Protein AF-0000000067424485 (afdb_homodimer)

Radius of gyration: 32.21 Å; Cα contacts (8 Å, |Δi|>4): 2195; chains: 2; bounding box: 85×82×153 Å

Solvent-accessible surface area (backbone atoms only — not comparable to full-atom values): 50454 Å² total; per-residue (Å²): 135,81,77,74,72,79,77,76,78,76,75,73,73,69,72,68,76,72,78,63,91,46,63,32,52,30,34,28,37,26,36,22,57,15,24,46,33,15,52,48,31,17,42,77,70,68,48,71,54,36,32,33,37,15,55,43,88,62,64,22,59,66,34,34,63,41,83,54,95,89,36,58,42,59,64,37,60,46,65,44,68,18,32,54,38,92,95,49,61,64,26,64,59,49,52,41,26,60,76,63,67,55,47,63,33,79,59,57,82,79,54,53,46,43,27,31,86,86,6,76,39,93,52,60,67,50,39,54,48,36,54,52,51,50,52,51,44,41,51,51,34,51,51,32,58,76,67,34,36,50,66,39,23,26,41,31,50,51,64,73,43,84,81,83,63,81,47,42,59,40,43,36,28,43,36,62,70,40,23,70,74,50,17,37,52,42,68,49,19,18,30,46,56,53,36,37,34,46,30,42,28,31,32,56,93,65,67,14,20,17,81,45,41,30,32,56,69,32,70,83,30,68,29,43,41,59,47,54,56,42,62,73,75,58,50,81,84,28,57,39,58,63,37,42,65,37,31,38,37,49,32,83,78,22,29,39,38,30,30,73,87,66,55,64,40,35,16,49,25,30,38,40,31,61,41,66,22,28,71,60,62,69,63,52,46,48,37,66,67,73,53,70,40,37,48,51,19,51,42,44,47,37,54,23,29,58,31,48,39,38,36,26,37,92,62,80,84,74,82,86,43,51,25,32,40,35,25,37,73,42,78,64,59,65,24,42,33,38,42,41,43,26,89,81,65,39,65,84,62,27,30,38,33,35,38,30,33,24,72,56,29,57,36,51,62,61,46,53,70,69,55,51,50,50,52,50,50,52,50,49,43,35,42,35,70,91,49,87,76,74,73,58,78,43,78,50,62,66,52,39,57,77,34,81,82,29,28,21,62,39,34,33,58,26,38,49,53,48,57,56,36,50,35,16,49,38,27,45,55,63,31,34,35,49,28,19,20,69,55,18,64,44,28,40,51,36,69,58,12,8,36,34,30,5,35,53,49,16,44,50,53,42,34,34,76,69,64,67,62,72,73,77,54,61,69,53,80,72,62,64,31,90,70,62,76,78,77,46,81,71,88,52,62,135,82,78,73,72,78,78,76,78,76,75,72,74,70,71,69,77,72,77,64,91,48,63,32,54,30,35,28,36,26,39,20,56,15,24,45,34,16,52,48,31,17,43,77,69,70,48,71,53,35,33,34,36,16,54,43,87,62,65,22,59,66,36,34,62,42,82,54,94,90,36,57,42,61,61,37,62,47,61,44,68,17,34,54,40,93,94,49,60,64,27,64,58,48,53,40,25,60,74,62,68,56,47,62,31,80,60,56,83,77,54,51,46,41,25,30,85,85,6,77,39,93,49,60,68,50,41,54,50,35,53,52,52,50,53,50,42,42,51,51,34,50,50,30,58,77,66,32,36,52,66,38,22,27,42,31,49,52,65,74,42,83,81,81,64,82,48,42,60,41,43,36,28,43,36,61,71,42,23,70,74,50,17,38,53,40,67,47,19,18,30,46,55,53,37,38,34,47,31,43,29,30,32,56,93,63,66,14,20,17,83,48,42,30,30,56,66,32,69,82,32,66,31,43,40,58,46,55,57,42,60,74,75,60,51,84,83,28,57,39,58,64,38,42,66,37,32,39,37,50,32,85,77,23,29,40,37,30,30,73,88,65,55,64,41,35,16,48,24,30,38,41,30,60,41,66,23,26,70,61,61,68,62,51,46,48,37,66,66,71,54,69,38,38,49,51,20,52,41,44,47,38,53,23,27,58,31,48,38,40,36,25,38,90,61,81,85,74,79,84,43,49,24,32,41,34,24,37,72,42,78,63,59,66,23,42,33,37,43,41,44,25,89,82,64,37,64,84,61,25,30,40,32,36,38,30,36,26,72,56,29,56,37,52,61,62,45,53,70,68,57,49,49,51,53,51,50,51,51,50,43,34,41,35,70,90,48,88,75,74,73,59,77,43,77,51,63,67,54,40,57,77,33,81,82,29,27,21,62,38,36,33,59,25,38,48,55,49,58,58,36,50,37,17,48,38,26,44,56,63,29,34,35,48,28,20,19,70,55,18,64,42,27,41,51,36,69,57,13,8,35,34,29,6,36,52,49,16,43,48,52,43,33,34,75,69,64,68,63,70,73,76,54,63,68,54,79,73,61,64,30,90,68,61,76,76,76,46,80,71,90,51,63

Foldseek 3Di:
DPPPPPPPPPPPPPPDPPPPVFEFAEEEEAQAQLSLLLQVLLVVLPRQRYAYFHQAQDHHFQQDWDQFLNFIDTQFDFKDFFAADVVADGQVLNVLCVVLVFDWFWADLLQAFEFELQAGDDPSVLLVVLVVLVVVLLVVLVVCVVVVHAWDFLVVSSVVDDDDDDDLSNLLSNCSVQCLQQLDDSQWAISNLSSLQVCCDDPVVSPHGHVIMIGGQGRVGSSVSSRVSSVVRDDPSHYDYSWAWAEWEFAQQWIWTATPVGDIHIHRFYEYAAALLLVLPPSYHYVVHDAPLLNCLSPQWDFKAKKKKKFAAPDADDDQHQWYAYRYPDRQQQGIKGDCCYPRHDPPRRMIITMGGGPVLVVCLPPDQVVVQVSVVVSVCSNPVPDPGDRTPTIDMDSQLPPSRHNHRWIGGTPPNDPQSLLSNQWADNSYGYAYLCSASNNGRHSSSSSVRSSVVSNLSSCVVVVVDNDTGDHDNDDDDPPDDDDDDDPPD/DPPPPPPPPPPPPPPDPPPPVFEFAEEEEAQAQLSLLLQVLLVVLPRQRYAYFHQAQDHHFQQDWDQFLNFIDTQFDFKDFFAADVVADGQVLNVLCVVLVFDWFWADLLQAFEFELQAGDDPSVLLVVLVVLVVVLLVVLVVCVVVVHAWDFLVVSSVVDDDDDDDLSNLLSNCSVQCQQQLDDSQWAISNLSSLQVCCDDPVVSPHGHVIMIGGQGRVGSSVSSRVSSVVRDDPSHYDYSWAWAEWEFAQQWIWTATPVGDIHIHRFYEYAAALLLVLPPSYHYVVHDAPLQNCLSPQWDFKAKKKKKFAAPDADDDQHQWYAYRYPDRQQQGIKGDCCYPRHDPPRRMIITMGGGPVLVVCLPPDQVVVQVSVVVSVCSNPVPDPGDRTPTIDMDSQLPPSRHNHRWIGGTPPNDPQSLLSNQWADNSYGYAYLCSASNNGRHSSSSSVRSSVVSNLSSCVVVVVDNDTGDHDNDDDDPPDDDDDDDPDD

pLDDT: mean 93.12, std 13.77, range [20.92, 98.94]

Organism: Laccaria bicolor (strain S238N-H82 / ATCC MYA-4686) (NCBI:txid486041)

InterPro domains:
  IPR001613 Flavin amine oxidase [PR00757] (25-44)
  IPR001613 Flavin amine oxidase [PR00757] (412-434)
  IPR002937 Amine oxidase [PF01593] (33-455)
  IPR036188 FAD/NAD(P)-binding domain superfamily [G3DSA:3.50.50.60] (26-456)
  IPR036188 FAD/NAD(P)-binding domain superfamily [SSF51905] (23-464)
  IPR050281 Flavin monoamine oxidase and related enzymes [PTHR10742] (24-456)

Secondary structure (DSSP, 8-state):
--------------------TTEEEEEEE--SHHHHHHHHHHHHTT---EEEE-SSSSS-TT--EEEETTEEEESS--EEES---TTSPPPHHHHHHHHTT--EEE--SSSEEEEETTEE---HHHHHHHHHHHHHHHHHHHHHHHTTBPP-BHHHHHHTSS----SHHHHHHHHHHTHHHHSS-GGGSBHHHHHHHHHHHH-GGGT---S-EEEE--TT-TTHHHHHHHHTT--GGGEE-S--EEEEEE-SS-EEEEETTS-EEEEEEEEE---HHHHHTT-SEEESPPPHHHHHHHHHSEEE-EEEEEEE-SS--S-SSSEEEE--SSTTSS-EEEESSSTTS-TT--EEEEEEEHHHHHHHHTS-HHHHHHHHHHHHHHH-TTS-PPPPSEEEE--TTT-TTTSSSEEE--TT--HHHHHHHH--BTTEEE-SGGG-SSSTTSHHHHHHHHHHHHHHHHHHHTTS--PPPP--S--B-SS-----SSS--/--------------------TTEEEEEEE--SHHHHHHHHHHHHTT---EEEE-SSSSS-TT--EEEETTEEEESS--EEES---TTSPPPHHHHHHHHTT--EEE--SSSEEEEETTEE---HHHHHHHHHHHHHHHHHHHHHHHTTBPP-BHHHHHHTSS----SHHHHHHHHHHTHHHHSS-GGGSBHHHHHHHHHHHH-GGGT---S-EEEE--TT-TTHHHHHHHHTT--GGGEE-S--EEEEEE-SS-EEEEETTS-EEEEEEEEE---HHHHHTT-SEEESPPPHHHHHHHHHSEEE-EEEEEEE-SS--S-SSSEEEE--SSTTSS-EEEESSSTTS-TT--EEEEEEEHHHHHHHHTS-HHHHHHHHHHHHHHH-TTS-PPPPSEEEE--TTT-TTTSSSEEE--TT--HHHHHHHH--BTTEEE-SGGG-SSSTTSHHHHHHHHHHHHHHHHHHHTTS--PPPP--S--B-SS-----SSS--

Nearest PDB structures (foldseek):
  3kpf-assembly1_A  TM=9.245E-01  e=2.719E-48  Zea mays
  1b37-assembly2_B  TM=9.116E-01  e=5.068E-49  Zea mays
  2vvm-assembly1_B  TM=7.666E-01  e=5.950E-23  Aspergillus niger
  2vvl-assembly2_B  TM=7.730E-01  e=3.018E-22  Aspergillus niger
  3qj4-assembly1_A  TM=7.071E-01  e=7.004E-14  Homo sapiens

Structure (mmCIF, N/CA/C/O backbone):
data_AF-0000000067424485-model_v1
#
loop_
_entity.id
_entity.type
_entity.pdbx_description
1 polymer 'Amine oxidase'
#
loop_
_atom_site.group_PDB
_atom_site.id
_atom_site.type_symbol
_atom_site.label_atom_id
_atom_site.label_alt_id
_atom_site.label_comp_id
_atom_site.label_asym_id
_atom_site.label_entity_id
_atom_site.label_seq_id
_atom_site.pdbx_PDB_ins_code
_atom_site.Cartn_x
_atom_site.Cartn_y
_atom_site.Cartn_z
_atom_site.occupancy
_atom_site.B_iso_or_equiv
_atom_site.auth_seq_id
_atom_site.auth_comp_id
_atom_site.auth_asym_id
_atom_site.auth_atom_id
_atom_site.pdbx_PDB_model_num
ATOM 1 N N . MET A 1 1 ? -51.062 -33.281 -72.75 1 21.31 1 MET A N 1
ATOM 2 C CA . MET A 1 1 ? -49.969 -34.25 -72.625 1 21.31 1 MET A CA 1
ATOM 3 C C . MET A 1 1 ? -48.781 -33.594 -71.938 1 21.31 1 MET A C 1
ATOM 5 O O . MET A 1 1 ? -48 -32.875 -72.625 1 21.31 1 MET A O 1
ATOM 9 N N . ARG A 1 2 ? -49.094 -33.031 -70.75 1 25.83 2 ARG A N 1
ATOM 10 C CA . ARG A 1 2 ? -48.344 -32.25 -69.812 1 25.83 2 ARG A CA 1
ATOM 11 C C . ARG A 1 2 ? -47.062 -32.969 -69.375 1 25.83 2 ARG A C 1
ATOM 13 O O . ARG A 1 2 ? -47.125 -34.031 -68.75 1 25.83 2 ARG A O 1
ATOM 20 N N . ARG A 1 3 ? -46.125 -33 -70.375 1 26 3 ARG A N 1
ATOM 21 C CA . ARG A 1 3 ? -44.875 -33.75 -70.25 1 26 3 ARG A CA 1
ATOM 22 C C . ARG A 1 3 ? -44.219 -33.406 -68.875 1 26 3 ARG A C 1
ATOM 24 O O . ARG A 1 3 ? -44 -32.219 -68.625 1 26 3 ARG A O 1
ATOM 31 N N . LEU A 1 4 ? -44.438 -34.219 -67.875 1 30.42 4 LEU A N 1
ATOM 32 C CA . LEU A 1 4 ? -43.906 -34.281 -66.562 1 30.42 4 LEU A CA 1
ATOM 33 C C . LEU A 1 4 ? -42.406 -34.438 -66.562 1 30.42 4 LEU A C 1
ATOM 35 O O . LEU A 1 4 ? -41.875 -35.438 -67 1 30.42 4 LEU A O 1
ATOM 39 N N . TYR A 1 5 ? -41.688 -33.312 -67 1 34.91 5 TYR A N 1
ATOM 40 C CA . TYR A 1 5 ? -40.25 -33.531 -67 1 34.91 5 TYR A CA 1
ATOM 41 C C . TYR A 1 5 ? -39.75 -33.906 -65.625 1 34.91 5 TYR A C 1
ATOM 43 O O . TYR A 1 5 ? -40.156 -33.281 -64.625 1 34.91 5 TYR A O 1
ATOM 51 N N . PRO A 1 6 ? -39.406 -35.125 -65.438 1 36.62 6 PRO A N 1
ATOM 52 C CA . PRO A 1 6 ? -38.906 -35.531 -64.125 1 36.62 6 PRO A CA 1
ATOM 53 C C . PRO A 1 6 ? -37.688 -34.75 -63.688 1 36.62 6 PRO A C 1
ATOM 55 O O . PRO A 1 6 ? -36.719 -34.594 -64.438 1 36.62 6 PRO A O 1
ATOM 58 N N . PHE A 1 7 ? -37.906 -33.562 -63.031 1 36.5 7 PHE A N 1
ATOM 59 C CA . PHE A 1 7 ? -36.75 -32.844 -62.5 1 36.5 7 PHE A CA 1
ATOM 60 C C . PHE A 1 7 ? -35.875 -33.75 -61.625 1 36.5 7 PHE A C 1
ATOM 62 O O . PHE A 1 7 ? -36.375 -34.375 -60.688 1 36.5 7 PHE A O 1
ATOM 69 N N . LEU A 1 8 ? -34.875 -34.375 -62.25 1 33.09 8 LEU A N 1
ATOM 70 C CA . LEU A 1 8 ? -33.844 -35.094 -61.5 1 33.09 8 LEU A CA 1
ATOM 71 C C . LEU A 1 8 ? -33.219 -34.219 -60.438 1 33.09 8 LEU A C 1
ATOM 73 O O . LEU A 1 8 ? -32.656 -33.156 -60.719 1 33.09 8 LEU A O 1
ATOM 77 N N . LEU A 1 9 ? -33.781 -34.25 -59.219 1 33.12 9 LEU A N 1
ATOM 78 C CA . LEU A 1 9 ? -33.188 -33.594 -58.062 1 33.12 9 LEU A CA 1
ATOM 79 C C . LEU A 1 9 ? -31.781 -34.125 -57.812 1 33.12 9 LEU A C 1
ATOM 81 O O . LEU A 1 9 ? -31.609 -35.312 -57.531 1 33.12 9 LEU A O 1
ATOM 85 N N . ILE A 1 10 ? -30.781 -33.594 -58.562 1 35.34 10 ILE A N 1
ATOM 86 C CA . ILE A 1 10 ? -29.406 -33.906 -58.188 1 35.34 10 ILE A CA 1
ATOM 87 C C . ILE A 1 10 ? -29.172 -33.531 -56.719 1 35.34 10 ILE A C 1
ATOM 89 O O . ILE A 1 10 ? -29.328 -32.375 -56.344 1 35.34 10 ILE A O 1
ATOM 93 N N . ALA A 1 11 ? -29.281 -34.469 -55.812 1 35.69 11 ALA A N 1
ATOM 94 C CA . ALA A 1 11 ? -28.875 -34.344 -54.438 1 35.69 11 ALA A CA 1
ATOM 95 C C . ALA A 1 11 ? -27.406 -33.906 -54.312 1 35.69 11 ALA A C 1
ATOM 97 O O . ALA A 1 11 ? -26.5 -34.656 -54.688 1 35.69 11 ALA A O 1
ATOM 98 N N . ILE A 1 12 ? -27.141 -32.688 -54.531 1 34.78 12 ILE A N 1
ATOM 99 C CA . ILE A 1 12 ? -25.781 -32.25 -54.219 1 34.78 12 ILE A CA 1
ATOM 100 C C . ILE A 1 12 ? -25.438 -32.656 -52.781 1 34.78 12 ILE A C 1
ATOM 102 O O . ILE A 1 12 ? -26.109 -32.25 -51.844 1 34.78 12 ILE A O 1
ATOM 106 N N . ALA A 1 13 ? -24.812 -33.812 -52.719 1 34.88 13 ALA A N 1
ATOM 107 C CA . ALA A 1 13 ? -24.219 -34.25 -51.469 1 34.88 13 ALA A CA 1
ATOM 108 C C . ALA A 1 13 ? -23.391 -33.156 -50.812 1 34.88 13 ALA A C 1
ATOM 110 O O . ALA A 1 13 ? -22.375 -32.719 -51.344 1 34.88 13 ALA A O 1
ATOM 111 N N . GLY A 1 14 ? -24.047 -32.188 -50.219 1 32.38 14 GLY A N 1
ATOM 112 C CA . GLY A 1 14 ? -23.328 -31.234 -49.438 1 32.38 14 GLY A CA 1
ATOM 113 C C . GLY A 1 14 ? -22.219 -31.844 -48.594 1 32.38 14 GLY A C 1
ATOM 114 O O . GLY A 1 14 ? -22.453 -32.781 -47.844 1 32.38 14 GLY A O 1
ATOM 115 N N . GLY A 1 15 ? -21.016 -31.938 -49.219 1 33.03 15 GLY A N 1
ATOM 116 C CA . GLY A 1 15 ? -19.891 -32.375 -48.406 1 33.03 15 GLY A CA 1
ATOM 117 C C . GLY A 1 15 ? -19.938 -31.828 -46.969 1 33.03 15 GLY A C 1
ATOM 118 O O . GLY A 1 15 ? -20.312 -30.672 -46.75 1 33.03 15 GLY A O 1
ATOM 119 N N . ARG A 1 16 ? -20.266 -32.719 -46.094 1 37.06 16 ARG A N 1
ATOM 120 C CA . ARG A 1 16 ? -20.125 -32.344 -44.688 1 37.06 16 ARG A CA 1
ATOM 121 C C . ARG A 1 16 ? -18.906 -31.453 -44.469 1 37.06 16 ARG A C 1
ATOM 123 O O . ARG A 1 16 ? -17.828 -31.75 -45 1 37.06 16 ARG A O 1
ATOM 130 N N . PRO A 1 17 ? -18.953 -30.203 -44.062 1 36.22 17 PRO A N 1
ATOM 131 C CA . PRO A 1 17 ? -17.75 -29.422 -43.781 1 36.22 17 PRO A CA 1
ATOM 132 C C . PRO A 1 17 ? -16.672 -30.234 -43.094 1 36.22 17 PRO A C 1
ATOM 134 O O . PRO A 1 17 ? -16.984 -31.109 -42.281 1 36.22 17 PRO A O 1
ATOM 137 N N . SER A 1 18 ? -15.609 -30.594 -43.75 1 33.62 18 SER A N 1
ATOM 138 C CA . SER A 1 18 ? -14.414 -31.203 -43.188 1 33.62 18 SER A CA 1
ATOM 139 C C . SER A 1 18 ? -14.18 -30.734 -41.75 1 33.62 18 SER A C 1
ATOM 141 O O . SER A 1 18 ? -14.25 -29.531 -41.469 1 33.62 18 SER A O 1
ATOM 143 N N . ALA A 1 19 ? -14.484 -31.531 -40.688 1 40.97 19 ALA A N 1
ATOM 144 C CA . ALA A 1 19 ? -13.992 -31.312 -39.344 1 40.97 19 ALA A CA 1
ATOM 145 C C . ALA A 1 19 ? -12.625 -30.625 -39.344 1 40.97 19 ALA A C 1
ATOM 147 O O . ALA A 1 19 ? -11.695 -31.109 -40 1 40.97 19 ALA A O 1
ATOM 148 N N . ASN A 1 20 ? -12.383 -29.359 -39.438 1 46.88 20 ASN A N 1
ATOM 149 C CA . ASN A 1 20 ? -11.109 -28.672 -39.281 1 46.88 20 ASN A CA 1
ATOM 150 C C . ASN A 1 20 ? -10.188 -29.422 -38.344 1 46.88 20 ASN A C 1
ATOM 152 O O . ASN A 1 20 ? -10.531 -29.656 -37.188 1 46.88 20 ASN A O 1
ATOM 156 N N . PRO A 1 21 ? -9.148 -30.141 -38.75 1 55.94 21 PRO A N 1
ATOM 157 C CA . PRO A 1 21 ? -8.242 -31.078 -38.062 1 55.94 21 PRO A CA 1
ATOM 158 C C . PRO A 1 21 ? -7.809 -30.594 -36.688 1 55.94 21 PRO A C 1
ATOM 160 O O . PRO A 1 21 ? -7.32 -31.375 -35.875 1 55.94 21 PRO A O 1
ATOM 163 N N . HIS A 1 22 ? -8.094 -29.406 -36.219 1 83.12 22 HIS A N 1
ATOM 164 C CA . HIS A 1 22 ? -7.574 -29.094 -34.906 1 83.12 22 HIS A CA 1
ATOM 165 C C . HIS A 1 22 ? -8.688 -28.641 -33.969 1 83.12 22 HIS A C 1
ATOM 167 O O . HIS A 1 22 ? -8.547 -27.641 -33.25 1 83.12 22 HIS A O 1
ATOM 173 N N . HIS A 1 23 ? -9.867 -29.375 -34.031 1 93 23 HIS A N 1
ATOM 174 C CA . HIS A 1 23 ? -10.984 -29.062 -33.156 1 93 23 HIS A CA 1
ATOM 175 C C . HIS A 1 23 ? -11.062 -30.078 -32 1 93 23 HIS A C 1
ATOM 177 O O . HIS A 1 23 ? -10.906 -31.281 -32.219 1 93 23 HIS A O 1
ATOM 183 N N . HIS A 1 24 ? -11.32 -29.594 -30.781 1 97.19 24 HIS A N 1
ATOM 184 C CA . HIS A 1 24 ? -11.555 -30.375 -29.578 1 97.19 24 HIS A CA 1
ATOM 185 C C . HIS A 1 24 ? -12.828 -29.938 -28.875 1 97.19 24 HIS A C 1
ATOM 187 O O . HIS A 1 24 ? -13.344 -28.844 -29.141 1 97.19 24 HIS A O 1
ATOM 193 N N . GLN A 1 25 ? -13.359 -30.781 -28.062 1 97.5 25 GLN A N 1
ATOM 194 C CA . GLN A 1 25 ? -14.484 -30.359 -27.234 1 97.5 25 GLN A CA 1
ATOM 195 C C . GLN A 1 25 ? -14.062 -29.266 -26.25 1 97.5 25 GLN A C 1
ATOM 197 O O . GLN A 1 25 ? -14.781 -28.281 -26.062 1 97.5 25 GLN A O 1
ATOM 202 N N . VAL A 1 26 ? -12.891 -29.484 -25.625 1 98.56 26 VAL A N 1
ATOM 203 C CA . VAL A 1 26 ? -12.461 -28.5 -24.625 1 98.56 26 VAL A CA 1
ATOM 204 C C . VAL A 1 26 ? -10.992 -28.156 -24.859 1 98.56 26 VAL A C 1
ATOM 206 O O . VAL A 1 26 ? -10.156 -29.031 -25.016 1 98.56 26 VAL A O 1
ATOM 209 N N . LEU A 1 27 ? -10.672 -26.859 -24.922 1 98.88 27 LEU A N 1
ATOM 210 C CA . LEU A 1 27 ? -9.297 -26.359 -24.828 1 98.88 27 LEU A CA 1
ATOM 211 C C . LEU A 1 27 ? -8.945 -25.969 -23.406 1 98.88 27 LEU A C 1
ATOM 213 O O . LEU A 1 27 ? -9.641 -25.172 -22.781 1 98.88 27 LEU A O 1
ATOM 217 N N . VAL A 1 28 ? -7.941 -26.609 -22.828 1 98.94 28 VAL A N 1
ATOM 218 C CA . VAL A 1 28 ? -7.422 -26.203 -21.531 1 98.94 28 VAL A CA 1
ATOM 219 C C . VAL A 1 28 ? -6.152 -25.375 -21.719 1 98.94 28 VAL A C 1
ATOM 221 O O . VAL A 1 28 ? -5.113 -25.906 -22.125 1 98.94 28 VAL A O 1
ATOM 224 N N . LEU A 1 29 ? -6.246 -24.109 -21.406 1 98.88 29 LEU A N 1
ATOM 225 C CA . LEU A 1 29 ? -5.145 -23.188 -21.656 1 98.88 29 LEU A CA 1
ATOM 226 C C . LEU A 1 29 ? -4.289 -23.016 -20.406 1 98.88 29 LEU A C 1
ATOM 228 O O . LEU A 1 29 ? -4.656 -22.281 -19.484 1 98.88 29 LEU A O 1
ATOM 232 N N . GLY A 1 30 ? -3.115 -23.609 -20.406 1 98.62 30 GLY A N 1
ATOM 233 C CA . GLY A 1 30 ? -2.207 -23.641 -19.266 1 98.62 30 GLY A CA 1
ATOM 234 C C . GLY A 1 30 ? -2.047 -25.016 -18.672 1 98.62 30 GLY A C 1
ATOM 235 O O . GLY A 1 30 ? -3.027 -25.75 -18.516 1 98.62 30 GLY A O 1
ATOM 236 N N . GLY A 1 31 ? -0.848 -25.328 -18.328 1 98.44 31 GLY A N 1
ATOM 237 C CA . GLY A 1 31 ? -0.529 -26.641 -17.812 1 98.44 31 GLY A CA 1
ATOM 238 C C . GLY A 1 31 ? -0.057 -26.625 -16.375 1 98.44 31 GLY A C 1
ATOM 239 O O . GLY A 1 31 ? 0.809 -27.422 -15.992 1 98.44 31 GLY A O 1
ATOM 240 N N . GLY A 1 32 ? -0.542 -25.703 -15.555 1 98.44 32 GLY A N 1
ATOM 241 C CA . GLY A 1 32 ? -0.323 -25.719 -14.117 1 98.44 32 GLY A CA 1
ATOM 242 C C . GLY A 1 32 ? -1.32 -26.578 -13.367 1 98.44 32 GLY A C 1
ATOM 243 O O . GLY A 1 32 ? -2.057 -27.359 -13.977 1 98.44 32 GLY A O 1
ATOM 244 N N . VAL A 1 33 ? -1.398 -26.375 -12.07 1 98.75 33 VAL A N 1
ATOM 245 C CA . VAL A 1 33 ? -2.248 -27.188 -11.219 1 98.75 33 VAL A CA 1
ATOM 246 C C . VAL A 1 33 ? -3.707 -27.047 -11.648 1 98.75 33 VAL A C 1
ATOM 248 O O . VAL A 1 33 ? -4.414 -28.031 -11.812 1 98.75 33 VAL A O 1
ATOM 251 N N . ALA A 1 34 ? -4.16 -25.859 -11.859 1 98.81 34 ALA A N 1
ATOM 252 C CA . ALA A 1 34 ? -5.555 -25.625 -12.227 1 98.81 34 ALA A CA 1
ATOM 253 C C . ALA A 1 34 ? -5.898 -26.297 -13.547 1 98.81 34 ALA A C 1
ATOM 255 O O . ALA A 1 34 ? -6.953 -26.922 -13.68 1 98.81 34 ALA A O 1
ATOM 256 N N . GLY A 1 35 ? -5 -26.203 -14.523 1 98.81 35 GLY A N 1
ATOM 257 C CA . GLY A 1 35 ? -5.246 -26.781 -15.836 1 98.81 35 GLY A CA 1
ATOM 258 C C . GLY A 1 35 ? -5.285 -28.312 -15.812 1 98.81 35 GLY A C 1
ATOM 259 O O . GLY A 1 35 ? -6.191 -28.922 -16.375 1 98.81 35 GLY A O 1
ATOM 260 N N . ILE A 1 36 ? -4.344 -28.875 -15.141 1 98.81 36 ILE A N 1
ATOM 261 C CA . ILE A 1 36 ? -4.238 -30.328 -15.102 1 98.81 36 ILE A CA 1
ATOM 262 C C . ILE A 1 36 ? -5.43 -30.922 -14.352 1 98.81 36 ILE A C 1
ATOM 264 O O . ILE A 1 36 ? -6.008 -31.922 -14.781 1 98.81 36 ILE A O 1
ATOM 268 N N . ILE A 1 37 ? -5.793 -30.25 -13.258 1 98.81 37 ILE A N 1
ATOM 269 C CA . ILE A 1 37 ? -6.898 -30.766 -12.461 1 98.81 37 ILE A CA 1
ATOM 270 C C . ILE A 1 37 ? -8.211 -30.562 -13.211 1 98.81 37 ILE A C 1
ATOM 272 O O . ILE A 1 37 ? -9.117 -31.406 -13.141 1 98.81 37 ILE A O 1
ATOM 276 N N . ALA A 1 38 ? -8.352 -29.453 -13.945 1 98.81 38 ALA A N 1
ATOM 277 C CA . ALA A 1 38 ? -9.523 -29.266 -14.789 1 98.81 38 ALA A CA 1
ATOM 278 C C . ALA A 1 38 ? -9.633 -30.375 -15.836 1 98.81 38 ALA A C 1
ATOM 280 O O . ALA A 1 38 ? -10.703 -30.953 -16.031 1 98.81 38 ALA A O 1
ATOM 281 N N . ALA A 1 39 ? -8.516 -30.688 -16.5 1 98.81 39 ALA A N 1
ATOM 282 C CA . ALA A 1 39 ? -8.484 -31.75 -17.516 1 98.81 39 ALA A CA 1
ATOM 283 C C . ALA A 1 39 ? -8.828 -33.094 -16.891 1 98.81 39 ALA A C 1
ATOM 285 O O . ALA A 1 39 ? -9.562 -33.906 -17.484 1 98.81 39 ALA A O 1
ATOM 286 N N . ARG A 1 40 ? -8.281 -33.344 -15.727 1 98.69 40 ARG A N 1
ATOM 287 C CA . ARG A 1 40 ? -8.602 -34.594 -15.023 1 98.69 40 ARG A CA 1
ATOM 288 C C . ARG A 1 40 ? -10.094 -34.688 -14.734 1 98.69 40 ARG A C 1
ATOM 290 O O . ARG A 1 40 ? -10.688 -35.75 -14.875 1 98.69 40 ARG A O 1
ATOM 297 N N . SER A 1 41 ? -10.625 -33.562 -14.266 1 98.25 41 SER A N 1
ATOM 298 C CA . SER A 1 41 ? -12.055 -33.531 -13.977 1 98.25 41 SER A CA 1
ATOM 299 C C . SER A 1 41 ? -12.875 -33.844 -15.227 1 98.25 41 SER A C 1
ATOM 301 O O . SER A 1 41 ? -13.867 -34.562 -15.148 1 98.25 41 SER A O 1
ATOM 303 N N . LEU A 1 42 ? -12.523 -33.281 -16.375 1 98.31 42 LEU A N 1
ATOM 304 C CA . LEU A 1 42 ? -13.164 -33.594 -17.656 1 98.31 42 LEU A CA 1
ATOM 305 C C . LEU A 1 42 ? -13.094 -35.094 -17.938 1 98.31 42 LEU A C 1
ATOM 307 O O . LEU A 1 42 ? -14.109 -35.719 -18.234 1 98.31 42 LEU A O 1
ATOM 311 N N . HIS A 1 43 ? -11.93 -35.625 -17.781 1 98.31 43 HIS A N 1
ATOM 312 C CA . HIS A 1 43 ? -11.695 -37.062 -18.047 1 98.31 43 HIS A CA 1
ATOM 313 C C . HIS A 1 43 ? -12.547 -37.938 -17.156 1 98.31 43 HIS A C 1
ATOM 315 O O . HIS A 1 43 ? -13.164 -38.906 -17.625 1 98.31 43 HIS A O 1
ATOM 321 N N . THR A 1 44 ? -12.539 -37.562 -15.875 1 97.94 44 THR A N 1
ATOM 322 C CA . THR A 1 44 ? -13.281 -38.344 -14.891 1 97.94 44 THR A CA 1
ATOM 323 C C . THR A 1 44 ? -14.773 -38.312 -15.195 1 97.94 44 THR A C 1
ATOM 325 O O . THR A 1 44 ? -15.508 -39.25 -14.859 1 97.94 44 THR A O 1
ATOM 328 N N . LYS A 1 45 ? -15.172 -37.281 -15.898 1 97.25 45 LYS A N 1
ATOM 329 C CA . LYS A 1 45 ? -16.578 -37.125 -16.25 1 97.25 45 LYS A CA 1
ATOM 330 C C . LYS A 1 45 ? -16.859 -37.656 -17.656 1 97.25 45 LYS A C 1
ATOM 332 O O . LYS A 1 45 ? -17.938 -37.438 -18.203 1 97.25 45 LYS A O 1
ATOM 337 N N . GLY A 1 46 ? -15.859 -38.25 -18.281 1 97.19 46 GLY A N 1
ATOM 338 C CA . GLY A 1 46 ? -16.031 -38.906 -19.547 1 97.19 46 GLY A CA 1
ATOM 339 C C . GLY A 1 46 ? -15.781 -38 -20.75 1 97.19 46 GLY A C 1
ATOM 340 O O . GLY A 1 46 ? -16.125 -38.344 -21.875 1 97.19 46 GLY A O 1
ATOM 341 N N . VAL A 1 47 ? -15.305 -36.844 -20.562 1 97.75 47 VAL A N 1
ATOM 342 C CA . VAL A 1 47 ? -14.93 -35.938 -21.641 1 97.75 47 VAL A CA 1
ATOM 343 C C . VAL A 1 47 ? -13.438 -36.062 -21.938 1 97.75 47 VAL A C 1
ATOM 345 O O . VAL A 1 47 ? -12.602 -35.438 -21.281 1 97.75 47 VAL A O 1
ATOM 348 N N . ASP A 1 48 ? -13.125 -36.781 -23.016 1 97.06 48 ASP A N 1
ATOM 349 C CA . ASP A 1 48 ? -11.719 -37.094 -23.266 1 97.06 48 ASP A CA 1
ATOM 350 C C . ASP A 1 48 ? -11.172 -36.312 -24.438 1 97.06 48 ASP A C 1
ATOM 352 O O . ASP A 1 48 ? -9.961 -36.25 -24.656 1 97.06 48 ASP A O 1
ATOM 356 N N . ASP A 1 49 ? -12.086 -35.688 -25.141 1 97.19 49 ASP A N 1
ATOM 357 C CA . ASP A 1 49 ? -11.625 -34.875 -26.266 1 97.19 49 ASP A CA 1
ATOM 358 C C . ASP A 1 49 ? -11.25 -33.469 -25.812 1 97.19 49 ASP A C 1
ATOM 360 O O . ASP A 1 49 ? -11.977 -32.5 -26.062 1 97.19 49 ASP A O 1
ATOM 364 N N . PHE A 1 50 ? -10.141 -33.344 -25.156 1 98.25 50 PHE A N 1
ATOM 365 C CA . PHE A 1 50 ? -9.57 -32.062 -24.75 1 98.25 50 PHE A CA 1
ATOM 366 C C . PHE A 1 50 ? -8.102 -31.984 -25.141 1 98.25 50 PHE A C 1
ATOM 368 O O . PHE A 1 50 ? -7.477 -33 -25.453 1 98.25 50 PHE A O 1
ATOM 375 N N . VAL A 1 51 ? -7.598 -30.781 -25.156 1 98.44 51 VAL A N 1
ATOM 376 C CA . VAL A 1 51 ? -6.168 -30.578 -25.359 1 98.44 51 VAL A CA 1
ATOM 377 C C . VAL A 1 51 ? -5.656 -29.5 -24.391 1 98.44 51 VAL A C 1
ATOM 379 O O . VAL A 1 51 ? -6.305 -28.469 -24.203 1 98.44 51 VAL A O 1
ATOM 382 N N . ILE A 1 52 ? -4.547 -29.844 -23.672 1 98.62 52 ILE A N 1
ATOM 383 C CA . ILE A 1 52 ? -3.854 -28.891 -22.812 1 98.62 52 ILE A CA 1
ATOM 384 C C . ILE A 1 52 ? -2.812 -28.125 -23.641 1 98.62 52 ILE A C 1
ATOM 386 O O . ILE A 1 52 ? -1.958 -28.734 -24.281 1 98.62 52 ILE A O 1
ATOM 390 N N . ILE A 1 53 ? -2.928 -26.828 -23.641 1 98.56 53 ILE A N 1
ATOM 391 C CA . ILE A 1 53 ? -1.999 -25.969 -24.359 1 98.56 53 ILE A CA 1
ATOM 392 C C . ILE A 1 53 ? -1.103 -25.234 -23.359 1 98.56 53 ILE A C 1
ATOM 394 O O . ILE A 1 53 ? -1.582 -24.422 -22.562 1 98.56 53 ILE A O 1
ATOM 398 N N . GLU A 1 54 ? 0.16 -25.547 -23.375 1 98.44 54 GLU A N 1
ATOM 399 C CA . GLU A 1 54 ? 1.124 -25.031 -22.406 1 98.44 54 GLU A CA 1
ATOM 400 C C . GLU A 1 54 ? 2.299 -24.359 -23.094 1 98.44 54 GLU A C 1
ATOM 402 O O . GLU A 1 54 ? 2.869 -24.906 -24.047 1 98.44 54 GLU A O 1
ATOM 407 N N . ALA A 1 55 ? 2.641 -23.125 -22.656 1 98.44 55 ALA A N 1
ATOM 408 C CA . ALA A 1 55 ? 3.68 -22.312 -23.281 1 98.44 55 ALA A CA 1
ATOM 409 C C . ALA A 1 55 ? 5.062 -22.922 -23.062 1 98.44 55 ALA A C 1
ATOM 411 O O . ALA A 1 55 ? 5.938 -22.812 -23.922 1 98.44 55 ALA A O 1
ATOM 412 N N . ARG A 1 56 ? 5.266 -23.625 -21.984 1 98.06 56 ARG A N 1
ATOM 413 C CA . ARG A 1 56 ? 6.574 -24.188 -21.656 1 98.06 56 ARG A CA 1
ATOM 414 C C . ARG A 1 56 ? 6.738 -25.578 -22.266 1 98.06 56 ARG A C 1
ATOM 416 O O . ARG A 1 56 ? 5.777 -26.156 -22.766 1 98.06 56 ARG A O 1
ATOM 423 N N . ASP A 1 57 ? 7.941 -26.125 -22.094 1 97.94 57 ASP A N 1
ATOM 424 C CA . ASP A 1 57 ? 8.266 -27.453 -22.609 1 97.94 57 ASP A CA 1
ATOM 425 C C . ASP A 1 57 ? 7.922 -28.531 -21.594 1 97.94 57 ASP A C 1
ATOM 427 O O . ASP A 1 57 ? 8.164 -29.719 -21.844 1 97.94 57 ASP A O 1
ATOM 431 N N . GLU A 1 58 ? 7.32 -28.109 -20.484 1 97.56 58 GLU A N 1
ATOM 432 C CA . GLU A 1 58 ? 6.918 -29.047 -19.438 1 97.56 58 GLU A CA 1
ATOM 433 C C . GLU A 1 58 ? 5.695 -28.531 -18.688 1 97.56 58 GLU A C 1
ATOM 435 O O . GLU A 1 58 ? 5.371 -27.344 -18.75 1 97.56 58 GLU A O 1
ATOM 440 N N . LEU A 1 59 ? 5.008 -29.422 -18.016 1 97.88 59 LEU A N 1
ATOM 441 C CA . LEU A 1 59 ? 3.877 -29.078 -17.172 1 97.88 59 LEU A CA 1
ATOM 442 C C . LEU A 1 59 ? 4.359 -28.578 -15.805 1 97.88 59 LEU A C 1
ATOM 444 O O . LEU A 1 59 ? 5.461 -28.922 -15.367 1 97.88 59 LEU A O 1
ATOM 448 N N . GLY A 1 60 ? 3.541 -27.75 -15.18 1 97.56 60 GLY A N 1
ATOM 449 C CA . GLY A 1 60 ? 3.871 -27.391 -13.812 1 97.56 60 GLY A CA 1
ATOM 450 C C . GLY A 1 60 ? 3.514 -25.953 -13.477 1 97.56 60 GLY A C 1
ATOM 451 O O . GLY A 1 60 ? 3.342 -25.609 -12.305 1 97.56 60 GLY A O 1
ATOM 452 N N . GLY A 1 61 ? 3.381 -25.078 -14.492 1 97.25 61 GLY A N 1
ATOM 453 C CA . GLY A 1 61 ? 3.076 -23.672 -14.242 1 97.25 61 GLY A CA 1
ATOM 454 C C . GLY A 1 61 ? 4.09 -23 -13.336 1 97.25 61 GLY A C 1
ATOM 455 O O . GLY A 1 61 ? 5.293 -23.047 -13.594 1 97.25 61 GLY A O 1
ATOM 456 N N . ARG A 1 62 ? 3.639 -22.422 -12.234 1 97.88 62 ARG A N 1
ATOM 457 C CA . ARG A 1 62 ? 4.516 -21.688 -11.336 1 97.88 62 ARG A CA 1
ATOM 458 C C . ARG A 1 62 ? 5.16 -22.609 -10.312 1 97.88 62 ARG A C 1
ATOM 460 O O . ARG A 1 62 ? 5.961 -22.156 -9.484 1 97.88 62 ARG A O 1
ATOM 467 N N . MET A 1 63 ? 4.75 -23.906 -10.305 1 97.94 63 MET A N 1
ATOM 468 C CA . MET A 1 63 ? 5.617 -24.891 -9.688 1 97.94 63 MET A CA 1
ATOM 469 C C . MET A 1 63 ? 6.887 -25.109 -10.508 1 97.94 63 MET A C 1
ATOM 471 O O . MET A 1 63 ? 6.918 -25.953 -11.398 1 97.94 63 MET A O 1
ATOM 475 N N . ARG A 1 64 ? 7.898 -24.391 -10.109 1 97 64 ARG A N 1
ATOM 476 C CA . ARG A 1 64 ? 9.102 -24.344 -10.938 1 97 64 ARG A CA 1
ATOM 477 C C . ARG A 1 64 ? 10.336 -24.75 -10.125 1 97 64 ARG A C 1
ATOM 479 O O . ARG A 1 64 ? 10.562 -24.234 -9.031 1 97 64 ARG A O 1
ATOM 486 N N . SER A 1 65 ? 11.094 -25.688 -10.695 1 97.25 65 SER A N 1
ATOM 487 C CA . SER A 1 65 ? 12.359 -26.125 -10.109 1 97.25 65 SER A CA 1
ATOM 488 C C . SER A 1 65 ? 13.547 -25.609 -10.922 1 97.25 65 SER A C 1
ATOM 490 O O . SER A 1 65 ? 13.391 -25.234 -12.086 1 97.25 65 SER A O 1
ATOM 492 N N . HIS A 1 66 ? 14.648 -25.5 -10.281 1 97.19 66 HIS A N 1
ATOM 493 C CA . HIS A 1 66 ? 15.883 -25.047 -10.891 1 97.19 66 HIS A CA 1
ATOM 494 C C . HIS A 1 66 ? 17.078 -25.891 -10.438 1 97.19 66 HIS A C 1
ATOM 496 O O . HIS A 1 66 ? 17.188 -26.219 -9.258 1 97.19 66 HIS A O 1
ATOM 502 N N . ASN A 1 67 ? 17.891 -26.328 -11.406 1 97 67 ASN A N 1
ATOM 503 C CA . ASN A 1 67 ? 19.141 -26.984 -11.039 1 97 67 ASN A CA 1
ATOM 504 C C . ASN A 1 67 ? 20.156 -25.984 -10.508 1 97 67 ASN A C 1
ATOM 506 O O . ASN A 1 67 ? 20.547 -25.047 -11.219 1 97 67 ASN A O 1
ATOM 510 N N . PHE A 1 68 ? 20.562 -26.188 -9.344 1 97.12 68 PHE A N 1
ATOM 511 C CA . PHE A 1 68 ? 21.438 -25.234 -8.656 1 97.12 68 PHE A CA 1
ATOM 512 C C . PHE A 1 68 ? 22.562 -25.969 -7.941 1 97.12 68 PHE A C 1
ATOM 514 O O . PHE A 1 68 ? 22.359 -26.547 -6.871 1 97.12 68 PHE A O 1
ATOM 521 N N . GLY A 1 69 ? 23.75 -25.906 -8.477 1 93.19 69 GLY A N 1
ATOM 522 C CA . GLY A 1 69 ? 24.906 -26.594 -7.887 1 93.19 69 GLY A CA 1
ATOM 523 C C . GLY A 1 69 ? 24.734 -28.094 -7.848 1 93.19 69 GLY A C 1
ATOM 524 O O . GLY A 1 69 ? 25.094 -28.734 -6.852 1 93.19 69 GLY A O 1
ATOM 525 N N . GLY A 1 70 ? 24.047 -28.609 -8.719 1 93.31 70 GLY A N 1
ATOM 526 C CA . GLY A 1 70 ? 23.875 -30.062 -8.789 1 93.31 70 GLY A CA 1
ATOM 527 C C . GLY A 1 70 ? 22.641 -30.547 -8.031 1 93.31 70 GLY A C 1
ATOM 528 O O . GLY A 1 70 ? 22.359 -31.734 -8 1 93.31 70 GLY A O 1
ATOM 529 N N . MET A 1 71 ? 21.922 -29.609 -7.504 1 96.06 71 MET A N 1
ATOM 530 C CA . MET A 1 71 ? 20.719 -29.953 -6.754 1 96.06 71 MET A CA 1
ATOM 531 C C . MET A 1 71 ? 19.5 -29.266 -7.348 1 96.06 71 MET A C 1
ATOM 533 O O . MET A 1 71 ? 19.609 -28.203 -7.965 1 96.06 71 MET A O 1
ATOM 537 N N . THR A 1 72 ? 18.359 -29.875 -7.082 1 97.31 72 THR A N 1
ATOM 538 C CA . THR A 1 72 ? 17.094 -29.25 -7.477 1 97.31 72 THR A CA 1
ATOM 539 C C . THR A 1 72 ? 16.562 -28.375 -6.355 1 97.31 72 THR A C 1
ATOM 541 O O . THR A 1 72 ? 16.375 -28.828 -5.227 1 97.31 72 THR A O 1
ATOM 544 N N . VAL A 1 73 ? 16.406 -27.094 -6.652 1 98 73 VAL A N 1
ATOM 545 C CA . VAL A 1 73 ? 15.758 -26.188 -5.711 1 98 73 VAL A CA 1
ATOM 546 C C . VAL A 1 73 ? 14.453 -25.672 -6.305 1 98 73 VAL A C 1
ATOM 548 O O . VAL A 1 73 ? 14.281 -25.656 -7.527 1 98 73 VAL A O 1
ATOM 551 N N . GLU A 1 74 ? 13.562 -25.359 -5.477 1 98.5 74 GLU A N 1
ATOM 552 C CA . GLU A 1 74 ? 12.273 -24.828 -5.914 1 98.5 74 GLU A CA 1
ATOM 553 C C . GLU A 1 74 ? 12.273 -23.312 -5.938 1 98.5 74 GLU A C 1
ATOM 555 O O . GLU A 1 74 ? 12.305 -22.672 -4.883 1 98.5 74 GLU A O 1
ATOM 560 N N . VAL A 1 75 ? 12.133 -22.703 -7.148 1 97.75 75 VAL A N 1
ATOM 561 C CA . VAL A 1 75 ? 12.117 -21.25 -7.242 1 97.75 75 VAL A CA 1
ATOM 562 C C . VAL A 1 75 ? 10.68 -20.75 -7.121 1 97.75 75 VAL A C 1
ATOM 564 O O . VAL A 1 75 ? 10.453 -19.594 -6.742 1 97.75 75 VAL A O 1
ATOM 567 N N . GLY A 1 76 ? 9.672 -21.578 -7.438 1 97.56 76 GLY A N 1
ATOM 568 C CA . GLY A 1 76 ? 8.266 -21.297 -7.211 1 97.56 76 GLY A CA 1
ATOM 569 C C . GLY A 1 76 ? 7.727 -21.938 -5.945 1 97.56 76 GLY A C 1
ATOM 570 O O . GLY A 1 76 ? 8.406 -21.953 -4.914 1 97.56 76 GLY A O 1
ATOM 571 N N . ALA A 1 77 ? 6.547 -22.422 -5.961 1 97.38 77 ALA A N 1
ATOM 572 C CA . ALA A 1 77 ? 5.93 -23.078 -4.805 1 97.38 77 ALA A CA 1
ATOM 573 C C . ALA A 1 77 ? 6.809 -24.203 -4.266 1 97.38 77 ALA A C 1
ATOM 575 O O . ALA A 1 77 ? 7.414 -24.938 -5.039 1 97.38 77 ALA A O 1
ATOM 576 N N . ASN A 1 78 ? 6.91 -24.266 -2.926 1 96.88 78 ASN A N 1
ATOM 577 C CA . ASN A 1 78 ? 7.758 -25.328 -2.396 1 96.88 78 ASN A CA 1
ATOM 578 C C . ASN A 1 78 ? 7.156 -25.953 -1.136 1 96.88 78 ASN A C 1
ATOM 580 O O . ASN A 1 78 ? 7.773 -26.812 -0.509 1 96.88 78 ASN A O 1
ATOM 584 N N . TRP A 1 79 ? 5.957 -25.5 -0.738 1 97.5 79 TRP A N 1
ATOM 585 C CA . TRP A 1 79 ? 5.344 -26.047 0.472 1 97.5 79 TRP A CA 1
ATOM 586 C C . TRP A 1 79 ? 3.949 -26.594 0.18 1 97.5 79 TRP A C 1
ATOM 588 O O . TRP A 1 79 ? 3.225 -26.047 -0.655 1 97.5 79 TRP A O 1
ATOM 598 N N . ILE A 1 80 ? 3.639 -27.656 0.82 1 98.12 80 ILE A N 1
ATOM 599 C CA . ILE A 1 80 ? 2.248 -28.016 1.086 1 98.12 80 ILE A CA 1
ATOM 600 C C . ILE A 1 80 ? 1.777 -27.328 2.369 1 98.12 80 ILE A C 1
ATOM 602 O O . ILE A 1 80 ? 2.207 -27.703 3.467 1 98.12 80 ILE A O 1
ATOM 606 N N . GLN A 1 81 ? 0.919 -26.344 2.201 1 95.62 81 GLN A N 1
ATOM 607 C CA . GLN A 1 81 ? 0.518 -25.5 3.324 1 95.62 81 GLN A CA 1
ATOM 608 C C . GLN A 1 81 ? -0.786 -25.984 3.943 1 95.62 81 GLN A C 1
ATOM 610 O O . GLN A 1 81 ? -1.82 -26.031 3.275 1 95.62 81 GLN A O 1
ATOM 615 N N . GLY A 1 82 ? -0.761 -26.281 5.203 1 94.75 82 GLY A N 1
ATOM 616 C CA . GLY A 1 82 ? -1.884 -27.016 5.766 1 94.75 82 GLY A CA 1
ATOM 617 C C . GLY A 1 82 ? -2.016 -28.422 5.215 1 94.75 82 GLY A C 1
ATOM 618 O O . GLY A 1 82 ? -2.305 -28.594 4.031 1 94.75 82 GLY A O 1
ATOM 619 N N . THR A 1 83 ? -1.754 -29.453 6.148 1 96.25 83 THR A N 1
ATOM 620 C CA . THR A 1 83 ? -1.72 -30.812 5.633 1 96.25 83 THR A CA 1
ATOM 621 C C . THR A 1 83 ? -2.994 -31.562 6.004 1 96.25 83 THR A C 1
ATOM 623 O O . THR A 1 83 ? -3.963 -31.578 5.242 1 96.25 83 THR A O 1
ATOM 626 N N . GLN A 1 84 ? -2.955 -32.094 7.141 1 95.25 84 GLN A N 1
ATOM 627 C CA . GLN A 1 84 ? -4.129 -32.812 7.633 1 95.25 84 GLN A CA 1
ATOM 628 C C . GLN A 1 84 ? -3.994 -33.125 9.117 1 95.25 84 GLN A C 1
ATOM 630 O O . GLN A 1 84 ? -2.932 -33.562 9.57 1 95.25 84 GLN A O 1
ATOM 635 N N . VAL A 1 85 ? -5.121 -32.906 9.844 1 94.69 85 VAL A N 1
ATOM 636 C CA . VAL A 1 85 ? -5.195 -33.438 11.203 1 94.69 85 VAL A CA 1
ATOM 637 C C . VAL A 1 85 ? -5.883 -34.781 11.18 1 94.69 85 VAL A C 1
ATOM 639 O O . VAL A 1 85 ? -6.641 -35.094 10.258 1 94.69 85 VAL A O 1
ATOM 642 N N . PRO A 1 86 ? -5.629 -35.562 12.266 1 93.44 86 PRO A N 1
ATOM 643 C CA . PRO A 1 86 ? -6.316 -36.875 12.297 1 93.44 86 PRO A CA 1
ATOM 644 C C . PRO A 1 86 ? -7.836 -36.75 12.219 1 93.44 86 PRO A C 1
ATOM 646 O O . PRO A 1 86 ? -8.438 -36.031 13.023 1 93.44 86 PRO A O 1
ATOM 649 N N . GLY A 1 87 ? -8.344 -37.438 11.25 1 92.38 87 GLY A N 1
ATOM 650 C CA . GLY A 1 87 ? -9.789 -37.438 11.086 1 92.38 87 GLY A CA 1
ATOM 651 C C . GLY A 1 87 ? -10.305 -36.219 10.328 1 92.38 87 GLY A C 1
ATOM 652 O O . GLY A 1 87 ? -11.5 -36.125 10.023 1 92.38 87 GLY A O 1
ATOM 653 N N . GLY A 1 88 ? -9.43 -35.281 9.992 1 93.75 88 GLY A N 1
ATOM 654 C CA . GLY A 1 88 ? -9.836 -34.094 9.25 1 93.75 88 GLY A CA 1
ATOM 655 C C . GLY A 1 88 ? -9.625 -34.25 7.75 1 93.75 88 GLY A C 1
ATOM 656 O O . GLY A 1 88 ? -9.078 -35.25 7.281 1 93.75 88 GLY A O 1
ATOM 657 N N . PRO A 1 89 ? -10.133 -33.219 7.066 1 93.69 89 PRO A N 1
ATOM 658 C CA . PRO A 1 89 ? -9.906 -33.25 5.621 1 93.69 89 PRO A CA 1
ATOM 659 C C . PRO A 1 89 ? -8.43 -33.062 5.258 1 93.69 89 PRO A C 1
ATOM 661 O O . PRO A 1 89 ? -7.723 -32.281 5.918 1 93.69 89 PRO A O 1
ATOM 664 N N . ALA A 1 90 ? -8.008 -33.719 4.211 1 96.25 90 ALA A N 1
ATOM 665 C CA . ALA A 1 90 ? -6.637 -33.562 3.73 1 96.25 90 ALA A CA 1
ATOM 666 C C . ALA A 1 90 ? -6.543 -32.469 2.688 1 96.25 90 ALA A C 1
ATOM 668 O O . ALA A 1 90 ? -7.441 -32.281 1.859 1 96.25 90 ALA A O 1
ATOM 669 N N . ASN A 1 91 ? -5.508 -31.703 2.748 1 97.62 91 ASN A N 1
ATOM 670 C CA . ASN A 1 91 ? -5.148 -30.875 1.604 1 97.62 91 ASN A CA 1
ATOM 671 C C . ASN A 1 91 ? -4.949 -31.719 0.344 1 97.62 91 ASN A C 1
ATOM 673 O O . ASN A 1 91 ? -4.184 -32.688 0.351 1 97.62 91 ASN A O 1
ATOM 677 N N . PRO A 1 92 ? -5.598 -31.328 -0.676 1 97.94 92 PRO A N 1
ATOM 678 C CA . PRO A 1 92 ? -5.523 -32.188 -1.865 1 97.94 92 PRO A CA 1
ATOM 679 C C . PRO A 1 92 ? -4.109 -32.281 -2.438 1 97.94 92 PRO A C 1
ATOM 681 O O . PRO A 1 92 ? -3.775 -33.25 -3.111 1 97.94 92 PRO A O 1
ATOM 684 N N . ILE A 1 93 ? -3.277 -31.297 -2.199 1 98.5 93 ILE A N 1
ATOM 685 C CA . ILE A 1 93 ? -1.89 -31.359 -2.646 1 98.5 93 ILE A CA 1
ATOM 686 C C . ILE A 1 93 ? -1.128 -32.406 -1.842 1 98.5 93 ILE A C 1
ATOM 688 O O . ILE A 1 93 ? -0.243 -33.094 -2.373 1 98.5 93 ILE A O 1
ATOM 692 N N . LEU A 1 94 ? -1.441 -32.5 -0.554 1 98 94 LEU A N 1
ATOM 693 C CA . LEU A 1 94 ? -0.875 -33.562 0.253 1 98 94 LEU A CA 1
ATOM 694 C C . LEU A 1 94 ? -1.266 -34.938 -0.307 1 98 94 LEU A C 1
ATOM 696 O O . LEU A 1 94 ? -0.424 -35.812 -0.416 1 98 94 LEU A O 1
ATOM 700 N N . ASP A 1 95 ? -2.547 -35.094 -0.647 1 98 95 ASP A N 1
ATOM 701 C CA . ASP A 1 95 ? -3.025 -36.344 -1.232 1 98 95 ASP A CA 1
ATOM 702 C C . ASP A 1 95 ? -2.232 -36.688 -2.486 1 98 95 ASP A C 1
ATOM 704 O O . ASP A 1 95 ? -1.862 -37.844 -2.68 1 98 95 ASP A O 1
ATOM 708 N N . LEU A 1 96 ? -2.014 -35.719 -3.32 1 98.31 96 LEU A N 1
ATOM 709 C CA . LEU A 1 96 ? -1.239 -35.938 -4.535 1 98.31 96 LEU A CA 1
ATOM 710 C C . LEU A 1 96 ? 0.198 -36.312 -4.195 1 98.31 96 LEU A C 1
ATOM 712 O O . LEU A 1 96 ? 0.788 -37.188 -4.855 1 98.31 96 LEU A O 1
ATOM 716 N N . ALA A 1 97 ? 0.757 -35.656 -3.24 1 98.19 97 ALA A N 1
ATOM 717 C CA . ALA A 1 97 ? 2.129 -35.938 -2.828 1 98.19 97 ALA A CA 1
ATOM 718 C C . ALA A 1 97 ? 2.266 -37.375 -2.348 1 98.19 97 ALA A C 1
ATOM 720 O O . ALA A 1 97 ? 3.227 -38.062 -2.697 1 98.19 97 ALA A O 1
ATOM 721 N N . ILE A 1 98 ? 1.326 -37.812 -1.552 1 97.94 98 ILE A N 1
ATOM 722 C CA . ILE A 1 98 ? 1.325 -39.188 -1.039 1 97.94 98 ILE A CA 1
ATOM 723 C C . ILE A 1 98 ? 1.132 -40.188 -2.191 1 97.94 98 ILE A C 1
ATOM 725 O O . ILE A 1 98 ? 1.885 -41.156 -2.32 1 97.94 98 ILE A O 1
ATOM 729 N N . LYS A 1 99 ? 0.181 -39.906 -3.018 1 98.25 99 LYS A N 1
ATOM 730 C CA . LYS A 1 99 ? -0.149 -40.75 -4.152 1 98.25 99 LYS A CA 1
ATOM 731 C C . LYS A 1 99 ? 1.071 -41 -5.039 1 98.25 99 LYS A C 1
ATOM 733 O O . LYS A 1 99 ? 1.292 -42.094 -5.523 1 98.25 99 LYS A O 1
ATOM 738 N N . HIS A 1 100 ? 1.816 -39.969 -5.234 1 98.38 100 HIS A N 1
ATOM 739 C CA . HIS A 1 100 ? 2.902 -40.031 -6.207 1 98.38 100 HIS A CA 1
ATOM 740 C C . HIS A 1 100 ? 4.258 -40.125 -5.512 1 98.38 100 HIS A C 1
ATOM 742 O O . HIS A 1 100 ? 5.297 -39.938 -6.141 1 98.38 100 HIS A O 1
ATOM 748 N N . ASN A 1 101 ? 4.293 -40.344 -4.227 1 98.19 101 ASN A N 1
ATOM 749 C CA . ASN A 1 101 ? 5.477 -40.625 -3.418 1 98.19 101 ASN A CA 1
ATOM 750 C C . ASN A 1 101 ? 6.477 -39.469 -3.49 1 98.19 101 ASN A C 1
ATOM 752 O O . ASN A 1 101 ? 7.656 -39.688 -3.777 1 98.19 101 ASN A O 1
ATOM 756 N N . LEU A 1 102 ? 5.926 -38.281 -3.385 1 98.19 102 LEU A N 1
ATOM 757 C CA . LEU A 1 102 ? 6.777 -37.094 -3.291 1 98.19 102 LEU A CA 1
ATOM 758 C C . LEU A 1 102 ? 7.41 -37 -1.908 1 98.19 102 LEU A C 1
ATOM 760 O O . LEU A 1 102 ? 6.734 -37.188 -0.895 1 98.19 102 LEU A O 1
ATOM 764 N N . LYS A 1 103 ? 8.711 -36.688 -1.838 1 98.19 103 LYS A N 1
ATOM 765 C CA . LYS A 1 103 ? 9.391 -36.531 -0.555 1 98.19 103 LYS A CA 1
ATOM 766 C C . LYS A 1 103 ? 9.195 -35.125 0.005 1 98.19 103 LYS A C 1
ATOM 768 O O . LYS A 1 103 ? 9.531 -34.156 -0.652 1 98.19 103 LYS A O 1
ATOM 773 N N . THR A 1 104 ? 8.648 -35.031 1.199 1 97.81 104 THR A N 1
ATOM 774 C CA . THR A 1 104 ? 8.453 -33.781 1.885 1 97.81 104 THR A CA 1
ATOM 775 C C . THR A 1 104 ? 8.984 -33.844 3.314 1 97.81 104 THR A C 1
ATOM 777 O O . THR A 1 104 ? 9.25 -34.938 3.83 1 97.81 104 THR A O 1
ATOM 780 N N . ARG A 1 105 ? 9.258 -32.719 3.893 1 97.69 105 ARG A N 1
ATOM 781 C CA . ARG A 1 105 ? 9.672 -32.594 5.285 1 97.69 105 ARG A CA 1
ATOM 782 C C . ARG A 1 105 ? 8.969 -31.406 5.961 1 97.69 105 ARG A C 1
ATOM 784 O O . ARG A 1 105 ? 8.742 -30.375 5.336 1 97.69 105 ARG A O 1
ATOM 791 N N . ALA A 1 106 ? 8.695 -31.688 7.25 1 96.38 106 ALA A N 1
ATOM 792 C CA . ALA A 1 106 ? 8.18 -30.578 8.031 1 96.38 106 ALA A CA 1
ATOM 793 C C . ALA A 1 106 ? 9.203 -29.438 8.102 1 96.38 106 ALA A C 1
ATOM 795 O O . ALA A 1 106 ? 10.406 -29.688 8.227 1 96.38 106 ALA A O 1
ATOM 796 N N . ASN A 1 107 ? 8.758 -28.234 7.945 1 95.94 107 ASN A N 1
ATOM 797 C CA . ASN A 1 107 ? 9.586 -27.031 8.062 1 95.94 107 ASN A CA 1
ATOM 798 C C . ASN A 1 107 ? 9.266 -26.25 9.328 1 95.94 107 ASN A C 1
ATOM 800 O O . ASN A 1 107 ? 8.141 -25.781 9.508 1 95.94 107 ASN A O 1
ATOM 804 N N . ASP A 1 108 ? 10.211 -26.078 10.195 1 95.5 108 ASP A N 1
ATOM 805 C CA . ASP A 1 108 ? 10.023 -25.359 11.445 1 95.5 108 ASP A CA 1
ATOM 806 C C . ASP A 1 108 ? 10.109 -23.859 11.234 1 95.5 108 ASP A C 1
ATOM 808 O O . ASP A 1 108 ? 11.172 -23.266 11.43 1 95.5 108 ASP A O 1
ATOM 812 N N . TRP A 1 109 ? 8.984 -23.234 11 1 93.5 109 TRP A N 1
ATOM 813 C CA . TRP A 1 109 ? 8.914 -21.812 10.703 1 93.5 109 TRP A CA 1
ATOM 814 C C . TRP A 1 109 ? 9.133 -20.969 11.961 1 93.5 109 TRP A C 1
ATOM 816 O O . TRP A 1 109 ? 9.391 -19.766 11.883 1 93.5 109 TRP A O 1
ATOM 826 N N . PHE A 1 110 ? 9.141 -21.609 13.125 1 90.19 110 PHE A N 1
ATOM 827 C CA . PHE A 1 110 ? 9.102 -20.797 14.336 1 90.19 110 PHE A CA 1
ATOM 828 C C . PHE A 1 110 ? 10.344 -21.031 15.188 1 90.19 110 PHE A C 1
ATOM 830 O O . PHE A 1 110 ? 10.586 -20.297 16.141 1 90.19 110 PHE A O 1
ATOM 837 N N . GLY A 1 111 ? 11.086 -22.109 14.836 1 91.06 111 GLY A N 1
ATOM 838 C CA . GLY A 1 111 ? 12.438 -22.234 15.359 1 91.06 111 GLY A CA 1
ATOM 839 C C . GLY A 1 111 ? 13.453 -21.422 14.57 1 91.06 111 GLY A C 1
ATOM 840 O O . GLY A 1 111 ? 14.211 -21.969 13.773 1 91.06 111 GLY A O 1
ATOM 841 N N . THR A 1 112 ? 13.523 -20.062 14.875 1 96.06 112 THR A N 1
ATOM 842 C CA . THR A 1 112 ? 14.211 -19.109 14.016 1 96.06 112 THR A CA 1
ATOM 843 C C . THR A 1 112 ? 15.344 -18.406 14.773 1 96.06 112 THR A C 1
ATOM 845 O O . THR A 1 112 ? 15.195 -18.078 15.945 1 96.06 112 THR A O 1
ATOM 848 N N . ALA A 1 113 ? 16.5 -18.328 14.141 1 98.5 113 ALA A N 1
ATOM 849 C CA . ALA A 1 113 ? 17.547 -17.453 14.641 1 98.5 113 ALA A CA 1
ATOM 850 C C . ALA A 1 113 ? 17.281 -15.992 14.281 1 98.5 113 ALA A C 1
ATOM 852 O O . ALA A 1 113 ? 16.656 -15.711 13.25 1 98.5 113 ALA A O 1
ATOM 853 N N . THR A 1 114 ? 17.703 -15.07 15.172 1 98.81 114 THR A N 1
ATOM 854 C CA . THR A 1 114 ? 17.391 -13.664 14.914 1 98.81 114 THR A CA 1
ATOM 855 C C . THR A 1 114 ? 18.672 -12.844 14.812 1 98.81 114 THR A C 1
ATOM 857 O O . THR A 1 114 ? 19.641 -13.094 15.547 1 98.81 114 THR A O 1
ATOM 860 N N . TYR A 1 115 ? 18.766 -11.922 13.875 1 98.88 115 TYR A N 1
ATOM 861 C CA . TYR A 1 115 ? 19.891 -11.047 13.594 1 98.88 115 TYR A CA 1
ATOM 862 C C . TYR A 1 115 ? 19.438 -9.609 13.383 1 98.88 115 TYR A C 1
ATOM 864 O O . TYR A 1 115 ? 18.281 -9.367 13.016 1 98.88 115 TYR A O 1
ATOM 872 N N . ASP A 1 116 ? 20.266 -8.68 13.672 1 98.31 116 ASP A N 1
ATOM 873 C CA . ASP A 1 116 ? 20.062 -7.277 13.32 1 98.31 116 ASP A CA 1
ATOM 874 C C . ASP A 1 116 ? 21.391 -6.617 12.922 1 98.31 116 ASP A C 1
ATOM 876 O O . ASP A 1 116 ? 22.312 -7.297 12.484 1 98.31 116 ASP A O 1
ATOM 880 N N . SER A 1 117 ? 21.516 -5.309 12.961 1 95.62 117 SER A N 1
ATOM 881 C CA . SER A 1 117 ? 22.688 -4.57 12.484 1 95.62 117 SER A CA 1
ATOM 882 C C . SER A 1 117 ? 23.922 -4.871 13.328 1 95.62 117 SER A C 1
ATOM 884 O O . SER A 1 117 ? 25.047 -4.559 12.938 1 95.62 117 SER A O 1
ATOM 886 N N . LYS A 1 118 ? 23.75 -5.555 14.484 1 97.06 118 LYS A N 1
ATOM 887 C CA . LYS A 1 118 ? 24.859 -5.879 15.367 1 97.06 118 LYS A CA 1
ATOM 888 C C . LYS A 1 118 ? 25.266 -7.348 15.25 1 97.06 118 LYS A C 1
ATOM 890 O O . LYS A 1 118 ? 26.156 -7.816 15.945 1 97.06 118 LYS A O 1
ATOM 895 N N . GLY A 1 119 ? 24.656 -8.016 14.375 1 98.25 119 GLY A N 1
ATOM 896 C CA . GLY A 1 119 ? 24.859 -9.453 14.25 1 98.25 119 GLY A CA 1
ATOM 897 C C . GLY A 1 119 ? 23.812 -10.281 14.961 1 98.25 119 GLY A C 1
ATOM 898 O O . GLY A 1 119 ? 22.625 -9.922 14.945 1 98.25 119 GLY A O 1
ATOM 899 N N . ALA A 1 120 ? 24.219 -11.375 15.492 1 98.44 120 ALA A N 1
ATOM 900 C CA . ALA A 1 120 ? 23.281 -12.219 16.219 1 98.44 120 ALA A CA 1
ATOM 901 C C . ALA A 1 120 ? 22.703 -11.484 17.422 1 98.44 120 ALA A C 1
ATOM 903 O O . ALA A 1 120 ? 23.438 -11.008 18.281 1 98.44 120 ALA A O 1
ATOM 904 N N . THR A 1 121 ? 21.438 -11.289 17.406 1 98.62 121 THR A N 1
ATOM 905 C CA . THR A 1 121 ? 20.719 -10.586 18.453 1 98.62 121 THR A CA 1
ATOM 906 C C . THR A 1 121 ? 19.438 -11.328 18.828 1 98.62 121 THR A C 1
ATOM 908 O O . THR A 1 121 ? 18.609 -11.609 17.969 1 98.62 121 THR A O 1
ATOM 911 N N . ASP A 1 122 ? 19.281 -11.641 20.094 1 98.38 122 ASP A N 1
ATOM 912 C CA . ASP A 1 122 ? 18.109 -12.383 20.531 1 98.38 122 ASP A CA 1
ATOM 913 C C . ASP A 1 122 ? 16.922 -11.445 20.75 1 98.38 122 ASP A C 1
ATOM 915 O O . ASP A 1 122 ? 16.891 -10.68 21.719 1 98.38 122 ASP A O 1
ATOM 919 N N . TYR A 1 123 ? 15.961 -11.461 19.859 1 98.44 123 TYR A N 1
ATOM 920 C CA . TYR A 1 123 ? 14.688 -10.773 20.031 1 98.44 123 TYR A CA 1
ATOM 921 C C . TYR A 1 123 ? 13.516 -11.711 19.781 1 98.44 123 TYR A C 1
ATOM 923 O O . TYR A 1 123 ? 12.5 -11.305 19.219 1 98.44 123 TYR A O 1
ATOM 931 N N . LEU A 1 124 ? 13.656 -12.93 20.203 1 98.12 124 LEU A N 1
ATOM 932 C CA . LEU A 1 124 ? 12.641 -13.961 20.016 1 98.12 124 LEU A CA 1
ATOM 933 C C . LEU A 1 124 ? 11.367 -13.609 20.781 1 98.12 124 LEU A C 1
ATOM 935 O O . LEU A 1 124 ? 10.273 -14.023 20.406 1 98.12 124 LEU A O 1
ATOM 939 N N . ASP A 1 125 ? 11.555 -12.883 21.859 1 97.62 125 ASP A N 1
ATOM 940 C CA . ASP A 1 125 ? 10.367 -12.438 22.578 1 97.62 125 ASP A CA 1
ATOM 941 C C . ASP A 1 125 ? 9.492 -11.555 21.688 1 97.62 125 ASP A C 1
ATOM 943 O O . ASP A 1 125 ? 8.266 -11.68 21.703 1 97.62 125 ASP A O 1
ATOM 947 N N . VAL A 1 126 ? 10.125 -10.641 20.938 1 97.94 126 VAL A N 1
ATOM 948 C CA . VAL A 1 126 ? 9.414 -9.773 20 1 97.94 126 VAL A CA 1
ATOM 949 C C . VAL A 1 126 ? 8.789 -10.617 18.891 1 97.94 126 VAL A C 1
ATOM 951 O O . VAL A 1 126 ? 7.641 -10.383 18.5 1 97.94 126 VAL A O 1
ATOM 954 N N . PHE A 1 127 ? 9.516 -11.594 18.438 1 98 127 PHE A N 1
ATOM 955 C CA . PHE A 1 127 ? 9.039 -12.5 17.406 1 98 127 PHE A CA 1
ATOM 956 C C . PHE A 1 127 ? 7.805 -13.258 17.891 1 98 127 PHE A C 1
ATOM 958 O O . PHE A 1 127 ? 6.793 -13.328 17.188 1 98 127 PHE A O 1
ATOM 965 N N . LYS A 1 128 ? 7.852 -13.812 19.047 1 97.19 128 LYS A N 1
ATOM 966 C CA . LYS A 1 128 ? 6.734 -14.562 19.609 1 97.19 128 LYS A CA 1
ATOM 967 C C . LYS A 1 128 ? 5.523 -13.664 19.828 1 97.19 128 LYS A C 1
ATOM 969 O O . LYS A 1 128 ? 4.383 -14.078 19.594 1 97.19 128 LYS A O 1
ATOM 974 N N . ALA A 1 129 ? 5.793 -12.477 20.266 1 97 129 ALA A N 1
ATOM 975 C CA . ALA A 1 129 ? 4.707 -11.516 20.438 1 97 129 ALA A CA 1
ATOM 976 C C . ALA A 1 129 ? 4.008 -11.234 19.109 1 97 129 ALA A C 1
ATOM 978 O O . ALA A 1 129 ? 2.797 -11.016 19.062 1 97 129 ALA A O 1
ATOM 979 N N . SER A 1 130 ? 4.773 -11.172 18.062 1 97 130 SER A N 1
ATOM 980 C CA . SER A 1 130 ? 4.191 -10.93 16.75 1 97 130 SER A CA 1
ATOM 981 C C . SER A 1 130 ? 3.271 -12.07 16.328 1 97 130 SER A C 1
ATOM 983 O O . SER A 1 130 ? 2.309 -11.859 15.586 1 97 130 SER A O 1
ATOM 985 N N . VAL A 1 131 ? 3.537 -13.305 16.719 1 96.38 131 VAL A N 1
ATOM 986 C CA . VAL A 1 131 ? 2.66 -14.445 16.469 1 96.38 131 VAL A CA 1
ATOM 987 C C . VAL A 1 131 ? 1.319 -14.234 17.172 1 96.38 131 VAL A C 1
ATOM 989 O O . VAL A 1 131 ? 0.26 -14.43 16.578 1 96.38 131 VAL A O 1
ATOM 992 N N . ASP A 1 132 ? 1.398 -13.789 18.391 1 96.31 132 ASP A N 1
ATOM 993 C CA . ASP A 1 132 ? 0.187 -13.492 19.156 1 96.31 132 ASP A CA 1
ATOM 994 C C . ASP A 1 132 ? -0.599 -12.352 18.516 1 96.31 132 ASP A C 1
ATOM 996 O O . ASP A 1 132 ? -1.83 -12.391 18.469 1 96.31 132 ASP A O 1
ATOM 1000 N N . HIS A 1 133 ? 0.144 -11.375 18.094 1 96.38 133 HIS A N 1
ATOM 1001 C CA . HIS A 1 133 ? -0.493 -10.234 17.453 1 96.38 133 HIS A CA 1
ATOM 1002 C C . HIS A 1 133 ? -1.248 -10.664 16.203 1 96.38 133 HIS A C 1
ATOM 1004 O O . HIS A 1 133 ? -2.354 -10.18 15.945 1 96.38 133 HIS A O 1
ATOM 1010 N N . PHE A 1 134 ? -0.687 -11.547 15.422 1 96.69 134 PHE A N 1
ATOM 1011 C CA . PHE A 1 134 ? -1.36 -12.055 14.234 1 96.69 134 PHE A CA 1
ATOM 1012 C C . PHE A 1 134 ? -2.576 -12.891 14.609 1 96.69 134 PHE A C 1
ATOM 1014 O O . PHE A 1 134 ? -3.611 -12.828 13.945 1 96.69 134 PHE A O 1
ATOM 1021 N N . SER A 1 135 ? -2.455 -13.664 15.609 1 95.69 135 SER A N 1
ATOM 1022 C CA . SER A 1 135 ? -3.6 -14.414 16.109 1 95.69 135 SER A CA 1
ATOM 1023 C C . SER A 1 135 ? -4.746 -13.484 16.5 1 95.69 135 SER A C 1
ATOM 1025 O O . SER A 1 135 ? -5.906 -13.766 16.188 1 95.69 135 SER A O 1
ATOM 1027 N N . ASN A 1 136 ? -4.422 -12.43 17.203 1 96.69 136 ASN A N 1
ATOM 1028 C CA . ASN A 1 136 ? -5.426 -11.438 17.562 1 96.69 136 ASN A CA 1
ATOM 1029 C C . ASN A 1 136 ? -6.035 -10.773 16.344 1 96.69 136 ASN A C 1
ATOM 1031 O O . ASN A 1 136 ? -7.211 -10.406 16.344 1 96.69 136 ASN A O 1
ATOM 1035 N N . LEU A 1 137 ? -5.219 -10.633 15.352 1 97.12 137 LEU A N 1
ATOM 1036 C CA . LEU A 1 137 ? -5.703 -10.102 14.078 1 97.12 137 LEU A CA 1
ATOM 1037 C C . LEU A 1 137 ? -6.781 -11.008 13.492 1 97.12 137 LEU A C 1
ATOM 1039 O O . LEU A 1 137 ? -7.781 -10.523 12.961 1 97.12 137 LEU A O 1
ATOM 1043 N N . THR A 1 138 ? -6.59 -12.32 13.539 1 95.88 138 THR A N 1
ATOM 1044 C CA . THR A 1 138 ? -7.566 -13.273 13.023 1 95.88 138 THR A CA 1
ATOM 1045 C C . THR A 1 138 ? -8.867 -13.188 13.812 1 95.88 138 THR A C 1
ATOM 1047 O O . THR A 1 138 ? -9.953 -13.289 13.234 1 95.88 138 THR A O 1
ATOM 1050 N N . VAL A 1 139 ? -8.758 -12.953 15.086 1 94.88 139 VAL A N 1
ATOM 1051 C CA . VAL A 1 139 ? -9.938 -12.82 15.938 1 94.88 139 VAL A CA 1
ATOM 1052 C C . VAL A 1 139 ? -10.695 -11.547 15.562 1 94.88 139 VAL A C 1
ATOM 1054 O O . VAL A 1 139 ? -11.922 -11.562 15.43 1 94.88 139 VAL A O 1
ATOM 1057 N N . LEU A 1 140 ? -9.953 -10.531 15.398 1 96.62 140 LEU A N 1
ATOM 1058 C CA . LEU A 1 140 ? -10.555 -9.258 15.023 1 96.62 140 LEU A CA 1
ATOM 1059 C C . LEU A 1 140 ? -11.297 -9.383 13.695 1 96.62 140 LEU A C 1
ATOM 1061 O O . LEU A 1 140 ? -12.43 -8.922 13.57 1 96.62 140 LEU A O 1
ATOM 1065 N N . ALA A 1 141 ? -10.68 -9.953 12.734 1 95.75 141 ALA A N 1
ATOM 1066 C CA . ALA A 1 141 ? -11.289 -10.125 11.422 1 95.75 141 ALA A CA 1
ATOM 1067 C C . ALA A 1 141 ? -12.539 -11 11.5 1 95.75 141 ALA A C 1
ATOM 1069 O O . ALA A 1 141 ? -13.547 -10.711 10.859 1 95.75 141 ALA A O 1
ATOM 1070 N N . GLY A 1 142 ? -12.422 -12.117 12.203 1 91.62 142 GLY A N 1
ATOM 1071 C CA . GLY A 1 142 ? -13.578 -12.977 12.391 1 91.62 142 GLY A CA 1
ATOM 1072 C C . GLY A 1 142 ? -14.773 -12.25 12.984 1 91.62 142 GLY A C 1
ATOM 1073 O O . GLY A 1 142 ? -15.906 -12.453 12.555 1 91.62 142 GLY A O 1
ATOM 1074 N N . THR A 1 143 ? -14.484 -11.414 13.977 1 93.12 143 THR A N 1
ATOM 1075 C CA . THR A 1 143 ? -15.539 -10.633 14.617 1 93.12 143 THR A CA 1
ATOM 1076 C C . THR A 1 143 ? -16.188 -9.688 13.617 1 93.12 143 THR A C 1
ATOM 1078 O O . THR A 1 143 ? -17.406 -9.484 13.648 1 93.12 143 THR A O 1
ATOM 1081 N N . ARG A 1 144 ? -15.445 -9.141 12.781 1 93.75 144 ARG A N 1
ATOM 1082 C CA . ARG A 1 144 ? -15.977 -8.242 11.766 1 93.75 144 ARG A CA 1
ATOM 1083 C C . ARG A 1 144 ? -16.906 -8.984 10.805 1 93.75 144 ARG A C 1
ATOM 1085 O O . ARG A 1 144 ? -17.953 -8.453 10.414 1 93.75 144 ARG A O 1
ATOM 1092 N N . VAL A 1 145 ? -16.531 -10.141 10.391 1 90.5 145 VAL A N 1
ATOM 1093 C CA . VAL A 1 145 ? -17.375 -10.945 9.508 1 90.5 145 VAL A CA 1
ATOM 1094 C C . VAL A 1 145 ? -18.688 -11.273 10.211 1 90.5 145 VAL A C 1
ATOM 1096 O O . VAL A 1 145 ? -19.766 -11.133 9.625 1 90.5 145 VAL A O 1
ATOM 1099 N N . ASP A 1 146 ? -18.578 -11.695 11.461 1 89.75 146 ASP A N 1
ATOM 1100 C CA . ASP A 1 146 ? -19.766 -12.055 12.234 1 89.75 146 ASP A CA 1
ATOM 1101 C C . ASP A 1 146 ? -20.719 -10.867 12.352 1 89.75 146 ASP A C 1
ATOM 1103 O O . ASP A 1 146 ? -21.938 -11.039 12.297 1 89.75 146 ASP A O 1
ATOM 1107 N N . LYS A 1 147 ? -20.141 -9.719 12.484 1 92.44 147 LYS A N 1
ATOM 1108 C CA . LYS A 1 147 ? -20.938 -8.523 12.68 1 92.44 147 LYS A CA 1
ATOM 1109 C C . LYS A 1 147 ? -21.281 -7.859 11.352 1 92.44 147 LYS A C 1
ATOM 1111 O O . LYS A 1 147 ? -21.938 -6.812 11.32 1 92.44 147 LYS A O 1
ATOM 1116 N N . LYS A 1 148 ? -20.797 -8.398 10.227 1 91.69 148 LYS A N 1
ATOM 1117 C CA . LYS A 1 148 ? -21.047 -7.902 8.883 1 91.69 148 LYS A CA 1
ATOM 1118 C C . LYS A 1 148 ? -20.531 -6.477 8.719 1 91.69 148 LYS A C 1
ATOM 1120 O O . LYS A 1 148 ? -21.203 -5.621 8.156 1 91.69 148 LYS A O 1
ATOM 1125 N N . LEU A 1 149 ? -19.391 -6.23 9.328 1 94.06 149 LEU A N 1
ATOM 1126 C CA . LEU A 1 149 ? -18.75 -4.926 9.195 1 94.06 149 LEU A CA 1
ATOM 1127 C C . LEU A 1 149 ? -17.969 -4.84 7.887 1 94.06 149 LEU A C 1
ATOM 1129 O O . LEU A 1 149 ? -17.594 -5.863 7.312 1 94.06 149 LEU A O 1
ATOM 1133 N N . VAL A 1 150 ? -17.766 -3.611 7.406 1 93.69 150 VAL A N 1
ATOM 1134 C CA . VAL A 1 150 ? -16.969 -3.393 6.207 1 93.69 150 VAL A CA 1
ATOM 1135 C C . VAL A 1 150 ? -15.539 -3.889 6.441 1 93.69 150 VAL A C 1
ATOM 1137 O O . VAL A 1 150 ? -15.078 -3.955 7.582 1 93.69 150 VAL A O 1
ATOM 1140 N N . ASP A 1 151 ? -14.922 -4.273 5.387 1 94.38 151 ASP A N 1
ATOM 1141 C CA . ASP A 1 151 ? -13.508 -4.629 5.457 1 94.38 151 ASP A CA 1
ATOM 1142 C C . ASP A 1 151 ? -12.633 -3.389 5.656 1 94.38 151 ASP A C 1
ATOM 1144 O O . ASP A 1 151 ? -13.102 -2.262 5.469 1 94.38 151 ASP A O 1
ATOM 1148 N N . VAL A 1 152 ? -11.398 -3.559 6.207 1 96.69 152 VAL A N 1
ATOM 1149 C CA . VAL A 1 152 ? -10.352 -2.547 6.324 1 96.69 152 VAL A CA 1
ATOM 1150 C C . VAL A 1 152 ? -9.016 -3.133 5.883 1 96.69 152 VAL A C 1
ATOM 1152 O O . VAL A 1 152 ? -8.945 -4.285 5.441 1 96.69 152 VAL A O 1
ATOM 1155 N N . THR A 1 153 ? -7.949 -2.332 5.902 1 97.94 153 THR A N 1
ATOM 1156 C CA . THR A 1 153 ? -6.633 -2.854 5.551 1 97.94 153 THR A CA 1
ATOM 1157 C C . THR A 1 153 ? -6.055 -3.676 6.699 1 97.94 153 THR A C 1
ATOM 1159 O O . THR A 1 153 ? -6.445 -3.502 7.855 1 97.94 153 THR A O 1
ATOM 1162 N N . GLY A 1 154 ? -5.145 -4.543 6.348 1 97.88 154 GLY A N 1
ATOM 1163 C CA . GLY A 1 154 ? -4.398 -5.223 7.395 1 97.88 154 GLY A CA 1
ATOM 1164 C C . GLY A 1 154 ? -3.746 -4.266 8.375 1 97.88 154 GLY A C 1
ATOM 1165 O O . GLY A 1 154 ? -3.686 -4.547 9.578 1 97.88 154 GLY A O 1
ATOM 1166 N N . ARG A 1 155 ? -3.307 -3.119 7.926 1 97.06 155 ARG A N 1
ATOM 1167 C CA . ARG A 1 155 ? -2.658 -2.133 8.781 1 97.06 155 ARG A CA 1
ATOM 1168 C C . ARG A 1 155 ? -3.639 -1.568 9.805 1 97.06 155 ARG A C 1
ATOM 1170 O O . ARG A 1 155 ? -3.297 -1.409 10.977 1 97.06 155 ARG A O 1
ATOM 1177 N N . THR A 1 156 ? -4.871 -1.272 9.336 1 97.38 156 THR A N 1
ATOM 1178 C CA . THR A 1 156 ? -5.895 -0.837 10.273 1 97.38 156 THR A CA 1
ATOM 1179 C C . THR A 1 156 ? -6.109 -1.888 11.359 1 97.38 156 THR A C 1
ATOM 1181 O O . THR A 1 156 ? -6.176 -1.559 12.547 1 97.38 156 THR A O 1
ATOM 1184 N N . GLY A 1 157 ? -6.195 -3.131 10.906 1 97.56 157 GLY A N 1
ATOM 1185 C CA . GLY A 1 157 ? -6.363 -4.203 11.875 1 97.56 157 GLY A CA 1
ATOM 1186 C C . GLY A 1 157 ? -5.27 -4.234 12.93 1 97.56 157 GLY A C 1
ATOM 1187 O O . GLY A 1 157 ? -5.559 -4.242 14.125 1 97.56 157 GLY A O 1
ATOM 1188 N N . TYR A 1 158 ? -4.031 -4.199 12.492 1 97.19 158 TYR A N 1
ATOM 1189 C CA . TYR A 1 158 ? -2.9 -4.219 13.414 1 97.19 158 TYR A CA 1
ATOM 1190 C C . TYR A 1 158 ? -2.934 -3.006 14.336 1 97.19 158 TYR A C 1
ATOM 1192 O O . TYR A 1 158 ? -2.547 -3.098 15.5 1 97.19 158 TYR A O 1
ATOM 1200 N N . SER A 1 159 ? -3.418 -1.884 13.82 1 96.06 159 SER A N 1
ATOM 1201 C CA . SER A 1 159 ? -3.439 -0.65 14.602 1 96.06 159 SER A CA 1
ATOM 1202 C C . SER A 1 159 ? -4.504 -0.705 15.695 1 96.06 159 SER A C 1
ATOM 1204 O O . SER A 1 159 ? -4.422 0.028 16.688 1 96.06 159 SER A O 1
ATOM 1206 N N . LEU A 1 160 ? -5.469 -1.538 15.531 1 95.94 160 LEU A N 1
ATOM 1207 C CA . LEU A 1 160 ? -6.559 -1.655 16.5 1 95.94 160 LEU A CA 1
ATOM 1208 C C . LEU A 1 160 ? -6.203 -2.646 17.594 1 95.94 160 LEU A C 1
ATOM 1210 O O . LEU A 1 160 ? -6.941 -2.781 18.578 1 95.94 160 LEU A O 1
ATOM 1214 N N . ILE A 1 161 ? -5.016 -3.299 17.375 1 93.69 161 ILE A N 1
ATOM 1215 C CA . ILE A 1 161 ? -4.574 -4.285 18.344 1 93.69 161 ILE A CA 1
ATOM 1216 C C . ILE A 1 161 ? -3.344 -3.766 19.094 1 93.69 161 ILE A C 1
ATOM 1218 O O . ILE A 1 161 ? -2.254 -3.699 18.516 1 93.69 161 ILE A O 1
ATOM 1222 N N . PRO A 1 162 ? -3.375 -3.373 20.312 1 83.75 162 PRO A N 1
ATOM 1223 C CA . PRO A 1 162 ? -2.205 -2.922 21.078 1 83.75 162 PRO A CA 1
ATOM 1224 C C . PRO A 1 162 ? -1.304 -4.074 21.5 1 83.75 162 PRO A C 1
ATOM 1226 O O . PRO A 1 162 ? -1.771 -5.207 21.656 1 83.75 162 PRO A O 1
ATOM 1229 N N . PRO A 1 163 ? -0.079 -3.855 21.734 1 78.5 163 PRO A N 1
ATOM 1230 C CA . PRO A 1 163 ? 0.675 -2.617 21.531 1 78.5 163 PRO A CA 1
ATOM 1231 C C . PRO A 1 163 ? 1.198 -2.482 20.094 1 78.5 163 PRO A C 1
ATOM 1233 O O . PRO A 1 163 ? 1.583 -3.479 19.484 1 78.5 163 PRO A O 1
ATOM 1236 N N . ARG A 1 164 ? 1.267 -1.268 19.656 1 81.06 164 ARG A N 1
ATOM 1237 C CA . ARG A 1 164 ? 1.886 -0.981 18.375 1 81.06 164 ARG A CA 1
ATOM 1238 C C . ARG A 1 164 ? 3.361 -0.634 18.531 1 81.06 164 ARG A C 1
ATOM 1240 O O . ARG A 1 164 ? 3.705 0.309 19.25 1 81.06 164 ARG A O 1
ATOM 1247 N N . LYS A 1 165 ? 4.184 -1.516 18.062 1 80.69 165 LYS A N 1
ATOM 1248 C CA . LYS A 1 165 ? 5.617 -1.237 18.047 1 80.69 165 LYS A CA 1
ATOM 1249 C C . LYS A 1 165 ? 6.137 -1.121 16.609 1 80.69 165 LYS A C 1
ATOM 1251 O O . LYS A 1 165 ? 5.684 -1.84 15.727 1 80.69 165 LYS A O 1
ATOM 1256 N N . THR A 1 166 ? 7.027 -0.138 16.484 1 85.06 166 THR A N 1
ATOM 1257 C CA . THR A 1 166 ? 7.473 0.125 15.117 1 85.06 166 THR A CA 1
ATOM 1258 C C . THR A 1 166 ? 8.992 0.074 15.031 1 85.06 166 THR A C 1
ATOM 1260 O O . THR A 1 166 ? 9.586 0.606 14.086 1 85.06 166 THR A O 1
ATOM 1263 N N . ASP A 1 167 ? 9.562 -0.509 16.062 1 92.31 167 ASP A N 1
ATOM 1264 C CA . ASP A 1 167 ? 11.016 -0.65 15.984 1 92.31 167 ASP A CA 1
ATOM 1265 C C . ASP A 1 167 ? 11.414 -1.724 14.969 1 92.31 167 ASP A C 1
ATOM 1267 O O . ASP A 1 167 ? 10.555 -2.432 14.438 1 92.31 167 ASP A O 1
ATOM 1271 N N . ASP A 1 168 ? 12.711 -1.874 14.734 1 95.44 168 ASP A N 1
ATOM 1272 C CA . ASP A 1 168 ? 13.211 -2.748 13.672 1 95.44 168 ASP A CA 1
ATOM 1273 C C . ASP A 1 168 ? 12.797 -4.199 13.922 1 95.44 168 ASP A C 1
ATOM 1275 O O . ASP A 1 168 ? 12.383 -4.895 12.992 1 95.44 168 ASP A O 1
ATOM 1279 N N . HIS A 1 169 ? 12.891 -4.648 15.156 1 98.19 169 HIS A N 1
ATOM 1280 C CA . HIS A 1 169 ? 12.562 -6.023 15.508 1 98.19 169 HIS A CA 1
ATOM 1281 C C . HIS A 1 169 ? 11.086 -6.316 15.273 1 98.19 169 HIS A C 1
ATOM 1283 O O . HIS A 1 169 ? 10.734 -7.359 14.719 1 98.19 169 HIS A O 1
ATOM 1289 N N . SER A 1 170 ? 10.25 -5.367 15.656 1 97.31 170 SER A N 1
ATOM 1290 C CA . SER A 1 170 ? 8.805 -5.535 15.5 1 97.31 170 SER A CA 1
ATOM 1291 C C . SER A 1 170 ? 8.414 -5.539 14.023 1 97.31 170 SER A C 1
ATOM 1293 O O . SER A 1 170 ? 7.578 -6.34 13.602 1 97.31 170 SER A O 1
ATOM 1295 N N . ARG A 1 171 ? 9.039 -4.668 13.289 1 96.75 171 ARG A N 1
ATOM 1296 C CA . ARG A 1 171 ? 8.703 -4.582 11.875 1 96.75 171 ARG A CA 1
ATOM 1297 C C . ARG A 1 171 ? 9.125 -5.848 11.133 1 96.75 171 ARG A C 1
ATOM 1299 O O . ARG A 1 171 ? 8.391 -6.348 10.281 1 96.75 171 ARG A O 1
ATOM 1306 N N . ALA A 1 172 ? 10.305 -6.348 11.414 1 98.25 172 ALA A N 1
ATOM 1307 C CA . ALA A 1 172 ? 10.766 -7.586 10.789 1 98.25 172 ALA A CA 1
ATOM 1308 C C . ALA A 1 172 ? 9.875 -8.766 11.188 1 98.25 172 ALA A C 1
ATOM 1310 O O . ALA A 1 172 ? 9.57 -9.625 10.359 1 98.25 172 ALA A O 1
ATOM 1311 N N . SER A 1 173 ? 9.477 -8.766 12.461 1 98.5 173 SER A N 1
ATOM 1312 C CA . SER A 1 173 ? 8.633 -9.844 12.953 1 98.5 173 SER A CA 1
ATOM 1313 C C . SER A 1 173 ? 7.246 -9.797 12.32 1 98.5 173 SER A C 1
ATOM 1315 O O . SER A 1 173 ? 6.672 -10.836 11.977 1 98.5 173 SER A O 1
ATOM 1317 N N . GLU A 1 174 ? 6.711 -8.625 12.172 1 97.81 174 GLU A N 1
ATOM 1318 C CA . GLU A 1 174 ? 5.441 -8.469 11.469 1 97.81 174 GLU A CA 1
ATOM 1319 C C . GLU A 1 174 ? 5.555 -8.945 10.023 1 97.81 174 GLU A C 1
ATOM 1321 O O . GLU A 1 174 ? 4.648 -9.609 9.508 1 97.81 174 GLU A O 1
ATOM 1326 N N . TYR A 1 175 ? 6.664 -8.523 9.383 1 98.19 175 TYR A N 1
ATOM 1327 C CA . TYR A 1 175 ? 6.938 -8.961 8.023 1 98.19 175 TYR A CA 1
ATOM 1328 C C . TYR A 1 175 ? 6.891 -10.484 7.922 1 98.19 175 TYR A C 1
ATOM 1330 O O . TYR A 1 175 ? 6.285 -11.031 7 1 98.19 175 TYR A O 1
ATOM 1338 N N . TYR A 1 176 ? 7.465 -11.133 8.852 1 98.69 176 TYR A N 1
ATOM 1339 C CA . TYR A 1 176 ? 7.52 -12.586 8.883 1 98.69 176 TYR A CA 1
ATOM 1340 C C . TYR A 1 176 ? 6.121 -13.18 8.977 1 98.69 176 TYR A C 1
ATOM 1342 O O . TYR A 1 176 ? 5.832 -14.211 8.359 1 98.69 176 TYR A O 1
ATOM 1350 N N . GLN A 1 177 ? 5.27 -12.555 9.703 1 97.5 177 GLN A N 1
ATOM 1351 C CA . GLN A 1 177 ? 3.939 -13.102 9.961 1 97.5 177 GLN A CA 1
ATOM 1352 C C . GLN A 1 177 ? 2.973 -12.75 8.836 1 97.5 177 GLN A C 1
ATOM 1354 O O . GLN A 1 177 ? 1.981 -13.453 8.625 1 97.5 177 GLN A O 1
ATOM 1359 N N . PHE A 1 178 ? 3.271 -11.719 8.102 1 98.25 178 PHE A N 1
ATOM 1360 C CA . PHE A 1 178 ? 2.238 -11.203 7.207 1 98.25 178 PHE A CA 1
ATOM 1361 C C . PHE A 1 178 ? 2.742 -11.156 5.77 1 98.25 178 PHE A C 1
ATOM 1363 O O . PHE A 1 178 ? 2.277 -11.914 4.914 1 98.25 178 PHE A O 1
ATOM 1370 N N . ASP A 1 179 ? 3.797 -10.359 5.523 1 98.56 179 ASP A N 1
ATOM 1371 C CA . ASP A 1 179 ? 4.297 -10.148 4.168 1 98.56 179 ASP A CA 1
ATOM 1372 C C . ASP A 1 179 ? 4.805 -11.453 3.561 1 98.56 179 ASP A C 1
ATOM 1374 O O . ASP A 1 179 ? 4.59 -11.719 2.377 1 98.56 179 ASP A O 1
ATOM 1378 N N . TRP A 1 180 ? 5.457 -12.211 4.398 1 98.19 180 TRP A N 1
ATOM 1379 C CA . TRP A 1 180 ? 6.055 -13.453 3.928 1 98.19 180 TRP A CA 1
ATOM 1380 C C . TRP A 1 180 ? 4.992 -14.383 3.354 1 98.19 180 TRP A C 1
ATOM 1382 O O . TRP A 1 180 ? 5.246 -15.117 2.393 1 98.19 180 TRP A O 1
ATOM 1392 N N . GLU A 1 181 ? 3.801 -14.289 3.904 1 96.69 181 GLU A N 1
ATOM 1393 C CA . GLU A 1 181 ? 2.719 -15.148 3.434 1 96.69 181 GLU A CA 1
ATOM 1394 C C . GLU A 1 181 ? 1.958 -14.5 2.281 1 96.69 181 GLU A C 1
ATOM 1396 O O . GLU A 1 181 ? 1.663 -15.148 1.279 1 96.69 181 GLU A O 1
ATOM 1401 N N . TYR A 1 182 ? 1.704 -13.219 2.365 1 97.62 182 TYR A N 1
ATOM 1402 C CA . TYR A 1 182 ? 0.775 -12.602 1.428 1 97.62 182 TYR A CA 1
ATOM 1403 C C . TYR A 1 182 ? 1.524 -11.82 0.353 1 97.62 182 TYR A C 1
ATOM 1405 O O . TYR A 1 182 ? 0.911 -11.273 -0.564 1 97.62 182 TYR A O 1
ATOM 1413 N N . ALA A 1 183 ? 2.812 -11.734 0.489 1 98.31 183 ALA A N 1
ATOM 1414 C CA . ALA A 1 183 ? 3.752 -11.164 -0.474 1 98.31 183 ALA A CA 1
ATOM 1415 C C . ALA A 1 183 ? 3.486 -9.68 -0.682 1 98.31 183 ALA A C 1
ATOM 1417 O O . ALA A 1 183 ? 3.887 -9.102 -1.699 1 98.31 183 ALA A O 1
ATOM 1418 N N . GLN A 1 184 ? 2.688 -9.016 0.2 1 97.94 184 GLN A N 1
ATOM 1419 C CA . GLN A 1 184 ? 2.447 -7.578 0.254 1 97.94 184 GLN A CA 1
ATOM 1420 C C . GLN A 1 184 ? 2.338 -7.094 1.696 1 97.94 184 GLN A C 1
ATOM 1422 O O . GLN A 1 184 ? 2.236 -7.902 2.623 1 97.94 184 GLN A O 1
ATOM 1427 N N . THR A 1 185 ? 2.361 -5.773 1.884 1 97.62 185 THR A N 1
ATOM 1428 C CA . THR A 1 185 ? 2.273 -5.18 3.213 1 97.62 185 THR A CA 1
ATOM 1429 C C . THR A 1 185 ? 0.837 -5.215 3.727 1 97.62 185 THR A C 1
ATOM 1431 O O . THR A 1 185 ? -0.102 -5.395 2.949 1 97.62 185 THR A O 1
ATOM 1434 N N . PRO A 1 186 ? 0.691 -5.031 5.051 1 97.38 186 PRO A N 1
ATOM 1435 C CA . PRO A 1 186 ? -0.662 -4.914 5.598 1 97.38 186 PRO A CA 1
ATOM 1436 C C . PRO A 1 186 ? -1.434 -3.732 5.016 1 97.38 186 PRO A C 1
ATOM 1438 O O . PRO A 1 186 ? -2.664 -3.77 4.941 1 97.38 186 PRO A O 1
ATOM 1441 N N . GLU A 1 187 ? -0.766 -2.67 4.527 1 97 187 GLU A N 1
ATOM 1442 C CA . GLU A 1 187 ? -1.409 -1.509 3.922 1 97 187 GLU A CA 1
ATOM 1443 C C . GLU A 1 187 ? -2.055 -1.87 2.586 1 97 187 GLU A C 1
ATOM 1445 O O . GLU A 1 187 ? -3.062 -1.276 2.197 1 97 187 GLU A O 1
ATOM 1450 N N . GLU A 1 188 ? -1.505 -2.965 1.971 1 97.88 188 GLU A N 1
ATOM 1451 C CA . GLU A 1 188 ? -1.914 -3.32 0.615 1 97.88 188 GLU A CA 1
ATOM 1452 C C . GLU A 1 188 ? -2.803 -4.559 0.614 1 97.88 188 GLU A C 1
ATOM 1454 O O . GLU A 1 188 ? -3.074 -5.137 -0.442 1 97.88 188 GLU A O 1
ATOM 1459 N N . SER A 1 189 ? -3.244 -4.953 1.806 1 98.38 189 SER A N 1
ATOM 1460 C CA . SER A 1 189 ? -3.977 -6.211 1.918 1 98.38 189 SER A CA 1
ATOM 1461 C C . SER A 1 189 ? -5.285 -6.023 2.674 1 98.38 189 SER A C 1
ATOM 1463 O O . SER A 1 189 ? -5.348 -5.262 3.645 1 98.38 189 SER A O 1
ATOM 1465 N N . SER A 1 190 ? -6.301 -6.727 2.223 1 97.62 190 SER A N 1
ATOM 1466 C CA . SER A 1 190 ? -7.539 -6.844 2.986 1 97.62 190 SER A CA 1
ATOM 1467 C C . SER A 1 190 ? -7.305 -7.539 4.32 1 97.62 190 SER A C 1
ATOM 1469 O O . SER A 1 190 ? -6.594 -8.539 4.387 1 97.62 190 SER A O 1
ATOM 1471 N N . LEU A 1 191 ? -7.891 -6.961 5.352 1 97.75 191 LEU A N 1
ATOM 1472 C CA . LEU A 1 191 ? -7.828 -7.633 6.648 1 97.75 191 LEU A CA 1
ATOM 1473 C C . LEU A 1 191 ? -8.609 -8.945 6.621 1 97.75 191 LEU A C 1
ATOM 1475 O O . LEU A 1 191 ? -8.07 -10 6.961 1 97.75 191 LEU A O 1
ATOM 1479 N N . ILE A 1 192 ? -9.812 -8.891 6.156 1 96.12 192 ILE A N 1
ATOM 1480 C CA . ILE A 1 192 ? -10.719 -10.031 6.223 1 96.12 192 ILE A CA 1
ATOM 1481 C C . ILE A 1 192 ? -10.227 -11.141 5.301 1 96.12 192 ILE A C 1
ATOM 1483 O O . ILE A 1 192 ? -10.148 -12.305 5.707 1 96.12 192 ILE A O 1
ATOM 1487 N N . ALA A 1 193 ? -9.781 -10.812 4.105 1 96.12 193 ALA A N 1
ATOM 1488 C CA . ALA A 1 193 ? -9.375 -11.836 3.148 1 96.12 193 ALA A CA 1
ATOM 1489 C C . ALA A 1 193 ? -8.07 -12.5 3.58 1 96.12 193 ALA A C 1
ATOM 1491 O O . ALA A 1 193 ? -7.879 -13.703 3.379 1 96.12 193 ALA A O 1
ATOM 1492 N N . ALA A 1 194 ? -7.145 -11.68 4.133 1 96.31 194 ALA A N 1
ATOM 1493 C CA . ALA A 1 194 ? -5.91 -12.281 4.637 1 96.31 194 ALA A CA 1
ATOM 1494 C C . ALA A 1 194 ? -6.207 -13.344 5.688 1 96.31 194 ALA A C 1
ATOM 1496 O O . ALA A 1 194 ? -5.617 -14.43 5.664 1 96.31 194 ALA A O 1
ATOM 1497 N N . VAL A 1 195 ? -7.152 -13.062 6.48 1 94.06 195 VAL A N 1
ATOM 1498 C CA . VAL A 1 195 ? -7.496 -13.977 7.566 1 94.06 195 VAL A CA 1
ATOM 1499 C C . VAL A 1 195 ? -8.266 -15.172 7.016 1 94.06 195 VAL A C 1
ATOM 1501 O O . VAL A 1 195 ? -8.109 -16.297 7.504 1 94.06 195 VAL A O 1
ATOM 1504 N N . TRP A 1 196 ? -9.117 -15.016 5.965 1 92 196 TRP A N 1
ATOM 1505 C CA . TRP A 1 196 ? -9.727 -16.156 5.277 1 92 196 TRP A CA 1
ATOM 1506 C C . TRP A 1 196 ? -8.672 -17.125 4.777 1 92 196 TRP A C 1
ATOM 1508 O O . TRP A 1 196 ? -8.727 -18.328 5.074 1 92 196 TRP A O 1
ATOM 1518 N N . GLY A 1 197 ? -7.719 -16.547 4.09 1 92.19 197 GLY A N 1
ATOM 1519 C CA . GLY A 1 197 ? -6.66 -17.391 3.561 1 92.19 197 GLY A CA 1
ATOM 1520 C C . GLY A 1 197 ? -5.965 -18.219 4.629 1 92.19 197 GLY A C 1
ATOM 1521 O O . GLY A 1 197 ? -5.746 -19.422 4.453 1 92.19 197 GLY A O 1
ATOM 1522 N N . ASN A 1 198 ? -5.711 -17.531 5.73 1 94.69 198 ASN A N 1
ATOM 1523 C CA . ASN A 1 198 ? -5.055 -18.219 6.84 1 94.69 198 ASN A CA 1
ATOM 1524 C C . ASN A 1 198 ? -5.969 -19.266 7.477 1 94.69 198 ASN A C 1
ATOM 1526 O O . ASN A 1 198 ? -5.574 -20.406 7.656 1 94.69 198 ASN A O 1
ATOM 1530 N N . ASN A 1 199 ? -7.188 -18.859 7.801 1 93.5 199 ASN A N 1
ATOM 1531 C CA . ASN A 1 199 ? -8.086 -19.703 8.578 1 93.5 199 ASN A CA 1
ATOM 1532 C C . ASN A 1 199 ? -8.516 -20.938 7.797 1 93.5 199 ASN A C 1
ATOM 1534 O O . ASN A 1 199 ? -8.5 -22.047 8.328 1 93.5 199 ASN A O 1
ATOM 1538 N N . PHE A 1 200 ? -8.773 -20.781 6.531 1 94 200 PHE A N 1
ATOM 1539 C CA . PHE A 1 200 ? -9.281 -21.891 5.738 1 94 200 PHE A CA 1
ATOM 1540 C C . PHE A 1 200 ? -8.156 -22.828 5.348 1 94 200 PHE A C 1
ATOM 1542 O O . PHE A 1 200 ? -8.406 -23.953 4.879 1 94 200 PHE A O 1
ATOM 1549 N N . THR A 1 201 ? -6.918 -22.453 5.629 1 95.94 201 THR A N 1
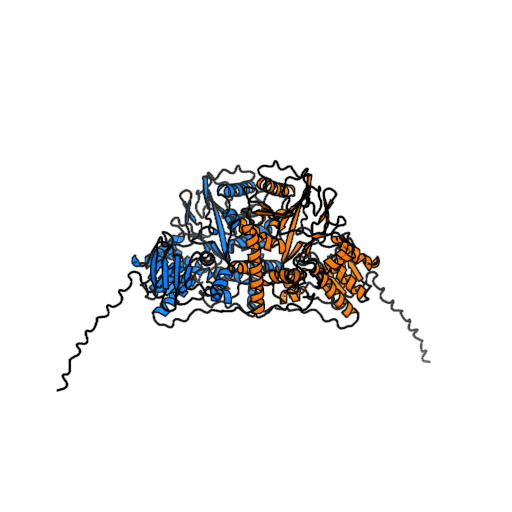ATOM 1550 C CA . THR A 1 201 ? -5.785 -23.328 5.328 1 95.94 201 THR A CA 1
ATOM 1551 C C . THR A 1 201 ? -5.254 -23.969 6.605 1 95.94 201 THR A C 1
ATOM 1553 O O . THR A 1 201 ? -5.039 -25.188 6.645 1 95.94 201 THR A O 1
ATOM 1556 N N . TYR A 1 202 ? -5.23 -23.156 7.711 1 94.81 202 TYR A N 1
ATOM 1557 C CA . TYR A 1 202 ? -4.434 -23.625 8.844 1 94.81 202 TYR A CA 1
ATOM 1558 C C . TYR A 1 202 ? -5.309 -23.875 10.062 1 94.81 202 TYR A C 1
ATOM 1560 O O . TYR A 1 202 ? -4.953 -24.672 10.93 1 94.81 202 TYR A O 1
ATOM 1568 N N . ASN A 1 203 ? -6.414 -23.188 10.156 1 93.62 203 ASN A N 1
ATOM 1569 C CA . ASN A 1 203 ? -7.234 -23.266 11.359 1 93.62 203 ASN A CA 1
ATOM 1570 C C . ASN A 1 203 ? -8.328 -24.312 11.227 1 93.62 203 ASN A C 1
ATOM 1572 O O . ASN A 1 203 ? -9.367 -24.062 10.609 1 93.62 203 ASN A O 1
ATOM 1576 N N . THR A 1 204 ? -8.234 -25.391 11.891 1 93.44 204 THR A N 1
ATOM 1577 C CA . THR A 1 204 ? -9.148 -26.531 11.75 1 93.44 204 THR A CA 1
ATOM 1578 C C . THR A 1 204 ? -10.523 -26.172 12.305 1 93.44 204 THR A C 1
ATOM 1580 O O . THR A 1 204 ? -11.531 -26.75 11.883 1 93.44 204 THR A O 1
ATOM 1583 N N . ASP A 1 205 ? -10.578 -25.219 13.195 1 89 205 ASP A N 1
ATOM 1584 C CA . ASP A 1 205 ? -11.859 -24.797 13.758 1 89 205 ASP A CA 1
ATOM 1585 C C . ASP A 1 205 ? -12.68 -24.016 12.734 1 89 205 ASP A C 1
ATOM 1587 O O . ASP A 1 205 ? -13.898 -23.891 12.867 1 89 205 ASP A O 1
ATOM 1591 N N . GLU A 1 206 ? -11.961 -23.594 11.734 1 88.25 206 GLU A N 1
ATOM 1592 C CA . GLU A 1 206 ? -12.625 -22.781 10.719 1 88.25 206 GLU A CA 1
ATOM 1593 C C . GLU A 1 206 ? -12.703 -23.516 9.383 1 88.25 206 GLU A C 1
ATOM 1595 O O . GLU A 1 206 ? -12.992 -22.906 8.352 1 88.25 206 GLU A O 1
ATOM 1600 N N . GLY A 1 207 ? -12.359 -24.781 9.398 1 88.62 207 GLY A N 1
ATOM 1601 C CA . GLY A 1 207 ? -12.438 -25.578 8.188 1 88.62 207 GLY A CA 1
ATOM 1602 C C . GLY A 1 207 ? -11.094 -25.766 7.508 1 88.62 207 GLY A C 1
ATOM 1603 O O . GLY A 1 207 ? -11.023 -26.312 6.402 1 88.62 207 GLY A O 1
ATOM 1604 N N . GLY A 1 208 ? -9.992 -25.328 8.156 1 93.56 208 GLY A N 1
ATOM 1605 C CA . GLY A 1 208 ? -8.656 -25.516 7.617 1 93.56 208 GLY A CA 1
ATOM 1606 C C . GLY A 1 208 ? -8.164 -26.953 7.758 1 93.56 208 GLY A C 1
ATOM 1607 O O . GLY A 1 208 ? -8.82 -27.781 8.383 1 93.56 208 GLY A O 1
ATOM 1608 N N . PHE A 1 209 ? -7.012 -27.188 7.195 1 96.69 209 PHE A N 1
ATOM 1609 C CA . PHE A 1 209 ? -6.469 -28.531 7.125 1 96.69 209 PHE A CA 1
ATOM 1610 C C . PHE A 1 209 ? -5.668 -28.859 8.375 1 96.69 209 PHE A C 1
ATOM 1612 O O . PHE A 1 209 ? -5.867 -29.906 8.992 1 96.69 209 PHE A O 1
ATOM 1619 N N . SER A 1 210 ? -4.672 -28.094 8.695 1 96 210 SER A N 1
ATOM 1620 C CA . SER A 1 210 ? -3.805 -28.219 9.859 1 96 210 SER A CA 1
ATOM 1621 C C . SER A 1 210 ? -2.85 -27.031 9.961 1 96 210 SER A C 1
ATOM 1623 O O . SER A 1 210 ? -2.693 -26.266 9.008 1 96 210 SER A O 1
ATOM 1625 N N . ASP A 1 211 ? -2.195 -26.859 11.023 1 92.38 211 ASP A N 1
ATOM 1626 C CA . ASP A 1 211 ? -1.207 -25.812 11.195 1 92.38 211 ASP A CA 1
ATOM 1627 C C . ASP A 1 211 ? 0.163 -26.234 10.688 1 92.38 211 ASP A C 1
ATOM 1629 O O . ASP A 1 211 ? 1.121 -25.469 10.719 1 92.38 211 ASP A O 1
ATOM 1633 N N . ASP A 1 212 ? 0.232 -27.438 10.133 1 92.81 212 ASP A N 1
ATOM 1634 C CA . ASP A 1 212 ? 1.5 -28 9.672 1 92.81 212 ASP A CA 1
ATOM 1635 C C . ASP A 1 212 ? 1.769 -27.609 8.219 1 92.81 212 ASP A C 1
ATOM 1637 O O . ASP A 1 212 ? 0.834 -27.391 7.445 1 92.81 212 ASP A O 1
ATOM 1641 N N . ASN A 1 213 ? 3.039 -27.422 7.895 1 94.94 213 ASN A N 1
ATOM 1642 C CA . ASN A 1 213 ? 3.504 -27.266 6.52 1 94.94 213 ASN A CA 1
ATOM 1643 C C . ASN A 1 213 ? 4.602 -28.281 6.18 1 94.94 213 ASN A C 1
ATOM 1645 O O . ASN A 1 213 ? 5.418 -28.625 7.035 1 94.94 213 ASN A O 1
ATOM 1649 N N . GLN A 1 214 ? 4.582 -28.75 5.004 1 97.25 214 GLN A N 1
ATOM 1650 C CA . GLN A 1 214 ? 5.613 -29.656 4.52 1 97.25 214 GLN A CA 1
ATOM 1651 C C . GLN A 1 214 ? 6.34 -29.062 3.312 1 97.25 214 GLN A C 1
ATOM 1653 O O . GLN A 1 214 ? 5.711 -28.719 2.309 1 97.25 214 GLN A O 1
ATOM 1658 N N . MET A 1 215 ? 7.605 -29.016 3.41 1 97.75 215 MET A N 1
ATOM 1659 C CA . MET A 1 215 ? 8.414 -28.516 2.303 1 97.75 215 MET A CA 1
ATOM 1660 C C . MET A 1 215 ? 8.836 -29.656 1.384 1 97.75 215 MET A C 1
ATOM 1662 O O . MET A 1 215 ? 9.172 -30.75 1.852 1 97.75 215 MET A O 1
ATOM 1666 N N . SER A 1 216 ? 8.781 -29.453 0.094 1 98.12 216 SER A N 1
ATOM 1667 C CA . SER A 1 216 ? 9.266 -30.438 -0.864 1 98.12 216 SER A CA 1
ATOM 1668 C C . SER A 1 216 ? 10.789 -30.516 -0.85 1 98.12 216 SER A C 1
ATOM 1670 O O . SER A 1 216 ? 11.477 -29.516 -1.029 1 98.12 216 SER A O 1
ATOM 1672 N N . ILE A 1 217 ? 11.297 -31.703 -0.609 1 97.94 217 ILE A N 1
ATOM 1673 C CA . ILE A 1 217 ? 12.742 -31.922 -0.672 1 97.94 217 ILE A CA 1
ATOM 1674 C C . ILE A 1 217 ? 13.055 -32.969 -1.748 1 97.94 217 ILE A C 1
ATOM 1676 O O . ILE A 1 217 ? 14.102 -33.594 -1.707 1 97.94 217 ILE A O 1
ATOM 1680 N N . ASP A 1 218 ? 12.086 -33.156 -2.592 1 98.25 218 ASP A N 1
ATOM 1681 C CA . ASP A 1 218 ? 12.211 -34.188 -3.633 1 98.25 218 ASP A CA 1
ATOM 1682 C C . ASP A 1 218 ? 13.078 -33.688 -4.789 1 98.25 218 ASP A C 1
ATOM 1684 O O . ASP A 1 218 ? 12.758 -32.656 -5.414 1 98.25 218 ASP A O 1
ATOM 1688 N N . GLN A 1 219 ? 14.086 -34.375 -5.152 1 97.81 219 GLN A N 1
ATOM 1689 C CA . GLN A 1 219 ? 15.047 -33.938 -6.145 1 97.81 219 GLN A CA 1
ATOM 1690 C C . GLN A 1 219 ? 14.5 -34.094 -7.559 1 97.81 219 GLN A C 1
ATOM 1692 O O . GLN A 1 219 ? 15.062 -33.562 -8.516 1 97.81 219 GLN A O 1
ATOM 1697 N N . ARG A 1 220 ? 13.375 -34.688 -7.684 1 97.75 220 ARG A N 1
ATOM 1698 C CA . ARG A 1 220 ? 12.688 -34.719 -8.969 1 97.75 220 ARG A CA 1
ATOM 1699 C C . ARG A 1 220 ? 11.922 -33.406 -9.211 1 97.75 220 ARG A C 1
ATOM 1701 O O . ARG A 1 220 ? 11.5 -33.125 -10.328 1 97.75 220 ARG A O 1
ATOM 1708 N N . GLY A 1 221 ? 11.805 -32.594 -8.148 1 97.88 221 GLY A N 1
ATOM 1709 C CA . GLY A 1 221 ? 11.094 -31.344 -8.211 1 97.88 221 GLY A CA 1
ATOM 1710 C C . GLY A 1 221 ? 9.68 -31.422 -7.668 1 97.88 221 GLY A C 1
ATOM 1711 O O . GLY A 1 221 ? 9.031 -32.469 -7.766 1 97.88 221 GLY A O 1
ATOM 1712 N N . PHE A 1 222 ? 9.211 -30.375 -7.109 1 98.38 222 PHE A N 1
ATOM 1713 C CA . PHE A 1 222 ? 7.871 -30.312 -6.547 1 98.38 222 PHE A CA 1
ATOM 1714 C C . PHE A 1 222 ? 6.82 -30.547 -7.629 1 98.38 222 PHE A C 1
ATOM 1716 O O . PHE A 1 222 ? 5.793 -31.188 -7.379 1 98.38 222 PHE A O 1
ATOM 1723 N N . LYS A 1 223 ? 7.055 -30.047 -8.867 1 98.06 223 LYS A N 1
ATOM 1724 C CA . LYS A 1 223 ? 6.129 -30.141 -10 1 98.06 223 LYS A CA 1
ATOM 1725 C C . LYS A 1 223 ? 5.902 -31.594 -10.398 1 98.06 223 LYS A C 1
ATOM 1727 O O . LYS A 1 223 ? 4.965 -31.891 -11.141 1 98.06 223 LYS A O 1
ATOM 1732 N N . TYR A 1 224 ? 6.738 -32.469 -9.898 1 97.88 224 TYR A N 1
ATOM 1733 C CA . TYR A 1 224 ? 6.656 -33.875 -10.219 1 97.88 224 TYR A CA 1
ATOM 1734 C C . TYR A 1 224 ? 5.27 -34.438 -9.898 1 97.88 224 TYR A C 1
ATOM 1736 O O . TYR A 1 224 ? 4.742 -35.25 -10.641 1 97.88 224 TYR A O 1
ATOM 1744 N N . LEU A 1 225 ? 4.676 -33.938 -8.859 1 96.88 225 LEU A N 1
ATOM 1745 C CA . LEU A 1 225 ? 3.398 -34.5 -8.438 1 96.88 225 LEU A CA 1
ATOM 1746 C C . LEU A 1 225 ? 2.312 -34.219 -9.469 1 96.88 225 LEU A C 1
ATOM 1748 O O . LEU A 1 225 ? 1.478 -35.094 -9.75 1 96.88 225 LEU A O 1
ATOM 1752 N N . ILE A 1 226 ? 2.35 -33 -10.094 1 97.31 226 ILE A N 1
ATOM 1753 C CA . ILE A 1 226 ? 1.3 -32.688 -11.055 1 97.31 226 ILE A CA 1
ATOM 1754 C C . ILE A 1 226 ? 1.601 -33.312 -12.398 1 97.31 226 ILE A C 1
ATOM 1756 O O . ILE A 1 226 ? 0.682 -33.688 -13.141 1 97.31 226 ILE A O 1
ATOM 1760 N N . GLN A 1 227 ? 2.869 -33.5 -12.727 1 98.19 227 GLN A N 1
ATOM 1761 C CA . GLN A 1 227 ? 3.268 -34.219 -13.945 1 98.19 227 GLN A CA 1
ATOM 1762 C C . GLN A 1 227 ? 2.855 -35.688 -13.906 1 98.19 227 GLN A C 1
ATOM 1764 O O . GLN A 1 227 ? 2.342 -36.219 -14.891 1 98.19 227 GLN A O 1
ATOM 1769 N N . GLN A 1 228 ? 3.066 -36.25 -12.758 1 98.06 228 GLN A N 1
ATOM 1770 C CA . GLN A 1 228 ? 2.668 -37.656 -12.602 1 98.06 228 GLN A CA 1
ATOM 1771 C C . GLN A 1 228 ? 1.149 -37.812 -12.633 1 98.06 228 GLN A C 1
ATOM 1773 O O . GLN A 1 228 ? 0.625 -38.781 -13.188 1 98.06 228 GLN A O 1
ATOM 1778 N N . GLU A 1 229 ? 0.487 -36.844 -12 1 97.75 229 GLU A N 1
ATOM 1779 C CA . GLU A 1 229 ? -0.972 -36.875 -12.055 1 97.75 229 GLU A CA 1
ATOM 1780 C C . GLU A 1 229 ? -1.476 -36.812 -13.492 1 97.75 229 GLU A C 1
ATOM 1782 O O . GLU A 1 229 ? -2.393 -37.531 -13.867 1 97.75 229 GLU A O 1
ATOM 1787 N N . ALA A 1 230 ? -0.915 -35.969 -14.266 1 98.06 230 ALA A N 1
ATOM 1788 C CA . ALA A 1 230 ? -1.291 -35.812 -15.664 1 98.06 230 ALA A CA 1
ATOM 1789 C C . ALA A 1 230 ? -1.044 -37.094 -16.453 1 98.06 230 ALA A C 1
ATOM 1791 O O . ALA A 1 230 ? -1.839 -37.438 -17.328 1 98.06 230 ALA A O 1
ATOM 1792 N N . GLN A 1 231 ? 0.004 -37.75 -16.188 1 97.06 231 GLN A N 1
ATOM 1793 C CA . GLN A 1 231 ? 0.409 -38.938 -16.938 1 97.06 231 GLN A CA 1
ATOM 1794 C C . GLN A 1 231 ? -0.627 -40.062 -16.797 1 97.06 231 GLN A C 1
ATOM 1796 O O . GLN A 1 231 ? -0.698 -40.969 -17.641 1 97.06 231 GLN A O 1
ATOM 1801 N N . GLU A 1 232 ? -1.436 -39.938 -15.82 1 97 232 GLU A N 1
ATOM 1802 C CA . GLU A 1 232 ? -2.396 -41 -15.562 1 97 232 GLU A CA 1
ATOM 1803 C C . GLU A 1 232 ? -3.537 -41 -16.578 1 97 232 GLU A C 1
ATOM 1805 O O . GLU A 1 232 ? -4.203 -42 -16.781 1 97 232 GLU A O 1
ATOM 1810 N N . PHE A 1 233 ? -3.76 -39.812 -17.203 1 97.25 233 PHE A N 1
ATOM 1811 C CA . PHE A 1 233 ? -4.969 -39.781 -18.016 1 97.25 233 PHE A CA 1
ATOM 1812 C C . PHE A 1 233 ? -4.699 -39.094 -19.344 1 97.25 233 PHE A C 1
ATOM 1814 O O . PHE A 1 233 ? -5.504 -39.188 -20.281 1 97.25 233 PHE A O 1
ATOM 1821 N N . ILE A 1 234 ? -3.566 -38.438 -19.453 1 95.44 234 ILE A N 1
ATOM 1822 C CA . ILE A 1 234 ? -3.289 -37.688 -20.672 1 95.44 234 ILE A CA 1
ATOM 1823 C C . ILE A 1 234 ? -2.787 -38.625 -21.766 1 95.44 234 ILE A C 1
ATOM 1825 O O . ILE A 1 234 ? -1.941 -39.5 -21.5 1 95.44 234 ILE A O 1
ATOM 1829 N N . LYS A 1 235 ? -3.268 -38.469 -22.922 1 93.5 235 LYS A N 1
ATOM 1830 C CA . LYS A 1 235 ? -2.816 -39.188 -24.125 1 93.5 235 LYS A CA 1
ATOM 1831 C C . LYS A 1 235 ? -2.057 -38.25 -25.062 1 93.5 235 LYS A C 1
ATOM 1833 O O . LYS A 1 235 ? -2.123 -37.031 -24.906 1 93.5 235 LYS A O 1
ATOM 1838 N N . PRO A 1 236 ? -1.221 -38.75 -25.938 1 85.88 236 PRO A N 1
ATOM 1839 C CA . PRO A 1 236 ? -0.418 -37.906 -26.812 1 85.88 236 PRO A CA 1
ATOM 1840 C C . PRO A 1 236 ? -1.247 -36.812 -27.5 1 85.88 236 PRO A C 1
ATOM 1842 O O . PRO A 1 236 ? -0.786 -35.688 -27.656 1 85.88 236 PRO A O 1
ATOM 1845 N N . GLY A 1 237 ? -2.416 -36.969 -27.859 1 90.88 237 GLY A N 1
ATOM 1846 C CA . GLY A 1 237 ? -3.246 -35.969 -28.547 1 90.88 237 GLY A CA 1
ATOM 1847 C C . GLY A 1 237 ? -3.869 -34.969 -27.594 1 90.88 237 GLY A C 1
ATOM 1848 O O . GLY A 1 237 ? -4.398 -33.938 -28.031 1 90.88 237 GLY A O 1
ATOM 1849 N N . ASN A 1 238 ? -3.52 -35.094 -26.328 1 95.19 238 ASN A N 1
ATOM 1850 C CA . ASN A 1 238 ? -4.164 -34.25 -25.328 1 95.19 238 ASN A CA 1
ATOM 1851 C C . ASN A 1 238 ? -3.242 -33.125 -24.844 1 95.19 238 ASN A C 1
ATOM 1853 O O . ASN A 1 238 ? -3.633 -32.312 -24.016 1 95.19 238 ASN A O 1
ATOM 1857 N N . LEU A 1 239 ? -2.031 -33.062 -25.406 1 97.31 239 LEU A N 1
ATOM 1858 C CA . LEU A 1 239 ? -1.066 -32.156 -24.812 1 97.31 239 LEU A CA 1
ATOM 1859 C C . LEU A 1 239 ? -0.245 -31.453 -25.891 1 97.31 239 LEU A C 1
ATOM 1861 O O . LEU A 1 239 ? 0.315 -32.125 -26.766 1 97.31 239 LEU A O 1
ATOM 1865 N N . MET A 1 240 ? -0.308 -30.172 -25.906 1 97.25 240 MET A N 1
ATOM 1866 C CA . MET A 1 240 ? 0.559 -29.344 -26.734 1 97.25 240 MET A CA 1
ATOM 1867 C C . MET A 1 240 ? 1.507 -28.516 -25.875 1 97.25 240 MET A C 1
ATOM 1869 O O . MET A 1 240 ? 1.083 -27.578 -25.203 1 97.25 240 MET A O 1
ATOM 1873 N N . LEU A 1 241 ? 2.781 -28.828 -25.875 1 97.56 241 LEU A N 1
ATOM 1874 C CA . LEU A 1 241 ? 3.809 -28.062 -25.172 1 97.56 241 LEU A CA 1
ATOM 1875 C C . LEU A 1 241 ? 4.461 -27.047 -26.109 1 97.56 241 LEU A C 1
ATOM 1877 O O . LEU A 1 241 ? 4.207 -27.062 -27.312 1 97.56 241 LEU A O 1
ATOM 1881 N N . ASN A 1 242 ? 5.301 -26.141 -25.547 1 98.12 242 ASN A N 1
ATOM 1882 C CA . ASN A 1 242 ? 5.949 -25.078 -26.328 1 98.12 242 ASN A CA 1
ATOM 1883 C C . ASN A 1 242 ? 4.949 -24.328 -27.203 1 98.12 242 ASN A C 1
ATOM 1885 O O . ASN A 1 242 ? 5.234 -24.031 -28.359 1 98.12 242 ASN A O 1
ATOM 1889 N N . ALA A 1 243 ? 3.75 -24.125 -26.656 1 98.12 243 ALA A N 1
ATOM 1890 C CA . ALA A 1 243 ? 2.65 -23.484 -27.375 1 98.12 243 ALA A CA 1
ATOM 1891 C C . ALA A 1 243 ? 2.133 -22.266 -26.609 1 98.12 243 ALA A C 1
ATOM 1893 O O . ALA A 1 243 ? 1.394 -22.406 -25.625 1 98.12 243 ALA A O 1
ATOM 1894 N N . THR A 1 244 ? 2.506 -21.094 -27.094 1 98.31 244 THR A N 1
ATOM 1895 C CA . THR A 1 244 ? 2.117 -19.859 -26.422 1 98.31 244 THR A CA 1
ATOM 1896 C C . THR A 1 244 ? 0.895 -19.25 -27.094 1 98.31 244 THR A C 1
ATOM 1898 O O . THR A 1 244 ? 0.881 -19.047 -28.312 1 98.31 244 THR A O 1
ATOM 1901 N N . VAL A 1 245 ? -0.117 -19 -26.359 1 98.62 245 VAL A N 1
ATOM 1902 C CA . VAL A 1 245 ? -1.359 -18.438 -26.875 1 98.62 245 VAL A CA 1
ATOM 1903 C C . VAL A 1 245 ? -1.165 -16.938 -27.156 1 98.62 245 VAL A C 1
ATOM 1905 O O . VAL A 1 245 ? -0.716 -16.188 -26.281 1 98.62 245 VAL A O 1
ATOM 1908 N N . LYS A 1 246 ? -1.514 -16.531 -28.312 1 98.25 246 LYS A N 1
ATOM 1909 C CA . LYS A 1 246 ? -1.442 -15.133 -28.719 1 98.25 246 LYS A CA 1
ATOM 1910 C C . LYS A 1 246 ? -2.799 -14.453 -28.578 1 98.25 246 LYS A C 1
ATOM 1912 O O . LYS A 1 246 ? -2.883 -13.312 -28.109 1 98.25 246 LYS A O 1
ATOM 1917 N N . SER A 1 247 ? -3.836 -15.164 -29.031 1 98.56 247 SER A N 1
ATOM 1918 C CA . SER A 1 247 ? -5.172 -14.578 -28.969 1 98.56 247 SER A CA 1
ATOM 1919 C C . SER A 1 247 ? -6.234 -15.648 -28.75 1 98.56 247 SER A C 1
ATOM 1921 O O . SER A 1 247 ? -6.008 -16.828 -29.047 1 98.56 247 SER A O 1
ATOM 1923 N N . ILE A 1 248 ? -7.316 -15.266 -28.203 1 98.75 248 ILE A N 1
ATOM 1924 C CA . ILE A 1 248 ? -8.477 -16.109 -27.953 1 98.75 248 ILE A CA 1
ATOM 1925 C C . ILE A 1 248 ? -9.734 -15.438 -28.5 1 98.75 248 ILE A C 1
ATOM 1927 O O . ILE A 1 248 ? -10.117 -14.359 -28.047 1 98.75 248 ILE A O 1
ATOM 1931 N N . SER A 1 249 ? -10.32 -15.992 -29.484 1 98.62 249 SER A N 1
ATOM 1932 C CA . SER A 1 249 ? -11.648 -15.594 -29.938 1 98.62 249 SER A CA 1
ATOM 1933 C C . SER A 1 249 ? -12.734 -16.469 -29.328 1 98.62 249 SER A C 1
ATOM 1935 O O . SER A 1 249 ? -12.688 -17.703 -29.438 1 98.62 249 SER A O 1
ATOM 1937 N N . TYR A 1 250 ? -13.703 -15.82 -28.625 1 98.31 250 TYR A N 1
ATOM 1938 C CA . TYR A 1 250 ? -14.711 -16.609 -27.922 1 98.31 250 TYR A CA 1
ATOM 1939 C C . TYR A 1 250 ? -16.109 -16.125 -28.266 1 98.31 250 TYR A C 1
ATOM 1941 O O . TYR A 1 250 ? -16.312 -14.969 -28.641 1 98.31 250 TYR A O 1
ATOM 1949 N N . SER A 1 251 ? -17.062 -17 -28.234 1 97.62 251 SER A N 1
ATOM 1950 C CA . SER A 1 251 ? -18.5 -16.766 -28.375 1 97.62 251 SER A CA 1
ATOM 1951 C C . SER A 1 251 ? -19.297 -17.781 -27.578 1 97.62 251 SER A C 1
ATOM 1953 O O . SER A 1 251 ? -18.75 -18.547 -26.781 1 97.62 251 SER A O 1
ATOM 1955 N N . ASN A 1 252 ? -20.625 -17.703 -27.75 1 95.25 252 ASN A N 1
ATOM 1956 C CA . ASN A 1 252 ? -21.484 -18.688 -27.094 1 95.25 252 ASN A CA 1
ATOM 1957 C C . ASN A 1 252 ? -21.531 -20 -27.844 1 95.25 252 ASN A C 1
ATOM 1959 O O . ASN A 1 252 ? -22.125 -20.969 -27.391 1 95.25 252 ASN A O 1
ATOM 1963 N N . SER A 1 253 ? -20.719 -20.141 -28.938 1 95.06 253 SER A N 1
ATOM 1964 C CA . SER A 1 253 ? -20.781 -21.359 -29.766 1 95.06 253 SER A CA 1
ATOM 1965 C C . SER A 1 253 ? -19.422 -22.031 -29.844 1 95.06 253 SER A C 1
ATOM 1967 O O . SER A 1 253 ? -19.297 -23.141 -30.391 1 95.06 253 SER A O 1
ATOM 1969 N N . GLY A 1 254 ? -18.453 -21.312 -29.359 1 96.88 254 GLY A N 1
ATOM 1970 C CA . GLY A 1 254 ? -17.156 -21.938 -29.391 1 96.88 254 GLY A CA 1
ATOM 1971 C C . GLY A 1 254 ? -16.016 -20.984 -29.125 1 96.88 254 GLY A C 1
ATOM 1972 O O . GLY A 1 254 ? -16.234 -19.797 -28.844 1 96.88 254 GLY A O 1
ATOM 1973 N N . VAL A 1 255 ? -14.727 -21.547 -29.141 1 98.5 255 VAL A N 1
ATOM 1974 C CA . VAL A 1 255 ? -13.516 -20.781 -28.859 1 98.5 255 VAL A CA 1
ATOM 1975 C C . VAL A 1 255 ? -12.438 -21.125 -29.875 1 98.5 255 VAL A C 1
ATOM 1977 O O . VAL A 1 255 ? -12.266 -22.281 -30.234 1 98.5 255 VAL A O 1
ATOM 1980 N N . THR A 1 256 ? -11.781 -20.141 -30.406 1 98.56 256 THR A N 1
ATOM 1981 C CA . THR A 1 256 ? -10.609 -20.312 -31.266 1 98.56 256 THR A CA 1
ATOM 1982 C C . THR A 1 256 ? -9.383 -19.688 -30.625 1 98.56 256 THR A C 1
ATOM 1984 O O . THR A 1 256 ? -9.383 -18.5 -30.281 1 98.56 256 THR A O 1
ATOM 1987 N N . VAL A 1 257 ? -8.344 -20.5 -30.469 1 98.62 257 VAL A N 1
ATOM 1988 C CA . VAL A 1 257 ? -7.078 -20.031 -29.922 1 98.62 257 VAL A CA 1
ATOM 1989 C C . VAL A 1 257 ? -6.027 -19.953 -31.016 1 98.62 257 VAL A C 1
ATOM 1991 O O . VAL A 1 257 ? -5.848 -20.891 -31.797 1 98.62 257 VAL A O 1
ATOM 1994 N N . THR A 1 258 ? -5.418 -18.812 -31.141 1 98.44 258 THR A N 1
ATOM 1995 C CA . THR A 1 258 ? -4.285 -18.656 -32.031 1 98.44 258 THR A CA 1
ATOM 1996 C C . THR A 1 258 ? -2.975 -18.609 -31.266 1 98.44 258 THR A C 1
ATOM 1998 O O . THR A 1 258 ? -2.83 -17.812 -30.328 1 98.44 258 THR A O 1
ATOM 2001 N N . LEU A 1 259 ? -2.104 -19.453 -31.656 1 98.25 259 LEU A N 1
ATOM 2002 C CA . LEU A 1 259 ? -0.795 -19.5 -31.016 1 98.25 259 LEU A CA 1
ATOM 2003 C C . LEU A 1 259 ? 0.159 -18.5 -31.641 1 98.25 259 LEU A C 1
ATOM 2005 O O . LEU A 1 259 ? -0.134 -17.922 -32.688 1 98.25 259 LEU A O 1
ATOM 2009 N N . THR A 1 260 ? 1.288 -18.234 -30.984 1 97.44 260 THR A N 1
ATOM 2010 C CA . THR A 1 260 ? 2.258 -17.25 -31.438 1 97.44 260 THR A CA 1
ATOM 2011 C C . THR A 1 260 ? 2.898 -17.688 -32.75 1 97.44 260 THR A C 1
ATOM 2013 O O . THR A 1 260 ? 3.369 -16.844 -33.531 1 97.44 260 THR A O 1
ATOM 2016 N N . ASP A 1 261 ? 2.871 -18.984 -33.125 1 96.81 261 ASP A N 1
ATOM 2017 C CA . ASP A 1 261 ? 3.428 -19.484 -34.375 1 96.81 261 ASP A CA 1
ATOM 2018 C C . ASP A 1 261 ? 2.389 -19.438 -35.5 1 96.81 261 ASP A C 1
ATOM 2020 O O . ASP A 1 261 ? 2.672 -19.812 -36.625 1 96.81 261 ASP A O 1
ATOM 2024 N N . GLY A 1 262 ? 1.144 -19.062 -35.156 1 96.25 262 GLY A N 1
ATOM 2025 C CA . GLY A 1 262 ? 0.108 -18.891 -36.156 1 96.25 262 GLY A CA 1
ATOM 2026 C C . GLY A 1 262 ? -0.89 -20.031 -36.188 1 96.25 262 GLY A C 1
ATOM 2027 O O . GLY A 1 262 ? -1.966 -19.906 -36.781 1 96.25 262 GLY A O 1
ATOM 2028 N N . LYS A 1 263 ? -0.581 -21.156 -35.531 1 96.94 263 LYS A N 1
ATOM 2029 C CA . LYS A 1 263 ? -1.483 -22.312 -35.5 1 96.94 263 LYS A CA 1
ATOM 2030 C C . LYS A 1 263 ? -2.775 -21.969 -34.781 1 96.94 263 LYS A C 1
ATOM 2032 O O . LYS A 1 263 ? -2.75 -21.281 -33.75 1 96.94 263 LYS A O 1
ATOM 2037 N N . LYS A 1 264 ? -3.85 -22.406 -35.312 1 97.62 264 LYS A N 1
ATOM 2038 C CA . LYS A 1 264 ? -5.156 -22.219 -34.688 1 97.62 264 LYS A CA 1
ATOM 2039 C C . LYS A 1 264 ? -5.703 -23.547 -34.156 1 97.62 264 LYS A C 1
ATOM 2041 O O . LYS A 1 264 ? -5.551 -24.594 -34.812 1 97.62 264 LYS A O 1
ATOM 2046 N N . VAL A 1 265 ? -6.203 -23.484 -33.031 1 97.88 265 VAL A N 1
ATOM 2047 C CA . VAL A 1 265 ? -6.879 -24.609 -32.375 1 97.88 265 VAL A CA 1
ATOM 2048 C C . VAL A 1 265 ? -8.281 -24.188 -31.953 1 97.88 265 VAL A C 1
ATOM 2050 O O . VAL A 1 265 ? -8.469 -23.094 -31.406 1 97.88 265 VAL A O 1
ATOM 2053 N N . THR A 1 266 ? -9.273 -24.984 -32.281 1 98.06 266 THR A N 1
ATOM 2054 C CA . THR A 1 266 ? -10.648 -24.625 -31.953 1 98.06 266 THR A CA 1
ATOM 2055 C C . THR A 1 266 ? -11.234 -25.594 -30.938 1 98.06 266 THR A C 1
ATOM 2057 O O . THR A 1 266 ? -10.797 -26.75 -30.828 1 98.06 266 THR A O 1
ATOM 2060 N N . GLY A 1 267 ? -12.148 -25.109 -30.109 1 98.12 267 GLY A N 1
ATOM 2061 C CA . GLY A 1 267 ? -12.867 -25.906 -29.141 1 98.12 267 GLY A CA 1
ATOM 2062 C C . GLY A 1 267 ? -14.305 -25.453 -28.938 1 98.12 267 GLY A C 1
ATOM 2063 O O . GLY A 1 267 ? -14.641 -24.297 -29.203 1 98.12 267 GLY A O 1
ATOM 2064 N N . SER A 1 268 ? -15.164 -26.391 -28.531 1 97.62 268 SER A N 1
ATOM 2065 C CA . SER A 1 268 ? -16.516 -26.016 -28.125 1 97.62 268 SER A CA 1
ATOM 2066 C C . SER A 1 268 ? -16.5 -25.141 -26.875 1 97.62 268 SER A C 1
ATOM 2068 O O . SER A 1 268 ? -17.312 -24.234 -26.719 1 97.62 268 SER A O 1
ATOM 2070 N N . TYR A 1 269 ? -15.609 -25.469 -25.938 1 97.81 269 TYR A N 1
ATOM 2071 C CA . TYR A 1 269 ? -15.352 -24.703 -24.719 1 97.81 269 TYR A CA 1
ATOM 2072 C C . TYR A 1 269 ? -13.852 -24.5 -24.516 1 97.81 269 TYR A C 1
ATOM 2074 O O . TYR A 1 269 ? -13.039 -25.203 -25.109 1 97.81 269 TYR A O 1
ATOM 2082 N N . ALA A 1 270 ? -13.547 -23.547 -23.703 1 98.75 270 ALA A N 1
ATOM 2083 C CA . ALA A 1 270 ? -12.172 -23.375 -23.25 1 98.75 270 ALA A CA 1
ATOM 2084 C C . ALA A 1 270 ? -12.125 -23.031 -21.766 1 98.75 270 ALA A C 1
ATOM 2086 O O . ALA A 1 270 ? -13.039 -22.391 -21.234 1 98.75 270 ALA A O 1
ATOM 2087 N N . ILE A 1 271 ? -11.102 -23.5 -21.094 1 98.81 271 ILE A N 1
ATOM 2088 C CA . ILE A 1 271 ? -10.789 -23.141 -19.719 1 98.81 271 ILE A CA 1
ATOM 2089 C C . ILE A 1 271 ? -9.445 -22.422 -19.656 1 98.81 271 ILE A C 1
ATOM 2091 O O . ILE A 1 271 ? -8.391 -23.047 -19.859 1 98.81 271 ILE A O 1
ATOM 2095 N N . CYS A 1 272 ? -9.484 -21.172 -19.391 1 98.81 272 CYS A N 1
ATOM 2096 C CA . CYS A 1 272 ? -8.281 -20.359 -19.281 1 98.81 272 CYS A CA 1
ATOM 2097 C C . CYS A 1 272 ? -7.719 -20.422 -17.859 1 98.81 272 CYS A C 1
ATOM 2099 O O . CYS A 1 272 ? -8.367 -19.984 -16.906 1 98.81 272 CYS A O 1
ATOM 2101 N N . THR A 1 273 ? -6.492 -20.906 -17.719 1 98.75 273 THR A N 1
ATOM 2102 C CA . THR A 1 273 ? -5.883 -21.016 -16.391 1 98.75 273 THR A CA 1
ATOM 2103 C C . THR A 1 273 ? -4.594 -20.203 -16.328 1 98.75 273 THR A C 1
ATOM 2105 O O . THR A 1 273 ? -3.67 -20.562 -15.586 1 98.75 273 THR A O 1
ATOM 2108 N N . PHE A 1 274 ? -4.5 -19.141 -17.094 1 98.38 274 PHE A N 1
ATOM 2109 C CA . PHE A 1 274 ? -3.361 -18.234 -17.031 1 98.38 274 PHE A CA 1
ATOM 2110 C C . PHE A 1 274 ? -3.273 -17.578 -15.664 1 98.38 274 PHE A C 1
ATOM 2112 O O . PHE A 1 274 ? -4.285 -17.422 -14.977 1 98.38 274 PHE A O 1
ATOM 2119 N N . SER A 1 275 ? -2.027 -17.25 -15.312 1 97.81 275 SER A N 1
ATOM 2120 C CA . SER A 1 275 ? -1.875 -16.5 -14.078 1 97.81 275 SER A CA 1
ATOM 2121 C C . SER A 1 275 ? -2.602 -15.156 -14.156 1 97.81 275 SER A C 1
ATOM 2123 O O . SER A 1 275 ? -2.789 -14.609 -15.25 1 97.81 275 SER A O 1
ATOM 2125 N N . LEU A 1 276 ? -2.998 -14.656 -13.023 1 98.38 276 LEU A N 1
ATOM 2126 C CA . LEU A 1 276 ? -3.584 -13.328 -12.945 1 98.38 276 LEU A CA 1
ATOM 2127 C C . LEU A 1 276 ? -2.674 -12.297 -13.609 1 98.38 276 LEU A C 1
ATOM 2129 O O . LEU A 1 276 ? -3.152 -11.383 -14.281 1 98.38 276 LEU A O 1
ATOM 2133 N N . GLY A 1 277 ? -1.358 -12.445 -13.375 1 97.62 277 GLY A N 1
ATOM 2134 C CA . GLY A 1 277 ? -0.394 -11.523 -13.961 1 97.62 277 GLY A CA 1
ATOM 2135 C C . GLY A 1 277 ? -0.455 -11.477 -15.477 1 97.62 277 GLY A C 1
ATOM 2136 O O . GLY A 1 277 ? -0.324 -10.406 -16.078 1 97.62 277 GLY A O 1
ATOM 2137 N N . VAL A 1 278 ? -0.664 -12.578 -16.109 1 97.75 278 VAL A N 1
ATOM 2138 C CA . VAL A 1 278 ? -0.772 -12.641 -17.562 1 97.75 278 VAL A CA 1
ATOM 2139 C C . VAL A 1 278 ? -2.047 -11.93 -18.016 1 97.75 278 VAL A C 1
ATOM 2141 O O . VAL A 1 278 ? -2.023 -11.156 -18.969 1 97.75 278 VAL A O 1
ATOM 2144 N N . LEU A 1 279 ? -3.137 -12.188 -17.297 1 97.75 279 LEU A N 1
ATOM 2145 C CA . LEU A 1 279 ? -4.406 -11.555 -17.641 1 97.75 279 LEU A CA 1
ATOM 2146 C C . LEU A 1 279 ? -4.32 -10.039 -17.453 1 97.75 279 LEU A C 1
ATOM 2148 O O . LEU A 1 279 ? -4.98 -9.289 -18.188 1 97.75 279 LEU A O 1
ATOM 2152 N N . GLN A 1 280 ? -3.482 -9.57 -16.562 1 96.81 280 GLN A N 1
ATOM 2153 C CA . GLN A 1 280 ? -3.389 -8.148 -16.219 1 96.81 280 GLN A CA 1
ATOM 2154 C C . GLN A 1 280 ? -2.484 -7.41 -17.203 1 96.81 280 GLN A C 1
ATOM 2156 O O . GLN A 1 280 ? -2.498 -6.18 -17.266 1 96.81 280 GLN A O 1
ATOM 2161 N N . ASN A 1 281 ? -1.64 -8.117 -17.953 1 93.56 281 ASN A N 1
ATOM 2162 C CA . ASN A 1 281 ? -0.604 -7.449 -18.734 1 93.56 281 ASN A CA 1
ATOM 2163 C C . ASN A 1 281 ? -0.856 -7.586 -20.234 1 93.56 281 ASN A C 1
ATOM 2165 O O . ASN A 1 281 ? 0.062 -7.418 -21.047 1 93.56 281 ASN A O 1
ATOM 2169 N N . ASN A 1 282 ? -1.972 -7.852 -20.656 1 85.31 282 ASN A N 1
ATOM 2170 C CA . ASN A 1 282 ? -2.41 -7.863 -22.047 1 85.31 282 ASN A CA 1
ATOM 2171 C C . ASN A 1 282 ? -1.486 -8.711 -22.906 1 85.31 282 ASN A C 1
ATOM 2173 O O . ASN A 1 282 ? -1.122 -8.297 -24.016 1 85.31 282 ASN A O 1
ATOM 2177 N N . ARG A 1 283 ? -1.055 -9.75 -22.406 1 89.25 283 ARG A N 1
ATOM 2178 C CA . ARG A 1 283 ? -0.201 -10.68 -23.125 1 89.25 283 ARG A CA 1
ATOM 2179 C C . ARG A 1 283 ? -1.013 -11.5 -24.125 1 89.25 283 ARG A C 1
ATOM 2181 O O . ARG A 1 283 ? -0.468 -12.023 -25.094 1 89.25 283 ARG A O 1
ATOM 2188 N N . VAL A 1 284 ? -2.279 -11.648 -23.859 1 96.44 284 VAL A N 1
ATOM 2189 C CA . VAL A 1 284 ? -3.209 -12.406 -24.703 1 96.44 284 VAL A CA 1
ATOM 2190 C C . VAL A 1 284 ? -4.336 -11.484 -25.172 1 96.44 284 VAL A C 1
ATOM 2192 O O . VAL A 1 284 ? -4.941 -10.773 -24.375 1 96.44 284 VAL A O 1
ATOM 2195 N N . GLU A 1 285 ? -4.543 -11.516 -26.484 1 97.5 285 GLU A N 1
ATOM 2196 C CA . GLU A 1 285 ? -5.633 -10.719 -27.047 1 97.5 285 GLU A CA 1
ATOM 2197 C C . GLU A 1 285 ? -6.945 -11.492 -27.031 1 97.5 285 GLU A C 1
ATOM 2199 O O . GLU A 1 285 ? -7.016 -12.625 -27.516 1 97.5 285 GLU A O 1
ATOM 2204 N N . PHE A 1 286 ? -7.934 -10.898 -26.438 1 98.5 286 PHE A N 1
ATOM 2205 C CA . PHE A 1 286 ? -9.258 -11.5 -26.422 1 98.5 286 PHE A CA 1
ATOM 2206 C C . PHE A 1 286 ? -10.156 -10.852 -27.484 1 98.5 286 PHE A C 1
ATOM 2208 O O . PHE A 1 286 ? -10.164 -9.633 -27.625 1 98.5 286 PHE A O 1
ATOM 2215 N N . GLN A 1 287 ? -10.844 -11.648 -28.188 1 98.25 287 GLN A N 1
ATOM 2216 C CA . GLN A 1 287 ? -11.781 -11.188 -29.203 1 98.25 287 GLN A CA 1
ATOM 2217 C C . GLN A 1 287 ? -13.148 -11.836 -29.031 1 98.25 287 GLN A C 1
ATOM 2219 O O . GLN A 1 287 ? -13.289 -13.047 -29.203 1 98.25 287 GLN A O 1
ATOM 2224 N N . PRO A 1 288 ? -14.125 -11.047 -28.828 1 98.06 288 PRO A N 1
ATOM 2225 C CA . PRO A 1 288 ? -14.07 -9.617 -28.516 1 98.06 288 PRO A CA 1
ATOM 2226 C C . PRO A 1 288 ? -13.258 -9.312 -27.266 1 98.06 288 PRO A C 1
ATOM 2228 O O . PRO A 1 288 ? -12.914 -10.227 -26.5 1 98.06 288 PRO A O 1
ATOM 2231 N N . PRO A 1 289 ? -12.914 -7.996 -27.047 1 97.56 289 PRO A N 1
ATOM 2232 C CA . PRO A 1 289 ? -12.281 -7.652 -25.781 1 97.56 289 PRO A CA 1
ATOM 2233 C C . PRO A 1 289 ? -13.117 -8.062 -24.578 1 97.56 289 PRO A C 1
ATOM 2235 O O . PRO A 1 289 ? -14.352 -8.07 -24.641 1 97.56 289 PRO A O 1
ATOM 2238 N N . LEU A 1 290 ? -12.422 -8.422 -23.547 1 97.94 290 LEU A N 1
ATOM 2239 C CA . LEU A 1 290 ? -13.148 -8.781 -22.328 1 97.94 290 LEU A CA 1
ATOM 2240 C C . LEU A 1 290 ? -14.078 -7.648 -21.906 1 97.94 290 LEU A C 1
ATOM 2242 O O . LEU A 1 290 ? -13.734 -6.473 -22.016 1 97.94 290 LEU A O 1
ATOM 2246 N N . PRO A 1 291 ? -15.297 -8.039 -21.438 1 97.81 291 PRO A N 1
ATOM 2247 C CA . PRO A 1 291 ? -16.219 -7.004 -20.969 1 97.81 291 PRO A CA 1
ATOM 2248 C C . PRO A 1 291 ? -15.648 -6.188 -19.812 1 97.81 291 PRO A C 1
ATOM 2250 O O . PRO A 1 291 ? -14.797 -6.68 -19.062 1 97.81 291 PRO A O 1
ATOM 2253 N N . ALA A 1 292 ? -16.172 -4.969 -19.641 1 96.88 292 ALA A N 1
ATOM 2254 C CA . ALA A 1 292 ? -15.656 -4.012 -18.656 1 96.88 292 ALA A CA 1
ATOM 2255 C C . ALA A 1 292 ? -15.672 -4.59 -17.25 1 96.88 292 ALA A C 1
ATOM 2257 O O . ALA A 1 292 ? -14.742 -4.379 -16.469 1 96.88 292 ALA A O 1
ATOM 2258 N N . PHE A 1 293 ? -16.766 -5.348 -16.922 1 97.62 293 PHE A N 1
ATOM 2259 C CA . PHE A 1 293 ? -16.859 -5.91 -15.578 1 97.62 293 PHE A CA 1
ATOM 2260 C C . PHE A 1 293 ? -15.734 -6.902 -15.32 1 97.62 293 PHE A C 1
ATOM 2262 O O . PHE A 1 293 ? -15.211 -6.98 -14.211 1 97.62 293 PHE A O 1
ATOM 2269 N N . LYS A 1 294 ? -15.32 -7.66 -16.328 1 98.19 294 LYS A N 1
ATOM 2270 C CA . LYS A 1 294 ? -14.258 -8.648 -16.234 1 98.19 294 LYS A CA 1
ATOM 2271 C C . LYS A 1 294 ? -12.891 -7.973 -16.141 1 98.19 294 LYS A C 1
ATOM 2273 O O . LYS A 1 294 ? -12.047 -8.367 -15.336 1 98.19 294 LYS A O 1
ATOM 2278 N N . VAL A 1 295 ? -12.695 -6.973 -16.953 1 97.56 295 VAL A N 1
ATOM 2279 C CA . VAL A 1 295 ? -11.43 -6.246 -16.969 1 97.56 295 VAL A CA 1
ATOM 2280 C C . VAL A 1 295 ? -11.219 -5.574 -15.609 1 97.56 295 VAL A C 1
ATOM 2282 O O . VAL A 1 295 ? -10.117 -5.633 -15.047 1 97.56 295 VAL A O 1
ATOM 2285 N N . GLU A 1 296 ? -12.258 -4.945 -15.07 1 97.75 296 GLU A N 1
ATOM 2286 C CA . GLU A 1 296 ? -12.148 -4.305 -13.766 1 97.75 296 GLU A CA 1
ATOM 2287 C C . GLU A 1 296 ? -11.797 -5.316 -12.68 1 97.75 296 GLU A C 1
ATOM 2289 O O . GLU A 1 296 ? -10.961 -5.047 -11.82 1 97.75 296 GLU A O 1
ATOM 2294 N N . ALA A 1 297 ? -12.445 -6.457 -12.758 1 98.31 297 ALA A N 1
ATOM 2295 C CA . ALA A 1 297 ? -12.18 -7.5 -11.773 1 98.31 297 ALA A CA 1
ATOM 2296 C C . ALA A 1 297 ? -10.727 -7.973 -11.852 1 98.31 297 ALA A C 1
ATOM 2298 O O . ALA A 1 297 ? -10.039 -8.07 -10.828 1 98.31 297 ALA A O 1
ATOM 2299 N N . ILE A 1 298 ? -10.234 -8.211 -13.055 1 98.12 298 ILE A N 1
ATOM 2300 C CA . ILE A 1 298 ? -8.875 -8.68 -13.289 1 98.12 298 ILE A CA 1
ATOM 2301 C C . ILE A 1 298 ? -7.875 -7.645 -12.781 1 98.12 298 ILE A C 1
ATOM 2303 O O . ILE A 1 298 ? -6.938 -7.98 -12.062 1 98.12 298 ILE A O 1
ATOM 2307 N N . GLN A 1 299 ? -8.172 -6.402 -13.008 1 97.25 299 GLN A N 1
ATOM 2308 C CA . GLN A 1 299 ? -7.219 -5.34 -12.688 1 97.25 299 GLN A CA 1
ATOM 2309 C C . GLN A 1 299 ? -7.309 -4.941 -11.219 1 97.25 299 GLN A C 1
ATOM 2311 O O . GLN A 1 299 ? -6.41 -4.281 -10.695 1 97.25 299 GLN A O 1
ATOM 2316 N N . SER A 1 300 ? -8.375 -5.371 -10.57 1 97.69 300 SER A N 1
ATOM 2317 C CA . SER A 1 300 ? -8.586 -4.934 -9.188 1 97.69 300 SER A CA 1
ATOM 2318 C C . SER A 1 300 ? -7.969 -5.914 -8.195 1 97.69 300 SER A C 1
ATOM 2320 O O . SER A 1 300 ? -7.809 -5.594 -7.02 1 97.69 300 SER A O 1
ATOM 2322 N N . MET A 1 301 ? -7.676 -7.109 -8.609 1 98.06 301 MET A N 1
ATOM 2323 C CA . MET A 1 301 ? -6.918 -8.008 -7.75 1 98.06 301 MET A CA 1
ATOM 2324 C C . MET A 1 301 ? -5.418 -7.785 -7.91 1 98.06 301 MET A C 1
ATOM 2326 O O . MET A 1 301 ? -4.992 -7.004 -8.766 1 98.06 301 MET A O 1
ATOM 2330 N N . THR A 1 302 ? -4.629 -8.312 -6.941 1 97.88 302 THR A N 1
ATOM 2331 C CA . THR A 1 302 ? -3.191 -8.062 -7.016 1 97.88 302 THR A CA 1
ATOM 2332 C C . THR A 1 302 ? -2.438 -9.352 -7.344 1 97.88 302 THR A C 1
ATOM 2334 O O . THR A 1 302 ? -2.717 -10.406 -6.77 1 97.88 302 THR A O 1
ATOM 2337 N N . MET A 1 303 ? -1.589 -9.273 -8.328 1 97.94 303 MET A N 1
ATOM 2338 C CA . MET A 1 303 ? -0.569 -10.305 -8.523 1 97.94 303 MET A CA 1
ATOM 2339 C C . MET A 1 303 ? 0.728 -9.922 -7.812 1 97.94 303 MET A C 1
ATOM 2341 O O . MET A 1 303 ? 1.517 -9.133 -8.336 1 97.94 303 MET A O 1
ATOM 2345 N N . ALA A 1 304 ? 0.973 -10.547 -6.707 1 98.19 304 ALA A N 1
ATOM 2346 C CA . ALA A 1 304 ? 2.133 -10.203 -5.887 1 98.19 304 ALA A CA 1
ATOM 2347 C C . ALA A 1 304 ? 3.383 -10.93 -6.375 1 98.19 304 ALA A C 1
ATOM 2349 O O . ALA A 1 304 ? 3.289 -11.914 -7.109 1 98.19 304 ALA A O 1
ATOM 2350 N N . THR A 1 305 ? 4.527 -10.406 -6.023 1 98.25 305 THR A N 1
ATOM 2351 C CA . THR A 1 305 ? 5.812 -11.008 -6.363 1 98.25 305 THR A CA 1
ATOM 2352 C C . THR A 1 305 ? 6.547 -11.461 -5.102 1 98.25 305 THR A C 1
ATOM 2354 O O . THR A 1 305 ? 6.727 -10.68 -4.168 1 98.25 305 THR A O 1
ATOM 2357 N N . TYR A 1 306 ? 6.824 -12.656 -5.023 1 98.56 306 TYR A N 1
ATOM 2358 C CA . TYR A 1 306 ? 7.551 -13.375 -3.986 1 98.56 306 TYR A CA 1
ATOM 2359 C C . TYR A 1 306 ? 8.828 -13.992 -4.543 1 98.56 306 TYR A C 1
ATOM 2361 O O . TYR A 1 306 ? 8.773 -14.906 -5.371 1 98.56 306 TYR A O 1
ATOM 2369 N N . THR A 1 307 ? 10.008 -13.508 -4.039 1 98.56 307 THR A N 1
ATOM 2370 C CA . THR A 1 307 ? 11.25 -13.906 -4.688 1 98.56 307 THR A CA 1
ATOM 2371 C C . THR A 1 307 ? 12.18 -14.609 -3.697 1 98.56 307 THR A C 1
ATOM 2373 O O . THR A 1 307 ? 12.484 -14.062 -2.635 1 98.56 307 THR A O 1
ATOM 2376 N N . LYS A 1 308 ? 12.578 -15.789 -4.016 1 98.75 308 LYS A N 1
ATOM 2377 C CA . LYS A 1 308 ? 13.648 -16.5 -3.322 1 98.75 308 LYS A CA 1
ATOM 2378 C C . LYS A 1 308 ? 14.984 -16.312 -4.031 1 98.75 308 LYS A C 1
ATOM 2380 O O . LYS A 1 308 ? 15.109 -16.594 -5.223 1 98.75 308 LYS A O 1
ATOM 2385 N N . VAL A 1 309 ? 15.969 -15.852 -3.324 1 98.88 309 VAL A N 1
ATOM 2386 C CA . VAL A 1 309 ? 17.312 -15.695 -3.887 1 98.88 309 VAL A CA 1
ATOM 2387 C C . VAL A 1 309 ? 18.25 -16.75 -3.293 1 98.88 309 VAL A C 1
ATOM 2389 O O . VAL A 1 309 ? 18.5 -16.75 -2.084 1 98.88 309 VAL A O 1
ATOM 2392 N N . PHE A 1 310 ? 18.828 -17.578 -4.152 1 98.88 310 PHE A N 1
ATOM 2393 C CA . PHE A 1 310 ? 19.625 -18.703 -3.713 1 98.88 310 PHE A CA 1
ATOM 2394 C C . PHE A 1 310 ? 21.109 -18.406 -3.824 1 98.88 310 PHE A C 1
ATOM 2396 O O . PHE A 1 310 ? 21.562 -17.844 -4.828 1 98.88 310 PHE A O 1
ATOM 2403 N N . LEU A 1 311 ? 21.812 -18.75 -2.789 1 98.88 311 LEU A N 1
ATOM 2404 C CA . LEU A 1 311 ? 23.266 -18.672 -2.75 1 98.88 311 LEU A CA 1
ATOM 2405 C C . LEU A 1 311 ? 23.875 -20 -2.309 1 98.88 311 LEU A C 1
ATOM 2407 O O . LEU A 1 311 ? 23.391 -20.625 -1.373 1 98.88 311 LEU A O 1
ATOM 2411 N N . ARG A 1 312 ? 24.891 -20.422 -2.99 1 98.75 312 ARG A N 1
ATOM 2412 C CA . ARG A 1 312 ? 25.688 -21.562 -2.57 1 98.75 312 ARG A CA 1
ATOM 2413 C C . ARG A 1 312 ? 27.109 -21.141 -2.201 1 98.75 312 ARG A C 1
ATOM 2415 O O . ARG A 1 312 ? 27.719 -20.328 -2.9 1 98.75 312 ARG A O 1
ATOM 2422 N N . PHE A 1 313 ? 27.578 -21.672 -1.107 1 98.62 313 PHE A N 1
ATOM 2423 C CA . PHE A 1 313 ? 28.875 -21.219 -0.6 1 98.62 313 PHE A CA 1
ATOM 2424 C C . PHE A 1 313 ? 29.875 -22.375 -0.576 1 98.62 313 PHE A C 1
ATOM 2426 O O . PHE A 1 313 ? 29.484 -23.547 -0.677 1 98.62 313 PHE A O 1
ATOM 2433 N N . PRO A 1 314 ? 31.188 -22.062 -0.5 1 98.31 314 PRO A N 1
ATOM 2434 C CA . PRO A 1 314 ? 32.188 -23.125 -0.387 1 98.31 314 PRO A CA 1
ATOM 2435 C C . PRO A 1 314 ? 32.094 -23.875 0.939 1 98.31 314 PRO A C 1
ATOM 2437 O O . PRO A 1 314 ? 32.5 -25.047 1.018 1 98.31 314 PRO A O 1
ATOM 2440 N N . LYS A 1 315 ? 31.562 -23.234 1.954 1 97.81 315 LYS A N 1
ATOM 2441 C CA . LYS A 1 315 ? 31.375 -23.844 3.266 1 97.81 315 LYS A CA 1
ATOM 2442 C C . LYS A 1 315 ? 30.219 -23.188 4.012 1 97.81 315 LYS A C 1
ATOM 2444 O O . LYS A 1 315 ? 29.891 -22.031 3.75 1 97.81 315 LYS A O 1
ATOM 2449 N N . LYS A 1 316 ? 29.672 -23.953 4.891 1 98 316 LYS A N 1
ATOM 2450 C CA . LYS A 1 316 ? 28.594 -23.422 5.723 1 98 316 LYS A CA 1
ATOM 2451 C C . LYS A 1 316 ? 29.156 -22.578 6.875 1 98 316 LYS A C 1
ATOM 2453 O O . LYS A 1 316 ? 30.078 -23.016 7.574 1 98 316 LYS A O 1
ATOM 2458 N N . PHE A 1 317 ? 28.672 -21.328 7.09 1 98.5 317 PHE A N 1
ATOM 2459 C CA . PHE A 1 317 ? 29.109 -20.484 8.188 1 98.5 317 PHE A CA 1
ATOM 2460 C C . PHE A 1 317 ? 27.938 -19.906 8.953 1 98.5 317 PHE A C 1
ATOM 2462 O O . PHE A 1 317 ? 28.109 -19.203 9.953 1 98.5 317 PHE A O 1
ATOM 2469 N N . TRP A 1 318 ? 26.734 -20.234 8.477 1 98.38 318 TRP A N 1
ATOM 2470 C CA . TRP A 1 318 ? 25.562 -19.547 9 1 98.38 318 TRP A CA 1
ATOM 2471 C C . TRP A 1 318 ? 24.859 -20.391 10.062 1 98.38 318 TRP A C 1
ATOM 2473 O O . TRP A 1 318 ? 25.422 -21.375 10.555 1 98.38 318 TRP A O 1
ATOM 2483 N N . PHE A 1 319 ? 23.688 -20.031 10.578 1 98.12 319 PHE A N 1
ATOM 2484 C CA . PHE A 1 319 ? 22.906 -20.547 11.695 1 98.12 319 PHE A CA 1
ATOM 2485 C C . PHE A 1 319 ? 22.531 -22.016 11.469 1 98.12 319 PHE A C 1
ATOM 2487 O O . PHE A 1 319 ? 22.5 -22.469 10.328 1 98.12 319 PHE A O 1
ATOM 2494 N N . ASP A 1 320 ? 22.156 -22.719 12.5 1 97.56 320 ASP A N 1
ATOM 2495 C CA . ASP A 1 320 ? 21.812 -24.141 12.445 1 97.56 320 ASP A CA 1
ATOM 2496 C C . ASP A 1 320 ? 20.297 -24.344 12.422 1 97.56 320 ASP A C 1
ATOM 2498 O O . ASP A 1 320 ? 19.812 -25.438 12.117 1 97.56 320 ASP A O 1
ATOM 2502 N N . THR A 1 321 ? 19.562 -23.25 12.75 1 98.19 321 THR A N 1
ATOM 2503 C CA . THR A 1 321 ? 18.109 -23.328 12.641 1 98.19 321 THR A CA 1
ATOM 2504 C C . THR A 1 321 ? 17.688 -23.438 11.18 1 98.19 321 THR A C 1
ATOM 2506 O O . THR A 1 321 ? 18.484 -23.172 10.273 1 98.19 321 THR A O 1
ATOM 2509 N N . GLU A 1 322 ? 16.5 -23.875 10.938 1 98.06 322 GLU A N 1
ATOM 2510 C CA . GLU A 1 322 ? 15.977 -23.953 9.578 1 98.06 322 GLU A CA 1
ATOM 2511 C C . GLU A 1 322 ? 15.727 -22.547 9 1 98.06 322 GLU A C 1
ATOM 2513 O O . GLU A 1 322 ? 15.938 -22.312 7.812 1 98.06 322 GLU A O 1
ATOM 2518 N N . MET A 1 323 ? 15.305 -21.656 9.914 1 98.5 323 MET A N 1
ATOM 2519 C CA . MET A 1 323 ? 14.961 -20.281 9.531 1 98.5 323 MET A CA 1
ATOM 2520 C C . MET A 1 323 ? 15.805 -19.281 10.305 1 98.5 323 MET A C 1
ATOM 2522 O O . MET A 1 323 ? 16.312 -19.594 11.375 1 98.5 323 MET A O 1
ATOM 2526 N N . ALA A 1 324 ? 15.945 -18.094 9.742 1 98.88 324 ALA A N 1
ATOM 2527 C CA . ALA A 1 324 ? 16.484 -16.922 10.445 1 98.88 324 ALA A CA 1
ATOM 2528 C C . ALA A 1 324 ? 15.797 -15.648 10 1 98.88 324 ALA A C 1
ATOM 2530 O O . ALA A 1 324 ? 15.312 -15.555 8.867 1 98.88 324 ALA A O 1
ATOM 2531 N N . LEU A 1 325 ? 15.695 -14.711 10.914 1 98.88 325 LEU A N 1
ATOM 2532 C CA . LEU A 1 325 ? 15.07 -13.414 10.656 1 98.88 325 LEU A CA 1
ATOM 2533 C C . LEU A 1 325 ? 16.062 -12.281 10.875 1 98.88 325 LEU A C 1
ATOM 2535 O O . LEU A 1 325 ? 16.688 -12.195 11.938 1 98.88 325 LEU A O 1
ATOM 2539 N N . TYR A 1 326 ? 16.281 -11.492 9.867 1 98.81 326 TYR A N 1
ATOM 2540 C CA . TYR A 1 326 ? 17.156 -10.328 9.938 1 98.81 326 TYR A CA 1
ATOM 2541 C C . TYR A 1 326 ? 16.344 -9.039 10.023 1 98.81 326 TYR A C 1
ATOM 2543 O O . TYR A 1 326 ? 15.508 -8.758 9.156 1 98.81 326 TYR A O 1
ATOM 2551 N N . ALA A 1 327 ? 16.516 -8.281 11.062 1 98.56 327 ALA A N 1
ATOM 2552 C CA . ALA A 1 327 ? 15.852 -6.996 11.258 1 98.56 327 ALA A CA 1
ATOM 2553 C C . ALA A 1 327 ? 16.734 -5.844 10.789 1 98.56 327 ALA A C 1
ATOM 2555 O O . ALA A 1 327 ? 17.625 -5.398 11.516 1 98.56 327 ALA A O 1
ATOM 2556 N N . ASP A 1 328 ? 16.422 -5.355 9.641 1 96.62 328 ASP A N 1
ATOM 2557 C CA . ASP A 1 328 ? 17.094 -4.18 9.094 1 96.62 328 ASP A CA 1
ATOM 2558 C C . ASP A 1 328 ? 16.328 -2.9 9.453 1 96.62 328 ASP A C 1
ATOM 2560 O O . ASP A 1 328 ? 15.164 -2.947 9.828 1 96.62 328 ASP A O 1
ATOM 2564 N N . ALA A 1 329 ? 17.062 -1.826 9.391 1 92.31 329 ALA A N 1
ATOM 2565 C CA . ALA A 1 329 ? 16.406 -0.535 9.562 1 92.31 329 ALA A CA 1
ATOM 2566 C C . ALA A 1 329 ? 15.391 -0.29 8.453 1 92.31 329 ALA A C 1
ATOM 2568 O O . ALA A 1 329 ? 14.383 0.399 8.656 1 92.31 329 ALA A O 1
ATOM 2569 N N . GLU A 1 330 ? 15.609 -0.814 7.316 1 93.12 330 GLU A N 1
ATOM 2570 C CA . GLU A 1 330 ? 14.656 -0.794 6.207 1 93.12 330 GLU A CA 1
ATOM 2571 C C . GLU A 1 330 ? 13.773 -2.039 6.215 1 93.12 330 GLU A C 1
ATOM 2573 O O . GLU A 1 330 ? 14.25 -3.146 5.961 1 93.12 330 GLU A O 1
ATOM 2578 N N . ARG A 1 331 ? 12.516 -1.83 6.43 1 94.38 331 ARG A N 1
ATOM 2579 C CA . ARG A 1 331 ? 11.578 -2.947 6.465 1 94.38 331 ARG A CA 1
ATOM 2580 C C . ARG A 1 331 ? 11.586 -3.715 5.148 1 94.38 331 ARG A C 1
ATOM 2582 O O . ARG A 1 331 ? 11.508 -3.115 4.074 1 94.38 331 ARG A O 1
ATOM 2589 N N . GLY A 1 332 ? 11.773 -5.012 5.191 1 96.25 332 GLY A N 1
ATOM 2590 C CA . GLY A 1 332 ? 11.672 -5.852 4.012 1 96.25 332 GLY A CA 1
ATOM 2591 C C . GLY A 1 332 ? 13.008 -6.066 3.316 1 96.25 332 GLY A C 1
ATOM 2592 O O . GLY A 1 332 ? 13.086 -6.789 2.322 1 96.25 332 GLY A O 1
ATOM 2593 N N . ARG A 1 333 ? 14.117 -5.441 3.846 1 97.06 333 ARG A N 1
ATOM 2594 C CA . ARG A 1 333 ? 15.438 -5.621 3.244 1 97.06 333 ARG A CA 1
ATOM 2595 C C . ARG A 1 333 ? 16.031 -6.973 3.619 1 97.06 333 ARG A C 1
ATOM 2597 O O . ARG A 1 333 ? 16.719 -7.094 4.641 1 97.06 333 ARG A O 1
ATOM 2604 N N . TYR A 1 334 ? 15.859 -7.934 2.82 1 98.75 334 TYR A N 1
ATOM 2605 C CA . TYR A 1 334 ? 16.344 -9.305 2.891 1 98.75 334 TYR A CA 1
ATOM 2606 C C . TYR A 1 334 ? 16.125 -9.898 4.277 1 98.75 334 TYR A C 1
ATOM 2608 O O . TYR A 1 334 ? 17.062 -10.375 4.918 1 98.75 334 TYR A O 1
ATOM 2616 N N . PRO A 1 335 ? 14.852 -10.031 4.676 1 98.81 335 PRO A N 1
ATOM 2617 C CA . PRO A 1 335 ? 14.578 -10.312 6.086 1 98.81 335 PRO A CA 1
ATOM 2618 C C . PRO A 1 335 ? 14.531 -11.812 6.383 1 98.81 335 PRO A C 1
ATOM 2620 O O . PRO A 1 335 ? 14.906 -12.242 7.477 1 98.81 335 PRO A O 1
ATOM 2623 N N . VAL A 1 336 ? 14.031 -12.68 5.453 1 98.88 336 VAL A N 1
ATOM 2624 C CA . VAL A 1 336 ? 13.719 -14.062 5.797 1 98.88 336 VAL A CA 1
ATOM 2625 C C . VAL A 1 336 ? 14.734 -15 5.148 1 98.88 336 VAL A C 1
ATOM 2627 O O . VAL A 1 336 ? 14.781 -15.117 3.92 1 98.88 336 VAL A O 1
ATOM 2630 N N . TRP A 1 337 ? 15.477 -15.656 6 1 98.88 337 TRP A N 1
ATOM 2631 C CA . TRP A 1 337 ? 16.531 -16.562 5.547 1 98.88 337 TRP A CA 1
ATOM 2632 C C . TRP A 1 337 ? 16.188 -18 5.871 1 98.88 337 TRP A C 1
ATOM 2634 O O . TRP A 1 337 ? 15.602 -18.297 6.918 1 98.88 337 TRP A O 1
ATOM 2644 N N . GLN A 1 338 ? 16.5 -18.891 5 1 98.5 338 GLN A N 1
ATOM 2645 C CA . GLN A 1 338 ? 16.281 -20.312 5.199 1 98.5 338 GLN A CA 1
ATOM 2646 C C . GLN A 1 338 ? 17.5 -21.125 4.762 1 98.5 338 GLN A C 1
ATOM 2648 O O . GLN A 1 338 ? 18.078 -20.875 3.695 1 98.5 338 GLN A O 1
ATOM 2653 N N . SER A 1 339 ? 17.891 -22.062 5.621 1 98.31 339 SER A N 1
ATOM 2654 C CA . SER A 1 339 ? 19.016 -22.953 5.309 1 98.31 339 SER A CA 1
ATOM 2655 C C . SER A 1 339 ? 18.531 -24.234 4.652 1 98.31 339 SER A C 1
ATOM 2657 O O . SER A 1 339 ? 17.734 -24.969 5.23 1 98.31 339 SER A O 1
ATOM 2659 N N . LEU A 1 340 ? 19.031 -24.484 3.477 1 98 340 LEU A N 1
ATOM 2660 C CA . LEU A 1 340 ? 18.781 -25.781 2.883 1 98 340 LEU A CA 1
ATOM 2661 C C . LEU A 1 340 ? 19.859 -26.781 3.322 1 98 340 LEU A C 1
ATOM 2663 O O . LEU A 1 340 ? 19.656 -28 3.227 1 98 340 LEU A O 1
ATOM 2667 N N . ASP A 1 341 ? 20.984 -26.203 3.725 1 98.25 341 ASP A N 1
ATOM 2668 C CA . ASP A 1 341 ? 21.984 -27.047 4.355 1 98.25 341 ASP A CA 1
ATOM 2669 C C . ASP A 1 341 ? 21.625 -27.344 5.809 1 98.25 341 ASP A C 1
ATOM 2671 O O . ASP A 1 341 ? 22.188 -26.734 6.727 1 98.25 341 ASP A O 1
ATOM 2675 N N . HIS A 1 342 ? 20.812 -28.266 5.992 1 97.75 342 HIS A N 1
ATOM 2676 C CA . HIS A 1 342 ? 20.234 -28.656 7.273 1 97.75 342 HIS A CA 1
ATOM 2677 C C . HIS A 1 342 ? 19.938 -30.156 7.316 1 97.75 342 HIS A C 1
ATOM 2679 O O . HIS A 1 342 ? 19.562 -30.75 6.301 1 97.75 342 HIS A O 1
ATOM 2685 N N . PRO A 1 343 ? 19.984 -30.734 8.5 1 97.44 343 PRO A N 1
ATOM 2686 C CA . PRO A 1 343 ? 19.766 -32.188 8.602 1 97.44 343 PRO A CA 1
ATOM 2687 C C . PRO A 1 343 ? 18.391 -32.594 8.086 1 97.44 343 PRO A C 1
ATOM 2689 O O . PRO A 1 343 ? 18.234 -33.719 7.57 1 97.44 343 PRO A O 1
ATOM 2692 N N . ASN A 1 344 ? 17.438 -31.812 8.109 1 96.56 344 ASN A N 1
ATOM 2693 C CA . ASN A 1 344 ? 16.078 -32.125 7.711 1 96.56 344 ASN A CA 1
ATOM 2694 C C . ASN A 1 344 ? 15.859 -31.938 6.215 1 96.56 344 ASN A C 1
ATOM 2696 O O . ASN A 1 344 ? 14.852 -32.375 5.66 1 96.56 344 ASN A O 1
ATOM 2700 N N . PHE A 1 345 ? 16.781 -31.297 5.535 1 97.06 345 PHE A N 1
ATOM 2701 C CA . PHE A 1 345 ? 16.594 -30.969 4.133 1 97.06 345 PHE A CA 1
ATOM 2702 C C . PHE A 1 345 ? 17.703 -31.562 3.277 1 97.06 345 PHE A C 1
ATOM 2704 O O . PHE A 1 345 ? 17.688 -32.75 2.961 1 97.06 345 PHE A O 1
ATOM 2711 N N . PHE A 1 346 ? 18.781 -30.734 3.025 1 97.69 346 PHE A N 1
ATOM 2712 C CA . PHE A 1 346 ? 19.875 -31.219 2.193 1 97.69 346 PHE A CA 1
ATOM 2713 C C . PHE A 1 346 ? 21.219 -31 2.887 1 97.69 346 PHE A C 1
ATOM 2715 O O . PHE A 1 346 ? 22 -30.141 2.477 1 97.69 346 PHE A O 1
ATOM 2722 N N . PRO A 1 347 ? 21.516 -31.938 3.875 1 97.12 347 PRO A N 1
ATOM 2723 C CA . PRO A 1 347 ? 22.781 -31.766 4.582 1 97.12 347 PRO A CA 1
ATOM 2724 C C . PRO A 1 347 ? 23.984 -31.75 3.645 1 97.12 347 PRO A C 1
ATOM 2726 O O . PRO A 1 347 ? 24.125 -32.656 2.801 1 97.12 347 PRO A O 1
ATOM 2729 N N . GLY A 1 348 ? 24.828 -30.75 3.781 1 97.38 348 GLY A N 1
ATOM 2730 C CA . GLY A 1 348 ? 26.047 -30.656 2.982 1 97.38 348 GLY A CA 1
ATOM 2731 C C . GLY A 1 348 ? 25.844 -29.875 1.693 1 97.38 348 GLY A C 1
ATOM 2732 O O . GLY A 1 348 ? 26.812 -29.641 0.953 1 97.38 348 GLY A O 1
ATOM 2733 N N . SER A 1 349 ? 24.641 -29.391 1.458 1 97.88 349 SER A N 1
ATOM 2734 C CA . SER A 1 349 ? 24.359 -28.703 0.202 1 97.88 349 SER A CA 1
ATOM 2735 C C . SER A 1 349 ? 25.047 -27.359 0.147 1 97.88 349 SER A C 1
ATOM 2737 O O . SER A 1 349 ? 25.312 -26.828 -0.938 1 97.88 349 SER A O 1
ATOM 2739 N N . ARG A 1 350 ? 25.281 -26.688 1.275 1 98.44 350 ARG A N 1
ATOM 2740 C CA . ARG A 1 350 ? 25.891 -25.359 1.418 1 98.44 350 ARG A CA 1
ATOM 2741 C C . ARG A 1 350 ? 25.062 -24.297 0.722 1 98.44 350 ARG A C 1
ATOM 2743 O O . ARG A 1 350 ? 25.609 -23.344 0.149 1 98.44 350 ARG A O 1
ATOM 2750 N N . ILE A 1 351 ? 23.734 -24.531 0.693 1 98.56 351 ILE A N 1
ATOM 2751 C CA . ILE A 1 351 ? 22.812 -23.594 0.048 1 98.56 351 ILE A CA 1
ATOM 2752 C C . ILE A 1 351 ? 22.016 -22.828 1.108 1 98.56 351 ILE A C 1
ATOM 2754 O O . ILE A 1 351 ? 21.516 -23.422 2.066 1 98.56 351 ILE A O 1
ATOM 2758 N N . LEU A 1 352 ? 21.984 -21.531 0.942 1 98.62 352 LEU A N 1
ATOM 2759 C CA . LEU A 1 352 ? 21.203 -20.578 1.716 1 98.62 352 LEU A CA 1
ATOM 2760 C C . LEU A 1 352 ? 20.344 -19.703 0.801 1 98.62 352 LEU A C 1
ATOM 2762 O O . LEU A 1 352 ? 20.797 -19.312 -0.282 1 98.62 352 LEU A O 1
ATOM 2766 N N . PHE A 1 353 ? 19.109 -19.484 1.176 1 98.38 353 PHE A N 1
ATOM 2767 C CA . PHE A 1 353 ? 18.391 -18.516 0.359 1 98.38 353 PHE A CA 1
ATOM 2768 C C . PHE A 1 353 ? 17.656 -17.516 1.236 1 98.38 353 PHE A C 1
ATOM 2770 O O . PHE A 1 353 ? 17.422 -17.766 2.418 1 98.38 353 PHE A O 1
ATOM 2777 N N . VAL A 1 354 ? 17.406 -16.359 0.675 1 98.88 354 VAL A N 1
ATOM 2778 C CA . VAL A 1 354 ? 16.688 -15.273 1.332 1 98.88 354 VAL A CA 1
ATOM 2779 C C . VAL A 1 354 ? 15.453 -14.898 0.505 1 98.88 354 VAL A C 1
ATOM 2781 O O . VAL A 1 354 ? 15.477 -15 -0.724 1 98.88 354 VAL A O 1
ATOM 2784 N N . THR A 1 355 ? 14.367 -14.578 1.217 1 98.81 355 THR A N 1
ATOM 2785 C CA . THR A 1 355 ? 13.109 -14.234 0.555 1 98.81 355 THR A CA 1
ATOM 2786 C C . THR A 1 355 ? 12.797 -12.75 0.732 1 98.81 355 THR A C 1
ATOM 2788 O O . THR A 1 355 ? 12.922 -12.211 1.833 1 98.81 355 THR A O 1
ATOM 2791 N N . VAL A 1 356 ? 12.438 -12.094 -0.375 1 98.69 356 VAL A N 1
ATOM 2792 C CA . VAL A 1 356 ? 11.883 -10.742 -0.364 1 98.69 356 VAL A CA 1
ATOM 2793 C C . VAL A 1 356 ? 10.539 -10.734 -1.088 1 98.69 356 VAL A C 1
ATOM 2795 O O . VAL A 1 356 ? 10.273 -11.594 -1.929 1 98.69 356 VAL A O 1
ATOM 2798 N N . THR A 1 357 ? 9.656 -9.805 -0.729 1 98.56 357 THR A N 1
ATOM 2799 C CA . THR A 1 357 ? 8.305 -9.773 -1.285 1 98.56 357 THR A CA 1
ATOM 2800 C C . THR A 1 357 ? 7.938 -8.359 -1.729 1 98.56 357 THR A C 1
ATOM 2802 O O . THR A 1 357 ? 8.656 -7.406 -1.432 1 98.56 357 THR A O 1
ATOM 2805 N N . GLY A 1 358 ? 6.887 -8.273 -2.471 1 96.5 358 GLY A N 1
ATOM 2806 C CA . GLY A 1 358 ? 6.254 -7.004 -2.791 1 96.5 358 GLY A CA 1
ATOM 2807 C C . GLY A 1 358 ? 7.176 -6.051 -3.531 1 96.5 358 GLY A C 1
ATOM 2808 O O . GLY A 1 358 ? 7.852 -6.445 -4.48 1 96.5 358 GLY A O 1
ATOM 2809 N N . ASP A 1 359 ? 7.18 -4.809 -3.111 1 93.06 359 ASP A N 1
ATOM 2810 C CA . ASP A 1 359 ? 7.91 -3.746 -3.801 1 93.06 359 ASP A CA 1
ATOM 2811 C C . ASP A 1 359 ? 9.406 -4.023 -3.807 1 93.06 359 ASP A C 1
ATOM 2813 O O . ASP A 1 359 ? 10.109 -3.674 -4.758 1 93.06 359 ASP A O 1
ATOM 2817 N N . TYR A 1 360 ? 9.867 -4.66 -2.727 1 96.31 360 TYR A N 1
ATOM 2818 C CA . TYR A 1 360 ? 11.297 -4.949 -2.672 1 96.31 360 TYR A CA 1
ATOM 2819 C C . TYR A 1 360 ? 11.68 -5.996 -3.709 1 96.31 360 TYR A C 1
ATOM 2821 O O . TYR A 1 360 ? 12.758 -5.926 -4.305 1 96.31 360 TYR A O 1
ATOM 2829 N N . SER A 1 361 ? 10.781 -6.992 -3.879 1 97.5 361 SER A N 1
ATOM 2830 C CA . SER A 1 361 ? 11 -7.977 -4.93 1 97.5 361 SER A CA 1
ATOM 2831 C C . SER A 1 361 ? 11.031 -7.324 -6.309 1 97.5 361 SER A C 1
ATOM 2833 O O . SER A 1 361 ? 11.875 -7.652 -7.137 1 97.5 361 SER A O 1
ATOM 2835 N N . LEU A 1 362 ? 10.125 -6.449 -6.547 1 95.5 362 LEU A N 1
ATOM 2836 C CA . LEU A 1 362 ? 10.102 -5.746 -7.824 1 95.5 362 LEU A CA 1
ATOM 2837 C C . LEU A 1 362 ? 11.383 -4.949 -8.031 1 95.5 362 LEU A C 1
ATOM 2839 O O . LEU A 1 362 ? 11.93 -4.918 -9.133 1 95.5 362 LEU A O 1
ATOM 2843 N N . ARG A 1 363 ? 11.844 -4.34 -6.949 1 94.75 363 ARG A N 1
ATOM 2844 C CA . ARG A 1 363 ? 13.062 -3.547 -7.012 1 94.75 363 ARG A CA 1
ATOM 2845 C C . ARG A 1 363 ? 14.242 -4.398 -7.469 1 94.75 363 ARG A C 1
ATOM 2847 O O . ARG A 1 363 ? 14.977 -4.016 -8.383 1 94.75 363 ARG A O 1
ATOM 2854 N N . ILE A 1 364 ? 14.422 -5.555 -6.922 1 96.81 364 ILE A N 1
ATOM 2855 C CA . ILE A 1 364 ? 15.641 -6.301 -7.207 1 96.81 364 ILE A CA 1
ATOM 2856 C C . ILE A 1 364 ? 15.555 -6.922 -8.602 1 96.81 364 ILE A C 1
ATOM 2858 O O . ILE A 1 364 ? 16.578 -7.227 -9.219 1 96.81 364 ILE A O 1
ATOM 2862 N N . GLU A 1 365 ? 14.328 -7.148 -9.094 1 95.94 365 GLU A N 1
ATOM 2863 C CA . GLU A 1 365 ? 14.195 -7.656 -10.453 1 95.94 365 GLU A CA 1
ATOM 2864 C C . GLU A 1 365 ? 14.711 -6.645 -11.477 1 95.94 365 GLU A C 1
ATOM 2866 O O . GLU A 1 365 ? 15.07 -7.012 -12.594 1 95.94 365 GLU A O 1
ATOM 2871 N N . HIS A 1 366 ? 14.828 -5.395 -11.023 1 92.06 366 HIS A N 1
ATOM 2872 C CA . HIS A 1 366 ? 15.297 -4.348 -11.93 1 92.06 366 HIS A CA 1
ATOM 2873 C C . HIS A 1 366 ? 16.797 -4.117 -11.781 1 92.06 366 HIS A C 1
ATOM 2875 O O . HIS A 1 366 ? 17.375 -3.277 -12.484 1 92.06 366 HIS A O 1
ATOM 2881 N N . LEU A 1 367 ? 17.406 -4.855 -10.938 1 94.19 367 LEU A N 1
ATOM 2882 C CA . LEU A 1 367 ? 18.859 -4.773 -10.734 1 94.19 367 LEU A CA 1
ATOM 2883 C C . LEU A 1 367 ? 19.562 -5.938 -11.414 1 94.19 367 LEU A C 1
ATOM 2885 O O . LEU A 1 367 ? 18.953 -6.965 -11.703 1 94.19 367 LEU A O 1
ATOM 2889 N N . SER A 1 368 ? 20.859 -5.723 -11.648 1 95.5 368 SER A N 1
ATOM 2890 C CA . SER A 1 368 ? 21.672 -6.836 -12.141 1 95.5 368 SER A CA 1
ATOM 2891 C C . SER A 1 368 ? 21.906 -7.875 -11.055 1 95.5 368 SER A C 1
ATOM 2893 O O . SER A 1 368 ? 21.828 -7.566 -9.859 1 95.5 368 SER A O 1
ATOM 2895 N N . ASP A 1 369 ? 22.219 -9.094 -11.477 1 97.81 369 ASP A N 1
ATOM 2896 C CA . ASP A 1 369 ? 22.516 -10.141 -10.508 1 97.81 369 ASP A CA 1
ATOM 2897 C C . ASP A 1 369 ? 23.672 -9.734 -9.602 1 97.81 369 ASP A C 1
ATOM 2899 O O . ASP A 1 369 ? 23.656 -10.008 -8.398 1 97.81 369 ASP A O 1
ATOM 2903 N N . SER A 1 370 ? 24.641 -9.055 -10.203 1 97.88 370 SER A N 1
ATOM 2904 C CA . SER A 1 370 ? 25.812 -8.648 -9.438 1 97.88 370 SER A CA 1
ATOM 2905 C C . SER A 1 370 ? 25.453 -7.629 -8.359 1 97.88 370 SER A C 1
ATOM 2907 O O . SER A 1 370 ? 25.984 -7.664 -7.254 1 97.88 370 SER A O 1
ATOM 2909 N N . GLN A 1 371 ? 24.516 -6.762 -8.648 1 95.81 371 GLN A N 1
ATOM 2910 C CA . GLN A 1 371 ? 24.078 -5.766 -7.68 1 95.81 371 GLN A CA 1
ATOM 2911 C C . GLN A 1 371 ? 23.297 -6.41 -6.543 1 95.81 371 GLN A C 1
ATOM 2913 O O . GLN A 1 371 ? 23.516 -6.09 -5.371 1 95.81 371 GLN A O 1
ATOM 2918 N N . VAL A 1 372 ? 22.391 -7.301 -6.926 1 98.44 372 VAL A N 1
ATOM 2919 C CA . VAL A 1 372 ? 21.609 -7.992 -5.91 1 98.44 372 VAL A CA 1
ATOM 2920 C C . VAL A 1 372 ? 22.531 -8.82 -5.016 1 98.44 372 VAL A C 1
ATOM 2922 O O . VAL A 1 372 ? 22.406 -8.781 -3.787 1 98.44 372 VAL A O 1
ATOM 2925 N N . LYS A 1 373 ? 23.469 -9.531 -5.625 1 98.75 373 LYS A N 1
ATOM 2926 C CA . LYS A 1 373 ? 24.438 -10.328 -4.875 1 98.75 373 LYS A CA 1
ATOM 2927 C C . LYS A 1 373 ? 25.219 -9.453 -3.902 1 98.75 373 LYS A C 1
ATOM 2929 O O . LYS A 1 373 ? 25.406 -9.828 -2.742 1 98.75 373 LYS A O 1
ATOM 2934 N N . SER A 1 374 ? 25.641 -8.305 -4.398 1 98.19 374 SER A N 1
ATOM 2935 C CA . SER A 1 374 ? 26.406 -7.395 -3.557 1 98.19 374 SER A CA 1
ATOM 2936 C C . SER A 1 374 ? 25.594 -6.941 -2.346 1 98.19 374 SER A C 1
ATOM 2938 O O . SER A 1 374 ? 26.125 -6.875 -1.232 1 98.19 374 SER A O 1
ATOM 2940 N N . GLU A 1 375 ? 24.359 -6.633 -2.549 1 97.62 375 GLU A N 1
ATOM 2941 C CA . GLU A 1 375 ? 23.5 -6.223 -1.44 1 97.62 375 GLU A CA 1
ATOM 2942 C C . GLU A 1 375 ? 23.344 -7.348 -0.42 1 97.62 375 GLU A C 1
ATOM 2944 O O . GLU A 1 375 ? 23.453 -7.117 0.787 1 97.62 375 GLU A O 1
ATOM 2949 N N . ILE A 1 376 ? 23.109 -8.516 -0.935 1 98.88 376 ILE A N 1
ATOM 2950 C CA . ILE A 1 376 ? 22.859 -9.656 -0.06 1 98.88 376 ILE A CA 1
ATOM 2951 C C . ILE A 1 376 ? 24.125 -9.992 0.724 1 98.88 376 ILE A C 1
ATOM 2953 O O . ILE A 1 376 ? 24.062 -10.281 1.921 1 98.88 376 ILE A O 1
ATOM 2957 N N . MET A 1 377 ? 25.266 -9.906 0.066 1 98.81 377 MET A N 1
ATOM 2958 C CA . MET A 1 377 ? 26.531 -10.164 0.742 1 98.81 377 MET A CA 1
ATOM 2959 C C . MET A 1 377 ? 26.797 -9.125 1.828 1 98.81 377 MET A C 1
ATOM 2961 O O . MET A 1 377 ? 27.359 -9.438 2.873 1 98.81 377 MET A O 1
ATOM 2965 N N . GLY A 1 378 ? 26.406 -7.863 1.521 1 98.12 378 GLY A N 1
ATOM 2966 C CA . GLY A 1 378 ? 26.5 -6.848 2.559 1 98.12 378 GLY A CA 1
ATOM 2967 C C . GLY A 1 378 ? 25.672 -7.188 3.791 1 98.12 378 GLY A C 1
ATOM 2968 O O . GLY A 1 378 ? 26.141 -7.02 4.918 1 98.12 378 GLY A O 1
ATOM 2969 N N . VAL A 1 379 ? 24.484 -7.684 3.607 1 98.62 379 VAL A N 1
ATOM 2970 C CA . VAL A 1 379 ? 23.609 -8.078 4.703 1 98.62 379 VAL A CA 1
ATOM 2971 C C . VAL A 1 379 ? 24.219 -9.25 5.461 1 98.62 379 VAL A C 1
ATOM 2973 O O . VAL A 1 379 ? 24.25 -9.258 6.695 1 98.62 379 VAL A O 1
ATOM 2976 N N . LEU A 1 380 ? 24.75 -10.25 4.711 1 98.88 380 LEU A N 1
ATOM 2977 C CA . LEU A 1 380 ? 25.359 -11.414 5.352 1 98.88 380 LEU A CA 1
ATOM 2978 C C . LEU A 1 380 ? 26.547 -11 6.199 1 98.88 380 LEU A C 1
ATOM 2980 O O . LEU A 1 380 ? 26.734 -11.508 7.309 1 98.88 380 LEU A O 1
ATOM 2984 N N . ARG A 1 381 ? 27.375 -10.094 5.719 1 98.69 381 ARG A N 1
ATOM 2985 C CA . ARG A 1 381 ? 28.531 -9.633 6.484 1 98.69 381 ARG A CA 1
ATOM 2986 C C . ARG A 1 381 ? 28.094 -8.883 7.738 1 98.69 381 ARG A C 1
ATOM 2988 O O . ARG A 1 381 ? 28.766 -8.93 8.766 1 98.69 381 ARG A O 1
ATOM 2995 N N . THR A 1 382 ? 26.922 -8.25 7.648 1 98.19 382 THR A N 1
ATOM 2996 C CA . THR A 1 382 ? 26.344 -7.594 8.82 1 98.19 382 THR A CA 1
ATOM 2997 C C . THR A 1 382 ? 25.828 -8.625 9.812 1 98.19 382 THR A C 1
ATOM 2999 O O . THR A 1 382 ? 26 -8.469 11.023 1 98.19 382 THR A O 1
ATOM 3002 N N . MET A 1 383 ? 25.25 -9.664 9.352 1 98.69 383 MET A N 1
ATOM 3003 C CA . MET A 1 383 ? 24.703 -10.719 10.203 1 98.69 383 MET A CA 1
ATOM 3004 C C . MET A 1 383 ? 25.812 -11.492 10.898 1 98.69 383 MET A C 1
ATOM 3006 O O . MET A 1 383 ? 25.625 -11.992 12.008 1 98.69 383 MET A O 1
ATOM 3010 N N . PHE A 1 384 ? 26.969 -11.57 10.203 1 98.62 384 PHE A N 1
ATOM 3011 C CA . PHE A 1 384 ? 28.078 -12.367 10.719 1 98.62 384 PHE A CA 1
ATOM 3012 C C . PHE A 1 384 ? 29.359 -11.547 10.75 1 98.62 384 PHE A C 1
ATOM 3014 O O . PHE A 1 384 ? 30.328 -11.883 10.078 1 98.62 384 PHE A O 1
ATOM 3021 N N . PRO A 1 385 ? 29.453 -10.648 11.633 1 97.56 385 PRO A N 1
ATOM 3022 C CA . PRO A 1 385 ? 30.578 -9.703 11.625 1 97.56 385 PRO A CA 1
ATOM 3023 C C . PRO A 1 385 ? 31.906 -10.367 11.992 1 97.56 385 PRO A C 1
ATOM 3025 O O . PRO A 1 385 ? 32.969 -9.828 11.688 1 97.56 385 PRO A O 1
ATOM 3028 N N . ASN A 1 386 ? 31.875 -11.484 12.602 1 96.94 386 ASN A N 1
ATOM 3029 C CA . ASN A 1 386 ? 33.094 -12.133 13.047 1 96.94 386 ASN A CA 1
ATOM 3030 C C . ASN A 1 386 ? 33.5 -13.266 12.102 1 96.94 386 ASN A C 1
ATOM 3032 O O . ASN A 1 386 ? 34.375 -14.078 12.438 1 96.94 386 ASN A O 1
ATOM 3036 N N . VAL A 1 387 ? 32.844 -13.344 11.039 1 97.38 387 VAL A N 1
ATOM 3037 C CA . VAL A 1 387 ? 33.125 -14.359 10.031 1 97.38 387 VAL A CA 1
ATOM 3038 C C . VAL A 1 387 ? 33.594 -13.688 8.75 1 97.38 387 VAL A C 1
ATOM 3040 O O . VAL A 1 387 ? 33.062 -12.664 8.336 1 97.38 387 VAL A O 1
ATOM 3043 N N . THR A 1 388 ? 34.688 -14.18 8.211 1 98 388 THR A N 1
ATOM 3044 C CA . THR A 1 388 ? 35 -13.805 6.84 1 98 388 THR A CA 1
ATOM 3045 C C . THR A 1 388 ? 34.062 -14.516 5.855 1 98 388 THR A C 1
ATOM 3047 O O . THR A 1 388 ? 34.312 -15.664 5.488 1 98 388 THR A O 1
ATOM 3050 N N . VAL A 1 389 ? 33.062 -13.859 5.449 1 98.5 389 VAL A N 1
ATOM 3051 C CA . VAL A 1 389 ? 32.031 -14.453 4.598 1 98.5 389 VAL A CA 1
ATOM 3052 C C . VAL A 1 389 ? 32.594 -14.664 3.191 1 98.5 389 VAL A C 1
ATOM 3054 O O . VAL A 1 389 ? 32.969 -13.703 2.518 1 98.5 389 VAL A O 1
ATOM 3057 N N . PRO A 1 390 ? 32.656 -15.852 2.742 1 98.44 390 PRO A N 1
ATOM 3058 C CA . PRO A 1 390 ? 33.188 -16.094 1.396 1 98.44 390 PRO A CA 1
ATOM 3059 C C . PRO A 1 390 ? 32.219 -15.664 0.298 1 98.44 390 PRO A C 1
ATOM 3061 O O . PRO A 1 390 ? 31.016 -15.492 0.559 1 98.44 390 PRO A O 1
ATOM 3064 N N . GLU A 1 391 ? 32.75 -15.562 -0.881 1 98.31 391 GLU A N 1
ATOM 3065 C CA . GLU A 1 391 ? 31.875 -15.352 -2.041 1 98.31 391 GLU A CA 1
ATOM 3066 C C . GLU A 1 391 ? 31.109 -16.625 -2.391 1 98.31 391 GLU A C 1
ATOM 3068 O O . GLU A 1 391 ? 31.641 -17.734 -2.293 1 98.31 391 GLU A O 1
ATOM 3073 N N . PRO A 1 392 ? 29.891 -16.469 -2.738 1 98.62 392 PRO A N 1
ATOM 3074 C CA . PRO A 1 392 ? 29.156 -17.656 -3.15 1 98.62 392 PRO A CA 1
ATOM 3075 C C . PRO A 1 392 ? 29.672 -18.25 -4.461 1 98.62 392 PRO A C 1
ATOM 3077 O O . PRO A 1 392 ? 30.109 -17.516 -5.348 1 98.62 392 PRO A O 1
ATOM 3080 N N . THR A 1 393 ? 29.547 -19.531 -4.559 1 98.25 393 THR A N 1
ATOM 3081 C CA . THR A 1 393 ? 29.969 -20.234 -5.77 1 98.25 393 THR A CA 1
ATOM 3082 C C . THR A 1 393 ? 28.859 -20.172 -6.824 1 98.25 393 THR A C 1
ATOM 3084 O O . THR A 1 393 ? 29.141 -20.219 -8.023 1 98.25 393 THR A O 1
ATOM 3087 N N . ASP A 1 394 ? 27.656 -20.125 -6.422 1 98.25 394 ASP A N 1
ATOM 3088 C CA . ASP A 1 394 ? 26.484 -20.062 -7.297 1 98.25 394 ASP A CA 1
ATOM 3089 C C . ASP A 1 394 ? 25.469 -19.031 -6.781 1 98.25 394 ASP A C 1
ATOM 3091 O O . ASP A 1 394 ? 25.406 -18.781 -5.578 1 98.25 394 ASP A O 1
ATOM 3095 N N . PHE A 1 395 ? 24.781 -18.422 -7.691 1 98.56 395 PHE A N 1
ATOM 3096 C CA . PHE A 1 395 ? 23.797 -17.391 -7.402 1 98.56 395 PHE A CA 1
ATOM 3097 C C . PHE A 1 395 ? 22.656 -17.438 -8.414 1 98.56 395 PHE A C 1
ATOM 3099 O O . PHE A 1 395 ? 22.891 -17.484 -9.617 1 98.56 395 PHE A O 1
ATOM 3106 N N . PHE A 1 396 ? 21.359 -17.469 -7.824 1 98.5 396 PHE A N 1
ATOM 3107 C CA . PHE A 1 396 ? 20.234 -17.469 -8.766 1 98.5 396 PHE A CA 1
ATOM 3108 C C . PHE A 1 396 ? 18.953 -17 -8.086 1 98.5 396 PHE A C 1
ATOM 3110 O O . PHE A 1 396 ? 18.719 -17.312 -6.918 1 98.5 396 PHE A O 1
ATOM 3117 N N . PHE A 1 397 ? 18.188 -16.219 -8.797 1 98.38 397 PHE A N 1
ATOM 3118 C CA . PHE A 1 397 ? 16.797 -16.031 -8.43 1 98.38 397 PHE A CA 1
ATOM 3119 C C . PHE A 1 397 ? 15.93 -15.812 -9.664 1 98.38 397 PHE A C 1
ATOM 3121 O O . PHE A 1 397 ? 16.406 -15.312 -10.68 1 98.38 397 PHE A O 1
ATOM 3128 N N . GLN A 1 398 ? 14.688 -16.25 -9.586 1 98 398 GLN A N 1
ATOM 3129 C CA . GLN A 1 398 ? 13.719 -16.109 -10.664 1 98 398 GLN A CA 1
ATOM 3130 C C . GLN A 1 398 ? 13.062 -14.734 -10.648 1 98 398 GLN A C 1
ATOM 3132 O O . GLN A 1 398 ? 12.586 -14.289 -9.609 1 98 398 GLN A O 1
ATOM 3137 N N . ARG A 1 399 ? 13.117 -14.016 -11.812 1 97.81 399 ARG A N 1
ATOM 3138 C CA . ARG A 1 399 ? 12.414 -12.742 -11.953 1 97.81 399 ARG A CA 1
ATOM 3139 C C . ARG A 1 399 ? 10.969 -12.969 -12.398 1 97.81 399 ARG A C 1
ATOM 3141 O O . ARG A 1 399 ? 10.641 -12.781 -13.57 1 97.81 399 ARG A O 1
ATOM 3148 N N . TRP A 1 400 ? 10.133 -13.211 -11.453 1 98.19 400 TRP A N 1
ATOM 3149 C CA . TRP A 1 400 ? 8.758 -13.648 -11.68 1 98.19 400 TRP A CA 1
ATOM 3150 C C . TRP A 1 400 ? 7.949 -12.562 -12.375 1 98.19 400 TRP A C 1
ATOM 3152 O O . TRP A 1 400 ? 7.168 -12.852 -13.289 1 98.19 400 TRP A O 1
ATOM 3162 N N . ASN A 1 401 ? 8.07 -11.336 -11.922 1 96.5 401 ASN A N 1
ATOM 3163 C CA . ASN A 1 401 ? 7.293 -10.25 -12.508 1 96.5 401 ASN A CA 1
ATOM 3164 C C . ASN A 1 401 ? 7.727 -9.961 -13.938 1 96.5 401 ASN A C 1
ATOM 3166 O O . ASN A 1 401 ? 6.898 -9.609 -14.781 1 96.5 401 ASN A O 1
ATOM 3170 N N . ASP A 1 402 ? 8.969 -10.133 -14.258 1 94.81 402 ASP A N 1
ATOM 3171 C CA . ASP A 1 402 ? 9.508 -9.828 -15.578 1 94.81 402 ASP A CA 1
ATOM 3172 C C . ASP A 1 402 ? 9.242 -10.977 -16.562 1 94.81 402 ASP A C 1
ATOM 3174 O O . ASP A 1 402 ? 9.344 -10.797 -17.766 1 94.81 402 ASP A O 1
ATOM 3178 N N . ASP A 1 403 ? 8.984 -12.156 -16.031 1 96.69 403 ASP A N 1
ATOM 3179 C CA . ASP A 1 403 ? 8.695 -13.312 -16.891 1 96.69 403 ASP A CA 1
ATOM 3180 C C . ASP A 1 403 ? 7.32 -13.188 -17.531 1 96.69 403 ASP A C 1
ATOM 3182 O O . ASP A 1 403 ? 6.297 -13.219 -16.844 1 96.69 403 ASP A O 1
ATOM 3186 N N . PRO A 1 404 ? 7.258 -13.109 -18.812 1 95.69 404 PRO A N 1
ATOM 3187 C CA . PRO A 1 404 ? 5.988 -12.844 -19.5 1 95.69 404 PRO A CA 1
ATOM 3188 C C . PRO A 1 404 ? 5.004 -14.008 -19.375 1 95.69 404 PRO A C 1
ATOM 3190 O O . PRO A 1 404 ? 3.822 -13.859 -19.703 1 95.69 404 PRO A O 1
ATOM 3193 N N . LEU A 1 405 ? 5.422 -15.125 -18.875 1 97.12 405 LEU A N 1
ATOM 3194 C CA . LEU A 1 405 ? 4.539 -16.281 -18.75 1 97.12 405 LEU A CA 1
ATOM 3195 C C . LEU A 1 405 ? 3.779 -16.25 -17.438 1 97.12 405 LEU A C 1
ATOM 3197 O O . LEU A 1 405 ? 2.812 -16.984 -17.25 1 97.12 405 LEU A O 1
ATOM 3201 N N . TYR A 1 406 ? 4.227 -15.328 -16.547 1 97.19 406 TYR A N 1
ATOM 3202 C CA . TYR A 1 406 ? 3.617 -15.383 -15.219 1 97.19 406 TYR A CA 1
ATOM 3203 C C . TYR A 1 406 ? 3.242 -13.992 -14.734 1 97.19 406 TYR A C 1
ATOM 3205 O O . TYR A 1 406 ? 2.146 -13.789 -14.203 1 97.19 406 TYR A O 1
ATOM 3213 N N . HIS A 1 407 ? 4.176 -12.992 -14.852 1 97 407 HIS A N 1
ATOM 3214 C CA . HIS A 1 407 ? 4.043 -11.617 -14.375 1 97 407 HIS A CA 1
ATOM 3215 C C . HIS A 1 407 ? 3.678 -11.578 -12.898 1 97 407 HIS A C 1
ATOM 3217 O O . HIS A 1 407 ? 2.77 -10.852 -12.492 1 97 407 HIS A O 1
ATOM 3223 N N . GLY A 1 408 ? 4.363 -12.367 -12.148 1 97.62 408 GLY A N 1
ATOM 3224 C CA . GLY A 1 408 ? 4.203 -12.375 -10.703 1 97.62 408 GLY A CA 1
ATOM 3225 C C . GLY A 1 408 ? 4.211 -13.766 -10.109 1 97.62 408 GLY A C 1
ATOM 3226 O O . GLY A 1 408 ? 4.41 -14.75 -10.82 1 97.62 408 GLY A O 1
ATOM 3227 N N . SER A 1 409 ? 4.023 -13.883 -8.828 1 98.44 409 SER A N 1
ATOM 3228 C CA . SER A 1 409 ? 4.137 -15.148 -8.109 1 98.44 409 SER A CA 1
ATOM 3229 C C . SER A 1 409 ? 2.762 -15.711 -7.762 1 98.44 409 SER A C 1
ATOM 3231 O O . SER A 1 409 ? 2.381 -16.781 -8.25 1 98.44 409 SER A O 1
ATOM 3233 N N . TYR A 1 410 ? 1.988 -14.977 -7.02 1 98.38 410 TYR A N 1
ATOM 3234 C CA . TYR A 1 410 ? 0.633 -15.414 -6.707 1 98.38 410 TYR A CA 1
ATOM 3235 C C . TYR A 1 410 ? -0.236 -14.234 -6.281 1 98.38 410 TYR A C 1
ATOM 3237 O O . TYR A 1 410 ? 0.267 -13.133 -6.066 1 98.38 410 TYR A O 1
ATOM 3245 N N . SER A 1 411 ? -1.517 -14.445 -6.242 1 98.44 411 SER A N 1
ATOM 3246 C CA . SER A 1 411 ? -2.477 -13.367 -6.043 1 98.44 411 SER A CA 1
ATOM 3247 C C . SER A 1 411 ? -2.604 -13.008 -4.566 1 98.44 411 SER A C 1
ATOM 3249 O O . SER A 1 411 ? -2.328 -13.828 -3.695 1 98.44 411 SER A O 1
ATOM 3251 N N . ASN A 1 412 ? -2.891 -11.836 -4.312 1 98.38 412 ASN A N 1
ATOM 3252 C CA . ASN A 1 412 ? -3.297 -11.305 -3.016 1 98.38 412 ASN A CA 1
ATOM 3253 C C . ASN A 1 412 ? -4.566 -10.469 -3.127 1 98.38 412 ASN A C 1
ATOM 3255 O O . ASN A 1 412 ? -4.785 -9.789 -4.133 1 98.38 412 ASN A O 1
ATOM 3259 N N . TRP A 1 413 ? -5.398 -10.594 -2.109 1 97.69 413 TRP A N 1
ATOM 3260 C CA . TRP A 1 413 ? -6.641 -9.82 -2.059 1 97.69 413 TRP A CA 1
ATOM 3261 C C . TRP A 1 413 ? -6.391 -8.414 -1.526 1 97.69 413 TRP A C 1
ATOM 3263 O O . TRP A 1 413 ? -6.094 -8.234 -0.343 1 97.69 413 TRP A O 1
ATOM 3273 N N . PRO A 1 414 ? -6.48 -7.363 -2.375 1 97.56 414 PRO A N 1
ATOM 3274 C CA . PRO A 1 414 ? -6.223 -5.996 -1.92 1 97.56 414 PRO A CA 1
ATOM 3275 C C . PRO A 1 414 ? -7.406 -5.387 -1.175 1 97.56 414 PRO A C 1
ATOM 3277 O O . PRO A 1 414 ? -8.508 -5.953 -1.184 1 97.56 414 PRO A O 1
ATOM 3280 N N . PRO A 1 415 ? -7.137 -4.246 -0.527 1 95.12 415 PRO A N 1
ATOM 3281 C CA . PRO A 1 415 ? -8.281 -3.496 -0.009 1 95.12 415 PRO A CA 1
ATOM 3282 C C . PRO A 1 415 ? -9.203 -2.988 -1.115 1 95.12 415 PRO A C 1
ATOM 3284 O O . PRO A 1 415 ? -8.742 -2.703 -2.225 1 95.12 415 PRO A O 1
ATOM 3287 N N . SER A 1 416 ? -10.469 -2.857 -0.901 1 93 416 SER A N 1
ATOM 3288 C CA . SER A 1 416 ? -11.492 -2.352 -1.811 1 93 416 SER A CA 1
ATOM 3289 C C . SER A 1 416 ? -11.758 -3.332 -2.951 1 93 416 SER A C 1
ATOM 3291 O O . SER A 1 416 ? -12.125 -2.924 -4.055 1 93 416 SER A O 1
ATOM 3293 N N . PHE A 1 417 ? -11.328 -4.562 -2.834 1 95.12 417 PHE A N 1
ATOM 3294 C CA . PHE A 1 417 ? -11.727 -5.641 -3.727 1 95.12 417 PHE A CA 1
ATOM 3295 C C . PHE A 1 417 ? -12.961 -6.363 -3.186 1 95.12 417 PHE A C 1
ATOM 3297 O O . PHE A 1 417 ? -12.867 -7.098 -2.199 1 95.12 417 PHE A O 1
ATOM 3304 N N . PHE A 1 418 ? -14.133 -6.227 -3.785 1 93.12 418 PHE A N 1
ATOM 3305 C CA . PHE A 1 418 ? -15.414 -6.68 -3.262 1 93.12 418 PHE A CA 1
ATOM 3306 C C . PHE A 1 418 ? -15.742 -8.078 -3.771 1 93.12 418 PHE A C 1
ATOM 3308 O O . PHE A 1 418 ? -15.141 -8.547 -4.738 1 93.12 418 PHE A O 1
ATOM 3315 N N . SER A 1 419 ? -16.672 -8.742 -3.107 1 91.75 419 SER A N 1
ATOM 3316 C CA . SER A 1 419 ? -17.109 -10.078 -3.492 1 91.75 419 SER A CA 1
ATOM 3317 C C . SER A 1 419 ? -17.594 -10.109 -4.938 1 91.75 419 SER A C 1
ATOM 3319 O O . SER A 1 419 ? -17.391 -11.094 -5.648 1 91.75 419 SER A O 1
ATOM 3321 N N . GLU A 1 420 ? -18.188 -9 -5.316 1 94.5 420 GLU A N 1
ATOM 3322 C CA . GLU A 1 420 ? -18.688 -8.93 -6.684 1 94.5 420 GLU A CA 1
ATOM 3323 C C . GLU A 1 420 ? -17.547 -8.844 -7.691 1 94.5 420 GLU A C 1
ATOM 3325 O O . GLU A 1 420 ? -17.656 -9.367 -8.805 1 94.5 420 GLU A O 1
ATOM 3330 N N . HIS A 1 421 ? -16.453 -8.172 -7.316 1 95.75 421 HIS A N 1
ATOM 3331 C CA . HIS A 1 421 ? -15.273 -8.211 -8.172 1 95.75 421 HIS A CA 1
ATOM 3332 C C . HIS A 1 421 ? -14.781 -9.641 -8.352 1 95.75 421 HIS A C 1
ATOM 3334 O O . HIS A 1 421 ? -14.406 -10.031 -9.461 1 95.75 421 HIS A O 1
ATOM 3340 N N . HIS A 1 422 ? -14.812 -10.367 -7.258 1 95.88 422 HIS A N 1
ATOM 3341 C CA . HIS A 1 422 ? -14.336 -11.742 -7.324 1 95.88 422 HIS A CA 1
ATOM 3342 C C . HIS A 1 422 ? -15.266 -12.609 -8.164 1 95.88 422 HIS A C 1
ATOM 3344 O O . HIS A 1 422 ? -14.805 -13.461 -8.93 1 95.88 422 HIS A O 1
ATOM 3350 N N . ASP A 1 423 ? -16.609 -12.414 -7.996 1 95.62 423 ASP A N 1
ATOM 3351 C CA . ASP A 1 423 ? -17.562 -13.086 -8.883 1 95.62 423 ASP A CA 1
ATOM 3352 C C . ASP A 1 423 ? -17.219 -12.82 -10.344 1 95.62 423 ASP A C 1
ATOM 3354 O O . ASP A 1 423 ? -17.234 -13.734 -11.172 1 95.62 423 ASP A O 1
ATOM 3358 N N . ASN A 1 424 ? -16.953 -11.586 -10.602 1 97.81 424 ASN A N 1
ATOM 3359 C CA . ASN A 1 424 ? -16.625 -11.18 -11.969 1 97.81 424 ASN A CA 1
ATOM 3360 C C . ASN A 1 424 ? -15.312 -11.789 -12.438 1 97.81 424 ASN A C 1
ATOM 3362 O O . ASN A 1 424 ? -15.164 -12.102 -13.625 1 97.81 424 ASN A O 1
ATOM 3366 N N . LEU A 1 425 ? -14.344 -11.938 -11.547 1 97.94 425 LEU A N 1
ATOM 3367 C CA . LEU A 1 425 ? -13.078 -12.586 -11.867 1 97.94 425 LEU A CA 1
ATOM 3368 C C . LEU A 1 425 ? -13.297 -14.039 -12.266 1 97.94 425 LEU A C 1
ATOM 3370 O O . LEU A 1 425 ? -12.672 -14.531 -13.211 1 97.94 425 LEU A O 1
ATOM 3374 N N . ARG A 1 426 ? -14.25 -14.688 -11.672 1 96.88 426 ARG A N 1
ATOM 3375 C CA . ARG A 1 426 ? -14.547 -16.094 -11.883 1 96.88 426 ARG A CA 1
ATOM 3376 C C . ARG A 1 426 ? -15.438 -16.297 -13.109 1 96.88 426 ARG A C 1
ATOM 3378 O O . ARG A 1 426 ? -15.414 -17.344 -13.734 1 96.88 426 ARG A O 1
ATOM 3385 N N . ALA A 1 427 ? -16.156 -15.305 -13.461 1 97.69 427 ALA A N 1
ATOM 3386 C CA . ALA A 1 427 ? -17.219 -15.406 -14.445 1 97.69 427 ALA A CA 1
ATOM 3387 C C . ALA A 1 427 ? -16.672 -15.812 -15.812 1 97.69 427 ALA A C 1
ATOM 3389 O O . ALA A 1 427 ? -15.641 -15.297 -16.25 1 97.69 427 ALA A O 1
ATOM 3390 N N . ASN A 1 428 ? -17.344 -16.734 -16.438 1 97.94 428 ASN A N 1
ATOM 3391 C CA . ASN A 1 428 ? -17.047 -17.047 -17.828 1 97.94 428 ASN A CA 1
ATOM 3392 C C . ASN A 1 428 ? -17.562 -15.961 -18.766 1 97.94 428 ASN A C 1
ATOM 3394 O O . ASN A 1 428 ? -18.438 -15.188 -18.391 1 97.94 428 ASN A O 1
ATOM 3398 N N . VAL A 1 429 ? -17 -15.836 -19.875 1 97.81 429 VAL A N 1
ATOM 3399 C CA . VAL A 1 429 ? -17.5 -15.047 -21 1 97.81 429 VAL A CA 1
ATOM 3400 C C . VAL A 1 429 ? -17.75 -15.945 -22.203 1 97.81 429 VAL A C 1
ATOM 3402 O O . VAL A 1 429 ? -16.812 -16.469 -22.797 1 97.81 429 VAL A O 1
ATOM 3405 N N . GLY A 1 430 ? -19.016 -16.141 -22.562 1 96.62 430 GLY A N 1
ATOM 3406 C CA . GLY A 1 430 ? -19.344 -17.172 -23.516 1 96.62 430 GLY A CA 1
ATOM 3407 C C . GLY A 1 430 ? -18.859 -18.547 -23.094 1 96.62 430 GLY A C 1
ATOM 3408 O O . GLY A 1 430 ? -19.094 -18.969 -21.953 1 96.62 430 GLY A O 1
ATOM 3409 N N . ASN A 1 431 ? -18.297 -19.234 -24.062 1 97.5 431 ASN A N 1
ATOM 3410 C CA . ASN A 1 431 ? -17.828 -20.594 -23.781 1 97.5 431 ASN A CA 1
ATOM 3411 C C . ASN A 1 431 ? -16.391 -20.594 -23.25 1 97.5 431 ASN A C 1
ATOM 3413 O O . ASN A 1 431 ? -15.75 -21.641 -23.172 1 97.5 431 ASN A O 1
ATOM 3417 N N . LEU A 1 432 ? -15.906 -19.422 -22.828 1 98.5 432 LEU A N 1
ATOM 3418 C CA . LEU A 1 432 ? -14.586 -19.297 -22.219 1 98.5 432 LEU A CA 1
ATOM 3419 C C . LEU A 1 432 ? -14.703 -19.203 -20.703 1 98.5 432 LEU A C 1
ATOM 3421 O O . LEU A 1 432 ? -15.266 -18.25 -20.172 1 98.5 432 LEU A O 1
ATOM 3425 N N . TYR A 1 433 ? -14.164 -20.203 -20.031 1 98.38 433 TYR A N 1
ATOM 3426 C CA . TYR A 1 433 ? -14.164 -20.266 -18.578 1 98.38 433 TYR A CA 1
ATOM 3427 C C . TYR A 1 433 ? -12.789 -19.938 -18.016 1 98.38 433 TYR A C 1
ATOM 3429 O O . TYR A 1 433 ? -11.789 -19.969 -18.734 1 98.38 433 TYR A O 1
ATOM 3437 N N . PHE A 1 434 ? -12.758 -19.625 -16.719 1 98.62 434 PHE A N 1
ATOM 3438 C CA . PHE A 1 434 ? -11.516 -19.25 -16.047 1 98.62 434 PHE A CA 1
ATOM 3439 C C . PHE A 1 434 ? -11.328 -20.047 -14.758 1 98.62 434 PHE A C 1
ATOM 3441 O O . PHE A 1 434 ? -12.289 -20.281 -14.031 1 98.62 434 PHE A O 1
ATOM 3448 N N . ALA A 1 435 ? -10.094 -20.438 -14.531 1 98.12 435 ALA A N 1
ATOM 3449 C CA . ALA A 1 435 ? -9.742 -21.125 -13.281 1 98.12 435 ALA A CA 1
ATOM 3450 C C . ALA A 1 435 ? -8.289 -20.844 -12.898 1 98.12 435 ALA A C 1
ATOM 3452 O O . ALA A 1 435 ? -7.418 -20.766 -13.766 1 98.12 435 ALA A O 1
ATOM 3453 N N . GLY A 1 436 ? -7.977 -20.703 -11.672 1 98.25 436 GLY A N 1
ATOM 3454 C CA . GLY A 1 436 ? -6.68 -20.484 -11.047 1 98.25 436 GLY A CA 1
ATOM 3455 C C . GLY A 1 436 ? -6.773 -20.156 -9.57 1 98.25 436 GLY A C 1
ATOM 3456 O O . GLY A 1 436 ? -7.871 -19.984 -9.031 1 98.25 436 GLY A O 1
ATOM 3457 N N . GLU A 1 437 ? -5.652 -20.109 -8.969 1 98.25 437 GLU A N 1
ATOM 3458 C CA . GLU A 1 437 ? -5.695 -19.844 -7.539 1 98.25 437 GLU A CA 1
ATOM 3459 C C . GLU A 1 437 ? -6.344 -18.484 -7.258 1 98.25 437 GLU A C 1
ATOM 3461 O O . GLU A 1 437 ? -7.062 -18.328 -6.266 1 98.25 437 GLU A O 1
ATOM 3466 N N . ALA A 1 438 ? -6.262 -17.516 -8.148 1 98.19 438 ALA A N 1
ATOM 3467 C CA . ALA A 1 438 ? -6.793 -16.172 -7.941 1 98.19 438 ALA A CA 1
ATOM 3468 C C . ALA A 1 438 ? -8.32 -16.188 -7.883 1 98.19 438 ALA A C 1
ATOM 3470 O O . ALA A 1 438 ? -8.938 -15.273 -7.324 1 98.19 438 ALA A O 1
ATOM 3471 N N . THR A 1 439 ? -8.906 -17.219 -8.508 1 97.44 439 THR A N 1
ATOM 3472 C CA . THR A 1 439 ? -10.359 -17.297 -8.562 1 97.44 439 THR A CA 1
ATOM 3473 C C . THR A 1 439 ? -10.906 -18 -7.328 1 97.44 439 THR A C 1
ATOM 3475 O O . THR A 1 439 ? -12.117 -18.188 -7.199 1 97.44 439 THR A O 1
ATOM 3478 N N . SER A 1 440 ? -10.047 -18.328 -6.387 1 96.44 440 SER A N 1
ATOM 3479 C CA . SER A 1 440 ? -10.492 -18.953 -5.148 1 96.44 440 SER A CA 1
ATOM 3480 C C . SER A 1 440 ? -10.664 -17.922 -4.043 1 96.44 440 SER A C 1
ATOM 3482 O O . SER A 1 440 ? -9.727 -17.203 -3.707 1 96.44 440 SER A O 1
ATOM 3484 N N . THR A 1 441 ? -11.805 -17.859 -3.461 1 93.44 441 THR A N 1
ATOM 3485 C CA . THR A 1 441 ? -12.047 -16.953 -2.352 1 93.44 441 THR A CA 1
ATOM 3486 C C . THR A 1 441 ? -11.305 -17.406 -1.101 1 93.44 441 THR A C 1
ATOM 3488 O O . THR A 1 441 ? -10.688 -16.594 -0.406 1 93.44 441 THR A O 1
ATOM 3491 N N . LYS A 1 442 ? -11.258 -18.703 -0.88 1 93.56 442 LYS A N 1
ATOM 3492 C CA . LYS A 1 442 ? -10.727 -19.266 0.36 1 93.56 442 LYS A CA 1
ATOM 3493 C C . LYS A 1 442 ? -9.219 -19.453 0.277 1 93.56 442 LYS A C 1
ATOM 3495 O O . LYS A 1 442 ? -8.523 -19.391 1.293 1 93.56 442 LYS A O 1
ATOM 3500 N N . TYR A 1 443 ? -8.812 -19.719 -0.996 1 96.56 443 TYR A N 1
ATOM 3501 C CA . TYR A 1 443 ? -7.453 -20.25 -1.105 1 96.56 443 TYR A CA 1
ATOM 3502 C C . TYR A 1 443 ? -6.664 -19.5 -2.176 1 96.56 443 TYR A C 1
ATOM 3504 O O . TYR A 1 443 ? -5.883 -20.109 -2.91 1 96.56 443 TYR A O 1
ATOM 3512 N N . PHE A 1 444 ? -7.004 -18.188 -2.352 1 97.12 444 PHE A N 1
ATOM 3513 C CA . PHE A 1 444 ? -6.18 -17.422 -3.275 1 97.12 444 PHE A CA 1
ATOM 3514 C C . PHE A 1 444 ? -4.715 -17.453 -2.855 1 97.12 444 PHE A C 1
ATOM 3516 O O . PHE A 1 444 ? -4.406 -17.406 -1.664 1 97.12 444 PHE A O 1
ATOM 3523 N N . GLY A 1 445 ? -3.836 -17.641 -3.803 1 97.31 445 GLY A N 1
ATOM 3524 C CA . GLY A 1 445 ? -2.406 -17.609 -3.537 1 97.31 445 GLY A CA 1
ATOM 3525 C C . GLY A 1 445 ? -1.831 -18.969 -3.205 1 97.31 445 GLY A C 1
ATOM 3526 O O . GLY A 1 445 ? -0.612 -19.125 -3.125 1 97.31 445 GLY A O 1
ATOM 3527 N N . PHE A 1 446 ? -2.721 -20.016 -3.127 1 97.69 446 PHE A N 1
ATOM 3528 C CA . PHE A 1 446 ? -2.252 -21.328 -2.705 1 97.69 446 PHE A CA 1
ATOM 3529 C C . PHE A 1 446 ? -2.424 -22.359 -3.824 1 97.69 446 PHE A C 1
ATOM 3531 O O . PHE A 1 446 ? -3.307 -22.203 -4.672 1 97.69 446 PHE A O 1
ATOM 3538 N N . LEU A 1 447 ? -1.654 -23.406 -3.779 1 98.12 447 LEU A N 1
ATOM 3539 C CA . LEU A 1 447 ? -1.765 -24.516 -4.727 1 98.12 447 LEU A CA 1
ATOM 3540 C C . LEU A 1 447 ? -3.135 -25.172 -4.633 1 98.12 447 LEU A C 1
ATOM 3542 O O . LEU A 1 447 ? -3.725 -25.547 -5.652 1 98.12 447 LEU A O 1
ATOM 3546 N N . HIS A 1 448 ? -3.613 -25.375 -3.389 1 98 448 HIS A N 1
ATOM 3547 C CA . HIS A 1 448 ? -4.902 -26.031 -3.23 1 98 448 HIS A CA 1
ATOM 3548 C C . HIS A 1 448 ? -6.043 -25.156 -3.729 1 98 448 HIS A C 1
ATOM 3550 O O . HIS A 1 448 ? -7.117 -25.656 -4.059 1 98 448 HIS A O 1
ATOM 3556 N N . GLY A 1 449 ? -5.816 -23.828 -3.801 1 97.81 449 GLY A N 1
ATOM 3557 C CA . GLY A 1 449 ? -6.781 -22.984 -4.492 1 97.81 449 GLY A CA 1
ATOM 3558 C C . GLY A 1 449 ? -6.875 -23.297 -5.977 1 97.81 449 GLY A C 1
ATOM 3559 O O . GLY A 1 449 ? -7.973 -23.391 -6.527 1 97.81 449 GLY A O 1
ATOM 3560 N N . ALA A 1 450 ? -5.727 -23.422 -6.586 1 98.56 450 ALA A N 1
ATOM 3561 C CA . ALA A 1 450 ? -5.68 -23.797 -7.996 1 98.56 450 ALA A CA 1
ATOM 3562 C C . ALA A 1 450 ? -6.336 -25.156 -8.219 1 98.56 450 ALA A C 1
ATOM 3564 O O . ALA A 1 450 ? -7.078 -25.344 -9.188 1 98.56 450 ALA A O 1
ATOM 3565 N N . TYR A 1 451 ? -6.062 -26.094 -7.32 1 98.56 451 TYR A N 1
ATOM 3566 C CA . TYR A 1 451 ? -6.625 -27.438 -7.395 1 98.56 451 TYR A CA 1
ATOM 3567 C C . TYR A 1 451 ? -8.148 -27.391 -7.375 1 98.56 451 TYR A C 1
ATOM 3569 O O . TYR A 1 451 ? -8.805 -27.922 -8.273 1 98.56 451 TYR A O 1
ATOM 3577 N N . PHE A 1 452 ? -8.703 -26.734 -6.422 1 98 452 PHE A N 1
ATOM 3578 C CA . PHE A 1 452 ? -10.148 -26.734 -6.219 1 98 452 PHE A CA 1
ATOM 3579 C C . PHE A 1 452 ? -10.852 -25.984 -7.34 1 98 452 PHE A C 1
ATOM 3581 O O . PHE A 1 452 ? -11.938 -26.375 -7.773 1 98 452 PHE A O 1
ATOM 3588 N N . GLU A 1 453 ? -10.25 -24.938 -7.773 1 98.06 453 GLU A N 1
ATOM 3589 C CA . GLU A 1 453 ? -10.859 -24.172 -8.867 1 98.06 453 GLU A CA 1
ATOM 3590 C C . GLU A 1 453 ? -10.82 -24.969 -10.172 1 98.06 453 GLU A C 1
ATOM 3592 O O . GLU A 1 453 ? -11.781 -24.953 -10.938 1 98.06 453 GLU A O 1
ATOM 3597 N N . GLY A 1 454 ? -9.672 -25.641 -10.438 1 98.56 454 GLY A N 1
ATOM 3598 C CA . GLY A 1 454 ? -9.617 -26.531 -11.586 1 98.56 454 GLY A CA 1
ATOM 3599 C C . GLY A 1 454 ? -10.656 -27.641 -11.547 1 98.56 454 GLY A C 1
ATOM 3600 O O . GLY A 1 454 ? -11.312 -27.906 -12.547 1 98.56 454 GLY A O 1
ATOM 3601 N N . LEU A 1 455 ? -10.797 -28.219 -10.398 1 98.31 455 LEU A N 1
ATOM 3602 C CA . LEU A 1 455 ? -11.781 -29.266 -10.18 1 98.31 455 LEU A CA 1
ATOM 3603 C C . LEU A 1 455 ? -13.188 -28.781 -10.469 1 98.31 455 LEU A C 1
ATOM 3605 O O . LEU A 1 455 ? -13.93 -29.406 -11.227 1 98.31 455 LEU A O 1
ATOM 3609 N N . ALA A 1 456 ? -13.531 -27.641 -9.906 1 96.56 456 ALA A N 1
ATOM 3610 C CA . ALA A 1 456 ? -14.883 -27.109 -10.008 1 96.56 456 ALA A CA 1
ATOM 3611 C C . ALA A 1 456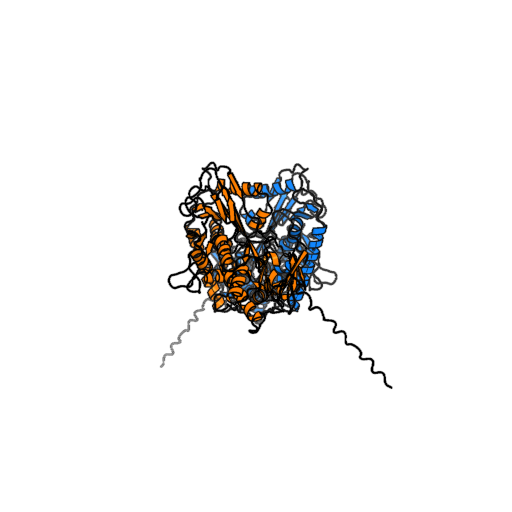 ? -15.219 -26.719 -11.445 1 96.56 456 ALA A C 1
ATOM 3613 O O . ALA A 1 456 ? -16.297 -27.047 -11.953 1 96.56 456 ALA A O 1
ATOM 3614 N N . ILE A 1 457 ? -14.336 -26.047 -12.117 1 97.56 457 ILE A N 1
ATOM 3615 C CA . ILE A 1 457 ? -14.609 -25.547 -13.453 1 97.56 457 ILE A CA 1
ATOM 3616 C C . ILE A 1 457 ? -14.609 -26.703 -14.453 1 97.56 457 ILE A C 1
ATOM 3618 O O . ILE A 1 457 ? -15.398 -26.719 -15.398 1 97.56 457 ILE A O 1
ATOM 3622 N N . GLY A 1 458 ? -13.695 -27.703 -14.273 1 97.88 458 GLY A N 1
ATOM 3623 C CA . GLY A 1 458 ? -13.734 -28.891 -15.102 1 97.88 458 GLY A CA 1
ATOM 3624 C C . GLY A 1 458 ? -15.062 -29.625 -15.023 1 97.88 458 GLY A C 1
ATOM 3625 O O . GLY A 1 458 ? -15.609 -30.031 -16.062 1 97.88 458 GLY A O 1
ATOM 3626 N N . GLN A 1 459 ? -15.547 -29.719 -13.828 1 96.5 459 GLN A N 1
ATOM 3627 C CA . GLN A 1 459 ? -16.828 -30.375 -13.625 1 96.5 459 GLN A CA 1
ATOM 3628 C C . GLN A 1 459 ? -17.969 -29.578 -14.273 1 96.5 459 GLN A C 1
ATOM 3630 O O . GLN A 1 459 ? -18.875 -30.156 -14.883 1 96.5 459 GLN A O 1
ATOM 3635 N N . MET A 1 460 ? -17.875 -28.312 -14.133 1 96.19 460 MET A N 1
ATOM 3636 C CA . MET A 1 460 ? -18.906 -27.438 -14.695 1 96.19 460 MET A CA 1
ATOM 3637 C C . MET A 1 460 ? -18.938 -27.562 -16.219 1 96.19 460 MET A C 1
ATOM 3639 O O . MET A 1 460 ? -20.016 -27.688 -16.812 1 96.19 460 MET A O 1
ATOM 3643 N N . VAL A 1 461 ? -17.828 -27.484 -16.844 1 97.56 461 VAL A N 1
ATOM 3644 C CA . VAL A 1 461 ? -17.734 -27.547 -18.297 1 97.56 461 VAL A CA 1
ATOM 3645 C C . VAL A 1 461 ? -18.172 -28.922 -18.797 1 97.56 461 VAL A C 1
ATOM 3647 O O . VAL A 1 461 ? -18.859 -29.047 -19.797 1 97.56 461 VAL A O 1
ATOM 3650 N N . ALA A 1 462 ? -17.797 -29.969 -18.094 1 97.44 462 ALA A N 1
ATOM 3651 C CA . ALA A 1 462 ? -18.25 -31.312 -18.438 1 97.44 462 ALA A CA 1
ATOM 3652 C C . ALA A 1 462 ? -19.781 -31.391 -18.391 1 97.44 462 ALA A C 1
ATOM 3654 O O . ALA A 1 462 ? -20.391 -32.031 -19.25 1 97.44 462 ALA A O 1
ATOM 3655 N N . GLY A 1 463 ? -20.312 -30.781 -17.344 1 95.69 463 GLY A N 1
ATOM 3656 C CA . GLY A 1 463 ? -21.766 -30.734 -17.25 1 95.69 463 GLY A CA 1
ATOM 3657 C C . GLY A 1 463 ? -22.406 -30.047 -18.438 1 95.69 463 GLY A C 1
ATOM 3658 O O . GLY A 1 463 ? -23.469 -30.484 -18.906 1 95.69 463 GLY A O 1
ATOM 3659 N N . CYS A 1 464 ? -21.828 -29 -18.891 1 95.06 464 CYS A N 1
ATOM 3660 C CA . CYS A 1 464 ? -22.328 -28.297 -20.062 1 95.06 464 CYS A CA 1
ATOM 3661 C C . CYS A 1 464 ? -22.297 -29.188 -21.297 1 95.06 464 CYS A C 1
ATOM 3663 O O . CYS A 1 464 ? -23.25 -29.203 -22.078 1 95.06 464 CYS A O 1
ATOM 3665 N N . ILE A 1 465 ? -21.266 -29.906 -21.484 1 95.06 465 ILE A N 1
ATOM 3666 C CA . ILE A 1 465 ? -21.078 -30.766 -22.625 1 95.06 465 ILE A CA 1
ATOM 3667 C C . ILE A 1 465 ? -22.109 -31.891 -22.609 1 95.06 465 ILE A C 1
ATOM 3669 O O . ILE A 1 465 ? -22.625 -32.281 -23.672 1 95.06 465 ILE A O 1
ATOM 3673 N N . HIS A 1 466 ? -22.469 -32.281 -21.438 1 94.62 466 HIS A N 1
ATOM 3674 C CA . HIS A 1 466 ? -23.422 -33.375 -21.297 1 94.62 466 HIS A CA 1
ATOM 3675 C C . HIS A 1 466 ? -24.859 -32.875 -21.328 1 94.62 466 HIS A C 1
ATOM 3677 O O . HIS A 1 466 ? -25.797 -33.656 -21.281 1 94.62 466 HIS A O 1
ATOM 3683 N N . GLY A 1 467 ? -25.016 -31.672 -21.484 1 88.5 467 GLY A N 1
ATOM 3684 C CA . GLY A 1 467 ? -26.359 -31.094 -21.578 1 88.5 467 GLY A CA 1
ATOM 3685 C C . GLY A 1 467 ? -27.047 -30.984 -20.234 1 88.5 467 GLY A C 1
ATOM 3686 O O . GLY A 1 467 ? -28.281 -31.047 -20.156 1 88.5 467 GLY A O 1
ATOM 3687 N N . GLU A 1 468 ? -26.281 -30.938 -19.156 1 82.19 468 GLU A N 1
ATOM 3688 C CA . GLU A 1 468 ? -26.828 -30.891 -17.812 1 82.19 468 GLU A CA 1
ATOM 3689 C C . GLU A 1 468 ? -27.125 -29.453 -17.391 1 82.19 468 GLU A C 1
ATOM 3691 O O . GLU A 1 468 ? -27.172 -29.141 -16.188 1 82.19 468 GLU A O 1
ATOM 3696 N N . GLY A 1 469 ? -27.375 -28.562 -18.344 1 75.25 469 GLY A N 1
ATOM 3697 C CA . GLY A 1 469 ? -27.641 -27.172 -18.016 1 75.25 469 GLY A CA 1
ATOM 3698 C C . GLY A 1 469 ? -26.391 -26.344 -17.828 1 75.25 469 GLY A C 1
ATOM 3699 O O . GLY A 1 469 ? -25.656 -26.516 -16.844 1 75.25 469 GLY A O 1
ATOM 3700 N N . CYS A 1 470 ? -26 -25.625 -18.797 1 82.19 470 CYS A N 1
ATOM 3701 C CA . CYS A 1 470 ? -24.812 -24.781 -18.734 1 82.19 470 CYS A CA 1
ATOM 3702 C C . CYS A 1 470 ? -25.156 -23.391 -18.219 1 82.19 470 CYS A C 1
ATOM 3704 O O . CYS A 1 470 ? -25.672 -22.562 -18.953 1 82.19 470 CYS A O 1
ATOM 3706 N N . VAL A 1 471 ? -25.188 -23.344 -16.781 1 77.62 471 VAL A N 1
ATOM 3707 C CA . VAL A 1 471 ? -25.5 -22.047 -16.203 1 77.62 471 VAL A CA 1
ATOM 3708 C C . VAL A 1 471 ? -24.203 -21.234 -16.047 1 77.62 471 VAL A C 1
ATOM 3710 O O . VAL A 1 471 ? -23.203 -21.75 -15.547 1 77.62 471 VAL A O 1
ATOM 3713 N N . GLY A 1 472 ? -24.203 -20.109 -16.688 1 86.56 472 GLY A N 1
ATOM 3714 C CA . GLY A 1 472 ? -23.062 -19.203 -16.547 1 86.56 472 GLY A CA 1
ATOM 3715 C C . GLY A 1 472 ? -22.812 -18.812 -15.102 1 86.56 472 GLY A C 1
ATOM 3716 O O . GLY A 1 472 ? -23.719 -18.844 -14.266 1 86.56 472 GLY A O 1
ATOM 3717 N N . LEU A 1 473 ? -21.547 -18.609 -14.758 1 93.38 473 LEU A N 1
ATOM 3718 C CA . LEU A 1 473 ? -21.203 -18.125 -13.43 1 93.38 473 LEU A CA 1
ATOM 3719 C C . LEU A 1 473 ? -21.719 -16.703 -13.219 1 93.38 473 LEU A C 1
ATOM 3721 O O . LEU A 1 473 ? -21.938 -15.961 -14.18 1 93.38 473 LEU A O 1
ATOM 3725 N N . LYS A 1 474 ? -21.922 -16.422 -11.922 1 92.69 474 LYS A N 1
ATOM 3726 C CA . LYS A 1 474 ? -22.453 -15.125 -11.539 1 92.69 474 LYS A CA 1
ATOM 3727 C C . LYS A 1 474 ? -21.578 -13.984 -12.031 1 92.69 474 LYS A C 1
ATOM 3729 O O . LYS A 1 474 ? -20.344 -14.078 -11.961 1 92.69 474 LYS A O 1
ATOM 3734 N N . GLN A 1 475 ? -22.156 -12.961 -12.633 1 94.88 475 GLN A N 1
ATOM 3735 C CA . GLN A 1 475 ? -21.469 -11.734 -13.031 1 94.88 475 GLN A CA 1
ATOM 3736 C C . GLN A 1 475 ? -22.297 -10.5 -12.664 1 94.88 475 GLN A C 1
ATOM 3738 O O . GLN A 1 475 ? -23.531 -10.562 -12.617 1 94.88 475 GLN A O 1
ATOM 3743 N N . VAL A 1 476 ? -21.625 -9.43 -12.305 1 95.12 476 VAL A N 1
ATOM 3744 C CA . VAL A 1 476 ? -22.234 -8.156 -11.969 1 95.12 476 VAL A CA 1
ATOM 3745 C C . VAL A 1 476 ? -21.641 -7.047 -12.836 1 95.12 476 VAL A C 1
ATOM 3747 O O . VAL A 1 476 ? -20.438 -6.816 -12.812 1 95.12 476 VAL A O 1
ATOM 3750 N N . ASN A 1 477 ? -22.5 -6.332 -13.562 1 95.38 477 ASN A N 1
ATOM 3751 C CA . ASN A 1 477 ? -22 -5.301 -14.469 1 95.38 477 ASN A CA 1
ATOM 3752 C C . ASN A 1 477 ? -21.469 -4.09 -13.711 1 95.38 477 ASN A C 1
ATOM 3754 O O . ASN A 1 477 ? -20.391 -3.59 -14.008 1 95.38 477 ASN A O 1
ATOM 3758 N N . ASP A 1 478 ? -22.312 -3.604 -12.773 1 94.19 478 ASP A N 1
ATOM 3759 C CA . ASP A 1 478 ? -21.969 -2.439 -11.961 1 94.19 478 ASP A CA 1
ATOM 3760 C C . ASP A 1 478 ? -21.969 -2.787 -10.477 1 94.19 478 ASP A C 1
ATOM 3762 O O . ASP A 1 478 ? -23 -3.195 -9.93 1 94.19 478 ASP A O 1
ATOM 3766 N N . ILE A 1 479 ? -20.828 -2.666 -9.938 1 94.69 479 ILE A N 1
ATOM 3767 C CA . ILE A 1 479 ? -20.75 -2.873 -8.5 1 94.69 479 ILE A CA 1
ATOM 3768 C C . ILE A 1 479 ? -21.047 -1.562 -7.773 1 94.69 479 ILE A C 1
ATOM 3770 O O . ILE A 1 479 ? -20.172 -0.718 -7.617 1 94.69 479 ILE A O 1
ATOM 3774 N N . ILE A 1 480 ? -22.234 -1.458 -7.258 1 93 480 ILE A N 1
ATOM 3775 C CA . ILE A 1 480 ? -22.781 -0.209 -6.738 1 93 480 ILE A CA 1
ATOM 3776 C C . ILE A 1 480 ? -22.344 -0.018 -5.285 1 93 480 ILE A C 1
ATOM 3778 O O . ILE A 1 480 ? -22.344 -0.968 -4.5 1 93 480 ILE A O 1
ATOM 3782 N N . ASN A 1 481 ? -21.891 1.197 -4.996 1 88.75 481 ASN A N 1
ATOM 3783 C CA . ASN A 1 481 ? -21.625 1.583 -3.611 1 88.75 481 ASN A CA 1
ATOM 3784 C C . ASN A 1 481 ? -22.922 1.855 -2.857 1 88.75 481 ASN A C 1
ATOM 3786 O O . ASN A 1 481 ? -23.594 2.865 -3.102 1 88.75 481 ASN A O 1
ATOM 3790 N N . LEU A 1 482 ? -23.25 1.069 -1.956 1 82 482 LEU A N 1
ATOM 3791 C CA . LEU A 1 482 ? -24.5 1.213 -1.223 1 82 482 LEU A CA 1
ATOM 3792 C C . LEU A 1 482 ? -24.344 2.201 -0.071 1 82 482 LEU A C 1
ATOM 3794 O O . LEU A 1 482 ? -25.328 2.525 0.609 1 82 482 LEU A O 1
ATOM 3798 N N . HIS A 1 483 ? -23.094 2.664 0.117 1 77.69 483 HIS A N 1
ATOM 3799 C CA . HIS A 1 483 ? -22.781 3.791 0.986 1 77.69 483 HIS A CA 1
ATOM 3800 C C . HIS A 1 483 ? -22.219 4.965 0.185 1 77.69 483 HIS A C 1
ATOM 3802 O O . HIS A 1 483 ? -21.062 5.344 0.355 1 77.69 483 HIS A O 1
ATOM 3808 N N . PRO A 1 484 ? -23.125 5.488 -0.627 1 69.5 484 PRO A N 1
ATOM 3809 C CA . PRO A 1 484 ? -22.516 6.492 -1.498 1 69.5 484 PRO A CA 1
ATOM 3810 C C . PRO A 1 484 ? -21.906 7.652 -0.717 1 69.5 484 PRO A C 1
ATOM 3812 O O . PRO A 1 484 ? -22.375 7.984 0.374 1 69.5 484 PRO A O 1
ATOM 3815 N N . TYR A 1 485 ? -20.828 8.156 -1.254 1 71.88 485 TYR A N 1
ATOM 3816 C CA . TYR A 1 485 ? -20.109 9.266 -0.625 1 71.88 485 TYR A CA 1
ATOM 3817 C C . TYR A 1 485 ? -20.969 10.523 -0.611 1 71.88 485 TYR A C 1
ATOM 3819 O O . TYR A 1 485 ? -21.672 10.82 -1.583 1 71.88 485 TYR A O 1
ATOM 3827 N N . GLU A 1 486 ? -21.125 11.016 0.591 1 70.06 486 GLU A N 1
ATOM 3828 C CA . GLU A 1 486 ? -21.781 12.305 0.732 1 70.06 486 GLU A CA 1
ATOM 3829 C C . GLU A 1 486 ? -20.781 13.453 0.74 1 70.06 486 GLU A C 1
ATOM 3831 O O . GLU A 1 486 ? -19.984 13.586 1.679 1 70.06 486 GLU A O 1
ATOM 3836 N N . ILE A 1 487 ? -20.656 14.102 -0.41 1 73.5 487 ILE A N 1
ATOM 3837 C CA . ILE A 1 487 ? -19.781 15.258 -0.459 1 73.5 487 ILE A CA 1
ATOM 3838 C C . ILE A 1 487 ? -20.531 16.5 0.004 1 73.5 487 ILE A C 1
ATOM 3840 O O . ILE A 1 487 ? -21.531 16.891 -0.601 1 73.5 487 ILE A O 1
ATOM 3844 N N . PRO A 1 488 ? -20.125 17 1.16 1 65.19 488 PRO A N 1
ATOM 3845 C CA . PRO A 1 488 ? -20.828 18.172 1.658 1 65.19 488 PRO A CA 1
ATOM 3846 C C . PRO A 1 488 ? -20.828 19.328 0.665 1 65.19 488 PRO A C 1
ATOM 3848 O O . PRO A 1 488 ? -19.828 19.531 -0.051 1 65.19 488 PRO A O 1
ATOM 3851 N N . ASN A 1 489 ? -22.125 19.828 0.634 1 63.28 489 ASN A N 1
ATOM 3852 C CA . ASN A 1 489 ? -22.188 21.062 -0.126 1 63.28 489 ASN A CA 1
ATOM 3853 C C . ASN A 1 489 ? -21.453 22.203 0.583 1 63.28 489 ASN A C 1
ATOM 3855 O O . ASN A 1 489 ? -21.375 22.219 1.812 1 63.28 489 ASN A O 1
ATOM 3859 N N . GLY A 1 490 ? -20.562 22.938 -0.065 1 58.16 490 GLY A N 1
ATOM 3860 C CA . GLY A 1 490 ? -19.859 24.062 0.526 1 58.16 490 GLY A CA 1
ATOM 3861 C C . GLY A 1 490 ? -18.406 23.766 0.828 1 58.16 490 GLY A C 1
ATOM 3862 O O . GLY A 1 490 ? -17.859 22.766 0.348 1 58.16 490 GLY A O 1
ATOM 3863 N N . THR A 1 491 ? -17.812 24.719 1.425 1 48.12 491 THR A N 1
ATOM 3864 C CA . THR A 1 491 ? -16.375 24.656 1.633 1 48.12 491 THR A CA 1
ATOM 3865 C C . THR A 1 491 ? -16.031 23.672 2.74 1 48.12 491 THR A C 1
ATOM 3867 O O . THR A 1 491 ? -14.859 23.328 2.932 1 48.12 491 THR A O 1
ATOM 3870 N N . SER A 1 492 ? -17.172 23.281 3.551 1 50.03 492 SER A N 1
ATOM 3871 C CA . SER A 1 492 ? -16.922 22.375 4.656 1 50.03 492 SER A CA 1
ATOM 3872 C C . SER A 1 492 ? -17.453 20.969 4.348 1 50.03 492 SER A C 1
ATOM 3874 O O . SER A 1 492 ? -18.297 20.812 3.461 1 50.03 492 SER A O 1
ATOM 3876 N N . GLY A 1 493 ? -16.812 19.641 4.469 1 47.81 493 GLY A N 1
ATOM 3877 C CA . GLY A 1 493 ? -17.172 18.234 4.402 1 47.81 493 GLY A CA 1
ATOM 3878 C C . GLY A 1 493 ? -15.984 17.328 4.086 1 47.81 493 GLY A C 1
ATOM 3879 O O . GLY A 1 493 ? -15.039 17.766 3.42 1 47.81 493 GLY A O 1
ATOM 3880 N N . MET B 1 1 ? -43.594 27.359 80.562 1 20.92 1 MET B N 1
ATOM 3881 C CA . MET B 1 1 ? -42.781 28.453 80.062 1 20.92 1 MET B CA 1
ATOM 3882 C C . MET B 1 1 ? -41.656 27.953 79.188 1 20.92 1 MET B C 1
ATOM 3884 O O . MET B 1 1 ? -40.75 27.25 79.625 1 20.92 1 MET B O 1
ATOM 3888 N N . ARG B 1 2 ? -42.125 27.578 77.938 1 24.84 2 ARG B N 1
ATOM 3889 C CA . ARG B 1 2 ? -41.594 26.938 76.75 1 24.84 2 ARG B CA 1
ATOM 3890 C C . ARG B 1 2 ? -40.438 27.75 76.125 1 24.84 2 ARG B C 1
ATOM 3892 O O . ARG B 1 2 ? -40.688 28.812 75.562 1 24.84 2 ARG B O 1
ATOM 3899 N N . ARG B 1 3 ? -39.375 27.891 77 1 25.47 3 ARG B N 1
ATOM 3900 C CA . ARG B 1 3 ? -38.281 28.781 76.625 1 25.47 3 ARG B CA 1
ATOM 3901 C C . ARG B 1 3 ? -37.812 28.469 75.188 1 25.47 3 ARG B C 1
ATOM 3903 O O . ARG B 1 3 ? -37.406 27.344 74.875 1 25.47 3 ARG B O 1
ATOM 3910 N N . LEU B 1 4 ? -38.406 29.141 74.25 1 30.12 4 LEU B N 1
ATOM 3911 C CA . LEU B 1 4 ? -38.156 29.094 72.812 1 30.12 4 LEU B CA 1
ATOM 3912 C C . LEU B 1 4 ? -36.719 29.516 72.5 1 30.12 4 LEU B C 1
ATOM 3914 O O . LEU B 1 4 ? -36.344 30.656 72.75 1 30.12 4 LEU B O 1
ATOM 3918 N N . TYR B 1 5 ? -35.719 28.609 72.812 1 35.19 5 TYR B N 1
ATOM 3919 C CA . TYR B 1 5 ? -34.375 29.062 72.5 1 35.19 5 TYR B CA 1
ATOM 3920 C C . TYR B 1 5 ? -34.25 29.406 71 1 35.19 5 TYR B C 1
ATOM 3922 O O . TYR B 1 5 ? -34.75 28.656 70.125 1 35.19 5 TYR B O 1
ATOM 3930 N N . PRO B 1 6 ? -34.125 30.672 70.75 1 36.16 6 PRO B N 1
ATOM 3931 C CA . PRO B 1 6 ? -34 31.078 69.312 1 36.16 6 PRO B CA 1
ATOM 3932 C C . PRO B 1 6 ? -32.781 30.422 68.625 1 36.16 6 PRO B C 1
ATOM 3934 O O . PR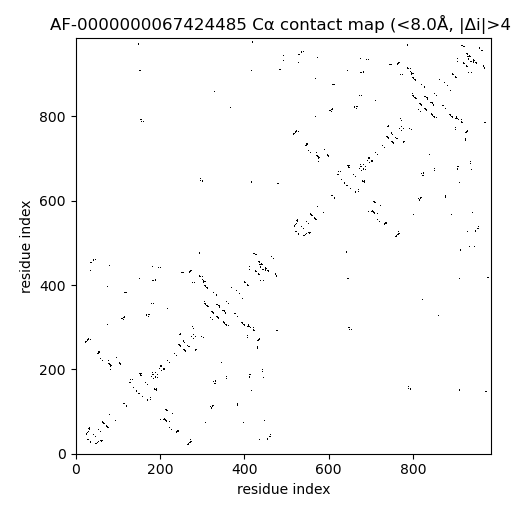O B 1 6 ? -31.688 30.422 69.188 1 36.16 6 PRO B O 1
ATOM 3937 N N . PHE B 1 7 ? -32.969 29.219 68.062 1 36.09 7 PHE B N 1
ATOM 3938 C CA . PHE B 1 7 ? -31.859 28.625 67.312 1 36.09 7 PHE B CA 1
ATOM 3939 C C . PHE B 1 7 ? -31.344 29.594 66.25 1 36.09 7 PHE B C 1
ATOM 3941 O O . PHE B 1 7 ? -32.125 30.078 65.375 1 36.09 7 PHE B O 1
ATOM 3948 N N . LEU B 1 8 ? -30.344 30.422 66.625 1 33.16 8 LEU B N 1
ATOM 3949 C CA . LEU B 1 8 ? -29.625 31.234 65.625 1 33.16 8 LEU B CA 1
ATOM 3950 C C . LEU B 1 8 ? -29.125 30.375 64.5 1 33.16 8 LEU B C 1
ATOM 3952 O O . LEU B 1 8 ? -28.359 29.422 64.688 1 33.16 8 LEU B O 1
ATOM 3956 N N . LEU B 1 9 ? -29.859 30.312 63.375 1 32.81 9 LEU B N 1
ATOM 3957 C CA . LEU B 1 9 ? -29.453 29.719 62.125 1 32.81 9 LEU B CA 1
ATOM 3958 C C . LEU B 1 9 ? -28.172 30.359 61.594 1 32.81 9 LEU B C 1
ATOM 3960 O O . LEU B 1 9 ? -28.156 31.547 61.312 1 32.81 9 LEU B O 1
ATOM 3964 N N . ILE B 1 10 ? -26.984 29.891 62.125 1 35.53 10 ILE B N 1
ATOM 3965 C CA . ILE B 1 10 ? -25.75 30.328 61.5 1 35.53 10 ILE B CA 1
ATOM 3966 C C . ILE B 1 10 ? -25.781 30 60 1 35.53 10 ILE B C 1
ATOM 3968 O O . ILE B 1 10 ? -25.938 28.828 59.625 1 35.53 10 ILE B O 1
ATOM 3972 N N . ALA B 1 11 ? -26.125 30.938 59.156 1 35.53 11 ALA B N 1
ATOM 3973 C CA . ALA B 1 11 ? -25.984 30.859 57.719 1 35.53 11 ALA B CA 1
ATOM 3974 C C . ALA B 1 11 ? -24.562 30.516 57.312 1 35.53 11 ALA B C 1
ATOM 3976 O O . ALA B 1 11 ? -23.641 31.297 57.562 1 35.53 11 ALA B O 1
ATOM 3977 N N . ILE B 1 12 ? -24.172 29.312 57.406 1 34.75 12 ILE B N 1
ATOM 3978 C CA . ILE B 1 12 ? -22.906 28.953 56.812 1 34.75 12 ILE B CA 1
ATOM 3979 C C . ILE B 1 12 ? -22.844 29.438 55.375 1 34.75 12 ILE B C 1
ATOM 3981 O O . ILE B 1 12 ? -23.672 29.016 54.531 1 34.75 12 ILE B O 1
ATOM 3985 N N . ALA B 1 13 ? -22.359 30.656 55.219 1 34.75 13 ALA B N 1
ATOM 3986 C CA . ALA B 1 13 ? -22.062 31.156 53.875 1 34.75 13 ALA B CA 1
ATOM 3987 C C . ALA B 1 13 ? -21.297 30.109 53.062 1 34.75 13 ALA B C 1
ATOM 3989 O O . ALA B 1 13 ? -20.203 29.703 53.438 1 34.75 13 ALA B O 1
ATOM 3990 N N . GLY B 1 14 ? -22 29.188 52.5 1 32.09 14 GLY B N 1
ATOM 3991 C CA . GLY B 1 14 ? -21.391 28.297 51.531 1 32.09 14 GLY B CA 1
ATOM 3992 C C . GLY B 1 14 ? -20.422 29.016 50.594 1 32.09 14 GLY B C 1
ATOM 3993 O O . GLY B 1 14 ? -20.797 29.984 49.938 1 32.09 14 GLY B O 1
ATOM 3994 N N . GLY B 1 15 ? -19.156 29.109 51.031 1 32.94 15 GLY B N 1
ATOM 3995 C CA . GLY B 1 15 ? -18.172 29.641 50.094 1 32.94 15 GLY B CA 1
ATOM 3996 C C . GLY B 1 15 ? -18.406 29.172 48.688 1 32.94 15 GLY B C 1
ATOM 3997 O O . GLY B 1 15 ? -18.75 28.016 48.438 1 32.94 15 GLY B O 1
ATOM 3998 N N . ARG B 1 16 ? -18.922 30.062 47.875 1 36.78 16 ARG B N 1
ATOM 3999 C CA . ARG B 1 16 ? -18.969 29.75 46.469 1 36.78 16 ARG B CA 1
ATOM 4000 C C . ARG B 1 16 ? -17.734 28.953 46.031 1 36.78 16 ARG B C 1
ATOM 4002 O O . ARG B 1 16 ? -16.625 29.25 46.469 1 36.78 16 ARG B O 1
ATOM 4009 N N . PRO B 1 17 ? -17.828 27.703 45.562 1 36.22 17 PRO B N 1
ATOM 4010 C CA . PRO B 1 17 ? -16.656 26.984 45.062 1 36.22 17 PRO B CA 1
ATOM 4011 C C . PRO B 1 17 ? -15.695 27.906 44.281 1 36.22 17 PRO B C 1
ATOM 4013 O O . PRO B 1 17 ? -16.141 28.797 43.562 1 36.22 17 PRO B O 1
ATOM 4016 N N . SER B 1 18 ? -14.578 28.281 44.875 1 33.78 18 SER B N 1
ATOM 4017 C CA . SER B 1 18 ? -13.5 29 44.188 1 33.78 18 SER B CA 1
ATOM 4018 C C . SER B 1 18 ? -13.422 28.625 42.719 1 33.78 18 SER B C 1
ATOM 4020 O O . SER B 1 18 ? -13.438 27.438 42.375 1 33.78 18 SER B O 1
ATOM 4022 N N . ALA B 1 19 ? -13.945 29.406 41.75 1 41 19 ALA B N 1
ATOM 4023 C CA . ALA B 1 19 ? -13.602 29.312 40.312 1 41 19 ALA B CA 1
ATOM 4024 C C . ALA B 1 19 ? -12.195 28.75 40.156 1 41 19 ALA B C 1
ATOM 4026 O O . ALA B 1 19 ? -11.234 29.266 40.719 1 41 19 ALA B O 1
ATOM 4027 N N . ASN B 1 20 ? -11.844 27.5 40.156 1 47.03 20 ASN B N 1
ATOM 4028 C CA . ASN B 1 20 ? -10.547 26.938 39.781 1 47.03 20 ASN B CA 1
ATOM 4029 C C . ASN B 1 20 ? -9.812 27.797 38.781 1 47.03 20 ASN B C 1
ATOM 4031 O O . ASN B 1 20 ? -10.305 28 37.656 1 47.03 20 ASN B O 1
ATOM 4035 N N . PRO B 1 21 ? -8.828 28.609 39.094 1 55.53 21 PRO B N 1
ATOM 4036 C CA . PRO B 1 21 ? -8.102 29.656 38.375 1 55.53 21 PRO B CA 1
ATOM 4037 C C . PRO B 1 21 ? -7.77 29.281 36.938 1 55.53 21 PRO B C 1
ATOM 4039 O O . PRO B 1 21 ? -7.473 30.141 36.094 1 55.53 21 PRO B O 1
ATOM 4042 N N . HIS B 1 22 ? -7.93 28.078 36.438 1 83 22 HIS B N 1
ATOM 4043 C CA . HIS B 1 22 ? -7.523 27.906 35.031 1 83 22 HIS B CA 1
ATOM 4044 C C . HIS B 1 22 ? -8.664 27.344 34.188 1 83 22 HIS B C 1
ATOM 4046 O O . HIS B 1 22 ? -8.484 26.375 33.469 1 83 22 HIS B O 1
ATOM 4052 N N . HIS B 1 23 ? -9.906 27.938 34.375 1 92.94 23 HIS B N 1
ATOM 4053 C CA . HIS B 1 23 ? -11.055 27.531 33.594 1 92.94 23 HIS B CA 1
ATOM 4054 C C . HIS B 1 23 ? -11.32 28.516 32.438 1 92.94 23 HIS B C 1
ATOM 4056 O O . HIS B 1 23 ? -11.258 29.734 32.656 1 92.94 23 HIS B O 1
ATOM 4062 N N . HIS B 1 24 ? -11.617 28.016 31.266 1 97.12 24 HIS B N 1
ATOM 4063 C CA . HIS B 1 24 ? -12.031 28.781 30.094 1 97.12 24 HIS B CA 1
ATOM 4064 C C . HIS B 1 24 ? -13.305 28.203 29.484 1 97.12 24 HIS B C 1
ATOM 4066 O O . HIS B 1 24 ? -13.68 27.062 29.781 1 97.12 24 HIS B O 1
ATOM 4072 N N . GLN B 1 25 ? -14 28.984 28.719 1 97.44 25 GLN B N 1
ATOM 4073 C CA . GLN B 1 25 ? -15.133 28.438 27.984 1 97.44 25 GLN B CA 1
ATOM 4074 C C . GLN B 1 25 ? -14.688 27.391 26.969 1 97.44 25 GLN B C 1
ATOM 4076 O O . GLN B 1 25 ? -15.32 26.344 26.828 1 97.44 25 GLN B O 1
ATOM 4081 N N . VAL B 1 26 ? -13.609 27.719 26.234 1 98.5 26 VAL B N 1
ATOM 4082 C CA . VAL B 1 26 ? -13.164 26.781 25.203 1 98.5 26 VAL B CA 1
ATOM 4083 C C . VAL B 1 26 ? -11.656 26.578 25.312 1 98.5 26 VAL B C 1
ATOM 4085 O O . VAL B 1 26 ? -10.898 27.547 25.406 1 98.5 26 VAL B O 1
ATOM 4088 N N . LEU B 1 27 ? -11.195 25.328 25.328 1 98.88 27 LEU B N 1
ATOM 4089 C CA . LEU B 1 27 ? -9.789 24.984 25.141 1 98.88 27 LEU B CA 1
ATOM 4090 C C . LEU B 1 27 ? -9.523 24.625 23.688 1 98.88 27 LEU B C 1
ATOM 4092 O O . LEU B 1 27 ? -10.18 23.75 23.125 1 98.88 27 LEU B O 1
ATOM 4096 N N . VAL B 1 28 ? -8.633 25.344 23.031 1 98.94 28 VAL B N 1
ATOM 4097 C CA . VAL B 1 28 ? -8.188 25 21.688 1 98.94 28 VAL B CA 1
ATOM 4098 C C . VAL B 1 28 ? -6.828 24.297 21.766 1 98.94 28 VAL B C 1
ATOM 4100 O O . VAL B 1 28 ? -5.82 24.922 22.094 1 98.94 28 VAL B O 1
ATOM 4103 N N . LEU B 1 29 ? -6.82 23.031 21.453 1 98.88 29 LEU B N 1
ATOM 4104 C CA . LEU B 1 29 ? -5.613 22.219 21.594 1 98.88 29 LEU B CA 1
ATOM 4105 C C . LEU B 1 29 ? -4.852 22.125 20.281 1 98.88 29 LEU B C 1
ATOM 4107 O O . LEU B 1 29 ? -5.23 21.359 19.391 1 98.88 29 LEU B O 1
ATOM 4111 N N . GLY B 1 30 ? -3.74 22.828 20.188 1 98.62 30 GLY B N 1
ATOM 4112 C CA . GLY B 1 30 ? -2.938 22.938 18.984 1 98.62 30 GLY B CA 1
ATOM 4113 C C . GLY B 1 30 ? -2.971 24.328 18.375 1 98.62 30 GLY B C 1
ATOM 4114 O O . GLY B 1 30 ? -4.031 24.953 18.297 1 98.62 30 GLY B O 1
ATOM 4115 N N . GLY B 1 31 ? -1.831 24.75 17.953 1 98.44 31 GLY B N 1
ATOM 4116 C CA . GLY B 1 31 ? -1.696 26.109 17.422 1 98.44 31 GLY B CA 1
ATOM 4117 C C . GLY B 1 31 ? -1.343 26.125 15.945 1 98.44 31 GLY B C 1
ATOM 4118 O O . GLY B 1 31 ? -0.597 27 15.492 1 98.44 31 GLY B O 1
ATOM 4119 N N . GLY B 1 32 ? -1.801 25.141 15.164 1 98.44 32 GLY B N 1
ATOM 4120 C CA . GLY B 1 32 ? -1.7 25.172 13.719 1 98.44 32 GLY B CA 1
ATOM 4121 C C . GLY B 1 32 ? -2.834 25.938 13.055 1 98.44 32 GLY B C 1
ATOM 4122 O O . GLY B 1 32 ? -3.592 26.641 13.727 1 98.44 32 GLY B O 1
ATOM 4123 N N . VAL B 1 33 ? -2.998 25.734 11.773 1 98.69 33 VAL B N 1
ATOM 4124 C CA . VAL B 1 33 ? -3.992 26.453 10.992 1 98.69 33 VAL B CA 1
ATOM 4125 C C . VAL B 1 33 ? -5.391 26.172 11.539 1 98.69 33 VAL B C 1
ATOM 4127 O O . VAL B 1 33 ? -6.172 27.094 11.773 1 98.69 33 VAL B O 1
ATOM 4130 N N . ALA B 1 34 ? -5.711 24.938 11.781 1 98.81 34 ALA B N 1
ATOM 4131 C CA . ALA B 1 34 ? -7.039 24.578 12.258 1 98.81 34 ALA B CA 1
ATOM 4132 C C . ALA B 1 34 ? -7.336 25.203 13.609 1 98.81 34 ALA B C 1
ATOM 4134 O O . ALA B 1 34 ? -8.438 25.719 13.836 1 98.81 34 ALA B O 1
ATOM 4135 N N . GLY B 1 35 ? -6.363 25.219 14.5 1 98.81 35 GLY B N 1
ATOM 4136 C CA . GLY B 1 35 ? -6.555 25.781 15.828 1 98.81 35 GLY B CA 1
ATOM 4137 C C . GLY B 1 35 ? -6.742 27.281 15.82 1 98.81 35 GLY B C 1
ATOM 4138 O O . GLY B 1 35 ? -7.656 27.797 16.469 1 98.81 35 GLY B O 1
ATOM 4139 N N . ILE B 1 36 ? -5.922 27.938 15.078 1 98.81 36 ILE B N 1
ATOM 4140 C CA . ILE B 1 36 ? -5.961 29.391 15.047 1 98.81 36 ILE B CA 1
ATOM 4141 C C . ILE B 1 36 ? -7.262 29.859 14.398 1 98.81 36 ILE B C 1
ATOM 4143 O O . ILE B 1 36 ? -7.898 30.812 14.875 1 98.81 36 ILE B O 1
ATOM 4147 N N . ILE B 1 37 ? -7.641 29.156 13.328 1 98.81 37 ILE B N 1
ATOM 4148 C CA . ILE B 1 37 ? -8.859 29.562 12.625 1 98.81 37 ILE B CA 1
ATOM 4149 C C . ILE B 1 37 ? -10.078 29.234 13.477 1 98.81 37 ILE B C 1
ATOM 4151 O O . ILE B 1 37 ? -11.062 29.984 13.477 1 98.81 37 ILE B O 1
ATOM 4155 N N . ALA B 1 38 ? -10.047 28.125 14.219 1 98.81 38 ALA B N 1
ATOM 4156 C CA . ALA B 1 38 ? -11.125 27.812 15.156 1 98.81 38 ALA B CA 1
ATOM 4157 C C . ALA B 1 38 ? -11.25 28.906 16.219 1 98.81 38 ALA B C 1
ATOM 4159 O O . ALA B 1 38 ? -12.352 29.391 16.5 1 98.81 38 ALA B O 1
ATOM 4160 N N . ALA B 1 39 ? -10.125 29.344 16.797 1 98.81 39 ALA B N 1
ATOM 4161 C CA . ALA B 1 39 ? -10.117 30.406 17.797 1 98.81 39 ALA B CA 1
ATOM 4162 C C . ALA B 1 39 ? -10.641 31.719 17.219 1 98.81 39 ALA B C 1
ATOM 4164 O O . ALA B 1 39 ? -11.398 32.438 17.875 1 98.81 39 ALA B O 1
ATOM 4165 N N . ARG B 1 40 ? -10.211 32 16.016 1 98.69 40 ARG B N 1
ATOM 4166 C CA . ARG B 1 40 ? -10.703 33.188 15.352 1 98.69 40 ARG B CA 1
ATOM 4167 C C . ARG B 1 40 ? -12.219 33.156 15.18 1 98.69 40 ARG B C 1
ATOM 4169 O O . ARG B 1 40 ? -12.906 34.156 15.367 1 98.69 40 ARG B O 1
ATOM 4176 N N . SER B 1 41 ? -12.68 31.984 14.758 1 98.25 41 SER B N 1
ATOM 4177 C CA . SER B 1 41 ? -14.117 31.812 14.578 1 98.25 41 SER B CA 1
ATOM 4178 C C . SER B 1 41 ? -14.859 32.031 15.891 1 98.25 41 SER B C 1
ATOM 4180 O O . SER B 1 41 ? -15.922 32.656 15.898 1 98.25 41 SER B O 1
ATOM 4182 N N . LEU B 1 42 ? -14.367 31.531 17 1 98.25 42 LEU B N 1
ATOM 4183 C CA . LEU B 1 42 ? -14.938 31.781 18.328 1 98.25 42 LEU B CA 1
ATOM 4184 C C . LEU B 1 42 ? -14.984 33.281 18.625 1 98.25 42 LEU B C 1
ATOM 4186 O O . LEU B 1 42 ? -16.031 33.812 19 1 98.25 42 LEU B O 1
ATOM 4190 N N . HIS B 1 43 ? -13.898 33.938 18.375 1 98.31 43 HIS B N 1
ATOM 4191 C CA . HIS B 1 43 ? -13.781 35.375 18.641 1 98.31 43 HIS B CA 1
ATOM 4192 C C . HIS B 1 43 ? -14.789 36.156 17.812 1 98.31 43 HIS B C 1
ATOM 4194 O O . HIS B 1 43 ? -15.461 37.031 18.328 1 98.31 43 HIS B O 1
ATOM 4200 N N . THR B 1 44 ? -14.844 35.781 16.531 1 97.88 44 THR B N 1
ATOM 4201 C CA . THR B 1 44 ? -15.742 36.5 15.625 1 97.88 44 THR B CA 1
ATOM 4202 C C . THR B 1 44 ? -17.203 36.312 16.047 1 97.88 44 THR B C 1
ATOM 4204 O O . THR B 1 44 ? -18.047 37.156 15.766 1 97.88 44 THR B O 1
ATOM 4207 N N . LYS B 1 45 ? -17.438 35.219 16.766 1 97.19 45 LYS B N 1
ATOM 4208 C CA . LYS B 1 45 ? -18.781 34.938 17.234 1 97.19 45 LYS B CA 1
ATOM 4209 C C . LYS B 1 45 ? -19 35.438 18.672 1 97.19 45 LYS B C 1
ATOM 4211 O O . LYS B 1 45 ? -20.016 35.125 19.297 1 97.19 45 LYS B O 1
ATOM 4216 N N . GLY B 1 46 ? -18.016 36.125 19.203 1 97.19 46 GLY B N 1
ATOM 4217 C CA . GLY B 1 46 ? -18.156 36.781 20.5 1 97.19 46 GLY B CA 1
ATOM 4218 C C . GLY B 1 46 ? -17.719 35.906 21.656 1 97.19 46 GLY B C 1
ATOM 4219 O O . GLY B 1 46 ? -17.984 36.25 22.828 1 97.19 46 GLY B O 1
ATOM 4220 N N . VAL B 1 47 ? -17.141 34.781 21.438 1 97.75 47 VAL B N 1
ATOM 4221 C CA . VAL B 1 47 ? -16.578 33.938 22.484 1 97.75 47 VAL B CA 1
ATOM 4222 C C . VAL B 1 47 ? -15.094 34.219 22.641 1 97.75 47 VAL B C 1
ATOM 4224 O O . VAL B 1 47 ? -14.266 33.656 21.922 1 97.75 47 VAL B O 1
ATOM 4227 N N . ASP B 1 48 ? -14.758 34.969 23.703 1 97.06 48 ASP B N 1
ATOM 4228 C CA . ASP B 1 48 ? -13.375 35.406 23.844 1 97.06 48 ASP B CA 1
ATOM 4229 C C . ASP B 1 48 ? -12.656 34.688 24.969 1 97.06 48 ASP B C 1
ATOM 4231 O O . ASP B 1 48 ? -11.43 34.75 25.078 1 97.06 48 ASP B O 1
ATOM 4235 N N . ASP B 1 49 ? -13.445 33.969 25.719 1 97.19 49 ASP B N 1
ATOM 4236 C CA . ASP B 1 49 ? -12.82 33.219 26.812 1 97.19 49 ASP B CA 1
ATOM 4237 C C . ASP B 1 49 ? -12.344 31.859 26.312 1 97.19 49 ASP B C 1
ATOM 4239 O O . ASP B 1 49 ? -12.945 30.828 26.641 1 97.19 49 ASP B O 1
ATOM 4243 N N . PHE B 1 50 ? -11.297 31.828 25.578 1 98.25 50 PHE B N 1
ATOM 4244 C CA . PHE B 1 50 ? -10.633 30.625 25.109 1 98.25 50 PHE B CA 1
ATOM 4245 C C . PHE B 1 50 ? -9.133 30.688 25.391 1 98.25 50 PHE B C 1
ATOM 4247 O O . PHE B 1 50 ? -8.586 31.75 25.641 1 98.25 50 PHE B O 1
ATOM 4254 N N . VAL B 1 51 ? -8.516 29.547 25.344 1 98.44 51 VAL B N 1
ATOM 4255 C CA . VAL B 1 51 ? -7.062 29.484 25.422 1 98.44 51 VAL B CA 1
ATOM 4256 C C . VAL B 1 51 ? -6.527 28.469 24.422 1 98.44 51 VAL B C 1
ATOM 4258 O O . VAL B 1 51 ? -7.082 27.375 24.281 1 98.44 51 VAL B O 1
ATOM 4261 N N . ILE B 1 52 ? -5.52 28.906 23.609 1 98.62 52 ILE B N 1
ATOM 4262 C CA . ILE B 1 52 ? -4.805 28.016 22.703 1 98.62 52 ILE B CA 1
ATOM 4263 C C . ILE B 1 52 ? -3.631 27.359 23.422 1 98.62 52 ILE B C 1
ATOM 4265 O O . ILE B 1 52 ? -2.787 28.047 24 1 98.62 52 ILE B O 1
ATOM 4269 N N . ILE B 1 53 ? -3.617 26.078 23.422 1 98.5 53 ILE B N 1
ATOM 4270 C CA . ILE B 1 53 ? -2.553 25.312 24.047 1 98.5 53 ILE B CA 1
ATOM 4271 C C . ILE B 1 53 ? -1.673 24.656 22.984 1 98.5 53 ILE B C 1
ATOM 4273 O O . ILE B 1 53 ? -2.133 23.812 22.219 1 98.5 53 ILE B O 1
ATOM 4277 N N . GLU B 1 54 ? -0.455 25.094 22.906 1 98.44 54 GLU B N 1
ATOM 4278 C CA . GLU B 1 54 ? 0.474 24.672 21.859 1 98.44 54 GLU B CA 1
ATOM 4279 C C . GLU B 1 54 ? 1.763 24.125 22.453 1 98.44 54 GLU B C 1
ATOM 4281 O O . GLU B 1 54 ? 2.35 24.719 23.344 1 98.44 54 GLU B O 1
ATOM 4286 N N . ALA B 1 55 ? 2.188 22.938 21.969 1 98.44 55 ALA B N 1
ATOM 4287 C CA . ALA B 1 55 ? 3.35 22.219 22.5 1 98.44 55 ALA B CA 1
ATOM 4288 C C . ALA B 1 55 ? 4.641 22.969 22.188 1 98.44 55 ALA B C 1
ATOM 4290 O O . ALA B 1 55 ? 5.594 22.938 22.969 1 98.44 55 ALA B O 1
ATOM 4291 N N . ARG B 1 56 ? 4.691 23.672 21.094 1 98.06 56 ARG B N 1
ATOM 4292 C CA . ARG B 1 56 ? 5.906 24.359 20.656 1 98.06 56 ARG B CA 1
ATOM 4293 C C . ARG B 1 56 ? 5.98 25.766 21.25 1 98.06 56 ARG B C 1
ATOM 4295 O O . ARG B 1 56 ? 5.016 26.25 21.844 1 98.06 56 ARG B O 1
ATOM 4302 N N . ASP B 1 57 ? 7.113 26.438 20.984 1 97.88 57 ASP B N 1
ATOM 4303 C CA . ASP B 1 57 ? 7.344 27.781 21.484 1 97.88 57 ASP B CA 1
ATOM 4304 C C . ASP B 1 57 ? 6.812 28.828 20.516 1 97.88 57 ASP B C 1
ATOM 4306 O O . ASP B 1 57 ? 6.961 30.031 20.734 1 97.88 57 ASP B O 1
ATOM 4310 N N . GLU B 1 58 ? 6.164 28.344 19.453 1 97.56 58 GLU B N 1
ATOM 4311 C CA . GLU B 1 58 ? 5.59 29.234 18.438 1 97.56 58 GLU B CA 1
ATOM 4312 C C . GLU B 1 58 ? 4.367 28.594 17.781 1 97.56 58 GLU B C 1
ATOM 4314 O O . GLU B 1 58 ? 4.168 27.375 17.875 1 97.56 58 GLU B O 1
ATOM 4319 N N . LEU B 1 59 ? 3.533 29.422 17.188 1 97.88 59 LEU B N 1
ATOM 4320 C CA . LEU B 1 59 ? 2.379 28.953 16.422 1 97.88 59 LEU B CA 1
ATOM 4321 C C . LEU B 1 59 ? 2.793 28.5 15.023 1 97.88 59 LEU B C 1
ATOM 4323 O O . LEU B 1 59 ? 3.824 28.938 14.508 1 97.88 59 LEU B O 1
ATOM 4327 N N . GLY B 1 60 ? 2.018 27.594 14.469 1 97.56 60 GLY B N 1
ATOM 4328 C CA . GLY B 1 60 ? 2.27 27.25 13.078 1 97.56 60 GLY B CA 1
ATOM 4329 C C . GLY B 1 60 ? 2.023 25.797 12.766 1 97.56 60 GLY B C 1
ATOM 4330 O O . GLY B 1 60 ? 1.789 25.438 11.609 1 97.56 60 GLY B O 1
ATOM 4331 N N . GLY B 1 61 ? 2.045 24.906 13.781 1 97.25 61 GLY B N 1
ATOM 4332 C CA . GLY B 1 61 ? 1.857 23.484 13.547 1 97.25 61 GLY B CA 1
ATOM 4333 C C . GLY B 1 61 ? 2.857 22.906 12.562 1 97.25 61 GLY B C 1
ATOM 4334 O O . GLY B 1 61 ? 4.066 23.078 12.727 1 97.25 61 GLY B O 1
ATOM 4335 N N . ARG B 1 62 ? 2.385 22.297 11.5 1 97.88 62 ARG B N 1
ATOM 4336 C CA . ARG B 1 62 ? 3.256 21.625 10.531 1 97.88 62 ARG B CA 1
ATOM 4337 C C . ARG B 1 62 ? 3.719 22.609 9.453 1 97.88 62 ARG B C 1
ATOM 4339 O O . ARG B 1 62 ? 4.484 22.25 8.562 1 97.88 62 ARG B O 1
ATOM 4346 N N . MET B 1 63 ? 3.189 23.859 9.5 1 97.94 63 MET B N 1
ATOM 4347 C CA . MET B 1 63 ? 3.904 24.938 8.812 1 97.94 63 MET B CA 1
ATOM 4348 C C . MET B 1 63 ? 5.207 25.266 9.531 1 97.94 63 MET B C 1
ATOM 4350 O O . MET B 1 63 ? 5.23 26.109 10.438 1 97.94 63 MET B O 1
ATOM 4354 N N . ARG B 1 64 ? 6.258 24.672 9.031 1 97.06 64 ARG B N 1
ATOM 4355 C CA . ARG B 1 64 ? 7.523 24.75 9.758 1 97.06 64 ARG B CA 1
ATOM 4356 C C . ARG B 1 64 ? 8.641 25.266 8.852 1 97.06 64 ARG B C 1
ATOM 4358 O O . ARG B 1 64 ? 8.82 24.766 7.734 1 97.06 64 ARG B O 1
ATOM 4365 N N . SER B 1 65 ? 9.352 26.266 9.359 1 97.25 65 SER B N 1
ATOM 4366 C CA . SER B 1 65 ? 10.516 26.828 8.68 1 97.25 65 SER B CA 1
ATOM 4367 C C . SER B 1 65 ? 11.805 26.438 9.383 1 97.25 65 SER B C 1
ATOM 4369 O O . SER B 1 65 ? 11.789 26.031 10.547 1 97.25 65 SER B O 1
ATOM 4371 N N . HIS B 1 66 ? 12.867 26.438 8.664 1 97.12 66 HIS B N 1
ATOM 4372 C CA . HIS B 1 66 ? 14.195 26.109 9.172 1 97.12 66 HIS B CA 1
ATOM 4373 C C . HIS B 1 66 ? 15.25 27.062 8.625 1 97.12 66 HIS B C 1
ATOM 4375 O O . HIS B 1 66 ? 15.234 27.391 7.434 1 97.12 66 HIS B O 1
ATOM 4381 N N . ASN B 1 67 ? 16.094 27.594 9.516 1 96.94 67 ASN B N 1
ATOM 4382 C CA . ASN B 1 67 ? 17.234 28.375 9.055 1 96.94 67 ASN B CA 1
ATOM 4383 C C . ASN B 1 67 ? 18.312 27.469 8.438 1 96.94 67 ASN B C 1
ATOM 4385 O O . ASN B 1 67 ? 18.844 26.594 9.102 1 96.94 67 ASN B O 1
ATOM 4389 N N . PHE B 1 68 ? 18.578 27.703 7.246 1 97.06 68 PHE B N 1
ATOM 4390 C CA . PHE B 1 68 ? 19.484 26.844 6.48 1 97.06 68 PHE B CA 1
ATOM 4391 C C . PHE B 1 68 ? 20.469 27.688 5.684 1 97.06 68 PHE B C 1
ATOM 4393 O O . PHE B 1 68 ? 20.141 28.234 4.633 1 97.06 68 PHE B O 1
ATOM 4400 N N . GLY B 1 69 ? 21.703 27.75 6.121 1 93.12 69 GLY B N 1
ATOM 4401 C CA . GLY B 1 69 ? 22.719 28.547 5.453 1 93.12 69 GLY B CA 1
ATOM 4402 C C . GLY B 1 69 ? 22.406 30.031 5.43 1 93.12 69 GLY B C 1
ATOM 4403 O O . GLY B 1 69 ? 22.609 30.688 4.414 1 93.12 69 GLY B O 1
ATOM 4404 N N . GLY B 1 70 ? 21.734 30.484 6.359 1 93.19 70 GLY B N 1
ATOM 4405 C CA . GLY B 1 70 ? 21.422 31.891 6.449 1 93.19 70 GLY B CA 1
ATOM 4406 C C . GLY B 1 70 ? 20.094 32.25 5.793 1 93.19 70 GLY B C 1
ATOM 4407 O O . GLY B 1 70 ? 19.688 33.406 5.789 1 93.19 70 GLY B O 1
ATOM 4408 N N . MET B 1 71 ? 19.422 31.25 5.312 1 96 71 MET B N 1
ATOM 4409 C CA . MET B 1 71 ? 18.141 31.453 4.66 1 96 71 MET B CA 1
ATOM 4410 C C . MET B 1 71 ? 17.047 30.656 5.352 1 96 71 MET B C 1
ATOM 4412 O O . MET B 1 71 ? 17.312 29.625 5.965 1 96 71 MET B O 1
ATOM 4416 N N . THR B 1 72 ? 15.828 31.156 5.184 1 97.25 72 THR B N 1
ATOM 4417 C CA . THR B 1 72 ? 14.672 30.406 5.676 1 97.25 72 THR B CA 1
ATOM 4418 C C . THR B 1 72 ? 14.141 29.469 4.602 1 97.25 72 THR B C 1
ATOM 4420 O O . THR B 1 72 ? 13.812 29.906 3.496 1 97.25 72 THR B O 1
ATOM 4423 N N . VAL B 1 73 ? 14.148 28.188 4.91 1 98 73 VAL B N 1
ATOM 4424 C CA . VAL B 1 73 ? 13.516 27.219 4.02 1 98 73 VAL B CA 1
ATOM 4425 C C . VAL B 1 73 ? 12.32 26.578 4.719 1 98 73 VAL B C 1
ATOM 4427 O O . VAL B 1 73 ? 12.25 26.547 5.949 1 98 73 VAL B O 1
ATOM 4430 N N . GLU B 1 74 ? 11.406 26.172 3.959 1 98.5 74 GLU B N 1
ATOM 4431 C CA . GLU B 1 74 ? 10.219 25.531 4.5 1 98.5 74 GLU B CA 1
ATOM 4432 C C . GLU B 1 74 ? 10.367 24.016 4.512 1 98.5 74 GLU B C 1
ATOM 4434 O O . GLU B 1 74 ? 10.375 23.375 3.455 1 98.5 74 GLU B O 1
ATOM 4439 N N . VAL B 1 75 ? 10.375 23.406 5.73 1 97.81 75 VAL B N 1
ATOM 4440 C CA . VAL B 1 75 ? 10.508 21.953 5.82 1 97.81 75 VAL B CA 1
ATOM 4441 C C . VAL B 1 75 ? 9.133 21.312 5.816 1 97.81 75 VAL B C 1
ATOM 4443 O O . VAL B 1 75 ? 8.984 20.141 5.445 1 97.81 75 VAL B O 1
ATOM 4446 N N . GLY B 1 76 ? 8.078 22.047 6.215 1 97.56 76 GLY B N 1
ATOM 4447 C CA . GLY B 1 76 ? 6.688 21.625 6.105 1 97.56 76 GLY B CA 1
ATOM 4448 C C . GLY B 1 76 ? 5.984 22.219 4.895 1 97.56 76 GLY B C 1
ATOM 4449 O O . GLY B 1 76 ? 6.566 22.281 3.811 1 97.56 76 GLY B O 1
ATOM 4450 N N . ALA B 1 77 ? 4.766 22.578 5.016 1 97.38 77 ALA B N 1
ATOM 4451 C CA . ALA B 1 77 ? 3.99 23.156 3.92 1 97.38 77 ALA B CA 1
ATOM 4452 C C . ALA B 1 77 ? 4.707 24.359 3.316 1 97.38 77 ALA B C 1
ATOM 4454 O O . ALA B 1 77 ? 5.301 25.172 4.039 1 97.38 77 ALA B O 1
ATOM 4455 N N . ASN B 1 78 ? 4.688 24.453 1.968 1 96.81 78 ASN B N 1
ATOM 4456 C CA . ASN B 1 78 ? 5.379 25.594 1.378 1 96.81 78 ASN B CA 1
ATOM 4457 C C . ASN B 1 78 ? 4.625 26.141 0.17 1 96.81 78 ASN B C 1
ATOM 4459 O O . ASN B 1 78 ? 5.109 27.047 -0.508 1 96.81 78 ASN B O 1
ATOM 4463 N N . TRP B 1 79 ? 3.445 25.562 -0.118 1 97.38 79 TRP B N 1
ATOM 4464 C CA . TRP B 1 79 ? 2.688 26.031 -1.274 1 97.38 79 TRP B CA 1
ATOM 4465 C C . TRP B 1 79 ? 1.274 26.438 -0.872 1 97.38 79 TRP B C 1
ATOM 4467 O O . TRP B 1 79 ? 0.676 25.828 0.017 1 97.38 79 TRP B O 1
ATOM 4477 N N . ILE B 1 80 ? 0.808 27.484 -1.479 1 98.06 80 ILE B N 1
ATOM 4478 C CA . ILE B 1 80 ? -0.627 27.703 -1.63 1 98.06 80 ILE B CA 1
ATOM 4479 C C . ILE B 1 80 ? -1.132 26.969 -2.871 1 98.06 80 ILE B C 1
ATOM 4481 O O . ILE B 1 80 ? -0.825 27.359 -4 1 98.06 80 ILE B O 1
ATOM 4485 N N . GLN B 1 81 ? -1.884 25.891 -2.635 1 95.5 81 GLN B N 1
ATOM 4486 C CA . GLN B 1 81 ? -2.289 25.016 -3.721 1 95.5 81 GLN B CA 1
ATOM 4487 C C . GLN B 1 81 ? -3.682 25.375 -4.234 1 95.5 81 GLN B C 1
ATOM 4489 O O . GLN B 1 81 ? -4.656 25.328 -3.48 1 95.5 81 GLN B O 1
ATOM 4494 N N . GLY B 1 82 ? -3.785 25.625 -5.496 1 94.5 82 GLY B N 1
ATOM 4495 C CA . GLY B 1 82 ? -5.02 26.234 -5.965 1 94.5 82 GLY B CA 1
ATOM 4496 C C . GLY B 1 82 ? -5.25 27.625 -5.402 1 94.5 82 GLY B C 1
ATOM 4497 O O . GLY B 1 82 ? -5.477 27.797 -4.203 1 94.5 82 GLY B O 1
ATOM 4498 N N . THR B 1 83 ? -5.16 28.688 -6.355 1 96.06 83 THR B N 1
ATOM 4499 C CA . THR B 1 83 ? -5.219 30.047 -5.836 1 96.06 83 THR B CA 1
ATOM 4500 C C . THR B 1 83 ? -6.59 30.672 -6.098 1 96.06 83 THR B C 1
ATOM 4502 O O . THR B 1 83 ? -7.488 30.578 -5.258 1 96.06 83 THR B O 1
ATOM 4505 N N . GLN B 1 84 ? -6.695 31.203 -7.219 1 95.19 84 GLN B N 1
ATOM 4506 C CA . GLN B 1 84 ? -7.969 31.797 -7.609 1 95.19 84 GLN B CA 1
ATOM 4507 C C . GLN B 1 84 ? -7.988 32.125 -9.102 1 95.19 84 GLN B C 1
ATOM 4509 O O . GLN B 1 84 ? -7.02 32.656 -9.633 1 95.19 84 GLN B O 1
ATOM 4514 N N . VAL B 1 85 ? -9.156 31.766 -9.727 1 94.56 85 VAL B N 1
ATOM 4515 C CA . VAL B 1 85 ? -9.391 32.281 -11.07 1 94.56 85 VAL B CA 1
ATOM 4516 C C . VAL B 1 85 ? -10.203 33.594 -10.992 1 94.56 85 VAL B C 1
ATOM 4518 O O . VAL B 1 85 ? -10.906 33.812 -10 1 94.56 85 VAL B O 1
ATOM 4521 N N . PRO B 1 86 ? -10.109 34.375 -12.086 1 93.38 86 PRO B N 1
ATOM 4522 C CA . PRO B 1 86 ? -10.922 35.625 -12.062 1 93.38 86 PRO B CA 1
ATOM 4523 C C . PRO B 1 86 ? -12.406 35.312 -11.852 1 93.38 86 PRO B C 1
ATOM 4525 O O . PRO B 1 86 ? -13 34.562 -12.609 1 93.38 86 PRO B O 1
ATOM 4528 N N . GLY B 1 87 ? -12.898 35.969 -10.852 1 92.38 87 GLY B N 1
ATOM 4529 C CA . GLY B 1 87 ? -14.32 35.812 -10.57 1 92.38 87 GLY B CA 1
ATOM 4530 C C . GLY B 1 87 ? -14.648 34.562 -9.773 1 92.38 87 GLY B C 1
ATOM 4531 O O . GLY B 1 87 ? -15.797 34.375 -9.375 1 92.38 87 GLY B O 1
ATOM 4532 N N . GLY B 1 88 ? -13.664 33.719 -9.516 1 93.62 88 GLY B N 1
ATOM 4533 C CA . GLY B 1 88 ? -13.891 32.531 -8.742 1 93.62 88 GLY B CA 1
ATOM 4534 C C . GLY B 1 88 ? -13.57 32.688 -7.27 1 93.62 88 GLY B C 1
ATOM 4535 O O . GLY B 1 88 ? -13.086 33.719 -6.844 1 93.62 88 GLY B O 1
ATOM 4536 N N . PRO B 1 89 ? -13.914 31.625 -6.543 1 93.56 89 PRO B N 1
ATOM 4537 C CA . PRO B 1 89 ? -13.57 31.672 -5.121 1 93.56 89 PRO B CA 1
ATOM 4538 C C . PRO B 1 89 ? -12.062 31.625 -4.879 1 93.56 89 PRO B C 1
ATOM 4540 O O . PRO B 1 89 ? -11.336 30.938 -5.598 1 93.56 89 PRO B O 1
ATOM 4543 N N . ALA B 1 90 ? -11.625 32.344 -3.881 1 96.19 90 ALA B N 1
ATOM 4544 C CA . ALA B 1 90 ? -10.211 32.344 -3.516 1 96.19 90 ALA B CA 1
ATOM 4545 C C . ALA B 1 90 ? -9.914 31.234 -2.488 1 96.19 90 ALA B C 1
ATOM 4547 O O . ALA B 1 90 ? -10.727 30.984 -1.593 1 96.19 90 ALA B O 1
ATOM 4548 N N . ASN B 1 91 ? -8.828 30.594 -2.637 1 97.56 91 ASN B N 1
ATOM 4549 C CA . ASN B 1 91 ? -8.289 29.812 -1.529 1 97.56 91 ASN B CA 1
ATOM 4550 C C . ASN B 1 91 ? -8.07 30.672 -0.288 1 97.56 91 ASN B C 1
ATOM 4552 O O . ASN B 1 91 ? -7.406 31.703 -0.354 1 97.56 91 ASN B O 1
ATOM 4556 N N . PRO B 1 92 ? -8.594 30.234 0.785 1 97.88 92 PRO B N 1
ATOM 4557 C CA . PRO B 1 92 ? -8.508 31.094 1.968 1 97.88 92 PRO B CA 1
ATOM 4558 C C . PRO B 1 92 ? -7.066 31.312 2.422 1 97.88 92 PRO B C 1
ATOM 4560 O O . PRO B 1 92 ? -6.77 32.312 3.066 1 97.88 92 PRO B O 1
ATOM 4563 N N . ILE B 1 93 ? -6.16 30.438 2.102 1 98.5 93 ILE B N 1
ATOM 4564 C CA . ILE B 1 93 ? -4.754 30.625 2.434 1 98.5 93 ILE B CA 1
ATOM 4565 C C . ILE B 1 93 ? -4.164 31.734 1.572 1 98.5 93 ILE B C 1
ATOM 4567 O O . ILE B 1 93 ? -3.309 32.5 2.031 1 98.5 93 ILE B O 1
ATOM 4571 N N . LEU B 1 94 ? -4.59 31.781 0.314 1 98 94 LEU B N 1
ATOM 4572 C CA . LEU B 1 94 ? -4.199 32.906 -0.533 1 98 94 LEU B CA 1
ATOM 4573 C C . LEU B 1 94 ? -4.676 34.219 0.064 1 98 94 LEU B C 1
ATOM 4575 O O . LEU B 1 94 ? -3.918 35.188 0.105 1 98 94 LEU B O 1
ATOM 4579 N N . ASP B 1 95 ? -5.93 34.25 0.505 1 98 95 ASP B N 1
ATOM 4580 C CA . ASP B 1 95 ? -6.48 35.469 1.133 1 98 95 ASP B CA 1
ATOM 4581 C C . ASP B 1 95 ? -5.625 35.906 2.318 1 98 95 ASP B C 1
ATOM 4583 O O . ASP B 1 95 ? -5.359 37.094 2.486 1 98 95 ASP B O 1
ATOM 4587 N N . LEU B 1 96 ? -5.246 34.938 3.131 1 98.31 96 LEU B N 1
ATOM 4588 C CA . LEU B 1 96 ? -4.398 35.25 4.277 1 98.31 96 LEU B CA 1
ATOM 4589 C C . LEU B 1 96 ? -3.039 35.781 3.824 1 98.31 96 LEU B C 1
ATOM 4591 O O . LEU B 1 96 ? -2.482 36.688 4.438 1 98.31 96 LEU B O 1
ATOM 4595 N N . ALA B 1 97 ? -2.498 35.156 2.824 1 98.19 97 ALA B N 1
ATOM 4596 C CA . ALA B 1 97 ? -1.199 35.562 2.305 1 98.19 97 ALA B CA 1
ATOM 4597 C C . ALA B 1 97 ? -1.244 37.031 1.817 1 98.19 97 ALA B C 1
ATOM 4599 O O . ALA B 1 97 ? -0.328 37.812 2.086 1 98.19 97 ALA B O 1
ATOM 4600 N N . ILE B 1 98 ? -2.283 37.375 1.096 1 97.88 98 ILE B N 1
ATOM 4601 C CA . ILE B 1 98 ? -2.461 38.719 0.59 1 97.88 98 ILE B CA 1
ATOM 4602 C C . ILE B 1 98 ? -2.654 39.688 1.758 1 97.88 98 ILE B C 1
ATOM 4604 O O . ILE B 1 98 ? -1.994 40.719 1.828 1 97.88 98 ILE B O 1
ATOM 4608 N N . LYS B 1 99 ? -3.502 39.312 2.666 1 98.19 99 LYS B N 1
ATOM 4609 C CA . LYS B 1 99 ? -3.82 40.156 3.828 1 98.19 99 LYS B CA 1
A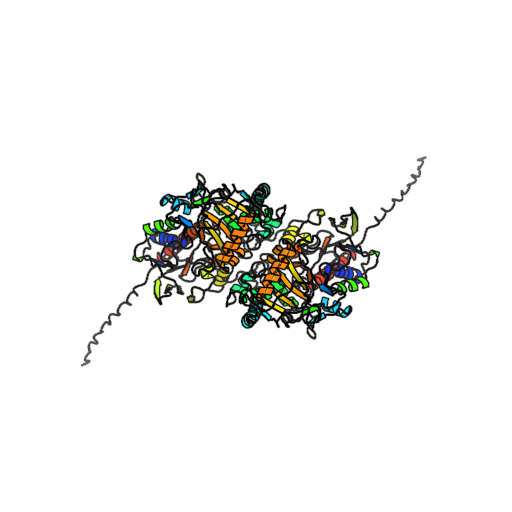TOM 4610 C C . LYS B 1 99 ? -2.561 40.5 4.613 1 98.19 99 LYS B C 1
ATOM 4612 O O . LYS B 1 99 ? -2.412 41.625 5.082 1 98.19 99 LYS B O 1
ATOM 4617 N N . HIS B 1 100 ? -1.701 39.562 4.746 1 98.31 100 HIS B N 1
ATOM 4618 C CA . HIS B 1 100 ? -0.555 39.75 5.625 1 98.31 100 HIS B CA 1
ATOM 4619 C C . HIS B 1 100 ? 0.723 39.969 4.824 1 98.31 100 HIS B C 1
ATOM 4621 O O . HIS B 1 100 ? 1.826 39.875 5.367 1 98.31 100 HIS B O 1
ATOM 4627 N N . ASN B 1 101 ? 0.636 40.188 3.545 1 98.19 101 ASN B N 1
ATOM 4628 C CA . ASN B 1 101 ? 1.719 40.562 2.643 1 98.19 101 ASN B CA 1
ATOM 4629 C C . ASN B 1 101 ? 2.828 39.531 2.629 1 98.19 101 ASN B C 1
ATOM 4631 O O . ASN B 1 101 ? 4 39.844 2.82 1 98.19 101 ASN B O 1
ATOM 4635 N N . LEU B 1 102 ? 2.385 38.281 2.559 1 98.12 102 LEU B N 1
ATOM 4636 C CA . LEU B 1 102 ? 3.34 37.188 2.393 1 98.12 102 LEU B CA 1
ATOM 4637 C C . LEU B 1 102 ? 3.859 37.125 0.96 1 98.12 102 LEU B C 1
ATOM 4639 O O . LEU B 1 102 ? 3.082 37.25 0.009 1 98.12 102 LEU B O 1
ATOM 4643 N N . LYS B 1 103 ? 5.18 36.969 0.785 1 98.19 103 LYS B N 1
ATOM 4644 C CA . LYS B 1 103 ? 5.758 36.875 -0.552 1 98.19 103 LYS B CA 1
ATOM 4645 C C . LYS B 1 103 ? 5.66 35.438 -1.099 1 98.19 103 LYS B C 1
ATOM 4647 O O . LYS B 1 103 ? 6.141 34.5 -0.472 1 98.19 103 LYS B O 1
ATOM 4652 N N . THR B 1 104 ? 5.023 35.312 -2.24 1 97.75 104 THR B N 1
ATOM 4653 C CA . THR B 1 104 ? 4.902 34 -2.912 1 97.75 104 THR B CA 1
ATOM 4654 C C . THR B 1 104 ? 5.297 34.125 -4.383 1 97.75 104 THR B C 1
ATOM 4656 O O . THR B 1 104 ? 5.406 35.219 -4.914 1 97.75 104 THR B O 1
ATOM 4659 N N . ARG B 1 105 ? 5.637 33.031 -4.988 1 97.62 105 ARG B N 1
ATOM 4660 C CA . ARG B 1 105 ? 5.941 32.938 -6.414 1 97.62 105 ARG B CA 1
ATOM 4661 C C . ARG B 1 105 ? 5.309 31.703 -7.027 1 97.62 105 ARG B C 1
ATOM 4663 O O . ARG B 1 105 ? 5.238 30.641 -6.387 1 97.62 105 ARG B O 1
ATOM 4670 N N . ALA B 1 106 ? 4.895 31.953 -8.289 1 96.19 106 ALA B N 1
ATOM 4671 C CA . ALA B 1 106 ? 4.438 30.781 -9.031 1 96.19 106 ALA B CA 1
ATOM 4672 C C . ALA B 1 106 ? 5.559 29.75 -9.188 1 96.19 106 ALA B C 1
ATOM 4674 O O . ALA B 1 106 ? 6.719 30.125 -9.398 1 96.19 106 ALA B O 1
ATOM 4675 N N . ASN B 1 107 ? 5.238 28.5 -9.008 1 95.62 107 ASN B N 1
ATOM 4676 C CA . ASN B 1 107 ? 6.168 27.391 -9.188 1 95.62 107 ASN B CA 1
ATOM 4677 C C . ASN B 1 107 ? 5.832 26.578 -10.43 1 95.62 107 ASN B C 1
ATOM 4679 O O . ASN B 1 107 ? 4.75 26 -10.523 1 95.62 107 ASN B O 1
ATOM 4683 N N . ASP B 1 108 ? 6.738 26.516 -11.367 1 95.38 108 ASP B N 1
ATOM 4684 C CA . ASP B 1 108 ? 6.52 25.781 -12.609 1 95.38 108 ASP B CA 1
ATOM 4685 C C . ASP B 1 108 ? 6.777 24.281 -12.414 1 95.38 108 ASP B C 1
ATOM 4687 O O . ASP B 1 108 ? 7.875 23.797 -12.688 1 95.38 108 ASP B O 1
ATOM 4691 N N . TRP B 1 109 ? 5.738 23.547 -12.102 1 93.12 109 TRP B N 1
ATOM 4692 C CA . TRP B 1 109 ? 5.84 22.125 -11.805 1 93.12 109 TRP B CA 1
ATOM 4693 C C . TRP B 1 109 ? 6.02 21.312 -13.086 1 93.12 109 TRP B C 1
ATOM 4695 O O . TRP B 1 109 ? 6.398 20.141 -13.039 1 93.12 109 TRP B O 1
ATOM 4705 N N . PHE B 1 110 ? 5.863 21.953 -14.234 1 89.94 110 PHE B N 1
ATOM 4706 C CA . PHE B 1 110 ? 5.805 21.141 -15.445 1 89.94 110 PHE B CA 1
ATOM 4707 C C . PHE B 1 110 ? 6.945 21.484 -16.391 1 89.94 110 PHE B C 1
ATOM 4709 O O . PHE B 1 110 ? 7.199 20.766 -17.359 1 89.94 110 PHE B O 1
ATOM 4716 N N . GLY B 1 111 ? 7.598 22.641 -16.094 1 90.94 111 GLY B N 1
ATOM 4717 C CA . GLY B 1 111 ? 8.891 22.891 -16.719 1 90.94 111 GLY B CA 1
ATOM 4718 C C . GLY B 1 111 ? 10.031 22.188 -16.016 1 90.94 111 GLY B C 1
ATOM 4719 O O . GLY B 1 111 ? 10.766 22.812 -15.242 1 90.94 111 GLY B O 1
ATOM 4720 N N . THR B 1 112 ? 10.234 20.828 -16.344 1 95.94 112 THR B N 1
ATOM 4721 C CA . THR B 1 112 ? 11.078 19.953 -15.539 1 95.94 112 THR B CA 1
ATOM 4722 C C . THR B 1 112 ? 12.203 19.359 -16.391 1 95.94 112 THR B C 1
ATOM 4724 O O . THR B 1 112 ? 11.992 19 -17.547 1 95.94 112 THR B O 1
ATOM 4727 N N . ALA B 1 113 ? 13.414 19.391 -15.859 1 98.44 113 ALA B N 1
ATOM 4728 C CA . ALA B 1 113 ? 14.508 18.625 -16.453 1 98.44 113 ALA B CA 1
ATOM 4729 C C . ALA B 1 113 ? 14.406 17.141 -16.062 1 98.44 113 ALA B C 1
ATOM 4731 O O . ALA B 1 113 ? 13.914 16.812 -14.984 1 98.44 113 ALA B O 1
ATOM 4732 N N . THR B 1 114 ? 14.836 16.25 -16.984 1 98.81 114 THR B N 1
ATOM 4733 C CA . THR B 1 114 ? 14.695 14.828 -16.719 1 98.81 114 THR B CA 1
ATOM 4734 C C . THR B 1 114 ? 16.047 14.141 -16.719 1 98.81 114 THR B C 1
ATOM 4736 O O . THR B 1 114 ? 16.922 14.484 -17.531 1 98.81 114 THR B O 1
ATOM 4739 N N . TYR B 1 115 ? 16.297 13.234 -15.797 1 98.88 115 TYR B N 1
ATOM 4740 C CA . TYR B 1 115 ? 17.531 12.484 -15.617 1 98.88 115 TYR B CA 1
ATOM 4741 C C . TYR B 1 115 ? 17.234 11.008 -15.367 1 98.88 115 TYR B C 1
ATOM 4743 O O . TYR B 1 115 ? 16.141 10.656 -14.906 1 98.88 115 TYR B O 1
ATOM 4751 N N . ASP B 1 116 ? 18.141 10.148 -15.727 1 98.31 116 ASP B N 1
ATOM 4752 C CA . ASP B 1 116 ? 18.109 8.734 -15.367 1 98.31 116 ASP B CA 1
ATOM 4753 C C . ASP B 1 116 ? 19.516 8.211 -15.07 1 98.31 116 ASP B C 1
ATOM 4755 O O . ASP B 1 116 ? 20.406 8.984 -14.711 1 98.31 116 ASP B O 1
ATOM 4759 N N . SER B 1 117 ? 19.766 6.926 -15.125 1 95.62 117 SER B N 1
ATOM 4760 C CA . SER B 1 117 ? 21.031 6.309 -14.742 1 95.62 117 SER B CA 1
ATOM 4761 C C . SER B 1 117 ? 22.156 6.719 -15.688 1 95.62 117 SER B C 1
ATOM 4763 O O . SER B 1 117 ? 23.328 6.52 -15.383 1 95.62 117 SER B O 1
ATOM 4765 N N . LYS B 1 118 ? 21.828 7.375 -16.812 1 97.06 118 LYS B N 1
ATOM 4766 C CA . LYS B 1 118 ? 22.828 7.797 -17.781 1 97.06 118 LYS B CA 1
ATOM 4767 C C . LYS B 1 118 ? 23.078 9.305 -17.703 1 97.06 118 LYS B C 1
ATOM 4769 O O . LYS B 1 118 ? 23.875 9.844 -18.469 1 97.06 118 LYS B O 1
ATOM 4774 N N . GLY B 1 119 ? 22.484 9.922 -16.797 1 98.25 119 GLY B N 1
ATOM 4775 C CA . GLY B 1 119 ? 22.562 11.367 -16.688 1 98.25 119 GLY B CA 1
ATOM 4776 C C . GLY B 1 119 ? 21.375 12.078 -17.297 1 98.25 119 GLY B C 1
ATOM 4777 O O . GLY B 1 119 ? 20.234 11.617 -17.188 1 98.25 119 GLY B O 1
ATOM 4778 N N . ALA B 1 120 ? 21.641 13.219 -17.859 1 98.38 120 ALA B N 1
ATOM 4779 C CA . ALA B 1 120 ? 20.578 13.961 -18.5 1 98.38 120 ALA B CA 1
ATOM 4780 C C . ALA B 1 120 ? 19.969 13.164 -19.656 1 98.38 120 ALA B C 1
ATOM 4782 O O . ALA B 1 120 ? 20.672 12.758 -20.578 1 98.38 120 ALA B O 1
ATOM 4783 N N . THR B 1 121 ? 18.734 12.844 -19.531 1 98.62 121 THR B N 1
ATOM 4784 C CA . THR B 1 121 ? 18 12.07 -20.531 1 98.62 121 THR B CA 1
ATOM 4785 C C . THR B 1 121 ? 16.625 12.688 -20.781 1 98.62 121 THR B C 1
ATOM 4787 O O . THR B 1 121 ? 15.844 12.891 -19.859 1 98.62 121 THR B O 1
ATOM 4790 N N . ASP B 1 122 ? 16.344 12.977 -22.047 1 98.38 122 ASP B N 1
ATOM 4791 C CA . ASP B 1 122 ? 15.07 13.594 -22.375 1 98.38 122 ASP B CA 1
ATOM 4792 C C . ASP B 1 122 ? 13.961 12.547 -22.5 1 98.38 122 ASP B C 1
ATOM 4794 O O . ASP B 1 122 ? 13.938 11.773 -23.453 1 98.38 122 ASP B O 1
ATOM 4798 N N . TYR B 1 123 ? 13.07 12.484 -21.531 1 98.38 123 TYR B N 1
ATOM 4799 C CA . TYR B 1 123 ? 11.867 11.672 -21.609 1 98.38 123 TYR B CA 1
ATOM 4800 C C . TYR B 1 123 ? 10.633 12.492 -21.25 1 98.38 123 TYR B C 1
ATOM 4802 O O . TYR B 1 123 ? 9.711 11.992 -20.594 1 98.38 123 TYR B O 1
ATOM 4810 N N . LEU B 1 124 ? 10.625 13.719 -21.672 1 98.12 124 LEU B N 1
ATOM 4811 C CA . LEU B 1 124 ? 9.531 14.648 -21.406 1 98.12 124 LEU B CA 1
ATOM 4812 C C . LEU B 1 124 ? 8.234 14.172 -22.062 1 98.12 124 LEU B C 1
ATOM 4814 O O . LEU B 1 124 ? 7.141 14.477 -21.578 1 98.12 124 LEU B O 1
ATOM 4818 N N . ASP B 1 125 ? 8.414 13.461 -23.156 1 97.56 125 ASP B N 1
ATOM 4819 C CA . ASP B 1 125 ? 7.215 12.898 -23.781 1 97.56 125 ASP B CA 1
ATOM 4820 C C . ASP B 1 125 ? 6.508 11.938 -22.828 1 97.56 125 ASP B C 1
ATOM 4822 O O . ASP B 1 125 ? 5.277 11.938 -22.734 1 97.56 125 ASP B O 1
ATOM 4826 N N . VAL B 1 126 ? 7.293 11.086 -22.125 1 97.94 126 VAL B N 1
ATOM 4827 C CA . VAL B 1 126 ? 6.754 10.156 -21.125 1 97.94 126 VAL B CA 1
ATOM 4828 C C . VAL B 1 126 ? 6.137 10.938 -19.969 1 97.94 126 VAL B C 1
ATOM 4830 O O . VAL B 1 126 ? 5.059 10.586 -19.484 1 97.94 126 VAL B O 1
ATOM 4833 N N 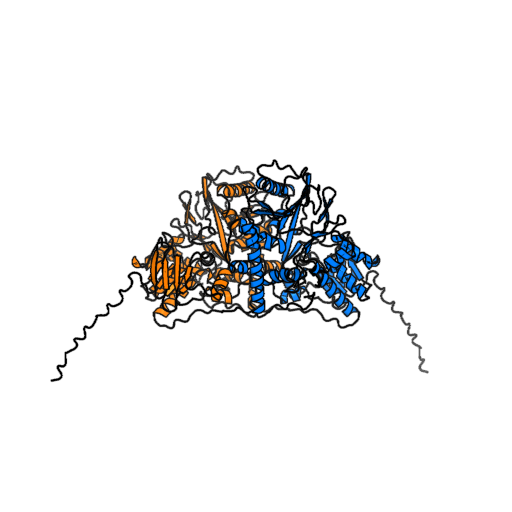. PHE B 1 127 ? 6.793 11.992 -19.609 1 98 127 PHE B N 1
ATOM 4834 C CA . PHE B 1 127 ? 6.309 12.859 -18.531 1 98 127 PHE B CA 1
ATOM 4835 C C . PHE B 1 127 ? 4.973 13.484 -18.906 1 98 127 PHE B C 1
ATOM 4837 O O . PHE B 1 127 ? 4.023 13.453 -18.125 1 98 127 PHE B O 1
ATOM 4844 N N . LYS B 1 128 ? 4.859 14.039 -20.062 1 97.12 128 LYS B N 1
ATOM 4845 C CA . LYS B 1 128 ? 3.631 14.672 -20.516 1 97.12 128 LYS B CA 1
ATOM 4846 C C . LYS B 1 128 ? 2.5 13.656 -20.641 1 97.12 128 LYS B C 1
ATOM 4848 O O . LYS B 1 128 ? 1.349 13.953 -20.328 1 97.12 128 LYS B O 1
ATOM 4853 N N . ALA B 1 129 ? 2.865 12.484 -21.109 1 96.94 129 ALA B N 1
ATOM 4854 C CA . ALA B 1 129 ? 1.873 11.414 -21.188 1 96.94 129 ALA B CA 1
ATOM 4855 C C . ALA B 1 129 ? 1.316 11.078 -19.797 1 96.94 129 ALA B C 1
ATOM 4857 O O . ALA B 1 129 ? 0.14 10.742 -19.672 1 96.94 129 ALA B O 1
ATOM 4858 N N . SER B 1 130 ? 2.158 11.102 -18.828 1 97 130 SER B N 1
ATOM 4859 C CA . SER B 1 130 ? 1.715 10.805 -17.469 1 97 130 SER B CA 1
ATOM 4860 C C . SER B 1 130 ? 0.729 11.859 -16.969 1 97 130 SER B C 1
ATOM 4862 O O . SER B 1 130 ? -0.146 11.562 -16.156 1 97 130 SER B O 1
ATOM 4864 N N . VAL B 1 131 ? 0.833 13.117 -17.391 1 96.38 131 VAL B N 1
ATOM 4865 C CA . VAL B 1 131 ? -0.127 14.164 -17.062 1 96.38 131 VAL B CA 1
ATOM 4866 C C . VAL B 1 131 ? -1.493 13.82 -17.641 1 96.38 131 VAL B C 1
ATOM 4868 O O . VAL B 1 131 ? -2.514 13.914 -16.953 1 96.38 131 VAL B O 1
ATOM 4871 N N . ASP B 1 132 ? -1.472 13.391 -18.891 1 96.31 132 ASP B N 1
ATOM 4872 C CA . ASP B 1 132 ? -2.707 12.977 -19.547 1 96.31 132 ASP B CA 1
ATOM 4873 C C . ASP B 1 132 ? -3.32 11.766 -18.844 1 96.31 132 ASP B C 1
ATOM 4875 O O . ASP B 1 132 ? -4.543 11.68 -18.688 1 96.31 132 ASP B O 1
ATOM 4879 N N . HIS B 1 133 ? -2.453 10.859 -18.5 1 96.38 133 HIS B N 1
ATOM 4880 C CA . HIS B 1 133 ? -2.92 9.664 -17.797 1 96.38 133 HIS B CA 1
ATOM 4881 C C . HIS B 1 133 ? -3.609 10.016 -16.484 1 96.38 133 HIS B C 1
ATOM 4883 O O . HIS B 1 133 ? -4.637 9.43 -16.141 1 96.38 133 HIS B O 1
ATOM 4889 N N . PHE B 1 134 ? -3.074 10.961 -15.742 1 96.62 134 PHE B N 1
ATOM 4890 C CA . PHE B 1 134 ? -3.697 11.398 -14.5 1 96.62 134 PHE B CA 1
ATOM 4891 C C . PHE B 1 134 ? -5.016 12.109 -14.781 1 96.62 134 PHE B C 1
ATOM 4893 O O . PHE B 1 134 ? -5.984 11.945 -14.039 1 96.62 134 PHE B O 1
ATOM 4900 N N . SER B 1 135 ? -5.055 12.891 -15.781 1 95.69 135 SER B N 1
ATOM 4901 C CA . SER B 1 135 ? -6.305 13.523 -16.188 1 95.69 135 SER B CA 1
ATOM 4902 C C . SER B 1 135 ? -7.383 12.484 -16.484 1 95.69 135 SER B C 1
ATOM 4904 O O . SER B 1 135 ? -8.539 12.648 -16.078 1 95.69 135 SER B O 1
ATOM 4906 N N . ASN B 1 136 ? -7.016 11.453 -17.219 1 96.75 136 ASN B N 1
ATOM 4907 C CA . ASN B 1 136 ? -7.945 10.367 -17.516 1 96.75 136 ASN B CA 1
ATOM 4908 C C . ASN B 1 136 ? -8.383 9.648 -16.234 1 96.75 136 ASN B C 1
ATOM 4910 O O . ASN B 1 136 ? -9.508 9.172 -16.141 1 96.75 136 ASN B O 1
ATOM 4914 N N . LEU B 1 137 ? -7.477 9.586 -15.32 1 97.19 137 LEU B N 1
ATOM 4915 C CA . LEU B 1 137 ? -7.801 9.016 -14.023 1 97.19 137 LEU B CA 1
ATOM 4916 C C . LEU B 1 137 ? -8.906 9.812 -13.344 1 97.19 137 LEU B C 1
ATOM 4918 O O . LEU B 1 137 ? -9.812 9.227 -12.727 1 97.19 137 LEU B O 1
ATOM 4922 N N . THR B 1 138 ? -8.844 11.141 -13.391 1 96 138 THR B N 1
ATOM 4923 C CA . THR B 1 138 ? -9.867 11.992 -12.789 1 96 138 THR B CA 1
ATOM 4924 C C . THR B 1 138 ? -11.219 11.773 -13.469 1 96 138 THR B C 1
ATOM 4926 O O . THR B 1 138 ? -12.258 11.773 -12.812 1 96 138 THR B O 1
ATOM 4929 N N . VAL B 1 139 ? -11.195 11.562 -14.758 1 95.06 139 VAL B N 1
ATOM 4930 C CA . VAL B 1 139 ? -12.414 11.305 -15.516 1 95.06 139 VAL B CA 1
ATOM 4931 C C . VAL B 1 139 ? -13.016 9.969 -15.094 1 95.06 139 VAL B C 1
ATOM 4933 O O . VAL B 1 139 ? -14.227 9.867 -14.867 1 95.06 139 VAL B O 1
ATOM 4936 N N . LEU B 1 140 ? -12.164 9.031 -14.992 1 96.69 140 LEU B N 1
ATOM 4937 C CA . LEU B 1 140 ? -12.609 7.707 -14.578 1 96.69 140 LEU B CA 1
ATOM 4938 C C . LEU B 1 140 ? -13.242 7.758 -13.188 1 96.69 140 LEU B C 1
ATOM 4940 O O . LEU B 1 140 ? -14.312 7.188 -12.969 1 96.69 140 LEU B O 1
ATOM 4944 N N . ALA B 1 141 ? -12.609 8.383 -12.273 1 95.88 141 ALA B N 1
ATOM 4945 C CA . ALA B 1 141 ? -13.125 8.508 -10.906 1 95.88 141 ALA B CA 1
ATOM 4946 C C . ALA B 1 141 ? -14.461 9.25 -10.891 1 95.88 141 ALA B C 1
ATOM 4948 O O . ALA B 1 141 ? -15.383 8.867 -10.172 1 95.88 141 ALA B O 1
ATOM 4949 N N . GLY B 1 142 ? -14.516 10.375 -11.594 1 91.88 142 GLY B N 1
ATOM 4950 C CA . GLY B 1 142 ? -15.766 11.109 -11.688 1 91.88 142 GLY B CA 1
ATOM 4951 C C . GLY B 1 142 ? -16.922 10.266 -12.188 1 91.88 142 GLY B C 1
ATOM 4952 O O . GLY B 1 142 ? -18.031 10.359 -11.664 1 91.88 142 GLY B O 1
ATOM 4953 N N . THR B 1 143 ? -16.641 9.469 -13.203 1 93.38 143 THR B N 1
ATOM 4954 C CA . THR B 1 143 ? -17.656 8.578 -13.758 1 93.38 143 THR B CA 1
ATOM 4955 C C . THR B 1 143 ? -18.125 7.578 -12.711 1 93.38 143 THR B C 1
ATOM 4957 O O . THR B 1 143 ? -19.312 7.25 -12.648 1 93.38 143 THR B O 1
ATOM 4960 N N . ARG B 1 144 ? -17.266 7.102 -11.938 1 93.88 144 ARG B N 1
ATOM 4961 C CA . ARG B 1 144 ? -17.625 6.16 -10.891 1 93.88 144 ARG B CA 1
ATOM 4962 C C . ARG B 1 144 ? -18.547 6.812 -9.859 1 93.88 144 ARG B C 1
ATOM 4964 O O . ARG B 1 144 ? -19.5 6.188 -9.391 1 93.88 144 ARG B O 1
ATOM 4971 N N . VAL B 1 145 ? -18.25 8.008 -9.461 1 90.69 145 VAL B N 1
ATOM 4972 C CA . VAL B 1 145 ? -19.094 8.727 -8.516 1 90.69 145 VAL B CA 1
ATOM 4973 C C . VAL B 1 145 ? -20.484 8.922 -9.109 1 90.69 145 VAL B C 1
ATOM 4975 O O . VAL B 1 145 ? -21.484 8.68 -8.438 1 90.69 145 VAL B O 1
ATOM 4978 N N . ASP B 1 146 ? -20.516 9.352 -10.367 1 90 146 ASP B N 1
ATOM 4979 C CA . ASP B 1 146 ? -21.797 9.586 -11.039 1 90 146 ASP B CA 1
ATOM 4980 C C . ASP B 1 146 ? -22.625 8.312 -11.086 1 90 146 ASP B C 1
ATOM 4982 O O . ASP B 1 146 ? -23.859 8.367 -10.938 1 90 146 ASP B O 1
ATOM 4986 N N . LYS B 1 147 ? -21.938 7.23 -11.266 1 92.62 147 LYS B N 1
ATOM 4987 C CA . LYS B 1 147 ? -22.641 5.953 -11.406 1 92.62 147 LYS B CA 1
ATOM 4988 C C . LYS B 1 147 ? -22.812 5.27 -10.055 1 92.62 147 LYS B C 1
ATOM 4990 O O . LYS B 1 147 ? -23.359 4.168 -9.977 1 92.62 147 LYS B O 1
ATOM 4995 N N . LYS B 1 148 ? -22.297 5.859 -8.984 1 91.81 148 LYS B N 1
ATOM 4996 C CA . LYS B 1 148 ? -22.391 5.344 -7.621 1 91.81 148 LYS B CA 1
ATOM 4997 C C . LYS B 1 148 ? -21.719 3.982 -7.5 1 91.81 148 LYS B C 1
ATOM 4999 O O . LYS B 1 148 ? -22.266 3.064 -6.883 1 91.81 148 LYS B O 1
ATOM 5004 N N . LEU B 1 149 ? -20.609 3.846 -8.195 1 94.12 149 LEU B N 1
ATOM 5005 C CA . LEU B 1 149 ? -19.844 2.613 -8.117 1 94.12 149 LEU B CA 1
ATOM 5006 C C . LEU B 1 149 ? -18.953 2.611 -6.875 1 94.12 149 LEU B C 1
ATOM 5008 O O . LEU B 1 149 ? -18.625 3.674 -6.336 1 94.12 149 LEU B O 1
ATOM 5012 N N . VAL B 1 150 ? -18.594 1.41 -6.41 1 93.75 150 VAL B N 1
ATOM 5013 C CA . VAL B 1 150 ? -17.688 1.279 -5.277 1 93.75 150 VAL B CA 1
ATOM 5014 C C . VAL B 1 150 ? -16.344 1.9 -5.629 1 93.75 150 VAL B C 1
ATOM 5016 O O . VAL B 1 150 ? -15.977 2 -6.805 1 93.75 150 VAL B O 1
ATOM 5019 N N . ASP B 1 151 ? -15.672 2.348 -4.633 1 94.44 151 ASP B N 1
ATOM 5020 C CA . ASP B 1 151 ? -14.312 2.836 -4.812 1 94.44 151 ASP B CA 1
ATOM 5021 C C . ASP B 1 151 ? -13.344 1.686 -5.09 1 94.44 151 ASP B C 1
ATOM 5023 O O . ASP B 1 151 ? -13.688 0.52 -4.871 1 94.44 151 ASP B O 1
ATOM 5027 N N . VAL B 1 152 ? -12.18 1.974 -5.734 1 96.75 152 VAL B N 1
ATOM 5028 C CA . VAL B 1 152 ? -11.047 1.069 -5.938 1 96.75 152 VAL B CA 1
ATOM 5029 C C . VAL B 1 152 ? -9.742 1.788 -5.605 1 96.75 152 VAL B C 1
ATOM 5031 O O . VAL B 1 152 ? -9.758 2.945 -5.176 1 96.75 152 VAL B O 1
ATOM 5034 N N . THR B 1 153 ? -8.602 1.092 -5.719 1 97.94 153 THR B N 1
ATOM 5035 C CA . THR B 1 153 ? -7.32 1.74 -5.477 1 97.94 153 THR B CA 1
ATOM 5036 C C . THR B 1 153 ? -6.926 2.613 -6.664 1 97.94 153 THR B C 1
ATOM 5038 O O . THR B 1 153 ? -7.391 2.396 -7.781 1 97.94 153 THR B O 1
ATOM 5041 N N . GLY B 1 154 ? -6.074 3.568 -6.379 1 97.94 154 GLY B N 1
ATOM 5042 C CA . GLY B 1 154 ? -5.488 4.312 -7.48 1 97.94 154 GLY B CA 1
ATOM 5043 C C . GLY B 1 154 ? -4.828 3.426 -8.516 1 97.94 154 GLY B C 1
ATOM 5044 O O . GLY B 1 154 ? -4.895 3.707 -9.719 1 97.94 154 GLY B O 1
ATOM 5045 N N . ARG B 1 155 ? -4.246 2.328 -8.109 1 97.06 155 ARG B N 1
ATOM 5046 C CA . ARG B 1 155 ? -3.576 1.41 -9.023 1 97.06 155 ARG B CA 1
ATOM 5047 C C . ARG B 1 155 ? -4.574 0.744 -9.961 1 97.06 155 ARG B C 1
ATOM 5049 O O . ARG B 1 155 ? -4.316 0.612 -11.164 1 97.06 155 ARG B O 1
ATOM 5056 N N . THR B 1 156 ? -5.73 0.331 -9.391 1 97.44 156 THR B N 1
ATOM 5057 C CA . THR B 1 156 ? -6.781 -0.207 -10.25 1 97.44 156 THR B CA 1
ATOM 5058 C C . THR B 1 156 ? -7.188 0.813 -11.312 1 97.44 156 THR B C 1
ATOM 5060 O O . THR B 1 156 ? -7.32 0.474 -12.484 1 97.44 156 THR B O 1
ATOM 5063 N N . GLY B 1 157 ? -7.355 2.037 -10.852 1 97.62 157 GLY B N 1
ATOM 5064 C CA . GLY B 1 157 ? -7.703 3.084 -11.797 1 97.62 157 GLY B CA 1
ATOM 5065 C C . GLY B 1 157 ? -6.711 3.217 -12.938 1 97.62 157 GLY B C 1
ATOM 5066 O O . GLY B 1 157 ? -7.09 3.189 -14.109 1 97.62 157 GLY B O 1
ATOM 5067 N N . TYR B 1 158 ? -5.441 3.318 -12.594 1 97.25 158 TYR B N 1
ATOM 5068 C CA . TYR B 1 158 ? -4.398 3.441 -13.602 1 97.25 158 TYR B CA 1
ATOM 5069 C C . TYR B 1 158 ? -4.387 2.229 -14.523 1 97.25 158 TYR B C 1
ATOM 5071 O O . TYR B 1 158 ? -4.105 2.354 -15.719 1 97.25 158 TYR B O 1
ATOM 5079 N N . SER B 1 159 ? -4.723 1.06 -13.977 1 96.12 159 SER B N 1
ATOM 5080 C CA . SER B 1 159 ? -4.688 -0.173 -14.758 1 96.12 159 SER B CA 1
ATOM 5081 C C . SER B 1 159 ? -5.836 -0.224 -15.758 1 96.12 159 SER B C 1
ATOM 5083 O O . SER B 1 159 ? -5.766 -0.947 -16.75 1 96.12 159 SER B O 1
ATOM 5085 N N . LEU B 1 160 ? -6.859 0.519 -15.523 1 96 160 LEU B N 1
ATOM 5086 C CA . LEU B 1 160 ? -8.031 0.524 -16.391 1 96 160 LEU B CA 1
ATOM 5087 C C . LEU B 1 160 ? -7.867 1.543 -17.516 1 96 160 LEU B C 1
ATOM 5089 O O . LEU B 1 160 ? -8.688 1.602 -18.438 1 96 160 LEU B O 1
ATOM 5093 N N . ILE B 1 161 ? -6.727 2.299 -17.391 1 93.88 161 ILE B N 1
ATOM 5094 C CA . ILE B 1 161 ? -6.469 3.32 -18.391 1 93.88 161 ILE B CA 1
ATOM 5095 C C . ILE B 1 161 ? -5.254 2.926 -19.234 1 93.88 161 ILE B C 1
ATOM 5097 O O . ILE B 1 161 ? -4.117 2.975 -18.75 1 93.88 161 ILE B O 1
ATOM 5101 N N . PRO B 1 162 ? -5.352 2.531 -20.453 1 83.94 162 PRO B N 1
ATOM 5102 C CA . PRO B 1 162 ? -4.207 2.199 -21.297 1 83.94 162 PRO B CA 1
ATOM 5103 C C . PRO B 1 162 ? -3.463 3.436 -21.797 1 83.94 162 PRO B C 1
ATOM 5105 O O . PRO B 1 162 ? -4.051 4.516 -21.891 1 83.94 162 PRO B O 1
ATOM 5108 N N . PRO B 1 163 ? -2.24 3.344 -22.125 1 78.69 163 PRO B N 1
ATOM 5109 C CA . PRO B 1 163 ? -1.351 2.189 -21.984 1 78.69 163 PRO B CA 1
ATOM 5110 C C . PRO B 1 163 ? -0.702 2.107 -20.609 1 78.69 163 PRO B C 1
ATOM 5112 O O . PRO B 1 163 ? -0.372 3.139 -20.016 1 78.69 163 PRO B O 1
ATOM 5115 N N . ARG B 1 164 ? -0.472 0.895 -20.188 1 81.31 164 ARG B N 1
ATOM 5116 C CA . ARG B 1 164 ? 0.275 0.675 -18.953 1 81.31 164 ARG B CA 1
ATOM 5117 C C . ARG B 1 164 ? 1.759 0.47 -19.234 1 81.31 164 ARG B C 1
ATOM 5119 O O . ARG B 1 164 ? 2.133 -0.438 -19.984 1 81.31 164 ARG B O 1
ATOM 5126 N N . LYS B 1 165 ? 2.525 1.438 -18.828 1 80.56 165 LYS B N 1
ATOM 5127 C CA . LYS B 1 165 ? 3.977 1.299 -18.922 1 80.56 165 LYS B CA 1
ATOM 5128 C C . LYS B 1 165 ? 4.617 1.241 -17.547 1 80.56 165 LYS B C 1
ATOM 5130 O O . LYS B 1 165 ? 4.168 1.918 -16.625 1 80.56 165 LYS B O 1
ATOM 5135 N N . THR B 1 166 ? 5.621 0.341 -17.484 1 85.31 166 THR B N 1
ATOM 5136 C CA . THR B 1 166 ? 6.195 0.129 -16.156 1 85.31 166 THR B CA 1
ATOM 5137 C C . THR B 1 166 ? 7.707 0.329 -16.188 1 85.31 166 THR B C 1
ATOM 5139 O O . THR B 1 166 ? 8.422 -0.138 -15.297 1 85.31 166 THR B O 1
ATOM 5142 N N . ASP B 1 167 ? 8.133 0.968 -17.266 1 92.31 167 ASP B N 1
ATOM 5143 C CA . ASP B 1 167 ? 9.562 1.251 -17.297 1 92.31 167 ASP B CA 1
ATOM 5144 C C . ASP B 1 167 ? 9.93 2.363 -16.328 1 92.31 167 ASP B C 1
ATOM 5146 O O . ASP B 1 167 ? 9.047 2.984 -15.719 1 92.31 167 ASP B O 1
ATOM 5150 N N . ASP B 1 168 ? 11.227 2.631 -16.172 1 95.5 168 ASP B N 1
ATOM 5151 C CA . ASP B 1 168 ? 11.727 3.557 -15.164 1 95.5 168 ASP B CA 1
ATOM 5152 C C . ASP B 1 168 ? 11.148 4.957 -15.367 1 95.5 168 ASP B C 1
ATOM 5154 O O . ASP B 1 168 ? 10.742 5.617 -14.414 1 95.5 168 ASP B O 1
ATOM 5158 N N . HIS B 1 169 ? 11.086 5.422 -16.609 1 98.19 169 HIS B N 1
ATOM 5159 C CA . HIS B 1 169 ? 10.602 6.758 -16.922 1 98.19 169 HIS B CA 1
ATOM 5160 C C . HIS B 1 169 ? 9.125 6.902 -16.578 1 98.19 169 HIS B C 1
ATOM 5162 O O . HIS B 1 169 ? 8.719 7.91 -15.992 1 98.19 169 HIS B O 1
ATOM 5168 N N . SER B 1 170 ? 8.359 5.863 -16.906 1 97.31 170 SER B N 1
ATOM 5169 C CA . SER B 1 170 ? 6.926 5.891 -16.625 1 97.31 170 SER B CA 1
ATOM 5170 C C . SER B 1 170 ? 6.652 5.859 -15.125 1 97.31 170 SER B C 1
ATOM 5172 O O . SER B 1 170 ? 5.777 6.578 -14.633 1 97.31 170 SER B O 1
ATOM 5174 N N . ARG B 1 171 ? 7.414 5.066 -14.445 1 96.75 171 ARG B N 1
ATOM 5175 C CA . ARG B 1 171 ? 7.203 4.953 -13.008 1 96.75 171 ARG B CA 1
ATOM 5176 C C . ARG B 1 171 ? 7.559 6.258 -12.297 1 96.75 171 ARG B C 1
ATOM 5178 O O . ARG B 1 171 ? 6.852 6.688 -11.391 1 96.75 171 ARG B O 1
ATOM 5185 N N . ALA B 1 172 ? 8.664 6.867 -12.68 1 98.25 172 ALA B N 1
ATOM 5186 C CA . ALA B 1 172 ? 9.047 8.148 -12.094 1 98.25 172 ALA B CA 1
ATOM 5187 C C . ALA B 1 172 ? 8.023 9.234 -12.414 1 98.25 172 ALA B C 1
ATOM 5189 O O . ALA B 1 172 ? 7.703 10.062 -11.562 1 98.25 172 ALA B O 1
ATOM 5190 N N . SER B 1 173 ? 7.52 9.195 -13.648 1 98.5 173 SER B N 1
ATOM 5191 C CA . SER B 1 173 ? 6.535 10.188 -14.062 1 98.5 173 SER B CA 1
ATOM 5192 C C . SER B 1 173 ? 5.215 10.008 -13.32 1 98.5 173 SER B C 1
ATOM 5194 O O . SER B 1 173 ? 4.574 10.984 -12.93 1 98.5 173 SER B O 1
ATOM 5196 N N . GLU B 1 174 ? 4.812 8.781 -13.141 1 97.88 174 GLU B N 1
ATOM 5197 C CA . GLU B 1 174 ? 3.625 8.5 -12.336 1 97.88 174 GLU B CA 1
ATOM 5198 C C . GLU B 1 174 ? 3.807 8.992 -10.898 1 97.88 174 GLU B C 1
ATOM 5200 O O . GLU B 1 174 ? 2.889 9.57 -10.312 1 97.88 174 GLU B O 1
ATOM 5205 N N . TYR B 1 175 ? 5.012 8.688 -10.359 1 98.19 175 TYR B N 1
ATOM 5206 C CA . TYR B 1 175 ? 5.348 9.156 -9.016 1 98.19 175 TYR B CA 1
ATOM 5207 C C . TYR B 1 175 ? 5.16 10.664 -8.914 1 98.19 175 TYR B C 1
ATOM 5209 O O . TYR B 1 175 ? 4.582 11.164 -7.941 1 98.19 175 TYR B O 1
ATOM 5217 N N . TYR B 1 176 ? 5.582 11.367 -9.883 1 98.62 176 TYR B N 1
ATOM 5218 C CA . TYR B 1 176 ? 5.496 12.82 -9.906 1 98.62 176 TYR B CA 1
ATOM 5219 C C . TYR B 1 176 ? 4.043 13.281 -9.883 1 98.62 176 TYR B C 1
ATOM 5221 O O . TYR B 1 176 ? 3.709 14.273 -9.242 1 98.62 176 TYR B O 1
ATOM 5229 N N . GLN B 1 177 ? 3.193 12.57 -10.547 1 97.5 177 GLN B N 1
ATOM 5230 C CA . GLN B 1 177 ? 1.802 12.984 -10.695 1 97.5 177 GLN B CA 1
ATOM 5231 C C . GLN B 1 177 ? 0.967 12.547 -9.5 1 97.5 177 GLN B C 1
ATOM 5233 O O . GLN B 1 177 ? -0.066 13.148 -9.203 1 97.5 177 GLN B O 1
ATOM 5238 N N . PHE B 1 178 ? 1.429 11.539 -8.805 1 98.25 178 PHE B N 1
ATOM 5239 C CA . PHE B 1 178 ? 0.526 10.938 -7.832 1 98.25 178 PHE B CA 1
ATOM 5240 C C . PHE B 1 178 ? 1.148 10.938 -6.441 1 98.25 178 PHE B C 1
ATOM 5242 O O . PHE B 1 178 ? 0.684 11.656 -5.551 1 98.25 178 PHE B O 1
ATOM 5249 N N . ASP B 1 179 ? 2.299 10.25 -6.281 1 98.56 179 ASP B N 1
ATOM 5250 C CA . ASP B 1 179 ? 2.926 10.094 -4.973 1 98.56 179 ASP B CA 1
ATOM 5251 C C . ASP B 1 179 ? 3.348 11.445 -4.402 1 98.56 179 ASP B C 1
ATOM 5253 O O . ASP B 1 179 ? 3.201 11.688 -3.201 1 98.56 179 ASP B O 1
ATOM 5257 N N . TRP B 1 180 ? 3.852 12.25 -5.273 1 98.12 180 TRP B N 1
ATOM 5258 C CA . TRP B 1 180 ? 4.355 13.555 -4.848 1 98.12 180 TRP B CA 1
ATOM 5259 C C . TRP B 1 180 ? 3.254 14.375 -4.184 1 98.12 180 TRP B C 1
ATOM 5261 O O . TRP B 1 180 ? 3.51 15.117 -3.236 1 98.12 180 TRP B O 1
ATOM 5271 N N . GLU B 1 181 ? 2.041 14.164 -4.641 1 96.62 181 GLU B N 1
ATOM 5272 C CA . GLU B 1 181 ? 0.919 14.914 -4.082 1 96.62 181 GLU B CA 1
ATOM 5273 C C . GLU B 1 181 ? 0.325 14.195 -2.871 1 96.62 181 GLU B C 1
ATOM 5275 O O . GLU B 1 181 ? 0.042 14.828 -1.849 1 96.62 181 GLU B O 1
ATOM 5280 N N . TYR B 1 182 ? 0.198 12.906 -2.941 1 97.62 182 TYR B N 1
ATOM 5281 C CA . TYR B 1 182 ? -0.584 12.195 -1.933 1 97.62 182 TYR B CA 1
ATOM 5282 C C . TYR B 1 182 ? 0.324 11.5 -0.926 1 97.62 182 TYR B C 1
ATOM 5284 O O . TYR B 1 182 ? -0.153 10.898 0.034 1 97.62 182 TYR B O 1
ATOM 5292 N N . ALA B 1 183 ? 1.597 11.547 -1.167 1 98.31 183 ALA B N 1
ATOM 5293 C CA . ALA B 1 183 ? 2.664 11.07 -0.291 1 98.31 183 ALA B CA 1
ATOM 5294 C C . ALA B 1 183 ? 2.564 9.562 -0.074 1 98.31 183 ALA B C 1
ATOM 5296 O O . ALA B 1 183 ? 3.107 9.031 0.897 1 98.31 183 ALA B O 1
ATOM 5297 N N . GLN B 1 184 ? 1.771 8.828 -0.885 1 97.88 184 GLN B N 1
ATOM 5298 C CA . GLN B 1 184 ? 1.667 7.375 -0.925 1 97.88 184 GLN B CA 1
ATOM 5299 C C . GLN B 1 184 ? 1.481 6.875 -2.355 1 97.88 184 GLN B C 1
ATOM 5301 O O . GLN B 1 184 ? 1.221 7.668 -3.266 1 97.88 184 GLN B O 1
ATOM 5306 N N . THR B 1 185 ? 1.613 5.555 -2.551 1 97.62 185 THR B N 1
ATOM 5307 C CA . THR B 1 185 ? 1.476 4.949 -3.871 1 97.62 185 THR B CA 1
ATOM 5308 C C . THR B 1 185 ? 0.005 4.84 -4.266 1 97.62 185 THR B C 1
ATOM 5310 O O . THR B 1 185 ? -0.88 4.934 -3.412 1 97.62 185 THR B O 1
ATOM 5313 N N . PRO B 1 186 ? -0.229 4.637 -5.578 1 97.44 186 PRO B N 1
ATOM 5314 C CA . PRO B 1 186 ? -1.604 4.383 -6.016 1 97.44 186 PRO B CA 1
ATOM 5315 C C . PRO B 1 186 ? -2.203 3.133 -5.379 1 97.44 186 PRO B C 1
ATOM 5317 O O . PRO B 1 186 ? -3.422 3.045 -5.211 1 97.44 186 PRO B O 1
ATOM 5320 N N . GLU B 1 187 ? -1.396 2.145 -4.949 1 97 187 GLU B N 1
ATOM 5321 C CA . GLU B 1 187 ? -1.867 0.927 -4.293 1 97 187 GLU B CA 1
ATOM 5322 C C . GLU B 1 187 ? -2.432 1.229 -2.908 1 97 187 GLU B C 1
ATOM 5324 O O . GLU B 1 187 ? -3.338 0.538 -2.438 1 97 187 GLU B O 1
ATOM 5329 N N . GLU B 1 188 ? -1.942 2.379 -2.338 1 97.88 188 GLU B N 1
ATOM 5330 C CA . GLU B 1 188 ? -2.271 2.699 -0.953 1 97.88 188 GLU B CA 1
ATOM 5331 C C . GLU B 1 188 ? -3.273 3.848 -0.875 1 97.88 188 GLU B C 1
ATOM 5333 O O . GLU B 1 188 ? -3.508 4.402 0.202 1 97.88 188 GLU B O 1
ATOM 5338 N N . SER B 1 189 ? -3.844 4.191 -2.02 1 98.38 189 SER B N 1
ATOM 5339 C CA . SER B 1 189 ? -4.703 5.371 -2.064 1 98.38 189 SER B CA 1
ATOM 5340 C C . SER B 1 189 ? -6.047 5.051 -2.711 1 98.38 189 SER B C 1
ATOM 5342 O O . SER B 1 189 ? -6.113 4.285 -3.676 1 98.38 189 SER B O 1
ATOM 5344 N N . SER B 1 190 ? -7.086 5.652 -2.172 1 97.62 190 SER B N 1
ATOM 5345 C CA . SER B 1 190 ? -8.391 5.641 -2.826 1 97.62 190 SER B CA 1
ATOM 5346 C C . SER B 1 190 ? -8.336 6.348 -4.176 1 97.62 190 SER B C 1
ATOM 5348 O O . SER B 1 190 ? -7.73 7.414 -4.301 1 97.62 190 SER B O 1
ATOM 5350 N N . LEU B 1 191 ? -8.961 5.711 -5.152 1 97.81 191 LEU B N 1
ATOM 5351 C CA . LEU B 1 191 ? -9.07 6.379 -6.445 1 97.81 191 LEU B CA 1
ATOM 5352 C C . LEU B 1 191 ? -9.969 7.605 -6.352 1 97.81 191 LEU B C 1
ATOM 5354 O O . LEU B 1 191 ? -9.57 8.703 -6.734 1 97.81 191 LEU B O 1
ATOM 5358 N N . ILE B 1 192 ? -11.109 7.441 -5.785 1 96.12 192 ILE B N 1
ATOM 5359 C CA . ILE B 1 192 ? -12.133 8.484 -5.77 1 96.12 192 ILE B CA 1
ATOM 5360 C C . ILE B 1 192 ? -11.672 9.641 -4.887 1 96.12 192 ILE B C 1
ATOM 5362 O O . ILE B 1 192 ? -11.742 10.805 -5.289 1 96.12 192 ILE B O 1
ATOM 5366 N N . ALA B 1 193 ? -11.109 9.359 -3.74 1 96.12 193 ALA B N 1
ATOM 5367 C CA . ALA B 1 193 ? -10.727 10.422 -2.814 1 96.12 193 ALA B CA 1
ATOM 5368 C C . ALA B 1 193 ? -9.531 11.211 -3.35 1 96.12 193 ALA B C 1
ATOM 5370 O O . ALA B 1 193 ? -9.445 12.422 -3.156 1 96.12 193 ALA B O 1
ATOM 5371 N N . ALA B 1 194 ? -8.586 10.484 -3.982 1 96.38 194 ALA B N 1
ATOM 5372 C CA . ALA B 1 194 ? -7.461 11.195 -4.586 1 96.38 194 ALA B CA 1
ATOM 5373 C C . ALA B 1 194 ? -7.949 12.227 -5.598 1 96.38 194 ALA B C 1
ATOM 5375 O O . ALA B 1 194 ? -7.465 13.367 -5.621 1 96.38 194 ALA B O 1
ATOM 5376 N N . VAL B 1 195 ? -8.922 11.859 -6.301 1 94.06 195 VAL B N 1
ATOM 5377 C CA . VAL B 1 195 ? -9.445 12.727 -7.352 1 94.06 195 VAL B CA 1
ATOM 5378 C C . VAL B 1 195 ? -10.281 13.844 -6.734 1 94.06 195 VAL B C 1
ATOM 5380 O O . VAL B 1 195 ? -10.281 14.977 -7.227 1 94.06 195 VAL B O 1
ATOM 5383 N N . TRP B 1 196 ? -11.023 13.594 -5.621 1 92.06 196 TRP B N 1
ATOM 5384 C CA . TRP B 1 196 ? -11.688 14.664 -4.879 1 92.06 196 TRP B CA 1
ATOM 5385 C C . TRP B 1 196 ? -10.695 15.742 -4.461 1 92.06 196 TRP B C 1
ATOM 5387 O O . TRP B 1 196 ? -10.898 16.922 -4.742 1 92.06 196 TRP B O 1
ATOM 5397 N N . GLY B 1 197 ? -9.641 15.266 -3.863 1 92.19 197 GLY B N 1
ATOM 5398 C CA . GLY B 1 197 ? -8.633 16.219 -3.418 1 92.19 197 GLY B CA 1
ATOM 5399 C C . GLY B 1 197 ? -8.109 17.094 -4.535 1 92.19 197 GLY B C 1
ATOM 5400 O O . GLY B 1 197 ? -7.996 18.312 -4.367 1 92.19 197 GLY B O 1
ATOM 5401 N N . ASN B 1 198 ? -7.871 16.453 -5.648 1 94.62 198 ASN B N 1
ATOM 5402 C CA . ASN B 1 198 ? -7.379 17.188 -6.805 1 94.62 198 ASN B CA 1
ATOM 5403 C C . ASN B 1 198 ? -8.445 18.141 -7.359 1 94.62 198 ASN B C 1
ATOM 5405 O O . ASN B 1 198 ? -8.18 19.328 -7.559 1 94.62 198 ASN B O 1
ATOM 5409 N N . ASN B 1 199 ? -9.633 17.609 -7.582 1 93.38 199 ASN B N 1
ATOM 5410 C CA . ASN B 1 199 ? -10.664 18.359 -8.281 1 93.38 199 ASN B CA 1
ATOM 5411 C C . ASN B 1 199 ? -11.148 19.547 -7.457 1 93.38 199 ASN B C 1
ATOM 5413 O O . ASN B 1 199 ? -11.289 20.656 -7.98 1 93.38 199 ASN B O 1
ATOM 5417 N N . PHE B 1 200 ? -11.289 19.375 -6.188 1 93.94 200 PHE B N 1
ATOM 5418 C CA . PHE B 1 200 ? -11.844 20.422 -5.348 1 93.94 200 PHE B CA 1
ATOM 5419 C C . PHE B 1 200 ? -10.789 21.484 -5.047 1 93.94 200 PHE B C 1
ATOM 5421 O O . PHE B 1 200 ? -11.117 22.578 -4.559 1 93.94 200 PHE B O 1
ATOM 5428 N N . THR B 1 201 ? -9.547 21.219 -5.434 1 95.81 201 THR B N 1
ATOM 5429 C CA . THR B 1 201 ? -8.492 22.203 -5.223 1 95.81 201 THR B CA 1
ATOM 5430 C C . THR B 1 201 ? -8.125 22.906 -6.535 1 95.81 201 THR B C 1
ATOM 5432 O O . THR B 1 201 ? -8.031 24.125 -6.586 1 95.81 201 THR B O 1
ATOM 5435 N N . TYR B 1 202 ? -8.117 22.078 -7.641 1 94.69 202 TYR B N 1
ATOM 5436 C CA . TYR B 1 202 ? -7.461 22.609 -8.828 1 94.69 202 TYR B CA 1
ATOM 5437 C C . TYR B 1 202 ? -8.453 22.781 -9.977 1 94.69 202 TYR B C 1
ATOM 5439 O O . TYR B 1 202 ? -8.242 23.578 -10.883 1 94.69 202 TYR B O 1
ATOM 5447 N N . ASN B 1 203 ? -9.492 21.984 -9.984 1 93.56 203 ASN B N 1
ATOM 5448 C CA . ASN B 1 203 ? -10.414 21.969 -11.117 1 93.56 203 ASN B CA 1
ATOM 5449 C C . ASN B 1 203 ? -11.594 22.906 -10.883 1 93.56 203 ASN B C 1
ATOM 5451 O O . ASN B 1 203 ? -12.547 22.562 -10.203 1 93.56 203 ASN B O 1
ATOM 5455 N N . THR B 1 204 ? -11.648 24 -11.555 1 93.38 204 THR B N 1
ATOM 5456 C CA . THR B 1 204 ? -12.648 25.031 -11.336 1 93.38 204 THR B CA 1
ATOM 5457 C C . THR B 1 204 ? -14.031 24.547 -11.781 1 93.38 204 THR B C 1
ATOM 5459 O O . THR B 1 204 ? -15.055 25.016 -11.273 1 93.38 204 THR B O 1
ATOM 5462 N N . ASP B 1 205 ? -14.062 23.578 -12.656 1 89.06 205 ASP B N 1
ATOM 5463 C CA . ASP B 1 205 ? -15.336 23.031 -13.117 1 89.06 205 ASP B CA 1
ATOM 5464 C C . ASP B 1 205 ? -15.984 22.172 -12.031 1 89.06 205 ASP B C 1
ATOM 5466 O O . ASP B 1 205 ? -17.188 21.938 -12.062 1 89.06 205 ASP B O 1
ATOM 5470 N N . GLU B 1 206 ? -15.156 21.828 -11.086 1 88.25 206 GLU B N 1
ATOM 5471 C CA . GLU B 1 206 ? -15.656 20.969 -10.023 1 88.25 206 GLU B CA 1
ATOM 5472 C C . GLU B 1 206 ? -15.688 21.688 -8.688 1 88.25 206 GLU B C 1
ATOM 5474 O O . GLU B 1 206 ? -15.82 21.062 -7.633 1 88.25 206 GLU B O 1
ATOM 5479 N N . GLY B 1 207 ? -15.469 22.984 -8.727 1 88.56 207 GLY B N 1
ATOM 5480 C CA . GLY B 1 207 ? -15.531 23.781 -7.508 1 88.56 207 GLY B CA 1
ATOM 5481 C C . GLY B 1 207 ? -14.156 24.109 -6.941 1 88.56 207 GLY B C 1
ATOM 5482 O O . GLY B 1 207 ? -14.047 24.656 -5.848 1 88.56 207 GLY B O 1
ATOM 5483 N N . GLY B 1 208 ? -13.078 23.766 -7.688 1 93.5 208 GLY B N 1
ATOM 5484 C CA . GLY B 1 208 ? -11.734 24.094 -7.262 1 93.5 208 GLY B CA 1
ATOM 5485 C C . GLY B 1 208 ? -11.398 25.562 -7.438 1 93.5 208 GLY B C 1
ATOM 5486 O O . GLY B 1 208 ? -12.188 26.328 -8 1 93.5 208 GLY B O 1
ATOM 5487 N N . PHE B 1 209 ? -10.234 25.922 -6.965 1 96.62 209 PHE B N 1
ATOM 5488 C CA . PHE B 1 209 ? -9.828 27.312 -6.934 1 96.62 209 PHE B CA 1
ATOM 5489 C C . PHE B 1 209 ? -9.164 27.719 -8.25 1 96.62 209 PHE B C 1
ATOM 5491 O O . PHE B 1 209 ? -9.523 28.734 -8.844 1 96.62 209 PHE B O 1
ATOM 5498 N N . SER B 1 210 ? -8.141 27.047 -8.648 1 95.94 210 SER B N 1
ATOM 5499 C CA . SER B 1 210 ? -7.383 27.25 -9.883 1 95.94 210 SER B CA 1
ATOM 5500 C C . SER B 1 210 ? -6.328 26.172 -10.062 1 95.94 210 SER B C 1
ATOM 5502 O O . SER B 1 210 ? -6.012 25.438 -9.117 1 95.94 210 SER B O 1
ATOM 5504 N N . ASP B 1 211 ? -5.75 26.047 -11.18 1 92.19 211 ASP B N 1
ATOM 5505 C CA . ASP B 1 211 ? -4.676 25.094 -11.438 1 92.19 211 ASP B CA 1
ATOM 5506 C C . ASP B 1 211 ? -3.322 25.672 -11.031 1 92.19 211 ASP B C 1
ATOM 5508 O O . ASP B 1 211 ? -2.295 25 -11.141 1 92.19 211 ASP B O 1
ATOM 5512 N N . ASP B 1 212 ? -3.33 26.891 -10.492 1 92.69 212 ASP B N 1
ATOM 5513 C CA . ASP B 1 212 ? -2.094 27.578 -10.133 1 92.69 212 ASP B CA 1
ATOM 5514 C C . ASP B 1 212 ? -1.669 27.234 -8.703 1 92.69 212 ASP B C 1
ATOM 5516 O O . ASP B 1 212 ? -2.51 26.922 -7.855 1 92.69 212 ASP B O 1
ATOM 5520 N N . ASN B 1 213 ? -0.362 27.172 -8.484 1 94.75 213 ASN B N 1
ATOM 5521 C CA . ASN B 1 213 ? 0.23 27.062 -7.156 1 94.75 213 ASN B CA 1
ATOM 5522 C C . ASN B 1 213 ? 1.245 28.172 -6.906 1 94.75 213 ASN B C 1
ATOM 5524 O O . ASN B 1 213 ? 1.933 28.609 -7.828 1 94.75 213 ASN B O 1
ATOM 5528 N N . GLN B 1 214 ? 1.288 28.641 -5.723 1 97.19 214 GLN B N 1
ATOM 5529 C CA . GLN B 1 214 ? 2.262 29.641 -5.32 1 97.19 214 GLN B CA 1
ATOM 5530 C C . GLN B 1 214 ? 3.141 29.141 -4.18 1 97.19 214 GLN B C 1
ATOM 5532 O O . GLN B 1 214 ? 2.635 28.734 -3.129 1 97.19 214 GLN B O 1
ATOM 5537 N N . MET B 1 215 ? 4.395 29.188 -4.387 1 97.69 215 MET B N 1
ATOM 5538 C CA . MET B 1 215 ? 5.344 28.781 -3.354 1 97.69 215 MET B CA 1
ATOM 5539 C C . MET B 1 215 ? 5.727 29.969 -2.467 1 97.69 215 MET B C 1
ATOM 5541 O O . MET B 1 215 ? 5.914 31.078 -2.959 1 97.69 215 MET B O 1
ATOM 5545 N N . SER B 1 216 ? 5.801 29.75 -1.183 1 98.06 216 SER B N 1
ATOM 5546 C CA . SER B 1 216 ? 6.262 30.781 -0.263 1 98.06 216 SER B CA 1
ATOM 5547 C C . SER B 1 216 ? 7.762 31.031 -0.406 1 98.06 216 SER B C 1
ATOM 5549 O O . SER B 1 216 ? 8.555 30.094 -0.29 1 98.06 216 SER B O 1
ATOM 5551 N N . ILE B 1 217 ? 8.125 32.25 -0.687 1 97.88 217 ILE B N 1
ATOM 5552 C CA . ILE B 1 217 ? 9.539 32.625 -0.746 1 97.88 217 ILE B CA 1
ATOM 5553 C C . ILE B 1 217 ? 9.836 33.688 0.307 1 97.88 217 ILE B C 1
ATOM 5555 O O . ILE B 1 217 ? 10.805 34.438 0.181 1 97.88 217 ILE B O 1
ATOM 5559 N N . ASP B 1 218 ? 8.922 33.781 1.231 1 98.19 218 ASP B N 1
ATOM 5560 C CA . ASP B 1 218 ? 9.039 34.812 2.266 1 98.19 218 ASP B CA 1
ATOM 5561 C C . ASP B 1 218 ? 10.039 34.406 3.342 1 98.19 218 ASP B C 1
ATOM 5563 O O . ASP B 1 218 ? 9.875 33.375 3.984 1 98.19 218 ASP B O 1
ATOM 5567 N N . GLN B 1 219 ? 11 35.219 3.629 1 97.75 219 GLN B N 1
ATOM 5568 C CA . GLN B 1 219 ? 12.078 34.844 4.539 1 97.75 219 GLN B CA 1
ATOM 5569 C C . GLN B 1 219 ? 11.633 34.938 5.992 1 97.75 219 GLN B C 1
ATOM 5571 O O . GLN B 1 219 ? 12.32 34.469 6.895 1 97.75 219 GLN B O 1
ATOM 5576 N N . ARG B 1 220 ? 10.469 35.438 6.215 1 97.75 220 ARG B N 1
ATOM 5577 C CA . ARG B 1 220 ? 9.891 35.406 7.555 1 97.75 220 ARG B CA 1
ATOM 5578 C C . ARG B 1 220 ? 9.281 34.031 7.848 1 97.75 220 ARG B C 1
ATOM 5580 O O . ARG B 1 220 ? 8.977 33.719 9 1 97.75 220 ARG B O 1
ATOM 5587 N N . GLY B 1 221 ? 9.164 33.219 6.797 1 97.88 221 GLY B N 1
ATOM 5588 C CA . GLY B 1 221 ? 8.586 31.891 6.91 1 97.88 221 GLY B CA 1
ATOM 5589 C C . GLY B 1 221 ? 7.129 31.844 6.488 1 97.88 221 GLY B C 1
ATOM 5590 O O . GLY B 1 221 ? 6.398 32.812 6.645 1 97.88 221 GLY B O 1
ATOM 5591 N N . PHE B 1 222 ? 6.715 30.75 5.969 1 98.31 222 PHE B N 1
ATOM 5592 C CA . PHE B 1 222 ? 5.344 30.562 5.52 1 98.31 222 PHE B CA 1
ATOM 5593 C C . PHE B 1 222 ? 4.367 30.688 6.684 1 98.31 222 PHE B C 1
ATOM 5595 O O . PHE B 1 222 ? 3.266 31.219 6.52 1 98.31 222 PHE B O 1
ATOM 5602 N N . LYS B 1 223 ? 4.746 30.203 7.902 1 98.06 223 LYS B N 1
ATOM 5603 C CA . LYS B 1 223 ? 3.914 30.219 9.102 1 98.06 223 LYS B CA 1
ATOM 5604 C C . LYS B 1 223 ? 3.584 31.641 9.531 1 98.06 223 LYS B C 1
ATOM 5606 O O . LYS B 1 223 ? 2.686 31.859 10.352 1 98.06 223 LYS B O 1
ATOM 5611 N N . TYR B 1 224 ? 4.277 32.594 8.961 1 97.88 224 TYR B N 1
ATOM 5612 C CA . TYR B 1 224 ? 4.082 34 9.297 1 97.88 224 TYR B CA 1
ATOM 5613 C C . TYR B 1 224 ? 2.629 34.406 9.102 1 97.88 224 TYR B C 1
ATOM 5615 O O . TYR B 1 224 ? 2.086 35.188 9.883 1 97.88 224 TYR B O 1
ATOM 5623 N N . LEU B 1 225 ? 2.004 33.844 8.102 1 96.88 225 LEU B N 1
ATOM 5624 C CA . LEU B 1 225 ? 0.646 34.281 7.793 1 96.88 225 LEU B CA 1
ATOM 5625 C C . LEU B 1 225 ? -0.318 33.906 8.906 1 96.88 225 LEU B C 1
ATOM 5627 O O . LEU B 1 225 ? -1.211 34.688 9.258 1 96.88 225 LEU B O 1
ATOM 5631 N N . ILE B 1 226 ? -0.108 32.688 9.523 1 97.31 226 ILE B N 1
ATOM 5632 C CA . ILE B 1 226 ? -1.034 32.25 10.562 1 97.31 226 ILE B CA 1
ATOM 5633 C C . ILE B 1 226 ? -0.69 32.938 11.883 1 97.31 226 ILE B C 1
ATOM 5635 O O . ILE B 1 226 ? -1.575 33.219 12.695 1 97.31 226 ILE B O 1
ATOM 5639 N N . GLN B 1 227 ? 0.581 33.25 12.102 1 98.19 227 GLN B N 1
ATOM 5640 C CA . GLN B 1 227 ? 1.007 34 13.289 1 98.19 227 GLN B CA 1
ATOM 5641 C C . GLN B 1 227 ? 0.448 35.406 13.289 1 98.19 227 GLN B C 1
ATOM 5643 O O . GLN B 1 227 ? -0.031 35.906 14.312 1 98.19 227 GLN B O 1
ATOM 5648 N N . GLN B 1 228 ? 0.504 36 12.133 1 98.06 228 GLN B N 1
ATOM 5649 C CA . GLN B 1 228 ? -0.041 37.375 12.016 1 98.06 228 GLN B CA 1
ATOM 5650 C C . GLN B 1 228 ? -1.56 37.344 12.164 1 98.06 228 GLN B C 1
ATOM 5652 O O . GLN B 1 228 ? -2.131 38.281 12.766 1 98.06 228 GLN B O 1
ATOM 5657 N N . GLU B 1 229 ? -2.186 36.344 11.594 1 97.75 229 GLU B N 1
ATOM 5658 C CA . GLU B 1 229 ? -3.631 36.219 11.766 1 97.75 229 GLU B CA 1
ATOM 5659 C C . GLU B 1 229 ? -4.004 36.094 13.242 1 97.75 229 GLU B C 1
ATOM 5661 O O . GLU B 1 229 ? -4.953 36.75 13.695 1 97.75 229 GLU B O 1
ATOM 5666 N N . ALA B 1 230 ? -3.295 35.312 13.961 1 98 230 ALA B N 1
ATOM 5667 C CA . ALA B 1 230 ? -3.535 35.125 15.391 1 98 230 ALA B CA 1
ATOM 5668 C C . ALA B 1 230 ? -3.35 36.438 16.172 1 98 230 ALA B C 1
ATOM 5670 O O . ALA B 1 230 ? -4.102 36.719 17.109 1 98 230 ALA B O 1
ATOM 5671 N N . GLN B 1 231 ? -2.404 37.219 15.82 1 97 231 GLN B N 1
ATOM 5672 C CA . GLN B 1 231 ? -2.055 38.438 16.531 1 97 231 GLN B CA 1
ATOM 5673 C C . GLN B 1 231 ? -3.201 39.438 16.5 1 97 231 GLN B C 1
ATOM 5675 O O . GLN B 1 231 ? -3.291 40.312 17.359 1 97 231 GLN B O 1
ATOM 5680 N N . GLU B 1 232 ? -4.07 39.25 15.594 1 97 232 GLU B N 1
ATOM 5681 C CA . GLU B 1 232 ? -5.145 40.219 15.414 1 97 232 GLU B CA 1
ATOM 5682 C C . GLU B 1 232 ? -6.195 40.094 16.516 1 97 232 GLU B C 1
ATOM 5684 O O . GLU B 1 232 ? -6.934 41.031 16.797 1 97 232 GLU B O 1
ATOM 5689 N N . PHE B 1 233 ? -6.254 38.906 17.156 1 97.19 233 PHE B N 1
ATOM 5690 C CA . PHE B 1 233 ? -7.383 38.75 18.062 1 97.19 233 PHE B CA 1
ATOM 5691 C C . PHE B 1 233 ? -6.938 38.094 19.359 1 97.19 233 PHE B C 1
ATOM 5693 O O . PHE B 1 233 ? -7.668 38.094 20.359 1 97.19 233 PHE B O 1
ATOM 5700 N N . ILE B 1 234 ? -5.742 37.531 19.375 1 95.44 234 ILE B N 1
ATOM 5701 C CA . ILE B 1 234 ? -5.289 36.844 20.562 1 95.44 234 ILE B CA 1
ATOM 5702 C C . ILE B 1 234 ? -4.805 37.844 21.609 1 95.44 234 ILE B C 1
ATOM 5704 O O . ILE B 1 234 ? -4.074 38.781 21.297 1 95.44 234 ILE B O 1
ATOM 5708 N N . LYS B 1 235 ? -5.164 37.625 22.812 1 93.44 235 LYS B N 1
ATOM 5709 C CA . LYS B 1 235 ? -4.695 38.375 23.984 1 93.44 235 LYS B CA 1
ATOM 5710 C C . LYS B 1 235 ? -3.773 37.531 24.844 1 93.44 235 LYS B C 1
ATOM 5712 O O . LYS B 1 235 ? -3.725 36.281 24.688 1 93.44 235 LYS B O 1
ATOM 5717 N N . PRO B 1 236 ? -2.916 38.125 25.656 1 85.94 236 PRO B N 1
ATOM 5718 C CA . PRO B 1 236 ? -1.965 37.344 26.453 1 85.94 236 PRO B CA 1
ATOM 5719 C C . PRO B 1 236 ? -2.623 36.188 27.203 1 85.94 236 PRO B C 1
ATOM 5721 O O . PRO B 1 236 ? -2.037 35.094 27.312 1 85.94 236 PRO B O 1
ATOM 5724 N N . GLY B 1 237 ? -3.783 36.188 27.656 1 90.69 237 GLY B N 1
ATOM 5725 C CA . GLY B 1 237 ? -4.453 35.125 28.391 1 90.69 237 GLY B CA 1
ATOM 5726 C C . GLY B 1 237 ? -5.051 34.062 27.484 1 90.69 237 GLY B C 1
ATOM 5727 O O . GLY B 1 237 ? -5.445 33 27.953 1 90.69 237 GLY B O 1
ATOM 5728 N N . ASN B 1 238 ? -4.797 34.219 26.203 1 95 238 ASN B N 1
ATOM 5729 C CA . ASN B 1 238 ? -5.438 33.344 25.25 1 95 238 ASN B CA 1
ATOM 5730 C C . ASN B 1 238 ? -4.453 32.312 24.688 1 95 238 ASN B C 1
ATOM 5732 O O . ASN B 1 238 ? -4.832 31.438 23.891 1 95 238 ASN B O 1
ATOM 5736 N N . LEU B 1 239 ? -3.199 32.344 25.141 1 97.31 239 LEU B N 1
ATOM 5737 C CA . LEU B 1 239 ? -2.201 31.531 24.469 1 97.31 239 LEU B CA 1
ATOM 5738 C C . LEU B 1 239 ? -1.229 30.922 25.484 1 97.31 239 LEU B C 1
ATOM 5740 O O . LEU B 1 239 ? -0.666 31.641 26.312 1 97.31 239 LEU B O 1
ATOM 5744 N N . MET B 1 240 ? -1.163 29.656 25.5 1 97.25 240 MET B N 1
ATOM 5745 C CA . MET B 1 240 ? -0.153 28.906 26.25 1 97.25 240 MET B CA 1
ATOM 5746 C C . MET B 1 240 ? 0.798 28.188 25.297 1 97.25 240 MET B C 1
ATOM 5748 O O . MET B 1 240 ? 0.414 27.203 24.656 1 97.25 240 MET B O 1
ATOM 5752 N N . LEU B 1 241 ? 2.029 28.609 25.203 1 97.56 241 LEU B N 1
ATOM 5753 C CA . LEU B 1 241 ? 3.068 27.953 24.422 1 97.56 241 LEU B CA 1
ATOM 5754 C C . LEU B 1 241 ? 3.891 27.016 25.281 1 97.56 241 LEU B C 1
ATOM 5756 O O . LEU B 1 241 ? 3.738 27 26.516 1 97.56 241 LEU B O 1
ATOM 5760 N N . ASN B 1 242 ? 4.773 26.188 24.656 1 98.12 242 ASN B N 1
ATOM 5761 C CA . ASN B 1 242 ? 5.582 25.203 25.375 1 98.12 242 ASN B CA 1
ATOM 5762 C C . ASN B 1 242 ? 4.734 24.359 26.312 1 98.12 242 ASN B C 1
ATOM 5764 O O . ASN B 1 242 ? 5.137 24.094 27.453 1 98.12 242 ASN B O 1
ATOM 5768 N N . ALA B 1 243 ? 3.514 24.047 25.875 1 98.12 243 ALA B N 1
ATOM 5769 C CA . ALA B 1 243 ? 2.541 23.297 26.672 1 98.12 243 ALA B CA 1
ATOM 5770 C C . ALA B 1 243 ? 2.088 22.031 25.938 1 98.12 243 ALA B C 1
ATOM 5772 O O . ALA B 1 243 ? 1.264 22.094 25.031 1 98.12 243 ALA B O 1
ATOM 5773 N N . THR B 1 244 ? 2.621 20.906 26.391 1 98.31 244 THR B N 1
ATOM 5774 C CA . THR B 1 244 ? 2.305 19.641 25.75 1 98.31 244 THR B CA 1
ATOM 5775 C C . THR B 1 244 ? 1.209 18.906 26.516 1 98.31 244 THR B C 1
ATOM 5777 O O . THR B 1 244 ? 1.315 18.703 27.734 1 98.31 244 THR B O 1
ATOM 5780 N N . VAL B 1 245 ? 0.17 18.547 25.875 1 98.62 245 VAL B N 1
ATOM 5781 C CA . VAL B 1 245 ? -0.965 17.859 26.484 1 98.62 245 VAL B CA 1
ATOM 5782 C C . VAL B 1 245 ? -0.603 16.406 26.75 1 98.62 245 VAL B C 1
ATOM 5784 O O . VAL B 1 245 ? -0.153 15.695 25.844 1 98.62 245 VAL B O 1
ATOM 5787 N N . LYS B 1 246 ? -0.812 15.969 27.922 1 98.25 246 LYS B N 1
ATOM 5788 C CA . LYS B 1 246 ? -0.573 14.586 28.328 1 98.25 246 LYS B CA 1
ATOM 5789 C C . LYS B 1 246 ? -1.864 13.773 28.297 1 98.25 246 LYS B C 1
ATOM 5791 O O . LYS B 1 246 ? -1.875 12.633 27.828 1 98.25 246 LYS B O 1
ATOM 5796 N N . SER B 1 247 ? -2.922 14.383 28.812 1 98.56 247 SER B N 1
ATOM 5797 C CA . SER B 1 247 ? -4.195 13.664 28.859 1 98.56 247 SER B CA 1
ATOM 5798 C C . SER B 1 247 ? -5.371 14.625 28.734 1 98.56 247 SER B C 1
ATOM 5800 O O . SER B 1 247 ? -5.238 15.82 29.016 1 98.56 247 SER B O 1
ATOM 5802 N N . ILE B 1 248 ? -6.453 14.148 28.281 1 98.75 248 ILE B N 1
ATOM 5803 C CA . ILE B 1 248 ? -7.711 14.875 28.125 1 98.75 248 ILE B CA 1
ATOM 5804 C C . ILE B 1 248 ? -8.844 14.086 28.766 1 98.75 248 ILE B C 1
ATOM 5806 O O . ILE B 1 248 ? -9.156 12.969 28.344 1 98.75 248 ILE B O 1
ATOM 5810 N N . SER B 1 249 ? -9.398 14.57 29.797 1 98.62 249 SER B N 1
ATOM 5811 C CA . SER B 1 249 ? -10.641 14.047 30.375 1 98.62 249 SER B CA 1
ATOM 5812 C C . SER B 1 249 ? -11.852 14.812 29.844 1 98.62 249 SER B C 1
ATOM 5814 O O . SER B 1 249 ? -11.922 16.031 29.969 1 98.62 249 SER B O 1
ATOM 5816 N N . TYR B 1 250 ? -12.805 14.062 29.219 1 98.31 250 TYR B N 1
ATOM 5817 C CA . TYR B 1 250 ? -13.938 14.75 28.594 1 98.31 250 TYR B CA 1
ATOM 5818 C C . TYR B 1 250 ? -15.258 14.133 29.047 1 98.31 250 TYR B C 1
ATOM 5820 O O . TYR B 1 250 ? -15.305 12.969 29.438 1 98.31 250 TYR B O 1
ATOM 5828 N N . SER B 1 251 ? -16.297 14.914 29.109 1 97.62 251 SER B N 1
ATOM 5829 C CA . SER B 1 251 ? -17.672 14.539 29.375 1 97.62 251 SER B CA 1
ATOM 5830 C C . SER B 1 251 ? -18.641 15.461 28.625 1 97.62 251 SER B C 1
ATOM 5832 O O . SER B 1 251 ? -18.234 16.281 27.797 1 97.62 251 SER B O 1
ATOM 5834 N N . ASN B 1 252 ? -19.938 15.258 28.922 1 95.25 252 ASN B N 1
ATOM 5835 C CA . ASN B 1 252 ? -20.938 16.141 28.344 1 95.25 252 ASN B CA 1
ATOM 5836 C C . ASN B 1 252 ? -21.047 17.453 29.109 1 95.25 252 ASN B C 1
ATOM 5838 O O . ASN B 1 252 ? -21.781 18.359 28.703 1 95.25 252 ASN B O 1
ATOM 5842 N N . SER B 1 253 ? -20.188 17.672 30.141 1 95.06 253 SER B N 1
ATOM 5843 C CA . SER B 1 253 ? -20.297 18.875 30.969 1 95.06 253 SER B CA 1
ATOM 5844 C C . SER B 1 253 ? -19.016 19.688 30.938 1 95.06 253 SER B C 1
ATOM 5846 O O . SER B 1 253 ? -18.953 20.797 31.484 1 95.06 253 SER B O 1
ATOM 5848 N N . GLY B 1 254 ? -18.016 19.062 30.375 1 96.88 254 GLY B N 1
ATOM 5849 C CA . GLY B 1 254 ? -16.781 19.828 30.312 1 96.88 254 GLY B CA 1
ATOM 5850 C C . GLY B 1 254 ? -15.57 18.969 29.953 1 96.88 254 GLY B C 1
ATOM 5851 O O . GLY B 1 254 ? -15.703 17.781 29.688 1 96.88 254 GLY B O 1
ATOM 5852 N N . VAL B 1 255 ? -14.352 19.656 29.859 1 98.5 255 VAL B N 1
ATOM 5853 C CA . VAL B 1 255 ? -13.102 19.016 29.469 1 98.5 255 VAL B CA 1
ATOM 5854 C C . VAL B 1 255 ? -11.984 19.469 30.406 1 98.5 255 VAL B C 1
ATOM 5856 O O . VAL B 1 255 ? -11.898 20.641 30.766 1 98.5 255 VAL B O 1
ATOM 5859 N N . THR B 1 256 ? -11.188 18.562 30.875 1 98.56 256 THR B N 1
ATOM 5860 C CA . THR B 1 256 ? -9.977 18.844 31.625 1 98.56 256 THR B CA 1
ATOM 5861 C C . THR B 1 256 ? -8.742 18.344 30.891 1 98.56 256 THR B C 1
ATOM 5863 O O . THR B 1 256 ? -8.656 17.156 30.547 1 98.56 256 THR B O 1
ATOM 5866 N N . VAL B 1 257 ? -7.812 19.25 30.656 1 98.62 257 VAL B N 1
ATOM 5867 C CA . VAL B 1 257 ? -6.559 18.906 30 1 98.62 257 VAL B CA 1
ATOM 5868 C C . VAL B 1 257 ? -5.418 18.922 31.016 1 98.62 257 VAL B C 1
ATOM 5870 O O . VAL B 1 257 ? -5.266 19.891 31.766 1 98.62 257 VAL B O 1
ATOM 5873 N N . THR B 1 258 ? -4.684 17.875 31.078 1 98.44 258 THR B N 1
ATOM 5874 C CA . THR B 1 258 ? -3.473 17.812 31.875 1 98.44 258 THR B CA 1
ATOM 5875 C C . THR B 1 258 ? -2.229 17.891 31 1 98.44 258 THR B C 1
ATOM 5877 O O . THR B 1 258 ? -2.084 17.125 30.062 1 98.44 258 THR B O 1
ATOM 5880 N N . LEU B 1 259 ? -1.418 18.828 31.328 1 98.25 259 LEU B N 1
ATOM 5881 C CA . LEU B 1 259 ? -0.179 19 30.578 1 98.25 259 LEU B CA 1
ATOM 5882 C C . LEU B 1 259 ? 0.92 18.094 31.109 1 98.25 259 LEU B C 1
ATOM 5884 O O . LEU B 1 259 ? 0.775 17.5 32.188 1 98.25 259 LEU B O 1
ATOM 5888 N N . THR B 1 260 ? 2.014 17.953 30.359 1 97.44 260 THR B N 1
ATOM 5889 C CA . THR B 1 260 ? 3.109 17.062 30.734 1 97.44 260 THR B CA 1
ATOM 5890 C C . THR B 1 260 ? 3.811 17.562 31.984 1 97.44 260 THR B C 1
ATOM 5892 O O . THR B 1 260 ? 4.422 16.781 32.719 1 97.44 260 THR B O 1
ATOM 5895 N N . ASP B 1 261 ? 3.689 18.875 32.375 1 96.81 261 ASP B N 1
ATOM 5896 C CA . ASP B 1 261 ? 4.297 19.406 33.562 1 96.81 261 ASP B CA 1
ATOM 5897 C C . ASP B 1 261 ? 3.365 19.266 34.781 1 96.81 261 ASP B C 1
ATOM 5899 O O . ASP B 1 261 ? 3.703 19.672 35.875 1 96.81 261 ASP B O 1
ATOM 5903 N N . GLY B 1 262 ? 2.133 18.766 34.531 1 96.25 262 GLY B N 1
ATOM 5904 C CA . GLY B 1 262 ? 1.206 18.5 35.625 1 96.25 262 GLY B CA 1
ATOM 5905 C C . GLY B 1 262 ? 0.108 19.531 35.719 1 96.25 262 GLY B C 1
ATOM 5906 O O . GLY B 1 262 ? -0.898 19.312 36.406 1 96.25 262 GLY B O 1
ATOM 5907 N N . LYS B 1 263 ? 0.247 20.688 35.062 1 96.94 263 LYS B N 1
ATOM 5908 C CA . LYS B 1 263 ? -0.764 21.75 35.094 1 96.94 263 LYS B CA 1
ATOM 5909 C C . LYS B 1 263 ? -2.072 21.266 34.469 1 96.94 263 LYS B C 1
ATOM 5911 O O . LYS B 1 263 ? -2.064 20.594 33.438 1 96.94 263 LYS B O 1
ATOM 5916 N N . LYS B 1 264 ? -3.141 21.609 35.125 1 97.56 264 LYS B N 1
ATOM 5917 C CA . LYS B 1 264 ? -4.469 21.297 34.625 1 97.56 264 LYS B CA 1
ATOM 5918 C C . LYS B 1 264 ? -5.184 22.562 34.125 1 97.56 264 LYS B C 1
ATOM 5920 O O . LYS B 1 264 ? -5.082 23.609 34.75 1 97.56 264 LYS B O 1
ATOM 5925 N N . VAL B 1 265 ? -5.773 22.453 33.031 1 97.88 265 VAL B N 1
ATOM 5926 C CA . VAL B 1 265 ? -6.609 23.5 32.469 1 97.88 265 VAL B CA 1
ATOM 5927 C C . VAL B 1 265 ? -7.992 22.938 32.156 1 97.88 265 VAL B C 1
ATOM 5929 O O . VAL B 1 265 ? -8.117 21.828 31.609 1 97.88 265 VAL B O 1
ATOM 5932 N N . THR B 1 266 ? -9.023 23.625 32.531 1 98.06 266 THR B N 1
ATOM 5933 C CA . THR B 1 266 ? -10.375 23.125 32.344 1 98.06 266 THR B CA 1
ATOM 5934 C C . THR B 1 266 ? -11.141 24.031 31.375 1 98.06 266 THR B C 1
ATOM 5936 O O . THR B 1 266 ? -10.836 25.219 31.266 1 98.06 266 THR B O 1
ATOM 5939 N N . GLY B 1 267 ? -12.062 23.453 30.641 1 98.12 267 GLY B N 1
ATOM 5940 C CA . GLY B 1 267 ? -12.938 24.188 29.734 1 98.12 267 GLY B CA 1
ATOM 5941 C C . GLY B 1 267 ? -14.328 23.594 29.641 1 98.12 267 GLY B C 1
ATOM 5942 O O . GLY B 1 267 ? -14.531 22.406 29.938 1 98.12 267 GLY B O 1
ATOM 5943 N N . SER B 1 268 ? -15.32 24.438 29.312 1 97.56 268 SER B N 1
ATOM 5944 C CA . SER B 1 268 ? -16.656 23.922 29.016 1 97.56 268 SER B CA 1
ATOM 5945 C C . SER B 1 268 ? -16.641 23.062 27.766 1 97.56 268 SER B C 1
ATOM 5947 O O . SER B 1 268 ? -17.375 22.078 27.672 1 97.56 268 SER B O 1
ATOM 5949 N N . TYR B 1 269 ? -15.867 23.453 26.75 1 97.81 269 TYR B N 1
ATOM 5950 C CA . TYR B 1 269 ? 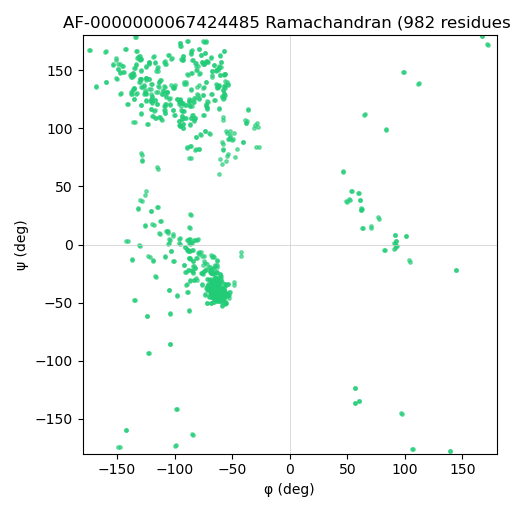-15.641 22.734 25.516 1 97.81 269 TYR B CA 1
ATOM 5951 C C . TYR B 1 269 ? -14.148 22.672 25.172 1 97.81 269 TYR B C 1
ATOM 5953 O O . TYR B 1 269 ? -13.359 23.453 25.719 1 97.81 269 TYR B O 1
ATOM 5961 N N . ALA B 1 270 ? -13.82 21.75 24.344 1 98.75 270 ALA B N 1
ATOM 5962 C CA . ALA B 1 270 ? -12.477 21.719 23.766 1 98.75 270 ALA B CA 1
ATOM 5963 C C . ALA B 1 270 ? -12.523 21.375 22.281 1 98.75 270 ALA B C 1
ATOM 5965 O O . ALA B 1 270 ? -13.414 20.641 21.844 1 98.75 270 ALA B O 1
ATOM 5966 N N . ILE B 1 271 ? -11.602 21.938 21.547 1 98.81 271 ILE B N 1
ATOM 5967 C CA . ILE B 1 271 ? -11.375 21.609 20.141 1 98.81 271 ILE B CA 1
ATOM 5968 C C . ILE B 1 271 ? -9.977 21.031 19.969 1 98.81 271 ILE B C 1
ATOM 5970 O O . ILE B 1 271 ? -8.977 21.75 20.094 1 98.81 271 ILE B O 1
ATOM 5974 N N . CYS B 1 272 ? -9.914 19.781 19.703 1 98.81 272 CYS B N 1
ATOM 5975 C CA . CYS B 1 272 ? -8.648 19.094 19.484 1 98.81 272 CYS B CA 1
ATOM 5976 C C . CYS B 1 272 ? -8.211 19.203 18.031 1 98.81 272 CYS B C 1
ATOM 5978 O O . CYS B 1 272 ? -8.891 18.703 17.125 1 98.81 272 CYS B O 1
ATOM 5980 N N . THR B 1 273 ? -7.055 19.812 17.781 1 98.75 273 THR B N 1
ATOM 5981 C CA . THR B 1 273 ? -6.566 19.969 16.422 1 98.75 273 THR B CA 1
ATOM 5982 C C . THR B 1 273 ? -5.215 19.297 16.234 1 98.75 273 THR B C 1
ATOM 5984 O O . THR B 1 273 ? -4.391 19.734 15.438 1 98.75 273 THR B O 1
ATOM 5987 N N . PHE B 1 274 ? -4.957 18.25 17 1 98.38 274 PHE B N 1
ATOM 5988 C CA . PHE B 1 274 ? -3.744 17.453 16.828 1 98.38 274 PHE B CA 1
ATOM 5989 C C . PHE B 1 274 ? -3.703 16.797 15.461 1 98.38 274 PHE B C 1
ATOM 5991 O O . PHE B 1 274 ? -4.75 16.547 14.859 1 98.38 274 PHE B O 1
ATOM 5998 N N . SER B 1 275 ? -2.459 16.609 15 1 97.81 275 SER B N 1
ATOM 5999 C CA . SER B 1 275 ? -2.332 15.859 13.758 1 97.81 275 SER B CA 1
ATOM 6000 C C . SER B 1 275 ? -2.912 14.453 13.891 1 97.81 275 SER B C 1
ATOM 6002 O O . SER B 1 275 ? -2.955 13.898 14.984 1 97.81 275 SER B O 1
ATOM 6004 N N . LEU B 1 276 ? -3.355 13.914 12.789 1 98.38 276 LEU B N 1
ATOM 6005 C CA . LEU B 1 276 ? -3.809 12.531 12.75 1 98.38 276 LEU B CA 1
ATOM 6006 C C . LEU B 1 276 ? -2.75 11.602 13.328 1 98.38 276 LEU B C 1
ATOM 6008 O O . LEU B 1 276 ? -3.078 10.641 14.039 1 98.38 276 LEU B O 1
ATOM 6012 N N . GLY B 1 277 ? -1.48 11.875 12.992 1 97.62 277 GLY B N 1
ATOM 6013 C CA . GLY B 1 277 ? -0.385 11.062 13.492 1 97.62 277 GLY B CA 1
ATOM 6014 C C . GLY B 1 277 ? -0.319 11.016 15.008 1 97.62 277 GLY B C 1
ATOM 6015 O O . GLY B 1 277 ? -0.029 9.969 15.586 1 97.62 277 GLY B O 1
ATOM 6016 N N . VAL B 1 278 ? -0.581 12.102 15.648 1 97.75 278 VAL B N 1
ATOM 6017 C CA . VAL B 1 278 ? -0.578 12.156 17.109 1 97.75 278 VAL B CA 1
ATOM 6018 C C . VAL B 1 278 ? -1.732 11.32 17.656 1 97.75 278 VAL B C 1
ATOM 6020 O O . VAL B 1 278 ? -1.555 10.547 18.609 1 97.75 278 VAL B O 1
ATOM 6023 N N . LEU B 1 279 ? -2.904 11.461 17.047 1 97.75 279 LEU B N 1
ATOM 6024 C CA . LEU B 1 279 ? -4.074 10.711 17.484 1 97.75 279 LEU B CA 1
ATOM 6025 C C . LEU B 1 279 ? -3.852 9.211 17.297 1 97.75 279 LEU B C 1
ATOM 6027 O O . LEU B 1 279 ? -4.371 8.398 18.062 1 97.75 279 LEU B O 1
ATOM 6031 N N . GLN B 1 280 ? -3.043 8.82 16.328 1 96.81 280 GLN B N 1
ATOM 6032 C CA . GLN B 1 280 ? -2.836 7.418 15.984 1 96.81 280 GLN B CA 1
ATOM 6033 C C . GLN B 1 280 ? -1.786 6.773 16.891 1 96.81 280 GLN B C 1
ATOM 6035 O O . GLN B 1 280 ? -1.676 5.547 16.938 1 96.81 280 GLN B O 1
ATOM 6040 N N . ASN B 1 281 ? -0.95 7.562 17.562 1 93.56 281 ASN B N 1
ATOM 6041 C CA . ASN B 1 281 ? 0.206 7 18.25 1 93.56 281 ASN B CA 1
ATOM 6042 C C . ASN B 1 281 ? 0.059 7.117 19.766 1 93.56 281 ASN B C 1
ATOM 6044 O O . ASN B 1 281 ? 1.049 7.043 20.5 1 93.56 281 ASN B O 1
ATOM 6048 N N . ASN B 1 282 ? -1.028 7.273 20.266 1 85.19 282 ASN B N 1
ATOM 6049 C CA . ASN B 1 282 ? -1.358 7.25 21.688 1 85.19 282 ASN B CA 1
ATOM 6050 C C . ASN B 1 282 ? -0.454 8.18 22.5 1 85.19 282 ASN B C 1
ATOM 6052 O O . ASN B 1 282 ? 0.033 7.812 23.562 1 85.19 282 ASN B O 1
ATOM 6056 N N . ARG B 1 283 ? -0.176 9.258 21.953 1 89.25 283 ARG B N 1
ATOM 6057 C CA . ARG B 1 283 ? 0.638 10.273 22.625 1 89.25 283 ARG B CA 1
ATOM 6058 C C . ARG B 1 283 ? -0.171 11.016 23.688 1 89.25 283 ARG B C 1
ATOM 6060 O O . ARG B 1 283 ? 0.396 11.594 24.609 1 89.25 283 ARG B O 1
ATOM 6067 N N . VAL B 1 284 ? -1.464 11.039 23.516 1 96.44 284 VAL B N 1
ATOM 6068 C CA . VAL B 1 284 ? -2.395 11.703 24.422 1 96.44 284 VAL B CA 1
ATOM 6069 C C . VAL B 1 284 ? -3.379 10.68 24.984 1 96.44 284 VAL B C 1
ATOM 6071 O O . VAL B 1 284 ? -3.975 9.898 24.234 1 96.44 284 VAL B O 1
ATOM 6074 N N . GLU B 1 285 ? -3.471 10.672 26.312 1 97.5 285 GLU B N 1
ATOM 6075 C CA . GLU B 1 285 ? -4.426 9.773 26.969 1 97.5 285 GLU B CA 1
ATOM 6076 C C . GLU B 1 285 ? -5.809 10.414 27.062 1 97.5 285 GLU B C 1
ATOM 6078 O O . GLU B 1 285 ? -5.945 11.531 27.547 1 97.5 285 GLU B O 1
ATOM 6083 N N . PHE B 1 286 ? -6.777 9.727 26.547 1 98.5 286 PHE B N 1
ATOM 6084 C CA . PHE B 1 286 ? -8.156 10.195 26.656 1 98.5 286 PHE B CA 1
ATOM 6085 C C . PHE B 1 286 ? -8.891 9.469 27.766 1 98.5 286 PHE B C 1
ATOM 6087 O O . PHE B 1 286 ? -8.766 8.25 27.906 1 98.5 286 PHE B O 1
ATOM 6094 N N . GLN B 1 287 ? -9.594 10.188 28.531 1 98.25 287 GLN B N 1
ATOM 6095 C CA . GLN B 1 287 ? -10.398 9.641 29.625 1 98.25 287 GLN B CA 1
ATOM 6096 C C . GLN B 1 287 ? -11.836 10.156 29.562 1 98.25 287 GLN B C 1
ATOM 6098 O O . GLN B 1 287 ? -12.078 11.352 29.75 1 98.25 287 GLN B O 1
ATOM 6103 N N . PRO B 1 288 ? -12.758 9.281 29.438 1 98.06 288 PRO B N 1
ATOM 6104 C CA . PRO B 1 288 ? -12.586 7.863 29.109 1 98.06 288 PRO B CA 1
ATOM 6105 C C . PRO B 1 288 ? -11.852 7.637 27.797 1 98.06 288 PRO B C 1
ATOM 6107 O O . PRO B 1 288 ? -11.672 8.578 27.016 1 98.06 288 PRO B O 1
ATOM 6110 N N . PRO B 1 289 ? -11.391 6.359 27.547 1 97.56 289 PRO B N 1
ATOM 6111 C CA . PRO B 1 289 ? -10.836 6.078 26.234 1 97.56 289 PRO B CA 1
ATOM 6112 C C . PRO B 1 289 ? -11.805 6.398 25.094 1 97.56 289 PRO B C 1
ATOM 6114 O O . PRO B 1 289 ? -13.023 6.289 25.266 1 97.56 289 PRO B O 1
ATOM 6117 N N . LEU B 1 290 ? -11.234 6.816 24.016 1 97.94 290 LEU B N 1
ATOM 6118 C CA . LEU B 1 290 ? -12.094 7.102 22.875 1 97.94 290 LEU B CA 1
ATOM 6119 C C . LEU B 1 290 ? -12.938 5.883 22.5 1 97.94 290 LEU B C 1
ATOM 6121 O O . LEU B 1 290 ? -12.469 4.75 22.594 1 97.94 290 LEU B O 1
ATOM 6125 N N . PRO B 1 291 ? -14.219 6.152 22.141 1 97.81 291 PRO B N 1
ATOM 6126 C CA . PRO B 1 291 ? -15.07 5.031 21.75 1 97.81 291 PRO B CA 1
ATOM 6127 C C . PRO B 1 291 ? -14.516 4.27 20.547 1 97.81 291 PRO B C 1
ATOM 6129 O O . PRO B 1 291 ? -13.773 4.84 19.734 1 97.81 291 PRO B O 1
ATOM 6132 N N . ALA B 1 292 ? -14.93 3.004 20.406 1 96.88 292 ALA B N 1
ATOM 6133 C CA . ALA B 1 292 ? -14.398 2.096 19.406 1 96.88 292 ALA B CA 1
ATOM 6134 C C . ALA B 1 292 ? -14.586 2.664 18 1 96.88 292 ALA B C 1
ATOM 6136 O O . ALA B 1 292 ? -13.711 2.533 17.141 1 96.88 292 ALA B O 1
ATOM 6137 N N . PHE B 1 293 ? -15.773 3.312 17.766 1 97.62 293 PHE B N 1
ATOM 6138 C CA . PHE B 1 293 ? -16.031 3.855 16.438 1 97.62 293 PHE B CA 1
ATOM 6139 C C . PHE B 1 293 ? -15.031 4.953 16.094 1 97.62 293 PHE B C 1
ATOM 6141 O O . PHE B 1 293 ? -14.609 5.078 14.938 1 97.62 293 PHE B O 1
ATOM 6148 N N . LYS B 1 294 ? -14.617 5.746 17.062 1 98.25 294 LYS B N 1
ATOM 6149 C CA . LYS B 1 294 ? -13.656 6.836 16.875 1 98.25 294 LYS B CA 1
ATOM 6150 C C . LYS B 1 294 ? -12.25 6.297 16.688 1 98.25 294 LYS B C 1
ATOM 6152 O O . LYS B 1 294 ? -11.516 6.77 15.812 1 98.25 294 LYS B O 1
ATOM 6157 N N . VAL B 1 295 ? -11.883 5.324 17.469 1 97.5 295 VAL B N 1
ATOM 6158 C CA . VAL B 1 295 ? -10.562 4.727 17.375 1 97.5 295 VAL B CA 1
ATOM 6159 C C . VAL B 1 295 ? -10.391 4.074 16 1 97.5 295 VAL B C 1
ATOM 6161 O O . VAL B 1 295 ? -9.352 4.238 15.352 1 97.5 295 VAL B O 1
ATOM 6164 N N . GLU B 1 296 ? -11.414 3.346 15.547 1 97.75 296 GLU B N 1
ATOM 6165 C CA . GLU B 1 296 ? -11.344 2.715 14.234 1 97.75 296 GLU B CA 1
ATOM 6166 C C . GLU B 1 296 ? -11.188 3.756 13.133 1 97.75 296 GLU B C 1
ATOM 6168 O O . GLU B 1 296 ? -10.398 3.568 12.195 1 97.75 296 GLU B O 1
ATOM 6173 N N . ALA B 1 297 ? -11.93 4.828 13.266 1 98.31 297 ALA B N 1
ATOM 6174 C CA . ALA B 1 297 ? -11.844 5.891 12.266 1 98.31 297 ALA B CA 1
ATOM 6175 C C . ALA B 1 297 ? -10.445 6.5 12.227 1 98.31 297 ALA B C 1
ATOM 6177 O O . ALA B 1 297 ? -9.859 6.668 11.156 1 98.31 297 ALA B O 1
ATOM 6178 N N . ILE B 1 298 ? -9.883 6.793 13.391 1 98.12 298 ILE B N 1
ATOM 6179 C CA . ILE B 1 298 ? -8.562 7.395 13.516 1 98.12 298 ILE B CA 1
ATOM 6180 C C . ILE B 1 298 ? -7.512 6.457 12.922 1 98.12 298 ILE B C 1
ATOM 6182 O O . ILE B 1 298 ? -6.668 6.883 12.125 1 98.12 298 ILE B O 1
ATOM 6186 N N . GLN B 1 299 ? -7.668 5.195 13.156 1 97.19 299 GLN B N 1
ATOM 6187 C CA . GLN B 1 299 ? -6.648 4.23 12.758 1 97.19 299 GLN B CA 1
ATOM 6188 C C . GLN B 1 299 ? -6.82 3.818 11.297 1 97.19 299 GLN B C 1
ATOM 6190 O O . GLN B 1 299 ? -5.91 3.244 10.703 1 97.19 299 GLN B O 1
ATOM 6195 N N . SER B 1 300 ? -7.973 4.137 10.742 1 97.69 300 SER B N 1
ATOM 6196 C CA . SER B 1 300 ? -8.25 3.676 9.383 1 97.69 300 SER B CA 1
ATOM 6197 C C . SER B 1 300 ? -7.816 4.707 8.344 1 97.69 300 SER B C 1
ATOM 6199 O O . SER B 1 300 ? -7.719 4.398 7.156 1 97.69 300 SER B O 1
ATOM 6201 N N . MET B 1 301 ? -7.613 5.926 8.734 1 98.06 301 MET B N 1
ATOM 6202 C CA . MET B 1 301 ? -7.016 6.891 7.816 1 98.06 301 MET B CA 1
ATOM 6203 C C . MET B 1 301 ? -5.492 6.812 7.859 1 98.06 301 MET B C 1
ATOM 6205 O O . MET B 1 301 ? -4.926 6.09 8.68 1 98.06 301 MET B O 1
ATOM 6209 N N . THR B 1 302 ? -4.836 7.418 6.828 1 97.88 302 THR B N 1
ATOM 6210 C CA . THR B 1 302 ? -3.383 7.312 6.789 1 97.88 302 THR B CA 1
ATOM 6211 C C . THR B 1 302 ? -2.734 8.664 7.055 1 97.88 302 THR B C 1
ATOM 6213 O O . THR B 1 302 ? -3.162 9.688 6.508 1 97.88 302 THR B O 1
ATOM 6216 N N . MET B 1 303 ? -1.803 8.688 7.965 1 97.94 303 MET B N 1
ATOM 6217 C CA . MET B 1 303 ? -0.878 9.812 8.078 1 97.94 303 MET B CA 1
ATOM 6218 C C . MET B 1 303 ? 0.388 9.562 7.27 1 97.94 303 MET B C 1
ATOM 6220 O O . MET B 1 303 ? 1.297 8.867 7.727 1 97.94 303 MET B O 1
ATOM 6224 N N . ALA B 1 304 ? 0.479 10.188 6.148 1 98.19 304 ALA B N 1
ATOM 6225 C CA . ALA B 1 304 ? 1.597 9.961 5.234 1 98.19 304 ALA B CA 1
ATOM 6226 C C . ALA B 1 304 ? 2.805 10.812 5.621 1 98.19 304 ALA B C 1
ATOM 6228 O O . ALA B 1 304 ? 2.672 11.781 6.367 1 98.19 304 ALA B O 1
ATOM 6229 N N . THR B 1 305 ? 3.951 10.414 5.18 1 98.25 305 THR B N 1
ATOM 6230 C CA . THR B 1 305 ? 5.195 11.141 5.418 1 98.25 305 THR B CA 1
ATOM 6231 C C . THR B 1 305 ? 5.777 11.656 4.105 1 98.25 305 THR B C 1
ATOM 6233 O O . THR B 1 305 ? 5.953 10.891 3.154 1 98.25 305 THR B O 1
ATOM 6236 N N . TYR B 1 306 ? 5.938 12.883 4.004 1 98.5 306 TYR B N 1
ATOM 6237 C CA . TYR B 1 306 ? 6.5 13.664 2.912 1 98.5 306 TYR B CA 1
ATOM 6238 C C . TYR B 1 306 ? 7.75 14.414 3.365 1 98.5 306 TYR B C 1
ATOM 6240 O O . TYR B 1 306 ? 7.672 15.32 4.203 1 98.5 306 TYR B O 1
ATOM 6248 N N . THR B 1 307 ? 8.93 14.039 2.768 1 98.62 307 THR B N 1
ATOM 6249 C CA . THR B 1 307 ? 10.18 14.562 3.312 1 98.62 307 THR B CA 1
ATOM 6250 C C . THR B 1 307 ? 10.945 15.352 2.254 1 98.62 307 THR B C 1
ATOM 6252 O O . THR B 1 307 ? 11.211 14.836 1.166 1 98.62 307 THR B O 1
ATOM 6255 N N . LYS B 1 308 ? 11.25 16.562 2.545 1 98.75 308 LYS B N 1
ATOM 6256 C CA . LYS B 1 308 ? 12.18 17.375 1.769 1 98.75 308 LYS B CA 1
ATOM 6257 C C . LYS B 1 308 ? 13.586 17.328 2.363 1 98.75 308 LYS B C 1
ATOM 6259 O O . LYS B 1 308 ? 13.773 17.641 3.541 1 98.75 308 LYS B O 1
ATOM 6264 N N . VAL B 1 309 ? 14.555 16.953 1.577 1 98.88 309 VAL B N 1
ATOM 6265 C CA . VAL B 1 309 ? 15.945 16.938 2.029 1 98.88 309 VAL B CA 1
ATOM 6266 C C . VAL B 1 309 ? 16.719 18.078 1.365 1 98.88 309 VAL B C 1
ATOM 6268 O O . VAL B 1 309 ? 16.875 18.094 0.141 1 98.88 309 VAL B O 1
ATOM 6271 N N . PHE B 1 310 ? 17.266 18.953 2.178 1 98.88 310 PHE B N 1
ATOM 6272 C CA . PHE B 1 310 ? 17.906 20.156 1.68 1 98.88 310 PHE B CA 1
ATOM 6273 C C . PHE B 1 310 ? 19.422 20 1.673 1 98.88 310 PHE B C 1
ATOM 6275 O O . PHE B 1 310 ? 20.016 19.5 2.637 1 98.88 310 PHE B O 1
ATOM 6282 N N . LEU B 1 311 ? 20.016 20.422 0.584 1 98.81 311 LEU B N 1
ATOM 6283 C CA . LEU B 1 311 ? 21.453 20.469 0.427 1 98.81 311 LEU B CA 1
ATOM 6284 C C . LEU B 1 311 ? 21.891 21.859 -0.057 1 98.81 311 LEU B C 1
ATOM 6286 O O . LEU B 1 311 ? 21.266 22.438 -0.944 1 98.81 311 LEU B O 1
ATOM 6290 N N . ARG B 1 312 ? 22.922 22.375 0.535 1 98.75 312 ARG B N 1
ATOM 6291 C CA . ARG B 1 312 ? 23.562 23.594 0.054 1 98.75 312 ARG B CA 1
ATOM 6292 C C . ARG B 1 312 ? 24.984 23.297 -0.431 1 98.75 312 ARG B C 1
ATOM 6294 O O . ARG B 1 312 ? 25.719 22.562 0.216 1 98.75 312 ARG B O 1
ATOM 6301 N N . PHE B 1 313 ? 25.312 23.875 -1.555 1 98.62 313 PHE B N 1
ATOM 6302 C CA . PHE B 1 313 ? 26.609 23.562 -2.17 1 98.62 313 PHE B CA 1
ATOM 6303 C C . PHE B 1 313 ? 27.469 24.812 -2.271 1 98.62 313 PHE B C 1
ATOM 6305 O O . PHE B 1 313 ? 26.969 25.938 -2.145 1 98.62 313 PHE B O 1
ATOM 6312 N N . PRO B 1 314 ? 28.797 24.625 -2.451 1 98.25 314 PRO B N 1
ATOM 6313 C CA . PRO B 1 314 ? 29.672 25.781 -2.643 1 98.25 314 PRO B CA 1
ATOM 6314 C C . PRO B 1 314 ? 29.406 26.516 -3.955 1 98.25 314 PRO B C 1
ATOM 6316 O O . PRO B 1 314 ? 29.672 27.719 -4.062 1 98.25 314 PRO B O 1
ATOM 6319 N N . LYS B 1 315 ? 28.859 25.812 -4.922 1 97.81 315 LYS B N 1
ATOM 6320 C CA . LYS B 1 315 ? 28.5 26.406 -6.211 1 97.81 315 LYS B CA 1
ATOM 6321 C C . LYS B 1 315 ? 27.344 25.625 -6.863 1 97.81 315 LYS B C 1
ATOM 6323 O O . LYS B 1 315 ? 27.156 24.438 -6.578 1 97.81 315 LYS B O 1
ATOM 6328 N N . LYS B 1 316 ? 26.656 26.328 -7.699 1 98 316 LYS B N 1
ATOM 6329 C CA . LYS B 1 316 ? 25.578 25.688 -8.438 1 98 316 LYS B CA 1
ATOM 6330 C C . LYS B 1 316 ? 26.125 24.906 -9.633 1 98 316 LYS B C 1
ATOM 6332 O O . LYS B 1 316 ? 26.922 25.438 -10.414 1 98 316 LYS B O 1
ATOM 6337 N N . PHE B 1 317 ? 25.75 23.609 -9.812 1 98.5 317 PHE B N 1
ATOM 6338 C CA . PHE B 1 317 ? 26.188 22.812 -10.945 1 98.5 317 PHE B CA 1
ATOM 6339 C C . PHE B 1 317 ? 25 22.109 -11.609 1 98.5 317 PHE B C 1
ATOM 6341 O O . PHE B 1 317 ? 25.172 21.422 -12.625 1 98.5 317 PHE B O 1
ATOM 6348 N N . TRP B 1 318 ? 23.828 22.328 -11.047 1 98.38 318 TRP B N 1
ATOM 6349 C CA . TRP B 1 318 ? 22.688 21.531 -11.477 1 98.38 318 TRP B CA 1
ATOM 6350 C C . TRP B 1 318 ? 21.828 22.297 -12.477 1 98.38 318 TRP B C 1
ATOM 6352 O O . TRP B 1 318 ? 22.25 23.328 -13 1 98.38 318 TRP B O 1
ATOM 6362 N N . PHE B 1 319 ? 20.656 21.812 -12.898 1 98.12 319 PHE B N 1
ATOM 6363 C CA . PHE B 1 319 ? 19.75 22.25 -13.945 1 98.12 319 PHE B CA 1
ATOM 6364 C C . PHE B 1 319 ? 19.25 23.656 -13.68 1 98.12 319 PHE B C 1
ATOM 6366 O O . PHE B 1 319 ? 19.25 24.125 -12.539 1 98.12 319 PHE B O 1
ATOM 6373 N N . ASP B 1 320 ? 18.703 24.328 -14.672 1 97.5 320 ASP B N 1
ATOM 6374 C CA . ASP B 1 320 ? 18.234 25.703 -14.578 1 97.5 320 ASP B CA 1
ATOM 6375 C C . ASP B 1 320 ? 16.719 25.766 -14.422 1 97.5 320 ASP B C 1
ATOM 6377 O O . ASP B 1 320 ? 16.156 26.797 -14.078 1 97.5 320 ASP B O 1
ATOM 6381 N N . THR B 1 321 ? 16.062 24.594 -14.703 1 98.19 321 THR B N 1
ATOM 6382 C CA . THR B 1 321 ? 14.633 24.531 -14.469 1 98.19 321 THR B CA 1
ATOM 6383 C C . THR B 1 321 ? 14.32 24.594 -12.977 1 98.19 321 THR B C 1
ATOM 6385 O O . THR B 1 321 ? 15.211 24.422 -12.141 1 98.19 321 THR B O 1
ATOM 6388 N N . GLU B 1 322 ? 13.109 24.938 -12.633 1 98.06 322 GLU B N 1
ATOM 6389 C CA . GLU B 1 322 ? 12.695 24.953 -11.234 1 98.06 322 GLU B CA 1
ATOM 6390 C C . GLU B 1 322 ? 12.633 23.547 -10.648 1 98.06 322 GLU B C 1
ATOM 6392 O O . GLU B 1 322 ? 12.961 23.344 -9.484 1 98.06 322 GLU B O 1
ATOM 6397 N N . MET B 1 323 ? 12.227 22.594 -11.531 1 98.44 323 MET B N 1
ATOM 6398 C CA . MET B 1 323 ? 12.062 21.203 -11.125 1 98.44 323 MET B CA 1
ATOM 6399 C C . MET B 1 323 ? 12.938 20.281 -11.969 1 98.44 323 MET B C 1
ATOM 6401 O O . MET B 1 323 ? 13.336 20.641 -13.07 1 98.44 323 MET B O 1
ATOM 6405 N N . ALA B 1 324 ? 13.242 19.125 -11.43 1 98.81 324 ALA B N 1
ATOM 6406 C CA . ALA B 1 324 ? 13.836 18.016 -12.172 1 98.81 324 ALA B CA 1
ATOM 6407 C C . ALA B 1 324 ? 13.312 16.672 -11.68 1 98.81 324 ALA B C 1
ATOM 6409 O O . ALA B 1 324 ? 12.938 16.547 -10.508 1 98.81 324 ALA B O 1
ATOM 6410 N N . LEU B 1 325 ? 13.227 15.719 -12.586 1 98.88 325 LEU B N 1
ATOM 6411 C CA . LEU B 1 325 ? 12.758 14.367 -12.281 1 98.88 325 LEU B CA 1
ATOM 6412 C C . LEU B 1 325 ? 13.844 13.336 -12.586 1 98.88 325 LEU B C 1
ATOM 6414 O O . LEU B 1 325 ? 14.383 13.312 -13.688 1 98.88 325 LEU B O 1
ATOM 6418 N N . TYR B 1 326 ? 14.203 12.594 -11.602 1 98.81 326 TYR B N 1
ATOM 6419 C CA . TYR B 1 326 ? 15.18 11.516 -11.742 1 98.81 326 TYR B CA 1
ATOM 6420 C C . TYR B 1 326 ? 14.492 10.156 -11.758 1 98.81 326 TYR B C 1
ATOM 6422 O O . TYR B 1 326 ? 13.766 9.805 -10.828 1 98.81 326 TYR B O 1
ATOM 6430 N N . ALA B 1 327 ? 14.672 9.406 -12.812 1 98.56 327 ALA B N 1
ATOM 6431 C CA . ALA B 1 327 ? 14.117 8.062 -12.953 1 98.56 327 ALA B CA 1
ATOM 6432 C C . ALA B 1 327 ? 15.141 7.004 -12.562 1 98.56 327 ALA B C 1
ATOM 6434 O O . ALA B 1 327 ? 16.016 6.652 -13.359 1 98.56 327 ALA B O 1
ATOM 6435 N N . ASP B 1 328 ? 14.961 6.492 -11.398 1 96.62 328 ASP B N 1
ATOM 6436 C CA . ASP B 1 328 ? 15.789 5.391 -10.914 1 96.62 328 ASP B CA 1
ATOM 6437 C C . ASP B 1 328 ? 15.133 4.043 -11.211 1 96.62 328 ASP B C 1
ATOM 6439 O O . ASP B 1 328 ? 13.93 3.975 -11.484 1 96.62 328 ASP B O 1
ATOM 6443 N N . ALA B 1 329 ? 15.977 3.041 -11.219 1 92.38 329 ALA B N 1
ATOM 6444 C CA . ALA B 1 329 ? 15.438 1.69 -11.336 1 92.38 329 ALA B CA 1
ATOM 6445 C C . ALA B 1 329 ? 14.539 1.354 -10.148 1 92.38 329 ALA B C 1
ATOM 6447 O O . ALA B 1 329 ? 13.594 0.57 -10.281 1 92.38 329 ALA B O 1
ATOM 6448 N N . GLU B 1 330 ? 14.797 1.908 -9.047 1 93.19 330 GLU B N 1
ATOM 6449 C CA . GLU B 1 330 ? 13.945 1.8 -7.863 1 93.19 330 GLU B CA 1
ATOM 6450 C C . GLU B 1 330 ? 12.945 2.953 -7.793 1 93.19 330 GLU B C 1
ATOM 6452 O O . GLU B 1 330 ? 13.336 4.105 -7.578 1 93.19 330 GLU B O 1
ATOM 6457 N N . ARG B 1 331 ? 11.703 2.627 -7.902 1 94.44 331 ARG B N 1
ATOM 6458 C CA . ARG B 1 331 ? 10.664 3.646 -7.855 1 94.44 331 ARG B CA 1
ATOM 6459 C C . ARG B 1 331 ? 10.703 4.418 -6.539 1 94.44 331 ARG B C 1
ATOM 6461 O O . ARG B 1 331 ? 10.773 3.816 -5.465 1 94.44 331 ARG B O 1
ATOM 6468 N N . GLY B 1 332 ? 10.75 5.723 -6.59 1 96.31 332 GLY B N 1
ATOM 6469 C CA . GLY B 1 332 ? 10.664 6.551 -5.398 1 96.31 332 GLY B CA 1
ATOM 6470 C C . GLY B 1 332 ? 12.016 6.898 -4.816 1 96.31 332 GLY B C 1
ATOM 6471 O O . GLY B 1 332 ? 12.109 7.637 -3.832 1 96.31 332 GLY B O 1
ATOM 6472 N N . ARG B 1 333 ? 13.141 6.387 -5.434 1 97.06 333 ARG B N 1
ATOM 6473 C CA . ARG B 1 333 ? 14.477 6.695 -4.941 1 97.06 333 ARG B CA 1
ATOM 6474 C C . ARG B 1 333 ? 14.906 8.094 -5.363 1 97.06 333 ARG B C 1
ATOM 6476 O O . ARG B 1 333 ? 15.484 8.281 -6.434 1 97.06 333 ARG B O 1
ATOM 6483 N N . TYR B 1 334 ? 14.719 9.039 -4.543 1 98.75 334 TYR B N 1
ATOM 6484 C CA . TYR B 1 334 ? 15.07 10.453 -4.652 1 98.75 334 TYR B CA 1
ATOM 6485 C C . TYR B 1 334 ? 14.672 11.016 -6.012 1 98.75 334 TYR B C 1
ATOM 6487 O O . TYR B 1 334 ? 15.5 11.578 -6.727 1 98.75 334 TYR B O 1
ATOM 6495 N N . PRO B 1 335 ? 13.359 11.016 -6.309 1 98.75 335 PRO B N 1
ATOM 6496 C CA . PRO B 1 335 ? 12.953 11.273 -7.691 1 98.75 335 PRO B CA 1
ATOM 6497 C C . PRO B 1 335 ? 12.734 12.75 -7.98 1 98.75 335 PRO B C 1
ATOM 6499 O O . PRO B 1 335 ? 12.969 13.211 -9.102 1 98.75 335 PRO B O 1
ATOM 6502 N N . VAL B 1 336 ? 12.227 13.57 -7.004 1 98.88 336 VAL B N 1
ATOM 6503 C CA . VAL B 1 336 ? 11.75 14.914 -7.316 1 98.88 336 VAL B CA 1
ATOM 6504 C C . VAL B 1 336 ? 12.719 15.945 -6.754 1 98.88 336 VAL B C 1
ATOM 6506 O O . VAL B 1 336 ? 12.859 16.078 -5.535 1 98.88 336 VAL B O 1
ATOM 6509 N N . TRP B 1 337 ? 13.312 16.672 -7.668 1 98.88 337 TRP B N 1
ATOM 6510 C CA . TRP B 1 337 ? 14.312 17.672 -7.297 1 98.88 337 TRP B CA 1
ATOM 6511 C C . TRP B 1 337 ? 13.805 19.078 -7.59 1 98.88 337 TRP B C 1
ATOM 6513 O O . TRP B 1 337 ? 13.109 19.297 -8.586 1 98.88 337 TRP B O 1
ATOM 6523 N N . GLN B 1 338 ? 14.102 19.984 -6.742 1 98.5 338 GLN B N 1
ATOM 6524 C CA . GLN B 1 338 ? 13.727 21.391 -6.914 1 98.5 338 GLN B CA 1
ATOM 6525 C C . GLN B 1 338 ? 14.891 22.312 -6.574 1 98.5 338 GLN B C 1
ATOM 6527 O O . GLN B 1 338 ? 15.57 22.125 -5.566 1 98.5 338 GLN B O 1
ATOM 6532 N N . SER B 1 339 ? 15.102 23.297 -7.453 1 98.25 339 SER B N 1
ATOM 6533 C CA . SER B 1 339 ? 16.156 24.281 -7.234 1 98.25 339 SER B CA 1
ATOM 6534 C C . SER B 1 339 ? 15.609 25.516 -6.535 1 98.25 339 SER B C 1
ATOM 6536 O O . SER B 1 339 ? 14.695 26.172 -7.039 1 98.25 339 SER B O 1
ATOM 6538 N N . LEU B 1 340 ? 16.172 25.812 -5.406 1 98 340 LEU B N 1
ATOM 6539 C CA . LEU B 1 340 ? 15.852 27.094 -4.789 1 98 340 LEU B CA 1
ATOM 6540 C C . LEU B 1 340 ? 16.781 28.188 -5.312 1 98 340 LEU B C 1
ATOM 6542 O O . LEU B 1 340 ? 16.469 29.375 -5.195 1 98 340 LEU B O 1
ATOM 6546 N N . ASP B 1 341 ? 17.922 27.719 -5.812 1 98.25 341 ASP B N 1
ATOM 6547 C CA . ASP B 1 341 ? 18.781 28.656 -6.523 1 98.25 341 ASP B CA 1
ATOM 6548 C C . ASP B 1 341 ? 18.281 28.906 -7.941 1 98.25 341 ASP B C 1
ATOM 6550 O O . ASP B 1 341 ? 18.812 28.328 -8.898 1 98.25 341 ASP B O 1
ATOM 6554 N N . HIS B 1 342 ? 17.359 29.766 -8.047 1 97.75 342 HIS B N 1
ATOM 6555 C CA . HIS B 1 342 ? 16.641 30.094 -9.273 1 97.75 342 HIS B CA 1
ATOM 6556 C C . HIS B 1 342 ? 16.203 31.547 -9.289 1 97.75 342 HIS B C 1
ATOM 6558 O O . HIS B 1 342 ? 15.852 32.094 -8.242 1 97.75 342 HIS B O 1
ATOM 6564 N N . PRO B 1 343 ? 16.094 32.125 -10.469 1 97.38 343 PRO B N 1
ATOM 6565 C CA . PRO B 1 343 ? 15.719 33.531 -10.547 1 97.38 343 PRO B CA 1
ATOM 6566 C C . PRO B 1 343 ? 14.352 33.812 -9.914 1 97.38 343 PRO B C 1
ATOM 6568 O O . PRO B 1 343 ? 14.125 34.906 -9.383 1 97.38 343 PRO B O 1
ATOM 6571 N N . ASN B 1 344 ? 13.492 32.938 -9.867 1 96.44 344 ASN B N 1
ATOM 6572 C CA . ASN B 1 344 ? 12.141 33.125 -9.359 1 96.44 344 ASN B CA 1
ATOM 6573 C C . ASN B 1 344 ? 12.07 32.906 -7.852 1 96.44 344 ASN B C 1
ATOM 6575 O O . ASN B 1 344 ? 11.07 33.25 -7.215 1 96.44 344 ASN B O 1
ATOM 6579 N N . PHE B 1 345 ? 13.094 32.375 -7.246 1 97 345 PHE B N 1
ATOM 6580 C CA . PHE B 1 345 ? 13.055 32.031 -5.828 1 97 345 PHE B CA 1
ATOM 6581 C C . PHE B 1 345 ? 14.172 32.719 -5.066 1 97 345 PHE B C 1
ATOM 6583 O O . PHE B 1 345 ? 14.055 33.906 -4.746 1 97 345 PHE B O 1
ATOM 6590 N N . PHE B 1 346 ? 15.344 32 -4.902 1 97.56 346 PHE B N 1
ATOM 6591 C CA . PHE B 1 346 ? 16.453 32.594 -4.16 1 97.56 346 PHE B CA 1
ATOM 6592 C C . PHE B 1 346 ? 17.734 32.531 -4.961 1 97.56 346 PHE B C 1
ATOM 6594 O O . PHE B 1 346 ? 18.641 31.75 -4.617 1 97.56 346 PHE B O 1
ATOM 6601 N N . PRO B 1 347 ? 17.859 33.469 -5.973 1 97.06 347 PRO B N 1
ATOM 6602 C CA . PRO B 1 347 ? 19.078 33.406 -6.785 1 97.06 347 PRO B CA 1
ATOM 6603 C C . PRO B 1 347 ? 20.344 33.531 -5.949 1 97.06 347 PRO B C 1
ATOM 6605 O O . PRO B 1 347 ? 20.453 34.438 -5.113 1 97.06 347 PRO B O 1
ATOM 6608 N N . GLY B 1 348 ? 21.266 32.625 -6.16 1 97.31 348 GLY B N 1
ATOM 6609 C CA . GLY B 1 348 ? 22.547 32.656 -5.465 1 97.31 348 GLY B CA 1
ATOM 6610 C C . GLY B 1 348 ? 22.531 31.875 -4.164 1 97.31 348 GLY B C 1
ATOM 6611 O O . GLY B 1 348 ? 23.562 31.75 -3.506 1 97.31 348 GLY B O 1
ATOM 6612 N N . SER B 1 349 ? 21.422 31.266 -3.836 1 97.81 349 SER B N 1
ATOM 6613 C CA . SER B 1 349 ? 21.312 30.562 -2.564 1 97.81 349 SER B CA 1
ATOM 6614 C C . SER B 1 349 ? 22.141 29.281 -2.574 1 97.81 349 SER B C 1
ATOM 6616 O O . SER B 1 349 ? 22.531 28.781 -1.519 1 97.81 349 SER B O 1
ATOM 6618 N N . ARG B 1 350 ? 22.344 28.641 -3.705 1 98.38 350 ARG B N 1
ATOM 6619 C CA . ARG B 1 350 ? 23.078 27.391 -3.902 1 98.38 350 ARG B CA 1
ATOM 6620 C C . ARG B 1 350 ? 22.406 26.234 -3.146 1 98.38 350 ARG B C 1
ATOM 6622 O O . ARG B 1 350 ? 23.094 25.359 -2.621 1 98.38 350 ARG B O 1
ATOM 6629 N N . ILE B 1 351 ? 21.062 26.344 -3.016 1 98.56 351 ILE B N 1
ATOM 6630 C CA . ILE B 1 351 ? 20.297 25.328 -2.303 1 98.56 351 ILE B CA 1
ATOM 6631 C C . ILE B 1 351 ? 19.5 24.484 -3.299 1 98.56 351 ILE B C 1
ATOM 6633 O O . ILE B 1 351 ? 18.875 25.016 -4.211 1 98.56 351 ILE B O 1
ATOM 6637 N N . LEU B 1 352 ? 19.609 23.188 -3.137 1 98.62 352 LEU B N 1
ATOM 6638 C CA . LEU B 1 352 ? 18.859 22.156 -3.85 1 98.62 352 LEU B CA 1
ATOM 6639 C C . LEU B 1 352 ? 18.188 21.203 -2.871 1 98.62 352 LEU B C 1
ATOM 6641 O O . LEU B 1 352 ? 18.75 20.859 -1.836 1 98.62 352 LEU B O 1
ATOM 6645 N N . PHE B 1 353 ? 16.953 20.859 -3.146 1 98.38 353 PHE B N 1
ATOM 6646 C CA . PHE B 1 353 ? 16.391 19.844 -2.275 1 98.38 353 PHE B CA 1
ATOM 6647 C C . PHE B 1 353 ? 15.688 18.766 -3.092 1 98.38 353 PHE B C 1
ATOM 6649 O O . PHE B 1 353 ? 15.336 18.984 -4.25 1 98.38 353 PHE B O 1
ATOM 6656 N N . VAL B 1 354 ? 15.602 17.594 -2.514 1 98.88 354 VAL B N 1
ATOM 6657 C CA . VAL B 1 354 ? 14.938 16.438 -3.113 1 98.88 354 VAL B CA 1
ATOM 6658 C C . VAL B 1 354 ? 13.828 15.945 -2.189 1 98.88 354 VAL B C 1
ATOM 6660 O O . VAL B 1 354 ? 13.938 16.047 -0.966 1 98.88 354 VAL B O 1
ATOM 6663 N N . THR B 1 355 ? 12.719 15.516 -2.816 1 98.81 355 THR B N 1
ATOM 6664 C CA . THR B 1 355 ? 11.562 15.055 -2.055 1 98.81 355 THR B CA 1
ATOM 6665 C C . THR B 1 355 ? 11.383 13.547 -2.213 1 98.81 355 THR B C 1
ATOM 6667 O O . THR B 1 355 ? 11.469 13.016 -3.322 1 98.81 355 THR B O 1
ATOM 6670 N N . VAL B 1 356 ? 11.18 12.867 -1.082 1 98.69 356 VAL B N 1
ATOM 6671 C CA . VAL B 1 356 ? 10.766 11.469 -1.052 1 98.69 356 VAL B CA 1
ATOM 6672 C C . VAL B 1 356 ? 9.484 11.328 -0.226 1 98.69 356 VAL B C 1
ATOM 6674 O O . VAL B 1 356 ? 9.195 12.172 0.63 1 98.69 356 VAL B O 1
ATOM 6677 N N . THR B 1 357 ? 8.68 10.312 -0.514 1 98.56 357 THR B N 1
ATOM 6678 C CA . THR B 1 357 ? 7.387 10.141 0.144 1 98.56 357 THR B CA 1
ATOM 6679 C C . THR B 1 357 ? 7.199 8.703 0.61 1 98.56 357 THR B C 1
ATOM 6681 O O . THR B 1 357 ? 7.98 7.82 0.249 1 98.56 357 THR B O 1
ATOM 6684 N N . GLY B 1 358 ? 6.223 8.516 1.439 1 96.56 358 GLY B N 1
ATOM 6685 C CA . GLY B 1 358 ? 5.75 7.191 1.805 1 96.56 358 GLY B CA 1
ATOM 6686 C C . GLY B 1 358 ? 6.816 6.336 2.463 1 96.56 358 GLY B C 1
ATOM 6687 O O . GLY B 1 358 ? 7.527 6.801 3.357 1 96.56 358 GLY B O 1
ATOM 6688 N N . ASP B 1 359 ? 6.91 5.098 2.043 1 93.12 359 ASP B N 1
ATOM 6689 C CA . ASP B 1 359 ? 7.793 4.113 2.668 1 93.12 359 ASP B CA 1
ATOM 6690 C C . ASP B 1 359 ? 9.258 4.539 2.553 1 93.12 359 ASP B C 1
ATOM 6692 O O . ASP B 1 359 ? 10.055 4.262 3.445 1 93.12 359 ASP B O 1
ATOM 6696 N N . TYR B 1 360 ? 9.547 5.215 1.439 1 96.31 360 TYR B N 1
ATOM 6697 C CA . TYR B 1 360 ? 10.938 5.641 1.271 1 96.31 360 TYR B CA 1
ATOM 6698 C C . TYR B 1 360 ? 11.297 6.727 2.279 1 96.31 360 TYR B C 1
ATOM 6700 O O . TYR B 1 360 ? 12.422 6.758 2.785 1 96.31 360 TYR B O 1
ATOM 6708 N N . SER B 1 361 ? 10.328 7.633 2.523 1 97.5 361 SER B N 1
ATOM 6709 C CA . SER B 1 361 ? 10.539 8.641 3.561 1 97.5 361 SER B CA 1
ATOM 6710 C C . SER B 1 361 ? 10.742 7.996 4.926 1 97.5 361 SER B C 1
ATOM 6712 O O . SER B 1 361 ? 11.617 8.406 5.688 1 97.5 361 SER B O 1
ATOM 6714 N N . LEU B 1 362 ? 9.945 7.035 5.238 1 95.5 362 LEU B N 1
ATOM 6715 C CA . LEU B 1 362 ? 10.094 6.336 6.508 1 95.5 362 LEU B CA 1
ATOM 6716 C C . LEU B 1 362 ? 11.469 5.672 6.605 1 95.5 362 LEU B C 1
ATOM 6718 O O . LEU B 1 362 ? 12.102 5.699 7.664 1 95.5 362 LEU B O 1
ATOM 6722 N N . ARG B 1 363 ? 11.891 5.113 5.492 1 94.81 363 ARG B N 1
ATOM 6723 C CA . ARG B 1 363 ? 13.18 4.441 5.453 1 94.81 363 ARG B CA 1
ATOM 6724 C C . ARG B 1 363 ? 14.312 5.406 5.812 1 94.81 363 ARG B C 1
ATOM 6726 O O . ARG B 1 363 ? 15.141 5.102 6.668 1 94.81 363 ARG B O 1
ATOM 6733 N N . ILE B 1 364 ? 14.32 6.574 5.258 1 96.81 364 ILE B N 1
ATOM 6734 C CA . ILE B 1 364 ? 15.484 7.438 5.445 1 96.81 364 ILE B CA 1
ATOM 6735 C C . ILE B 1 364 ? 15.445 8.055 6.844 1 96.81 364 ILE B C 1
ATOM 6737 O O . ILE B 1 364 ? 16.484 8.461 7.375 1 96.81 364 ILE B O 1
ATOM 6741 N N . GLU B 1 365 ? 14.258 8.156 7.426 1 95.94 365 GLU B N 1
ATOM 6742 C CA . GLU B 1 365 ? 14.18 8.656 8.797 1 95.94 365 GLU B CA 1
ATOM 6743 C C . GLU B 1 365 ? 14.875 7.707 9.766 1 95.94 365 GLU B C 1
ATOM 6745 O O . GLU B 1 365 ? 15.289 8.109 10.859 1 95.94 365 GLU B O 1
ATOM 6750 N N . HIS B 1 366 ? 15.078 6.469 9.312 1 92.12 366 HIS B N 1
ATOM 6751 C CA . HIS B 1 366 ? 15.719 5.477 10.172 1 92.12 366 HIS B CA 1
ATOM 6752 C C . HIS B 1 366 ? 17.219 5.395 9.906 1 92.12 366 HIS B C 1
ATOM 6754 O O . HIS B 1 366 ? 17.922 4.617 10.555 1 92.12 366 HIS B O 1
ATOM 6760 N N . LEU B 1 367 ? 17.688 6.184 9.016 1 94.19 367 LEU B N 1
ATOM 6761 C CA . LEU B 1 367 ? 19.109 6.242 8.695 1 94.19 367 LEU B CA 1
ATOM 6762 C C . LEU B 1 367 ? 19.766 7.473 9.328 1 94.19 367 LEU B C 1
ATOM 6764 O O . LEU B 1 367 ? 19.062 8.438 9.664 1 94.19 367 LEU B O 1
ATOM 6768 N N . SER B 1 368 ? 21.078 7.398 9.445 1 95.44 368 SER B N 1
ATOM 6769 C CA . SER B 1 368 ? 21.812 8.586 9.875 1 95.44 368 SER B CA 1
ATOM 6770 C C . SER B 1 368 ? 21.859 9.641 8.773 1 95.44 368 SER B C 1
ATOM 6772 O O . SER B 1 368 ? 21.719 9.32 7.594 1 95.44 368 SER B O 1
ATOM 6774 N N . ASP B 1 369 ? 22.078 10.883 9.18 1 97.88 369 ASP B N 1
ATOM 6775 C CA . ASP B 1 369 ? 22.203 11.953 8.188 1 97.88 369 ASP B CA 1
ATOM 6776 C C . ASP B 1 369 ? 23.312 11.656 7.188 1 97.88 369 ASP B C 1
ATOM 6778 O O . ASP B 1 369 ? 23.156 11.922 5.992 1 97.88 369 ASP B O 1
ATOM 6782 N N . SER B 1 370 ? 24.391 11.086 7.711 1 97.88 370 SER B N 1
ATOM 6783 C CA . SER B 1 370 ? 25.531 10.789 6.852 1 97.88 370 SER B CA 1
ATOM 6784 C C . SER B 1 370 ? 25.172 9.742 5.805 1 97.88 370 SER B C 1
ATOM 6786 O O . SER B 1 370 ? 25.625 9.82 4.66 1 97.88 370 SER B O 1
ATOM 6788 N N . GLN B 1 371 ? 24.359 8.781 6.172 1 95.88 371 GLN B N 1
ATOM 6789 C CA . GLN B 1 371 ? 23.953 7.738 5.234 1 95.88 371 GLN B CA 1
ATOM 6790 C C . GLN B 1 371 ? 23.016 8.297 4.168 1 95.88 371 GLN B C 1
ATOM 6792 O O . GLN B 1 371 ? 23.172 7.996 2.982 1 95.88 371 GLN B O 1
ATOM 6797 N N . VAL B 1 372 ? 22.062 9.102 4.621 1 98.44 372 VAL B N 1
ATOM 6798 C CA . VAL B 1 372 ? 21.141 9.711 3.674 1 98.44 372 VAL B CA 1
ATOM 6799 C C . VAL B 1 372 ? 21.891 10.617 2.711 1 98.44 372 VAL B C 1
ATOM 6801 O O . VAL B 1 372 ? 21.688 10.562 1.497 1 98.44 372 VAL B O 1
ATOM 6804 N N . LYS B 1 373 ? 22.797 11.422 3.244 1 98.75 373 LYS B N 1
ATOM 6805 C CA . LYS B 1 373 ? 23.609 12.305 2.424 1 98.75 373 LYS B CA 1
ATOM 6806 C C . LYS B 1 373 ? 24.406 11.516 1.386 1 98.75 373 LYS B C 1
ATOM 6808 O O . LYS B 1 373 ? 24.453 11.898 0.214 1 98.75 373 LYS B O 1
ATOM 6813 N N . SER B 1 374 ? 24.969 10.406 1.839 1 98.19 374 SER B N 1
ATOM 6814 C CA . SER B 1 374 ? 25.766 9.578 0.936 1 98.19 374 SER B CA 1
ATOM 6815 C C . SER B 1 374 ? 24.906 9.039 -0.207 1 98.19 374 SER B C 1
ATOM 6817 O O . SER B 1 374 ? 25.344 9.016 -1.359 1 98.19 374 SER B O 1
ATOM 6819 N N . GLU B 1 375 ? 23.719 8.602 0.097 1 97.62 375 GLU B N 1
ATOM 6820 C CA . GLU B 1 375 ? 22.812 8.102 -0.939 1 97.62 375 GLU B CA 1
ATOM 6821 C C . GLU B 1 375 ? 22.469 9.203 -1.94 1 97.62 375 GLU B C 1
ATOM 6823 O O . GLU B 1 375 ? 22.5 8.977 -3.152 1 97.62 375 GLU B O 1
ATOM 6828 N N . ILE B 1 376 ? 22.156 10.352 -1.405 1 98.88 376 ILE B N 1
ATOM 6829 C CA . ILE B 1 376 ? 21.734 11.453 -2.256 1 98.88 376 ILE B CA 1
ATOM 6830 C C . ILE B 1 376 ? 22.891 11.906 -3.139 1 98.88 376 ILE B C 1
ATOM 6832 O O . ILE B 1 376 ? 22.703 12.18 -4.324 1 98.88 376 ILE B O 1
ATOM 6836 N N . MET B 1 377 ? 24.078 11.938 -2.578 1 98.81 377 MET B N 1
ATOM 6837 C CA . MET B 1 377 ? 25.25 12.312 -3.355 1 98.81 377 MET B CA 1
ATOM 6838 C C . MET B 1 377 ? 25.531 11.297 -4.461 1 98.81 377 MET B C 1
ATOM 6840 O O . MET B 1 377 ? 25.984 11.664 -5.547 1 98.81 377 MET B O 1
ATOM 6844 N N . GLY B 1 378 ? 25.297 10.008 -4.129 1 98.12 378 GLY B N 1
ATOM 6845 C CA . GLY B 1 378 ? 25.391 9 -5.172 1 98.12 378 GLY B CA 1
ATOM 6846 C C . GLY B 1 378 ? 24.453 9.25 -6.332 1 98.12 378 GLY B C 1
ATOM 6847 O O . GLY B 1 378 ? 24.844 9.125 -7.496 1 98.12 378 GLY B O 1
ATOM 6848 N N . VAL B 1 379 ? 23.234 9.633 -6.051 1 98.62 379 VAL B N 1
ATOM 6849 C CA . VAL B 1 379 ? 22.234 9.938 -7.07 1 98.62 379 VAL B CA 1
ATOM 6850 C C . VAL B 1 379 ? 22.672 11.156 -7.875 1 98.62 379 VAL B C 1
ATOM 6852 O O . VAL B 1 379 ? 22.594 11.164 -9.102 1 98.62 379 VAL B O 1
ATOM 6855 N N . LEU B 1 380 ? 23.156 12.211 -7.164 1 98.88 380 LEU B N 1
ATOM 6856 C CA . LEU B 1 380 ? 23.594 13.422 -7.848 1 98.88 380 LEU B CA 1
ATOM 6857 C C . LEU B 1 380 ? 24.75 13.117 -8.797 1 98.88 380 LEU B C 1
ATOM 6859 O O . LEU B 1 380 ? 24.797 13.641 -9.914 1 98.88 380 LEU B O 1
ATOM 6863 N N . ARG B 1 381 ? 25.703 12.305 -8.383 1 98.69 381 ARG B N 1
ATOM 6864 C CA . ARG B 1 381 ? 26.828 11.953 -9.25 1 98.69 381 ARG B CA 1
ATOM 6865 C C . ARG B 1 381 ? 26.359 11.156 -10.461 1 98.69 381 ARG B C 1
ATOM 6867 O O . ARG B 1 381 ? 26.938 11.258 -11.539 1 98.69 381 ARG B O 1
ATOM 6874 N N . THR B 1 382 ? 25.266 10.406 -10.273 1 98.19 382 THR B N 1
ATOM 6875 C CA . THR B 1 382 ? 24.656 9.695 -11.391 1 98.19 382 THR B CA 1
ATOM 6876 C C . THR B 1 382 ? 23.969 10.664 -12.344 1 98.19 382 THR B C 1
ATOM 6878 O O . THR B 1 382 ? 24.047 10.516 -13.562 1 98.19 382 THR B O 1
ATOM 6881 N N . MET B 1 383 ? 23.328 11.648 -11.828 1 98.69 383 MET B N 1
ATOM 6882 C CA . MET B 1 383 ? 22.609 12.641 -12.625 1 98.69 383 MET B CA 1
ATOM 6883 C C . MET B 1 383 ? 23.578 13.516 -13.406 1 98.69 383 MET B C 1
ATOM 6885 O O . MET B 1 383 ? 23.25 13.992 -14.5 1 98.69 383 MET B O 1
ATOM 6889 N N . PHE B 1 384 ? 24.766 13.711 -12.82 1 98.62 384 PHE B N 1
ATOM 6890 C CA . PHE B 1 384 ? 25.75 14.609 -13.422 1 98.62 384 PHE B CA 1
ATOM 6891 C C . PHE B 1 384 ? 27.094 13.922 -13.562 1 98.62 384 PHE B C 1
ATOM 6893 O O . PHE B 1 384 ? 28.078 14.359 -12.961 1 98.62 384 PHE B O 1
ATOM 6900 N N . PRO B 1 385 ? 27.203 13.023 -14.438 1 97.56 385 PRO B N 1
ATOM 6901 C CA . PRO B 1 385 ? 28.406 12.195 -14.523 1 97.56 385 PRO B CA 1
ATOM 6902 C C . PRO B 1 385 ? 29.625 12.984 -14.992 1 97.56 385 PRO B C 1
ATOM 6904 O O . PRO B 1 385 ? 30.766 12.555 -14.773 1 97.56 385 PRO B O 1
ATOM 6907 N N . ASN B 1 386 ? 29.438 14.086 -15.594 1 96.94 386 ASN B N 1
ATOM 6908 C CA . ASN B 1 386 ? 30.562 14.852 -16.141 1 96.94 386 ASN B CA 1
ATOM 6909 C C . ASN B 1 386 ? 30.938 16.016 -15.234 1 96.94 386 ASN B C 1
ATOM 6911 O O . ASN B 1 386 ? 31.672 16.922 -15.641 1 96.94 386 ASN B O 1
ATOM 6915 N N . VAL B 1 387 ? 30.344 16.047 -14.117 1 97.31 387 VAL B N 1
ATOM 6916 C CA . VAL B 1 387 ? 30.609 17.094 -13.141 1 97.31 387 VAL B CA 1
ATOM 6917 C C . VAL B 1 387 ? 31.25 16.484 -11.898 1 97.31 387 VAL B C 1
ATOM 6919 O O . VAL B 1 387 ? 30.844 15.406 -11.438 1 97.31 387 VAL B O 1
ATOM 6922 N N . THR B 1 388 ? 32.312 17.078 -11.453 1 98 388 THR B N 1
ATOM 6923 C CA . THR B 1 388 ? 32.781 16.75 -10.109 1 98 388 THR B CA 1
ATOM 6924 C C . THR B 1 388 ? 31.875 17.375 -9.055 1 98 388 THR B C 1
ATOM 6926 O O . THR B 1 388 ? 32.031 18.547 -8.703 1 98 388 THR B O 1
ATOM 6929 N N . VAL B 1 389 ? 30.984 16.609 -8.562 1 98.5 389 VAL B N 1
ATOM 6930 C CA . VAL B 1 389 ? 29.969 17.109 -7.629 1 98.5 389 VAL B CA 1
ATOM 6931 C C . VAL B 1 389 ? 30.625 17.375 -6.273 1 98.5 389 VAL B C 1
ATOM 6933 O O . VAL B 1 389 ? 31.156 16.469 -5.637 1 98.5 389 VAL B O 1
ATOM 6936 N N . PRO B 1 390 ? 30.594 18.578 -5.828 1 98.44 390 PRO B N 1
ATOM 6937 C CA . PRO B 1 390 ? 31.203 18.875 -4.527 1 98.44 390 PRO B CA 1
ATOM 6938 C C . PRO B 1 390 ? 30.375 18.359 -3.357 1 98.44 390 PRO B C 1
ATOM 6940 O O . PRO B 1 390 ? 29.188 18.062 -3.52 1 98.44 390 PRO B O 1
ATOM 6943 N N . GLU B 1 391 ? 31 18.312 -2.229 1 98.25 391 GLU B N 1
ATOM 6944 C CA . GLU B 1 391 ? 30.266 18.016 -1.004 1 98.25 391 GLU B CA 1
ATOM 6945 C C . GLU B 1 391 ? 29.406 19.203 -0.583 1 98.25 391 GLU B C 1
ATOM 6947 O O . GLU B 1 391 ? 29.828 20.359 -0.719 1 98.25 391 GLU B O 1
ATOM 6952 N N . PRO B 1 392 ? 28.25 18.922 -0.143 1 98.62 392 PRO B N 1
ATOM 6953 C CA . PRO B 1 392 ? 27.438 20.047 0.333 1 98.62 392 PRO B CA 1
ATOM 6954 C C . PRO B 1 392 ? 28 20.688 1.603 1 98.62 392 PRO B C 1
ATOM 6956 O O . PRO B 1 392 ? 28.578 20 2.445 1 98.62 392 PRO B O 1
ATOM 6959 N N . THR B 1 393 ? 27.766 21.953 1.718 1 98.25 393 THR B N 1
ATOM 6960 C CA . THR B 1 393 ? 28.203 22.703 2.893 1 98.25 393 THR B CA 1
ATOM 6961 C C . THR B 1 393 ? 27.203 22.547 4.031 1 98.25 393 THR B C 1
ATOM 6963 O O . THR B 1 393 ? 27.562 22.625 5.207 1 98.25 393 THR B O 1
ATOM 6966 N N . ASP B 1 394 ? 25.984 22.375 3.734 1 98.25 394 ASP B N 1
ATOM 6967 C CA . ASP B 1 394 ? 24.891 22.188 4.699 1 98.25 394 ASP B CA 1
ATOM 6968 C C . ASP B 1 394 ? 23.953 21.078 4.266 1 98.25 394 ASP B C 1
ATOM 6970 O O . ASP B 1 394 ? 23.812 20.797 3.07 1 98.25 394 ASP B O 1
ATOM 6974 N N . PHE B 1 395 ? 23.406 20.391 5.227 1 98.56 395 PHE B N 1
ATOM 6975 C CA . PHE B 1 395 ? 22.5 19.281 5.012 1 98.56 395 PHE B CA 1
ATOM 6976 C C . PHE B 1 395 ? 21.453 19.219 6.113 1 98.56 395 PHE B C 1
ATOM 6978 O O . PHE B 1 395 ? 21.781 19.281 7.301 1 98.56 395 PHE B O 1
ATOM 6985 N N . PHE B 1 396 ? 20.109 19.109 5.637 1 98.44 396 PHE B N 1
ATOM 6986 C CA . PHE B 1 396 ? 19.078 19.016 6.664 1 98.44 396 PHE B CA 1
ATOM 6987 C C . PHE B 1 396 ? 17.797 18.422 6.094 1 98.44 396 PHE B C 1
ATOM 6989 O O . PHE B 1 396 ? 17.438 18.703 4.945 1 98.44 396 PHE B O 1
ATOM 6996 N N . PHE B 1 397 ? 17.172 17.578 6.859 1 98.38 397 PHE B N 1
ATOM 6997 C CA . PHE B 1 397 ? 15.773 17.234 6.605 1 98.38 397 PHE B CA 1
ATOM 6998 C C . PHE B 1 397 ? 15.039 16.938 7.91 1 98.38 397 PHE B C 1
ATOM 7000 O O . PHE B 1 397 ? 15.648 16.5 8.883 1 98.38 397 PHE B O 1
ATOM 7007 N N . GLN B 1 398 ? 13.75 17.266 7.926 1 98 398 GLN B N 1
ATOM 7008 C CA . GLN B 1 398 ? 12.891 17.031 9.086 1 98 398 GLN B CA 1
ATOM 7009 C C . GLN B 1 398 ? 12.375 15.594 9.109 1 98 398 GLN B C 1
ATOM 7011 O O . GLN B 1 398 ? 11.867 15.094 8.109 1 98 398 GLN B O 1
ATOM 7016 N N . ARG B 1 399 ? 12.602 14.875 10.266 1 97.81 399 ARG B N 1
ATOM 7017 C CA . ARG B 1 399 ? 12.031 13.547 10.461 1 97.81 399 ARG B CA 1
ATOM 7018 C C . ARG B 1 399 ? 10.617 13.625 11.023 1 97.81 399 ARG B C 1
ATOM 7020 O O . ARG B 1 399 ? 10.406 13.414 12.219 1 97.81 399 ARG B O 1
ATOM 7027 N N . TRP B 1 400 ? 9.688 13.781 10.148 1 98.19 400 TRP B N 1
ATOM 7028 C CA . TRP B 1 400 ? 8.297 14.078 10.492 1 98.19 400 TRP B CA 1
ATOM 7029 C C . TRP B 1 400 ? 7.66 12.922 11.25 1 98.19 400 TRP B C 1
ATOM 7031 O O . TRP B 1 400 ? 6.926 13.133 12.219 1 98.19 400 TRP B O 1
ATOM 7041 N N . ASN B 1 401 ? 7.863 11.711 10.773 1 96.5 401 ASN B N 1
ATOM 7042 C CA . ASN B 1 401 ? 7.242 10.555 11.414 1 96.5 401 ASN B CA 1
ATOM 7043 C C . ASN B 1 401 ? 7.812 10.312 12.805 1 96.5 401 ASN B C 1
ATOM 7045 O O . ASN B 1 401 ? 7.094 9.883 13.711 1 96.5 401 ASN B O 1
ATOM 7049 N N . ASP B 1 402 ? 9.055 10.609 13.023 1 94.81 402 ASP B N 1
ATOM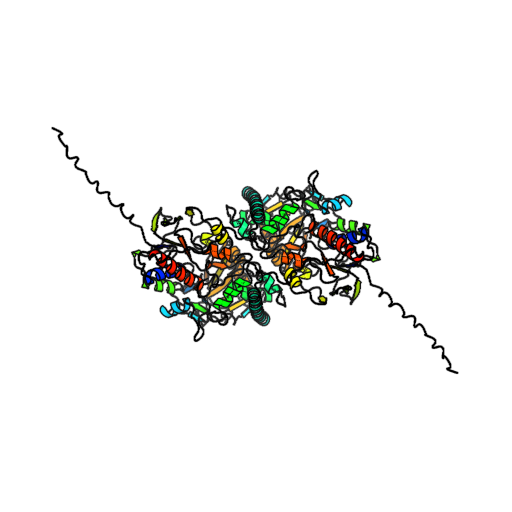 7050 C CA . ASP B 1 402 ? 9.719 10.359 14.297 1 94.81 402 ASP B CA 1
ATOM 7051 C C . ASP B 1 402 ? 9.43 11.477 15.297 1 94.81 402 ASP B C 1
ATOM 7053 O O . ASP B 1 402 ? 9.633 11.305 16.5 1 94.81 402 ASP B O 1
ATOM 7057 N N . ASP B 1 403 ? 9.016 12.633 14.805 1 96.69 403 ASP B N 1
ATOM 7058 C CA . ASP B 1 403 ? 8.688 13.758 15.68 1 96.69 403 ASP B CA 1
ATOM 7059 C C . ASP B 1 403 ? 7.387 13.5 16.438 1 96.69 403 ASP B C 1
ATOM 7061 O O . ASP B 1 403 ? 6.316 13.422 15.836 1 96.69 403 ASP B O 1
ATOM 7065 N N . PRO B 1 404 ? 7.441 13.414 17.719 1 95.62 404 PRO B N 1
ATOM 7066 C CA . PRO B 1 404 ? 6.266 13.031 18.5 1 95.62 404 PRO B CA 1
ATOM 7067 C C . PRO B 1 404 ? 5.164 14.086 18.453 1 95.62 404 PRO B C 1
ATOM 7069 O O . PRO B 1 404 ? 4.035 13.82 18.875 1 95.62 404 PRO B O 1
ATOM 7072 N N . LEU B 1 405 ? 5.422 15.25 17.938 1 97.06 405 LEU B N 1
ATOM 7073 C CA . LEU B 1 405 ? 4.418 16.312 17.891 1 97.06 405 LEU B CA 1
ATOM 7074 C C . LEU B 1 405 ? 3.566 16.188 16.625 1 97.06 405 LEU B C 1
ATOM 7076 O O . LEU B 1 405 ? 2.52 16.844 16.516 1 97.06 405 LEU B O 1
ATOM 7080 N N . TYR B 1 406 ? 4.027 15.32 15.703 1 97.19 406 TYR B N 1
ATOM 7081 C CA . TYR B 1 406 ? 3.318 15.312 14.43 1 97.19 406 TYR B CA 1
ATOM 7082 C C . TYR B 1 406 ? 3.041 13.883 13.977 1 97.19 406 TYR B C 1
ATOM 7084 O O . TYR B 1 406 ? 1.926 13.562 13.555 1 97.19 406 TYR B O 1
ATOM 7092 N N . HIS B 1 407 ? 4.07 12.977 14.016 1 97 407 HIS B N 1
ATOM 7093 C CA . HIS B 1 407 ? 4.035 11.602 13.547 1 97 407 HIS B CA 1
ATOM 7094 C C . HIS B 1 407 ? 3.557 11.516 12.102 1 97 407 HIS B C 1
ATOM 7096 O O . HIS B 1 407 ? 2.691 10.703 11.773 1 97 407 HIS B O 1
ATOM 7102 N N . GLY B 1 408 ? 4.102 12.367 11.305 1 97.69 408 GLY B N 1
ATOM 7103 C CA . GLY B 1 408 ? 3.826 12.352 9.875 1 97.69 408 GLY B CA 1
ATOM 7104 C C . GLY B 1 408 ? 3.65 13.742 9.289 1 97.69 408 GLY B C 1
ATOM 7105 O O . GLY B 1 408 ? 3.807 14.742 9.992 1 97.69 408 GLY B O 1
ATOM 7106 N N . SER B 1 409 ? 3.352 13.836 8.031 1 98.44 409 SER B N 1
ATOM 7107 C CA . SER B 1 409 ? 3.283 15.102 7.316 1 98.44 409 SER B CA 1
ATOM 7108 C C . SER B 1 409 ? 1.837 15.531 7.078 1 98.44 409 SER B C 1
ATOM 7110 O O . SER B 1 409 ? 1.394 16.562 7.594 1 98.44 409 SER B O 1
ATOM 7112 N N . TYR B 1 410 ? 1.079 14.703 6.402 1 98.44 410 TYR B N 1
ATOM 7113 C CA . TYR B 1 410 ? -0.334 15.008 6.207 1 98.44 410 TYR B CA 1
ATOM 7114 C C . TYR B 1 410 ? -1.116 13.75 5.844 1 98.44 410 TYR B C 1
ATOM 7116 O O . TYR B 1 410 ? -0.527 12.703 5.574 1 98.44 410 TYR B O 1
ATOM 7124 N N . SER B 1 411 ? -2.41 13.836 5.926 1 98.44 411 SER B N 1
ATOM 7125 C CA . SER B 1 411 ? -3.277 12.664 5.801 1 98.44 411 SER B CA 1
ATOM 7126 C C . SER B 1 411 ? -3.488 12.289 4.336 1 98.44 411 SER B C 1
ATOM 7128 O O . SER B 1 411 ? -3.373 13.141 3.451 1 98.44 411 SER B O 1
ATOM 7130 N N . ASN B 1 412 ? -3.674 11.094 4.094 1 98.31 412 ASN B N 1
ATOM 7131 C CA . ASN B 1 412 ? -4.129 10.523 2.83 1 98.31 412 ASN B CA 1
ATOM 7132 C C . ASN B 1 412 ? -5.297 9.562 3.041 1 98.31 412 ASN B C 1
ATOM 7134 O O . ASN B 1 412 ? -5.367 8.875 4.062 1 98.31 412 ASN B O 1
ATOM 7138 N N . TRP B 1 413 ? -6.219 9.594 2.104 1 97.62 413 TRP B N 1
ATOM 7139 C CA . TRP B 1 413 ? -7.379 8.711 2.146 1 97.62 413 TRP B CA 1
ATOM 7140 C C . TRP B 1 413 ? -7.035 7.336 1.583 1 97.62 413 TRP B C 1
ATOM 7142 O O . TRP B 1 413 ? -6.824 7.188 0.377 1 97.62 413 TRP B O 1
ATOM 7152 N N . PRO B 1 414 ? -6.941 6.273 2.434 1 97.56 414 PRO B N 1
ATOM 7153 C CA . PRO B 1 414 ? -6.594 4.938 1.944 1 97.56 414 PRO B CA 1
ATOM 7154 C C . PRO B 1 414 ? -7.777 4.223 1.298 1 97.56 414 PRO B C 1
ATOM 7156 O O . PRO B 1 414 ? -8.914 4.68 1.41 1 97.56 414 PRO B O 1
ATOM 7159 N N . PRO B 1 415 ? -7.441 3.113 0.625 1 95.06 415 PRO B N 1
ATOM 7160 C CA . PRO B 1 415 ? -8.555 2.26 0.199 1 95.06 415 PRO B CA 1
ATOM 7161 C C . PRO B 1 415 ? -9.32 1.665 1.376 1 95.06 415 PRO B C 1
ATOM 7163 O O . PRO B 1 415 ? -8.75 1.446 2.447 1 95.06 415 PRO B O 1
ATOM 7166 N N . SER B 1 416 ? -10.57 1.403 1.278 1 92.94 416 SER B N 1
ATOM 7167 C CA . SER B 1 416 ? -11.453 0.798 2.271 1 92.94 416 SER B CA 1
ATOM 7168 C C . SER B 1 416 ? -11.719 1.754 3.43 1 92.94 416 SER B C 1
ATOM 7170 O O . SER B 1 416 ? -11.961 1.317 4.559 1 92.94 416 SER B O 1
ATOM 7172 N N . PHE B 1 417 ? -11.414 3.023 3.287 1 95.31 417 PHE B N 1
ATOM 7173 C CA . PHE B 1 417 ? -11.852 4.062 4.211 1 95.31 417 PHE B CA 1
ATOM 7174 C C . PHE B 1 417 ? -13.188 4.652 3.773 1 95.31 417 PHE B C 1
ATOM 7176 O O . PHE B 1 417 ? -13.25 5.395 2.789 1 95.31 417 PHE B O 1
ATOM 7183 N N . PHE B 1 418 ? -14.289 4.395 4.457 1 93.12 418 PHE B N 1
ATOM 7184 C CA . PHE B 1 418 ? -15.648 4.715 4.039 1 93.12 418 PHE B CA 1
ATOM 7185 C C . PHE B 1 418 ? -16.078 6.074 4.578 1 93.12 418 PHE B C 1
ATOM 7187 O O . PHE B 1 418 ? -15.445 6.609 5.496 1 93.12 418 PHE B O 1
ATOM 7194 N N . SER B 1 419 ? -17.109 6.637 3.998 1 91.75 419 SER B N 1
ATOM 7195 C CA . SER B 1 419 ? -17.641 7.93 4.418 1 91.75 419 SER B CA 1
ATOM 7196 C C . SER B 1 419 ? -18.016 7.918 5.898 1 91.75 419 SER B C 1
ATOM 7198 O O . SER B 1 419 ? -17.844 8.922 6.594 1 91.75 419 SER B O 1
ATOM 7200 N N . GLU B 1 420 ? -18.469 6.766 6.312 1 94.5 420 GLU B N 1
ATOM 7201 C CA . GLU B 1 420 ? -18.859 6.656 7.719 1 94.5 420 GLU B CA 1
ATOM 7202 C C . GLU B 1 420 ? -17.641 6.691 8.633 1 94.5 420 GLU B C 1
ATOM 7204 O O . GLU B 1 420 ? -17.703 7.207 9.75 1 94.5 420 GLU B O 1
ATOM 7209 N N . HIS B 1 421 ? -16.516 6.125 8.172 1 95.75 421 HIS B N 1
ATOM 7210 C CA . HIS B 1 421 ? -15.273 6.285 8.93 1 95.75 421 HIS B CA 1
ATOM 7211 C C . HIS B 1 421 ? -14.914 7.762 9.078 1 95.75 421 HIS B C 1
ATOM 7213 O O . HIS B 1 421 ? -14.492 8.188 10.156 1 95.75 421 HIS B O 1
ATOM 7219 N N . HIS B 1 422 ? -15.109 8.469 7.988 1 95.88 422 HIS B N 1
ATOM 7220 C CA . HIS B 1 422 ? -14.766 9.891 8.016 1 95.88 422 HIS B CA 1
ATOM 7221 C C . HIS B 1 422 ? -15.711 10.664 8.938 1 95.88 422 HIS B C 1
ATOM 7223 O O . HIS B 1 422 ? -15.273 11.555 9.664 1 95.88 422 HIS B O 1
ATOM 7229 N N . ASP B 1 423 ? -17.031 10.336 8.875 1 95.62 423 ASP B N 1
ATOM 7230 C CA . ASP B 1 423 ? -17.969 10.914 9.836 1 95.62 423 ASP B CA 1
ATOM 7231 C C . ASP B 1 423 ? -17.5 10.68 11.266 1 95.62 423 ASP B C 1
ATOM 7233 O O . ASP B 1 423 ? -17.531 11.594 12.094 1 95.62 423 ASP B O 1
ATOM 7237 N N . ASN B 1 424 ? -17.078 9.484 11.5 1 97.75 424 ASN B N 1
ATOM 7238 C CA . ASN B 1 424 ? -16.625 9.117 12.836 1 97.75 424 ASN B CA 1
ATOM 7239 C C . ASN B 1 424 ? -15.336 9.852 13.203 1 97.75 424 ASN B C 1
ATOM 7241 O O . ASN B 1 424 ? -15.117 10.188 14.367 1 97.75 424 ASN B O 1
ATOM 7245 N N . LEU B 1 425 ? -14.461 10.094 12.234 1 97.94 425 LEU B N 1
ATOM 7246 C CA . LEU B 1 425 ? -13.242 10.867 12.461 1 97.94 425 LEU B CA 1
ATOM 7247 C C . LEU B 1 425 ? -13.57 12.297 12.875 1 97.94 425 LEU B C 1
ATOM 7249 O O . LEU B 1 425 ? -12.922 12.852 13.766 1 97.94 425 LEU B O 1
ATOM 7253 N N . ARG B 1 426 ? -14.625 12.836 12.359 1 96.81 426 ARG B N 1
ATOM 7254 C CA . ARG B 1 426 ? -15.039 14.211 12.609 1 96.81 426 ARG B CA 1
ATOM 7255 C C . ARG B 1 426 ? -15.844 14.32 13.898 1 96.81 426 ARG B C 1
ATOM 7257 O O . ARG B 1 426 ? -15.883 15.375 14.531 1 96.81 426 ARG B O 1
ATOM 7264 N N . ALA B 1 427 ? -16.422 13.266 14.297 1 97.62 427 ALA B N 1
ATOM 7265 C CA . ALA B 1 427 ? -17.422 13.266 15.367 1 97.62 427 ALA B CA 1
ATOM 7266 C C . ALA B 1 427 ? -16.797 13.727 16.688 1 97.62 427 ALA B C 1
ATOM 7268 O O . ALA B 1 427 ? -15.688 13.32 17.031 1 97.62 427 ALA B O 1
ATOM 7269 N N . ASN B 1 428 ? -17.516 14.586 17.359 1 97.94 428 ASN B N 1
ATOM 7270 C CA . ASN B 1 428 ? -17.125 14.93 18.734 1 97.94 428 ASN B CA 1
ATOM 7271 C C . ASN B 1 428 ? -17.453 13.797 19.703 1 97.94 428 ASN B C 1
ATOM 7273 O O . ASN B 1 428 ? -18.281 12.93 19.406 1 97.94 428 ASN B O 1
ATOM 7277 N N . VAL B 1 429 ? -16.797 13.734 20.781 1 97.81 429 VAL B N 1
ATOM 7278 C CA . VAL B 1 429 ? -17.125 12.898 21.922 1 97.81 429 VAL B CA 1
ATOM 7279 C C . VAL B 1 429 ? -17.375 13.773 23.156 1 97.81 429 VAL B C 1
ATOM 7281 O O . VAL B 1 429 ? -16.438 14.391 23.688 1 97.81 429 VAL B O 1
ATOM 7284 N N . GLY B 1 430 ? -18.609 13.836 23.609 1 96.62 430 GLY B N 1
ATOM 7285 C CA . GLY B 1 430 ? -18.953 14.844 24.594 1 96.62 430 GLY B CA 1
ATOM 7286 C C . GLY B 1 430 ? -18.656 16.25 24.141 1 96.62 430 GLY B C 1
ATOM 7287 O O . GLY B 1 430 ? -19.016 16.641 23.031 1 96.62 430 GLY B O 1
ATOM 7288 N N . ASN B 1 431 ? -18.094 17 25.062 1 97.5 431 ASN B N 1
ATOM 7289 C CA . ASN B 1 431 ? -17.781 18.406 24.766 1 97.5 431 ASN B CA 1
ATOM 7290 C C . ASN B 1 431 ? -16.406 18.531 24.109 1 97.5 431 ASN B C 1
ATOM 7292 O O . ASN B 1 431 ? -15.875 19.641 24 1 97.5 431 ASN B O 1
ATOM 7296 N N . LEU B 1 432 ? -15.836 17.422 23.641 1 98.44 432 LEU B N 1
ATOM 7297 C CA . LEU B 1 432 ? -14.562 17.422 22.922 1 98.44 432 LEU B CA 1
ATOM 7298 C C . LEU B 1 432 ? -14.789 17.312 21.422 1 98.44 432 LEU B C 1
ATOM 7300 O O . LEU B 1 432 ? -15.297 16.312 20.938 1 98.44 432 LEU B O 1
ATOM 7304 N N . TYR B 1 433 ? -14.406 18.344 20.719 1 98.38 433 TYR B N 1
ATOM 7305 C CA . TYR B 1 433 ? -14.539 18.406 19.266 1 98.38 433 TYR B CA 1
ATOM 7306 C C . TYR B 1 433 ? -13.18 18.219 18.594 1 98.38 433 TYR B C 1
ATOM 7308 O O . TYR B 1 433 ? -12.141 18.344 19.234 1 98.38 433 TYR B O 1
ATOM 7316 N N . PHE B 1 434 ? -13.227 17.906 17.281 1 98.62 434 PHE B N 1
ATOM 7317 C CA . PHE B 1 434 ? -12.016 17.656 16.531 1 98.62 434 PHE B CA 1
ATOM 7318 C C . PHE B 1 434 ? -12.008 18.453 15.227 1 98.62 434 PHE B C 1
ATOM 7320 O O . PHE B 1 434 ? -13.047 18.594 14.578 1 98.62 434 PHE B O 1
ATOM 7327 N N . ALA B 1 435 ? -10.844 18.984 14.898 1 98.19 435 ALA B N 1
ATOM 7328 C CA . ALA B 1 435 ? -10.664 19.688 13.633 1 98.19 435 ALA B CA 1
ATOM 7329 C C . ALA B 1 435 ? -9.234 19.562 13.125 1 98.19 435 ALA B C 1
ATOM 7331 O O . ALA B 1 435 ? -8.281 19.562 13.914 1 98.19 435 ALA B O 1
ATOM 7332 N N . GLY B 1 436 ? -8.992 19.438 11.883 1 98.25 436 GLY B N 1
ATOM 7333 C CA . GLY B 1 436 ? -7.734 19.344 11.156 1 98.25 436 GLY B CA 1
ATOM 7334 C C . GLY B 1 436 ? -7.918 19.016 9.688 1 98.25 436 GLY B C 1
ATOM 7335 O O . GLY B 1 436 ? -9.031 18.75 9.242 1 98.25 436 GLY B O 1
ATOM 7336 N N . GLU B 1 437 ? -6.852 19.094 9 1 98.25 437 GLU B N 1
ATOM 7337 C CA . GLU B 1 437 ? -6.98 18.812 7.574 1 98.25 437 GLU B CA 1
ATOM 7338 C C . GLU B 1 437 ? -7.516 17.391 7.336 1 98.25 437 GLU B C 1
ATOM 7340 O O . GLU B 1 437 ? -8.289 17.172 6.406 1 98.25 437 GLU B O 1
ATOM 7345 N N . ALA B 1 438 ? -7.262 16.438 8.211 1 98.19 438 ALA B N 1
ATOM 7346 C CA . ALA B 1 438 ? -7.672 15.039 8.047 1 98.19 438 ALA B CA 1
ATOM 7347 C C . ALA B 1 438 ? -9.195 14.906 8.109 1 98.19 438 ALA B C 1
ATOM 7349 O O . ALA B 1 438 ? -9.758 13.938 7.598 1 98.19 438 ALA B O 1
ATOM 7350 N N . THR B 1 439 ? -9.82 15.867 8.797 1 97.5 439 THR B N 1
ATOM 7351 C CA . THR B 1 439 ? -11.273 15.797 8.969 1 97.5 439 THR B CA 1
ATOM 7352 C C . THR B 1 439 ? -11.984 16.453 7.785 1 97.5 439 THR B C 1
ATOM 7354 O O . THR B 1 439 ? -13.211 16.516 7.758 1 97.5 439 THR B O 1
ATOM 7357 N N . SER B 1 440 ? -11.234 16.875 6.777 1 96.44 440 SER B N 1
ATOM 7358 C CA . SER B 1 440 ? -11.844 17.438 5.582 1 96.44 440 SER B CA 1
ATOM 7359 C C . SER B 1 440 ? -12 16.391 4.488 1 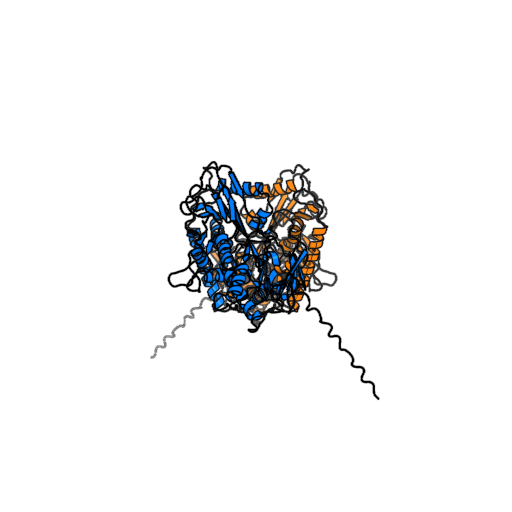96.44 440 SER B C 1
ATOM 7361 O O . SER B 1 440 ? -11.023 15.758 4.078 1 96.44 440 SER B O 1
ATOM 7363 N N . THR B 1 441 ? -13.18 16.203 4 1 93.38 441 THR B N 1
ATOM 7364 C CA . THR B 1 441 ? -13.414 15.273 2.91 1 93.38 441 THR B CA 1
ATOM 7365 C C . THR B 1 441 ? -12.836 15.805 1.604 1 93.38 441 THR B C 1
ATOM 7367 O O . THR B 1 441 ? -12.203 15.062 0.85 1 93.38 441 THR B O 1
ATOM 7370 N N . LYS B 1 442 ? -12.938 17.094 1.392 1 93.62 442 LYS B N 1
ATOM 7371 C CA . LYS B 1 442 ? -12.578 17.719 0.118 1 93.62 442 LYS B CA 1
ATOM 7372 C C . LYS B 1 442 ? -11.086 18.062 0.073 1 93.62 442 LYS B C 1
ATOM 7374 O O . LYS B 1 442 ? -10.477 18.062 -1 1 93.62 442 LYS B O 1
ATOM 7379 N N . TYR B 1 443 ? -10.609 18.359 1.312 1 96.56 443 TYR B N 1
ATOM 7380 C CA . TYR B 1 443 ? -9.305 19.016 1.307 1 96.56 443 TYR B CA 1
ATOM 7381 C C . TYR B 1 443 ? -8.359 18.359 2.301 1 96.56 443 TYR B C 1
ATOM 7383 O O . TYR B 1 443 ? -7.574 19.031 2.969 1 96.56 443 TYR B O 1
ATOM 7391 N N . PHE B 1 444 ? -8.547 17.016 2.506 1 97.12 444 PHE B N 1
ATOM 7392 C CA . PHE B 1 444 ? -7.578 16.328 3.355 1 97.12 444 PHE B CA 1
ATOM 7393 C C . PHE B 1 444 ? -6.164 16.516 2.814 1 97.12 444 PHE B C 1
ATOM 7395 O O . PHE B 1 444 ? -5.953 16.5 1.601 1 97.12 444 PHE B O 1
ATOM 7402 N N . GLY B 1 445 ? -5.23 16.781 3.693 1 97.25 445 GLY B N 1
ATOM 7403 C CA . GLY B 1 445 ? -3.832 16.891 3.311 1 97.25 445 GLY B CA 1
ATOM 7404 C C . GLY B 1 445 ? -3.422 18.297 2.943 1 97.25 445 GLY B C 1
ATOM 7405 O O . GLY B 1 445 ? -2.236 18.578 2.771 1 97.25 445 GLY B O 1
ATOM 7406 N N . PHE B 1 446 ? -4.418 19.266 2.939 1 97.69 446 PHE B N 1
ATOM 7407 C CA . PHE B 1 446 ? -4.117 20.609 2.488 1 97.69 446 PHE B CA 1
ATOM 7408 C C . PHE B 1 446 ? -4.297 21.609 3.625 1 97.69 446 PHE B C 1
ATOM 7410 O O . PHE B 1 446 ? -5.09 21.391 4.539 1 97.69 446 PHE B O 1
ATOM 7417 N N . LEU B 1 447 ? -3.652 22.734 3.521 1 98.12 447 LEU B N 1
ATOM 7418 C CA . LEU B 1 447 ? -3.795 23.828 4.48 1 98.12 447 LEU B CA 1
ATOM 7419 C C . LEU B 1 447 ? -5.227 24.359 4.496 1 98.12 447 LEU B C 1
ATOM 7421 O O . LEU B 1 447 ? -5.766 24.672 5.562 1 98.12 447 LEU B O 1
ATOM 7425 N N . HIS B 1 448 ? -5.82 24.5 3.291 1 98 448 HIS B N 1
ATOM 7426 C CA . HIS B 1 448 ? -7.176 25.031 3.24 1 98 448 HIS B CA 1
ATOM 7427 C C . HIS B 1 448 ? -8.18 24.047 3.828 1 98 448 HIS B C 1
ATOM 7429 O O . HIS B 1 448 ? -9.266 24.438 4.25 1 98 448 HIS B O 1
ATOM 7435 N N . GLY B 1 449 ? -7.82 22.75 3.875 1 97.81 449 GLY B N 1
ATOM 7436 C CA . GLY B 1 449 ? -8.633 21.812 4.641 1 97.81 449 GLY B CA 1
ATOM 7437 C C . GLY B 1 449 ? -8.641 22.109 6.129 1 97.81 449 GLY B C 1
ATOM 7438 O O . GLY B 1 449 ? -9.695 22.094 6.766 1 97.81 449 GLY B O 1
ATOM 7439 N N . ALA B 1 450 ? -7.457 22.359 6.641 1 98.56 450 ALA B N 1
ATOM 7440 C CA . ALA B 1 450 ? -7.336 22.75 8.047 1 98.56 450 ALA B CA 1
ATOM 7441 C C . ALA B 1 450 ? -8.102 24.031 8.328 1 98.56 450 ALA B C 1
ATOM 7443 O O . ALA B 1 450 ? -8.773 24.141 9.352 1 98.56 450 ALA B O 1
ATOM 7444 N N . TYR B 1 451 ? -7.996 24.984 7.41 1 98.56 451 TYR B N 1
ATOM 7445 C CA . TYR B 1 451 ? -8.68 26.266 7.539 1 98.56 451 TYR B CA 1
ATOM 7446 C C . TYR B 1 451 ? -10.188 26.078 7.641 1 98.56 451 TYR B C 1
ATOM 7448 O O . TYR B 1 451 ? -10.82 26.547 8.594 1 98.56 451 TYR B O 1
ATOM 7456 N N . PHE B 1 452 ? -10.75 25.359 6.73 1 98 452 PHE B N 1
ATOM 7457 C CA . PHE B 1 452 ? -12.195 25.219 6.648 1 98 452 PHE B CA 1
ATOM 7458 C C . PHE B 1 452 ? -12.727 24.406 7.82 1 98 452 PHE B C 1
ATOM 7460 O O . PHE B 1 452 ? -13.812 24.688 8.344 1 98 452 PHE B O 1
ATOM 7467 N N . GLU B 1 453 ? -12 23.406 8.203 1 98.06 453 GLU B N 1
ATOM 7468 C CA . GLU B 1 453 ? -12.438 22.609 9.336 1 98.06 453 GLU B CA 1
ATOM 7469 C C . GLU B 1 453 ? -12.367 23.406 10.633 1 98.06 453 GLU B C 1
ATOM 7471 O O . GLU B 1 453 ? -13.258 23.297 11.484 1 98.06 453 GLU B O 1
ATOM 7476 N N . GLY B 1 454 ? -11.273 24.188 10.805 1 98.56 454 GLY B N 1
ATOM 7477 C CA . GLY B 1 454 ? -11.203 25.078 11.953 1 98.56 454 GLY B CA 1
ATOM 7478 C C . GLY B 1 454 ? -12.352 26.078 12.008 1 98.56 454 GLY B C 1
ATOM 7479 O O . GLY B 1 454 ? -12.945 26.297 13.062 1 98.56 454 GLY B O 1
ATOM 7480 N N . LEU B 1 455 ? -12.648 26.625 10.875 1 98.31 455 LEU B N 1
ATOM 7481 C CA . LEU B 1 455 ? -13.734 27.594 10.75 1 98.31 455 LEU B CA 1
ATOM 7482 C C . LEU B 1 455 ? -15.062 26.953 11.148 1 98.31 455 LEU B C 1
ATOM 7484 O O . LEU B 1 455 ? -15.797 27.516 11.969 1 98.31 455 LEU B O 1
ATOM 7488 N N . ALA B 1 456 ? -15.344 25.797 10.617 1 96.56 456 ALA B N 1
ATOM 7489 C CA . ALA B 1 456 ? -16.625 25.125 10.82 1 96.56 456 ALA B CA 1
ATOM 7490 C C . ALA B 1 456 ? -16.797 24.719 12.281 1 96.56 456 ALA B C 1
ATOM 7492 O O . ALA B 1 456 ? -17.859 24.938 12.875 1 96.56 456 ALA B O 1
ATOM 7493 N N . ILE B 1 457 ? -15.805 24.125 12.859 1 97.5 457 ILE B N 1
ATOM 7494 C CA . ILE B 1 457 ? -15.914 23.609 14.219 1 97.5 457 ILE B CA 1
ATOM 7495 C C . ILE B 1 457 ? -15.945 24.75 15.219 1 97.5 457 ILE B C 1
ATOM 7497 O O . ILE B 1 457 ? -16.656 24.688 16.219 1 97.5 457 ILE B O 1
ATOM 7501 N N . GLY B 1 458 ? -15.148 25.844 14.977 1 97.88 458 GLY B N 1
ATOM 7502 C CA . GLY B 1 458 ? -15.234 27.031 15.812 1 97.88 458 GLY B CA 1
ATOM 7503 C C . GLY B 1 458 ? -16.625 27.625 15.852 1 97.88 458 GLY B C 1
ATOM 7504 O O . GLY B 1 458 ? -17.125 27.984 16.922 1 97.88 458 GLY B O 1
ATOM 7505 N N . GLN B 1 459 ? -17.219 27.672 14.703 1 96.5 459 GLN B N 1
ATOM 7506 C CA . GLN B 1 459 ? -18.578 28.203 14.609 1 96.5 459 GLN B CA 1
ATOM 7507 C C . GLN B 1 459 ? -19.578 27.297 15.344 1 96.5 459 GLN B C 1
ATOM 7509 O O . GLN B 1 459 ? -20.469 27.781 16.031 1 96.5 459 GLN B O 1
ATOM 7514 N N . MET B 1 460 ? -19.375 26.031 15.195 1 96.12 460 MET B N 1
ATOM 7515 C CA . MET B 1 460 ? -20.266 25.078 15.836 1 96.12 460 MET B CA 1
ATOM 7516 C C . MET B 1 460 ? -20.188 25.188 17.359 1 96.12 460 MET B C 1
ATOM 7518 O O . MET B 1 460 ? -21.203 25.219 18.031 1 96.12 460 MET B O 1
ATOM 7522 N N . VAL B 1 461 ? -19.016 25.234 17.891 1 97.5 461 VAL B N 1
ATOM 7523 C CA . VAL B 1 461 ? -18.812 25.297 19.328 1 97.5 461 VAL B CA 1
ATOM 7524 C C . VAL B 1 461 ? -19.344 26.641 19.859 1 97.5 461 VAL B C 1
ATOM 7526 O O . VAL B 1 461 ? -19.953 26.688 20.922 1 97.5 461 VAL B O 1
ATOM 7529 N N . ALA B 1 462 ? -19.141 27.719 19.141 1 97.38 462 ALA B N 1
ATOM 7530 C CA . ALA B 1 462 ? -19.703 29 19.531 1 97.38 462 ALA B CA 1
ATOM 7531 C C . ALA B 1 462 ? -21.219 28.938 19.609 1 97.38 462 ALA B C 1
ATOM 7533 O O . ALA B 1 462 ? -21.828 29.5 20.516 1 97.38 462 ALA B O 1
ATOM 7534 N N . GLY B 1 463 ? -21.766 28.266 18.609 1 95.69 463 GLY B N 1
ATOM 7535 C CA . GLY B 1 463 ? -23.203 28.078 18.625 1 95.69 463 GLY B CA 1
ATOM 7536 C C . GLY B 1 463 ? -23.688 27.328 19.859 1 95.69 463 GLY B C 1
ATOM 7537 O O . GLY B 1 463 ? -24.734 27.656 20.422 1 95.69 463 GLY B O 1
ATOM 7538 N N . CYS B 1 464 ? -22.969 26.344 20.266 1 95.06 464 CYS B N 1
ATOM 7539 C CA . CYS B 1 464 ? -23.312 25.594 21.469 1 95.06 464 CYS B CA 1
ATOM 7540 C C . CYS B 1 464 ? -23.25 26.484 22.703 1 95.06 464 CYS B C 1
ATOM 7542 O O . CYS B 1 464 ? -24.125 26.422 23.562 1 95.06 464 CYS B O 1
ATOM 7544 N N . ILE B 1 465 ? -22.297 27.297 22.797 1 95 465 ILE B N 1
ATOM 7545 C CA . ILE B 1 465 ? -22.094 28.188 23.938 1 95 465 ILE B CA 1
ATOM 7546 C C . ILE B 1 465 ? -23.234 29.203 24.016 1 95 465 ILE B C 1
ATOM 7548 O O . ILE B 1 465 ? -23.688 29.547 25.094 1 95 465 ILE B O 1
ATOM 7552 N N . HIS B 1 466 ? -23.719 29.547 22.875 1 94.5 466 HIS B N 1
ATOM 7553 C CA . HIS B 1 466 ? -24.781 30.547 22.812 1 94.5 466 HIS B CA 1
ATOM 7554 C C . HIS B 1 466 ? -26.156 29.906 22.969 1 94.5 466 HIS B C 1
ATOM 7556 O O . HIS B 1 466 ? -27.172 30.609 23 1 94.5 466 HIS B O 1
ATOM 7562 N N . GLY B 1 467 ? -26.188 28.688 23.125 1 88.44 467 GLY B N 1
ATOM 7563 C CA . GLY B 1 467 ? -27.453 28 23.328 1 88.44 467 GLY B CA 1
ATOM 7564 C C . GLY B 1 467 ? -28.234 27.812 22.047 1 88.44 467 GLY B C 1
ATOM 7565 O O . GLY B 1 467 ? -29.469 27.75 22.062 1 88.44 467 GLY B O 1
ATOM 7566 N N . GLU B 1 468 ? -27.562 27.844 20.906 1 81.81 468 GLU B N 1
ATOM 7567 C CA . GLU B 1 468 ? -28.203 27.719 19.609 1 81.81 468 GLU B CA 1
ATOM 7568 C C . GLU B 1 468 ? -28.391 26.266 19.203 1 81.81 468 GLU B C 1
ATOM 7570 O O . GLU B 1 468 ? -28.484 25.953 18.016 1 81.81 468 GLU B O 1
ATOM 7575 N N . GLY B 1 469 ? -28.469 25.344 20.188 1 74.75 469 GLY B N 1
ATOM 7576 C CA . GLY B 1 469 ? -28.625 23.938 19.875 1 74.75 469 GLY B CA 1
ATOM 7577 C C . GLY B 1 469 ? -27.297 23.25 19.562 1 74.75 469 GLY B C 1
ATOM 7578 O O . GLY B 1 469 ? -26.688 23.516 18.531 1 74.75 469 GLY B O 1
ATOM 7579 N N . CYS B 1 470 ? -26.766 22.578 20.484 1 82.19 470 CYS B N 1
ATOM 7580 C CA . CYS B 1 470 ? -25.5 21.859 20.312 1 82.19 470 CYS B CA 1
ATOM 7581 C C . CYS B 1 470 ? -25.75 20.438 19.797 1 82.19 470 CYS B C 1
ATOM 7583 O O . CYS B 1 470 ? -26.094 19.547 20.578 1 82.19 470 CYS B O 1
ATOM 7585 N N . VAL B 1 471 ? -25.906 20.406 18.406 1 77.56 471 VAL B N 1
ATOM 7586 C CA . VAL B 1 471 ? -26.125 19.094 17.812 1 77.56 471 VAL B CA 1
ATOM 7587 C C . VAL B 1 471 ? -24.797 18.406 17.562 1 77.56 471 VAL B C 1
ATOM 7589 O O . VAL B 1 471 ? -23.875 19 16.984 1 77.56 471 VAL B O 1
ATOM 7592 N N . GLY B 1 472 ? -24.609 17.281 18.188 1 86.62 472 GLY B N 1
ATOM 7593 C CA . GLY B 1 472 ? -23.422 16.484 17.938 1 86.62 472 GLY B CA 1
ATOM 7594 C C . GLY B 1 472 ? -23.25 16.109 16.484 1 86.62 472 GLY B C 1
ATOM 7595 O O . GLY B 1 472 ? -24.219 16.062 15.727 1 86.62 472 GLY B O 1
ATOM 7596 N N . LEU B 1 473 ? -22 16.031 16.047 1 93.38 473 LEU B N 1
ATOM 7597 C CA . LEU B 1 473 ? -21.719 15.57 14.688 1 93.38 473 LEU B CA 1
ATOM 7598 C C . LEU B 1 473 ? -22.109 14.109 14.508 1 93.38 473 LEU B C 1
ATOM 7600 O O . LEU B 1 473 ? -22.172 13.359 15.484 1 93.38 473 LEU B O 1
ATOM 7604 N N . LYS B 1 474 ? -22.391 13.805 13.242 1 92.62 474 LYS B N 1
ATOM 7605 C CA . LYS B 1 474 ? -22.828 12.461 12.891 1 92.62 474 LYS B CA 1
ATOM 7606 C C . LYS B 1 474 ? -21.797 11.422 13.312 1 92.62 474 LYS B C 1
ATOM 7608 O O . LYS B 1 474 ? -20.594 11.633 13.141 1 92.62 474 LYS B O 1
ATOM 7613 N N . GLN B 1 475 ? -22.219 10.344 13.953 1 94.81 475 GLN B N 1
ATOM 7614 C CA . GLN B 1 475 ? -21.391 9.188 14.289 1 94.81 475 GLN B CA 1
ATOM 7615 C C . GLN B 1 475 ? -22.109 7.883 13.992 1 94.81 475 GLN B C 1
ATOM 7617 O O . GLN B 1 475 ? -23.344 7.82 14.047 1 94.81 475 GLN B O 1
ATOM 7622 N N . VAL B 1 476 ? -21.359 6.879 13.57 1 95.12 476 VAL B N 1
ATOM 7623 C CA . VAL B 1 476 ? -21.891 5.547 13.289 1 95.12 476 VAL B CA 1
ATOM 7624 C C . VAL B 1 476 ? -21.109 4.508 14.094 1 95.12 476 VAL B C 1
ATOM 7626 O O . VAL B 1 476 ? -19.891 4.398 13.961 1 95.12 476 VAL B O 1
ATOM 7629 N N . ASN B 1 477 ? -21.828 3.709 14.883 1 95.38 477 ASN B N 1
ATOM 7630 C CA . ASN B 1 477 ? -21.156 2.736 15.734 1 95.38 477 ASN B CA 1
ATOM 7631 C C . ASN B 1 477 ? -20.578 1.582 14.93 1 95.38 477 ASN B C 1
ATOM 7633 O O . ASN B 1 477 ? -19.422 1.199 15.133 1 95.38 477 ASN B O 1
ATOM 7637 N N . ASP B 1 478 ? -21.438 1.01 14.07 1 94.19 478 ASP B N 1
ATOM 7638 C CA . ASP B 1 478 ? -21.047 -0.115 13.227 1 94.19 478 ASP B CA 1
ATOM 7639 C C . ASP B 1 478 ? -21.203 0.226 11.75 1 94.19 478 ASP B C 1
ATOM 7641 O O . ASP B 1 478 ? -22.297 0.529 11.289 1 94.19 478 ASP B O 1
ATOM 7645 N N . ILE B 1 479 ? -20.094 0.224 11.117 1 94.69 479 ILE B N 1
ATOM 7646 C CA . ILE B 1 479 ? -20.172 0.434 9.672 1 94.69 479 ILE B CA 1
ATOM 7647 C C . ILE B 1 479 ? -20.391 -0.902 8.969 1 94.69 479 ILE B C 1
ATOM 7649 O O . ILE B 1 479 ? -19.438 -1.654 8.742 1 94.69 479 ILE B O 1
ATOM 7653 N N . ILE B 1 480 ? -21.594 -1.122 8.539 1 92.88 480 ILE B N 1
ATOM 7654 C CA . ILE B 1 480 ? -22.047 -2.42 8.055 1 92.88 480 ILE B CA 1
ATOM 7655 C C . ILE B 1 480 ? -21.703 -2.57 6.574 1 92.88 480 ILE B C 1
ATOM 7657 O O . ILE B 1 480 ? -21.859 -1.626 5.797 1 92.88 480 ILE B O 1
ATOM 7661 N N . ASN B 1 481 ? -21.141 -3.736 6.246 1 88.69 481 ASN B N 1
ATOM 7662 C CA . ASN B 1 481 ? -20.953 -4.102 4.848 1 88.69 481 ASN B CA 1
ATOM 7663 C C . ASN B 1 481 ? -22.266 -4.508 4.191 1 88.69 481 ASN B C 1
ATOM 7665 O O . ASN B 1 481 ? -22.812 -5.578 4.473 1 88.69 481 ASN B O 1
ATOM 7669 N N . LEU B 1 482 ? -22.734 -3.75 3.307 1 82.38 482 LEU B N 1
ATOM 7670 C CA . LEU B 1 482 ? -24.016 -4.027 2.666 1 82.38 482 LEU B CA 1
ATOM 7671 C C . LEU B 1 482 ? -23.844 -4.992 1.499 1 82.38 482 LEU B C 1
ATOM 7673 O O . LEU B 1 482 ? -24.828 -5.426 0.894 1 82.38 482 LEU B O 1
ATOM 7677 N N . HIS B 1 483 ? -22.594 -5.312 1.228 1 78.19 483 HIS B N 1
ATOM 7678 C CA . HIS B 1 483 ? -22.203 -6.402 0.333 1 78.19 483 HIS B CA 1
ATOM 7679 C C . HIS B 1 483 ? -21.484 -7.512 1.09 1 78.19 483 HIS B C 1
ATOM 7681 O O . HIS B 1 483 ? -20.312 -7.781 0.833 1 78.19 483 HIS B O 1
ATOM 7687 N N . PRO B 1 484 ? -22.266 -8.117 1.96 1 70.75 484 PRO B N 1
ATOM 7688 C CA . PRO B 1 484 ? -21.5 -9.055 2.785 1 70.75 484 PRO B CA 1
ATOM 7689 C C . PRO B 1 484 ? -20.828 -10.156 1.965 1 70.75 484 PRO B C 1
ATOM 7691 O O . PRO B 1 484 ? -21.359 -10.555 0.917 1 70.75 484 PRO B O 1
ATOM 7694 N N . TYR B 1 485 ? -19.688 -10.555 2.414 1 72.69 485 TYR B N 1
ATOM 7695 C CA . TYR B 1 485 ? -18.938 -11.602 1.734 1 72.69 485 TYR B CA 1
ATOM 7696 C C . TYR B 1 485 ? -19.672 -12.93 1.803 1 72.69 485 TYR B C 1
ATOM 7698 O O . TYR B 1 485 ? -20.25 -13.273 2.834 1 72.69 485 TYR B O 1
ATOM 7706 N N . GLU B 1 486 ? -19.875 -13.453 0.617 1 70.31 486 GLU B N 1
ATOM 7707 C CA . GLU B 1 486 ? -20.422 -14.797 0.543 1 70.31 486 GLU B CA 1
ATOM 7708 C C . GLU B 1 486 ? -19.328 -15.844 0.461 1 70.31 486 GLU B C 1
ATOM 7710 O O . GLU B 1 486 ? -18.594 -15.914 -0.535 1 70.31 486 GLU B O 1
ATOM 7715 N N . ILE B 1 487 ? -19.062 -16.453 1.604 1 73.94 487 ILE B N 1
ATOM 7716 C CA . ILE B 1 487 ? -18.062 -17.531 1.581 1 73.94 487 ILE B CA 1
ATOM 7717 C C . ILE B 1 487 ? -18.719 -18.844 1.165 1 73.94 487 ILE B C 1
ATOM 7719 O O . ILE B 1 487 ? -19.641 -19.328 1.838 1 73.94 487 ILE B O 1
ATOM 7723 N N . PRO B 1 488 ? -18.344 -19.297 -0.021 1 64.75 488 PRO B N 1
ATOM 7724 C CA . PRO B 1 488 ? -18.984 -20.547 -0.474 1 64.75 488 PRO B CA 1
ATOM 7725 C C . PRO B 1 488 ? -18.781 -21.688 0.508 1 64.75 488 PRO B C 1
ATOM 7727 O O . PRO B 1 488 ? -17.734 -21.781 1.158 1 64.75 488 PRO B O 1
ATOM 7730 N N . ASN B 1 489 ? -20.031 -22.312 0.638 1 63.78 489 ASN B N 1
ATOM 7731 C CA . ASN B 1 489 ? -19.922 -23.547 1.39 1 63.78 489 ASN B CA 1
ATOM 7732 C C . ASN B 1 489 ? -19.141 -24.609 0.619 1 63.78 489 ASN B C 1
ATOM 7734 O O . ASN B 1 489 ? -19.141 -24.625 -0.613 1 63.78 489 ASN B O 1
ATOM 7738 N N . GLY B 1 490 ? -18.125 -25.25 1.203 1 58.56 490 GLY B N 1
ATOM 7739 C CA . GLY B 1 490 ? -17.359 -26.297 0.555 1 58.56 490 GLY B CA 1
ATOM 7740 C C . GLY B 1 490 ? -15.969 -25.828 0.13 1 58.56 490 GLY B C 1
ATOM 7741 O O . GLY B 1 490 ? -15.5 -24.781 0.57 1 58.56 490 GLY B O 1
ATOM 7742 N N . THR B 1 491 ? -15.312 -26.703 -0.503 1 47.31 491 THR B N 1
ATOM 7743 C CA . THR B 1 491 ? -13.914 -26.484 -0.825 1 47.31 491 THR B CA 1
ATOM 7744 C C . THR B 1 491 ? -13.773 -25.484 -1.972 1 47.31 491 THR B C 1
ATOM 7746 O O . THR B 1 491 ? -12.672 -25.016 -2.258 1 47.31 491 THR B O 1
ATOM 7749 N N . SER B 1 492 ? -14.992 -25.281 -2.736 1 50.34 492 SER B N 1
ATOM 7750 C CA . SER B 1 492 ? -14.922 -24.391 -3.891 1 50.34 492 SER B CA 1
ATOM 7751 C C . SER B 1 492 ? -15.656 -23.078 -3.625 1 50.34 492 SER B C 1
ATOM 7753 O O . SER B 1 492 ? -16.484 -23 -2.721 1 50.34 492 SER B O 1
ATOM 7755 N N . GLY B 1 493 ? -15.273 -21.625 -3.791 1 47.03 493 GLY B N 1
ATOM 7756 C CA . GLY B 1 493 ? -15.844 -20.297 -3.793 1 47.03 493 GLY B CA 1
ATOM 7757 C C . GLY B 1 493 ? -14.805 -19.203 -3.627 1 47.03 493 GLY B C 1
ATOM 7758 O O . GLY B 1 493 ? -13.742 -19.438 -3.051 1 47.03 493 GLY B O 1
#

Sequence (986 aa):
MRRLYPFLLIAIAGGRPSANPHHHQVLVLGGGVAGIIAARSLHTKGVDDFVIIEARDELGGRMRSHNFGGMTVEVGANWIQGTQVPGGPANPILDLAIKHNLKTRANDWFGTATYDSKGATDYLDVFKASVDHFSNLTVLAGTRVDKKLVDVTGRTGYSLIPPRKTDDHSRASEYYQFDWEYAQTPEESSLIAAVWGNNFTYNTDEGGFSDDNQMSIDQRGFKYLIQQEAQEFIKPGNLMLNATVKSISYSNSGVTVTLTDGKKVTGSYAICTFSLGVLQNNRVEFQPPLPAFKVEAIQSMTMATYTKVFLRFPKKFWFDTEMALYADAERGRYPVWQSLDHPNFFPGSRILFVTVTGDYSLRIEHLSDSQVKSEIMGVLRTMFPNVTVPEPTDFFFQRWNDDPLYHGSYSNWPPSFFSEHHDNLRANVGNLYFAGEATSTKYFGFLHGAYFEGLAIGQMVAGCIHGEGCVGLKQVNDIINLHPYEIPNGTSGMRRLYPFLLIAIAGGRPSANPHHHQVLVLGGGVAGIIAARSLHTKGVDDFVIIEARDELGGRMRSHNFGGMTVEVGANWIQGTQVPGGPANPILDLAIKHNLKTRANDWFGTATYDSKGATDYLDVFKASVDHFSNLTVLAGTRVDKKLVDVTGRTGYSLIPPRKTDDHSRASEYYQFDWEYAQTPEESSLIAAVWGNNFTYNTDEGGFSDDNQMSIDQRGFKYLIQQEAQEFIKPGNLMLNATVKSISYSNSGVTVTLTDGKKVTGSYAICTFSLGVLQNNRVEFQPPLPAFKVEAIQSMTMATYTKVFLRFPKKFWFDTEMALYADAERGRYPVWQSLDHPNFFPGSRILFVTVTGDYSLRIEHLSDSQVKSEIMGVLRTMFPNVTVPEPTDFFFQRWNDDPLYHGSYSNWPPSFFSEHHDNLRANVGNLYFAGEATSTKYFGFLHGAYFEGLAIGQMVAGCIHGEGCVGLKQVNDIINLHPYEIPNGTSG